Protein AF-0000000068406250 (afdb_homodimer)

Nearest PDB structures (foldseek):
  8u58-assembly1_C  TM=7.359E-01  e=5.502E-07  Homo sapiens
  8u5q-assembly1_C  TM=7.624E-01  e=1.757E-06  Homo sapiens
  8u5v-assembly1_A  TM=7.784E-01  e=2.253E-06  Homo sapiens
  8u5c-assembly1_F  TM=7.206E-01  e=7.991E-07  Homo sapiens
  8u5x-assembly1_A  TM=7.249E-01  e=1.617E-06  Homo sapiens

pLDDT: mean 84.93, std 17.72, range [23.2, 98.62]

Secondary structure (DSSP, 8-state):
--HHHHHHHHHHHHHHHHHHHHHHHHHTSGGGTTTT-HHHHHHHHHHIIIIIHHHHHHHHHHHH--HHHHHHTTHHHHHHHHHHHHHHHHHHHHHHHH---HHHHHHHHHHHH-B-TTHHHHHHHHHHHTSTT-SSSSHHHHHHHHHHHHHHHHHHHHHHIIIIIHHHHHHHHHHHHHHHHHHHHHHHHHHHHHHHHHHHTS--S---S------------SSHHHHHHHHHHHHHHHHHHHHHT-HHHHHHHHHHHHHHSHHHHHHHSSTT-TTHHHHHHHHHHHTTHHHHHHHHHHHHHGGGGS-----HHHHHHHHHIIIIIHHHHHHHHHHHHHHTT-S-S-HHHHHHHHHGGGPPBPTHHHHHHHHHTSSHHHHHHHHHHHHHHHHHHHHHHHHHHHHHH-/--HHHHHHHHHHHHHHHHHHHHHHHHHTSGGGTTTT-HHHHHHHHHHIIIIIHHHHHHHHHHHH--HHHHHHTTHHHHHHHHHHHHHHHHHHHHHHHH---HHHHHHHHHHHH-B-TTHHHHHHHHHHHTSTT-SSSSHHHHHHHHHHHHHHHHHHHHHHIIIIIHHHHHHHHHHHHHHHHHHHHHHHHHHHHHHHHHHHSS--S----------------SSHHHHHHHHHHHHHHHHHHHHHT-HHHHHHHHHHHHHHSHHHHHHHSSTT-TTHHHHHHHHHHHTTHHHHHHHHHHHHHGGGGS-----HHHHHHHHHIIIIIHHHHHHHHHHHHHHTT-S-S-HHHHHHHHHGGGPPBPTHHHHHHHHHTSSHHHHHHHHHHHHHHHHHHHHHHHHHHHHHH-

Sequence (812 aa):
MDFWDELEVASAPIIQVLLISAVGAYMATEYCNNILSPDFRKSLNKIVFTAFTPSLIFSSFAKSVSLEDMISWWFMPVNIGLGFLIGGFLGWIIVKLLKPNMKVEGLIIASCSSGNMGNLPIVIIPAICNQKGAPFGTHDACRTRALSYSFFSLAIGGVYIWTFTYQLIRQSSMRYKAFEADEILKIANIGLDTNAQTQLLKGNDNVGDTENQILVDQGISNVSHSKSFMHRMMESSSQILEEVVSPPIIATFLGFIFGGVKWLRNLLIGQDAPLKVIQDSIQLLGEGTIPCITILLGGNLTQGMQSSSIQPLVLISIIIARLVLLPAIGFFVVKVAANLGFLPLDPLFQYVLVIQYALPPAMNISTMAQLFDVGTEEFSVILLWTYGAAAIALTLWSTFLLWTLSMDFWDELEVASAPIIQVLLISAVGAYMATEYCNNILSPDFRKSLNKIVFTAFTPSLIFSSFAKSVSLEDMISWWFMPVNIGLGFLIGGFLGWIIVKLLKPNMKVEGLIIASCSSGNMGNLPIVIIPAICNQKGAPFGTHDACRTRALSYSFFSLAIGGVYIWTFTYQLIRQSSMRYKAFEADEILKIANIGLDTNAQTQLLKGNDNVGDTENQILVDQGISNVSHSKSFMHRMMESSSQILEEVVSPPIIATFLGFIFGGVKWLRNLLIGQDAPLKVIQDSIQLLGEGTIPCITILLGGNLTQGMQSSSIQPLVLISIIIARLVLLPAIGFFVVKVAANLGFLPLDPLFQYVLVIQYALPPAMNISTMAQLFDVGTEEFSVILLWTYGAAAIALTLWSTFLLWTLS

Solvent-accessible surface area (backbone atoms only — not comparable to full-atom values): 40035 Å² total; per-residue (Å²): 126,57,68,68,59,31,38,52,39,30,35,39,28,50,51,27,50,49,53,45,13,48,52,19,29,49,31,36,29,74,89,48,70,30,61,43,28,72,68,50,46,52,45,49,49,48,46,35,48,64,47,13,39,16,25,32,38,21,43,42,23,34,70,69,34,40,51,69,53,57,61,47,47,58,50,54,62,53,51,52,50,49,41,34,50,54,17,30,50,53,19,46,50,51,42,70,72,66,58,63,62,61,64,47,46,33,54,46,22,38,43,26,19,36,40,30,42,48,66,52,42,56,50,36,50,30,40,34,32,70,33,82,80,46,89,56,67,54,47,70,64,27,26,52,49,32,43,38,55,23,47,51,41,22,39,51,42,45,42,46,43,50,47,54,44,42,50,45,41,50,52,32,42,51,51,37,52,50,50,52,51,51,53,51,49,49,51,51,50,49,55,52,47,51,56,51,49,60,54,57,69,69,59,71,81,86,76,71,86,83,80,76,67,76,72,71,74,72,73,74,67,71,60,65,56,51,63,46,46,52,51,46,49,48,51,47,46,50,49,31,50,53,57,53,63,24,49,45,37,50,20,43,53,51,8,44,51,29,19,39,33,66,72,56,22,46,39,34,46,56,93,80,20,86,39,26,50,56,43,50,33,34,36,46,40,13,44,23,25,60,28,48,53,38,26,47,53,16,28,58,41,59,64,19,74,52,92,53,88,62,55,66,66,58,53,53,49,46,41,44,44,20,49,46,49,35,23,56,53,30,43,52,53,51,50,52,37,48,76,71,61,57,50,62,93,48,66,60,57,55,52,52,60,30,49,61,29,32,36,38,50,29,68,65,53,55,55,51,19,54,72,68,68,42,46,46,60,44,44,30,34,50,49,36,54,34,48,59,50,29,55,55,39,41,26,51,51,44,17,52,48,49,53,69,71,91,128,58,68,67,60,31,38,53,39,29,36,40,29,49,50,26,50,50,53,45,13,48,52,19,29,49,29,36,30,74,88,49,70,32,62,45,28,73,69,50,48,52,44,50,49,50,47,35,46,63,47,14,38,16,25,33,38,22,42,42,23,34,70,69,33,41,52,67,53,57,60,49,48,58,48,52,61,52,51,52,50,50,42,34,50,54,18,30,49,52,18,47,49,47,41,70,72,65,59,62,62,63,67,47,46,34,54,46,22,37,43,26,19,36,39,29,40,48,67,52,42,56,50,36,50,29,41,34,32,71,33,83,81,46,88,55,68,54,46,68,62,27,26,51,49,33,43,38,54,23,46,52,40,24,39,51,42,44,42,47,43,50,48,53,43,42,51,44,42,50,53,33,42,51,52,37,52,52,50,52,51,51,52,51,51,50,52,53,48,49,54,50,48,51,55,50,49,60,55,58,69,68,65,74,79,85,76,73,87,81,75,82,64,76,72,71,73,71,71,73,64,72,60,66,56,50,62,47,46,52,51,46,48,47,51,47,47,51,50,31,50,53,55,53,64,24,50,44,37,50,20,44,53,52,8,44,52,30,19,40,34,66,72,54,23,47,38,34,48,56,93,79,19,85,38,25,50,56,42,51,33,34,36,44,40,12,44,24,24,58,29,49,52,39,25,46,51,17,29,58,42,58,65,19,74,53,93,52,88,63,55,67,66,58,53,54,49,45,41,44,43,21,48,47,51,37,23,55,52,32,44,52,52,51,51,52,37,48,75,71,62,57,52,63,93,49,66,60,58,56,52,53,60,28,49,60,30,32,34,38,50,30,68,65,53,55,55,50,18,53,74,67,67,44,47,46,61,44,45,29,35,51,48,35,53,33,50,58,51,28,55,55,39,42,26,52,52,42,18,50,50,49,53,73,70,97

InterPro domains:
  IPR004776 Membrane transport PIN-like [PF03547] (11-397)
  IPR045033 Protein PIN-LIKES 1/3/4/5/7 [PTHR31651] (1-404)

Structure (mmCIF, N/CA/C/O backbone):
data_AF-0000000068406250-model_v1
#
loop_
_entity.id
_entity.type
_entity.pdbx_description
1 polymer 'Protein PIN-LIKES 7-like'
#
loop_
_atom_site.group_PDB
_atom_site.id
_atom_site.type_symbol
_atom_site.label_atom_id
_atom_site.label_alt_id
_atom_site.label_comp_id
_atom_site.label_asym_id
_atom_site.label_entity_id
_atom_site.label_seq_id
_atom_site.pdbx_PDB_ins_code
_atom_site.Cartn_x
_atom_site.Cartn_y
_atom_site.Cartn_z
_atom_site.occupancy
_atom_site.B_iso_or_equiv
_atom_site.auth_seq_id
_atom_site.auth_comp_id
_atom_site.auth_asym_id
_atom_site.auth_atom_id
_atom_site.pdbx_PDB_model_num
ATOM 1 N N . MET A 1 1 ? -26.5 9.695 21.656 1 64.81 1 MET A N 1
ATOM 2 C CA . MET A 1 1 ? -25.484 8.711 22.016 1 64.81 1 MET A CA 1
ATOM 3 C C . MET A 1 1 ? -24.562 9.258 23.109 1 64.81 1 MET A C 1
ATOM 5 O O . MET A 1 1 ? -24.344 10.469 23.188 1 64.81 1 MET A O 1
ATOM 9 N N . ASP A 1 2 ? -24.172 8.484 24.078 1 81.25 2 ASP A N 1
ATOM 10 C CA . ASP A 1 2 ? -23.391 8.836 25.266 1 81.25 2 ASP A CA 1
ATOM 11 C C . ASP A 1 2 ? -21.969 9.203 24.875 1 81.25 2 ASP A C 1
ATOM 13 O O . ASP A 1 2 ? -21.469 8.797 23.828 1 81.25 2 ASP A O 1
ATOM 17 N N . PHE A 1 3 ? -21.422 10.164 25.578 1 86.19 3 PHE A N 1
ATOM 18 C CA . PHE A 1 3 ? -20.062 10.68 25.391 1 86.19 3 PHE A CA 1
ATOM 19 C C . PHE A 1 3 ? -19.062 9.539 25.312 1 86.19 3 PHE A C 1
ATOM 21 O O . PHE A 1 3 ? -18.125 9.57 24.5 1 86.19 3 PHE A O 1
ATOM 28 N N . TRP A 1 4 ? -19.266 8.523 26.062 1 85.81 4 TRP A N 1
ATOM 29 C CA . TRP A 1 4 ? -18.344 7.398 26.125 1 85.81 4 TRP A CA 1
ATOM 30 C C . TRP A 1 4 ? -18.391 6.578 24.844 1 85.81 4 TRP A C 1
ATOM 32 O O . TRP A 1 4 ? -17.375 6.031 24.406 1 85.81 4 TRP A O 1
ATOM 42 N N . ASP A 1 5 ? -19.531 6.496 24.312 1 86.62 5 ASP A N 1
ATOM 43 C CA . ASP A 1 5 ? -19.672 5.805 23.031 1 86.62 5 ASP A CA 1
ATOM 44 C C . ASP A 1 5 ? -18.938 6.547 21.922 1 86.62 5 ASP A C 1
ATOM 46 O O . ASP A 1 5 ? -18.297 5.926 21.078 1 86.62 5 ASP A O 1
ATOM 50 N N . GLU A 1 6 ? -19.016 7.859 22.047 1 90.06 6 GLU A N 1
ATOM 51 C CA . GLU A 1 6 ? -18.344 8.672 21.031 1 90.06 6 GLU A CA 1
ATOM 52 C C . GLU A 1 6 ? -16.828 8.617 21.203 1 90.06 6 GLU A C 1
ATOM 54 O O . GLU A 1 6 ? -16.078 8.703 20.234 1 90.06 6 GLU A O 1
ATOM 59 N N . LEU A 1 7 ? -16.422 8.5 22.438 1 90.75 7 LEU A N 1
ATOM 60 C CA . LEU A 1 7 ? -14.992 8.367 22.719 1 90.75 7 LEU A CA 1
ATOM 61 C C . LEU A 1 7 ? -14.438 7.098 22.094 1 90.75 7 LEU A C 1
ATOM 63 O O . LEU A 1 7 ? -13.328 7.102 21.547 1 90.75 7 LEU A O 1
ATOM 67 N N . GLU A 1 8 ? -15.164 6.066 22.188 1 87.38 8 GLU A N 1
ATOM 68 C CA . GLU A 1 8 ? -14.742 4.809 21.578 1 87.38 8 GLU A CA 1
ATOM 69 C C . GLU A 1 8 ? -14.648 4.93 20.062 1 87.38 8 GLU A C 1
ATOM 71 O O . GLU A 1 8 ? -13.672 4.469 19.453 1 87.38 8 GLU A O 1
ATOM 76 N N . VAL A 1 9 ? -15.57 5.551 19.5 1 87.25 9 VAL A N 1
ATOM 77 C CA . VAL A 1 9 ? -15.617 5.734 18.047 1 87.25 9 VAL A CA 1
ATOM 78 C C . VAL A 1 9 ? -14.445 6.609 17.609 1 87.25 9 VAL A C 1
ATOM 80 O O . VAL A 1 9 ? -13.789 6.32 16.594 1 87.25 9 VAL A O 1
ATOM 83 N N . ALA A 1 10 ? -14.195 7.586 18.438 1 91.56 10 ALA A N 1
ATOM 84 C CA . ALA A 1 10 ? -13.164 8.562 18.078 1 91.56 10 ALA A CA 1
ATOM 85 C C . ALA A 1 10 ? -11.766 7.992 18.312 1 91.56 10 ALA A C 1
ATOM 87 O O . ALA A 1 10 ? -10.812 8.359 17.625 1 91.56 10 ALA A O 1
ATOM 88 N N . SER A 1 11 ? -11.625 7.133 19.219 1 92.5 11 SER A N 1
ATOM 89 C CA . SER A 1 11 ? -10.312 6.625 19.609 1 92.5 11 SER A CA 1
ATOM 90 C C . SER A 1 11 ? -9.812 5.566 18.641 1 92.5 11 SER A C 1
ATOM 92 O O . SER A 1 11 ? -8.609 5.449 18.406 1 92.5 11 SER A O 1
ATOM 94 N N . ALA A 1 12 ? -10.656 4.84 18.047 1 91.5 12 ALA A N 1
ATOM 95 C CA . ALA A 1 12 ? -10.289 3.676 17.25 1 91.5 12 ALA A CA 1
ATOM 96 C C . ALA A 1 12 ? -9.398 4.078 16.078 1 91.5 12 ALA A C 1
ATOM 98 O O . ALA A 1 12 ? -8.32 3.506 15.875 1 91.5 12 ALA A O 1
ATOM 99 N N . PRO A 1 13 ? -9.781 5.094 15.336 1 91.56 13 PRO A N 1
ATOM 100 C CA . PRO A 1 13 ? -8.93 5.492 14.211 1 91.56 13 PRO A CA 1
ATOM 101 C C . PRO A 1 13 ? -7.551 5.973 14.648 1 91.56 13 PRO A C 1
ATOM 103 O O . PRO A 1 13 ? -6.551 5.699 13.984 1 91.56 13 PRO A O 1
ATOM 106 N N . ILE A 1 14 ? -7.555 6.633 15.734 1 93.56 14 ILE A N 1
ATOM 107 C CA . ILE A 1 14 ? -6.297 7.18 16.234 1 93.56 14 ILE A CA 1
ATOM 108 C C . ILE A 1 14 ? -5.398 6.047 16.719 1 93.56 14 ILE A C 1
ATOM 110 O O . ILE A 1 14 ? -4.199 6.035 16.453 1 93.56 14 ILE A O 1
ATOM 114 N N . ILE A 1 15 ? -5.953 5.133 17.406 1 93.12 15 ILE A N 1
ATOM 115 C CA . ILE A 1 15 ? -5.203 3.977 17.875 1 93.12 15 ILE A CA 1
ATOM 116 C C . ILE A 1 15 ? -4.672 3.186 16.688 1 93.12 15 ILE A C 1
ATOM 118 O O . ILE A 1 15 ? -3.541 2.695 16.703 1 93.12 15 ILE A O 1
ATOM 122 N N . GLN A 1 16 ? -5.465 3.098 15.695 1 93.38 16 GLN A N 1
ATOM 123 C CA . GLN A 1 16 ? -5.055 2.408 14.477 1 93.38 16 GLN A CA 1
ATOM 124 C C . GLN A 1 16 ? -3.811 3.051 13.875 1 93.38 16 GLN A C 1
ATOM 126 O O . GLN A 1 16 ? -2.855 2.357 13.523 1 93.38 16 GLN A O 1
ATOM 131 N N . VAL A 1 17 ? -3.852 4.324 13.781 1 92.5 17 VAL A N 1
ATOM 132 C CA . VAL A 1 17 ? -2.727 5.066 13.219 1 92.5 17 VAL A CA 1
ATOM 133 C C . VAL A 1 17 ? -1.499 4.895 14.117 1 92.5 17 VAL A C 1
ATOM 135 O O . VAL A 1 17 ? -0.385 4.711 13.617 1 92.5 17 VAL A O 1
ATOM 138 N N . LEU A 1 18 ? -1.713 4.91 15.398 1 93.38 18 LEU A N 1
ATOM 139 C CA . LEU A 1 18 ? -0.616 4.773 16.344 1 93.38 18 LEU A CA 1
ATOM 140 C C . LEU A 1 18 ? 0.019 3.391 16.25 1 93.38 18 LEU A C 1
ATOM 142 O O . LEU A 1 18 ? 1.245 3.262 16.281 1 93.38 18 LEU A O 1
ATOM 146 N N . LEU A 1 19 ? -0.75 2.393 16.125 1 94.56 19 LEU A N 1
ATOM 147 C CA . LEU A 1 19 ? -0.245 1.026 16.047 1 94.56 19 LEU A CA 1
ATOM 148 C C . LEU A 1 19 ? 0.587 0.816 14.789 1 94.56 19 LEU A C 1
ATOM 150 O O . LEU A 1 19 ? 1.696 0.282 14.852 1 94.56 19 LEU A O 1
ATOM 154 N N . ILE A 1 20 ? 0.081 1.229 13.688 1 95.31 20 ILE A N 1
ATOM 155 C CA . ILE A 1 20 ? 0.797 1.039 12.43 1 95.31 20 ILE A CA 1
ATOM 156 C C . ILE A 1 20 ? 2.051 1.91 12.414 1 95.31 20 ILE A C 1
ATOM 158 O O . ILE A 1 20 ? 3.107 1.479 11.945 1 95.31 20 ILE A O 1
ATOM 162 N N . SER A 1 21 ? 1.887 3.135 12.922 1 94 21 SER A N 1
ATOM 163 C CA . SER A 1 21 ? 3.053 4.008 13.008 1 94 21 SER A CA 1
ATOM 164 C C . SER A 1 21 ? 4.121 3.414 13.922 1 94 21 SER A C 1
ATOM 166 O O . SER A 1 21 ? 5.316 3.6 13.688 1 94 21 SER A O 1
ATOM 168 N N . ALA A 1 22 ? 3.711 2.758 14.969 1 94.62 22 ALA A N 1
ATOM 169 C CA . ALA A 1 22 ? 4.652 2.086 15.859 1 94.62 22 ALA A CA 1
ATOM 170 C C . ALA A 1 22 ? 5.426 0.996 15.117 1 94.62 22 ALA A C 1
ATOM 172 O O . ALA A 1 22 ? 6.621 0.811 15.344 1 94.62 22 ALA A O 1
ATOM 173 N N . VAL A 1 23 ? 4.738 0.278 14.289 1 95.12 23 VAL A N 1
ATOM 174 C CA . VAL A 1 23 ? 5.395 -0.731 13.469 1 95.12 23 VAL A CA 1
ATOM 175 C C . VAL A 1 23 ? 6.426 -0.065 12.562 1 95.12 23 VAL A C 1
ATOM 177 O O . VAL A 1 23 ? 7.551 -0.549 12.43 1 95.12 23 VAL A O 1
ATOM 180 N N . GLY A 1 24 ? 6.016 1.038 11.93 1 94.88 24 GLY A N 1
ATOM 181 C CA . GLY A 1 24 ? 6.949 1.792 11.109 1 94.88 24 GLY A CA 1
ATOM 182 C C . GLY A 1 24 ? 8.156 2.285 11.883 1 94.88 24 GLY A C 1
ATOM 183 O O . GLY A 1 24 ? 9.289 2.189 11.398 1 94.88 24 GLY A O 1
ATOM 184 N N . ALA A 1 25 ? 7.91 2.791 13.062 1 93.62 25 ALA A N 1
ATOM 185 C CA . ALA A 1 25 ? 9 3.26 13.914 1 93.62 25 ALA A CA 1
ATOM 186 C C . ALA A 1 25 ? 9.945 2.115 14.281 1 93.62 25 ALA A C 1
ATOM 188 O O . ALA A 1 25 ? 11.164 2.275 14.25 1 93.62 25 ALA A O 1
ATOM 189 N N . TYR A 1 26 ? 9.383 1.002 14.578 1 94.62 26 TYR A N 1
ATOM 190 C CA . TYR A 1 26 ? 10.164 -0.177 14.93 1 94.62 26 TYR A CA 1
ATOM 191 C C . TYR A 1 26 ? 11.039 -0.613 13.758 1 94.62 26 TYR A C 1
ATOM 193 O O . TYR A 1 26 ? 12.219 -0.928 13.945 1 94.62 26 TYR A O 1
ATOM 201 N N . MET A 1 27 ? 10.531 -0.524 12.625 1 94.31 27 MET A N 1
ATOM 202 C CA . MET A 1 27 ? 11.25 -0.958 11.43 1 94.31 27 MET A CA 1
ATOM 203 C C . MET A 1 27 ? 12.344 0.038 11.062 1 94.31 27 MET A C 1
ATOM 205 O O . MET A 1 27 ? 13.234 -0.279 10.273 1 94.31 27 MET A O 1
ATOM 209 N N . ALA A 1 28 ? 12.25 1.213 11.586 1 92.75 28 ALA A N 1
ATOM 210 C CA . ALA A 1 28 ? 13.25 2.242 11.305 1 92.75 28 ALA A CA 1
ATOM 211 C C . ALA A 1 28 ? 14.398 2.176 12.305 1 92.75 28 ALA A C 1
ATOM 213 O O . ALA A 1 28 ? 15.375 2.918 12.18 1 92.75 28 ALA A O 1
ATOM 214 N N . THR A 1 29 ? 14.359 1.31 13.242 1 90.31 29 THR A N 1
ATOM 215 C CA . THR A 1 29 ? 15.398 1.181 14.25 1 90.31 29 THR A CA 1
ATOM 216 C C . THR A 1 29 ? 16.422 0.12 13.852 1 90.31 29 THR A C 1
ATOM 218 O O . THR A 1 29 ? 16.203 -0.627 12.891 1 90.31 29 THR A O 1
ATOM 221 N N . GLU A 1 30 ? 17.453 0.068 14.609 1 87.06 30 GLU A N 1
ATOM 222 C CA . GLU A 1 30 ? 18.516 -0.891 14.367 1 87.06 30 GLU A CA 1
ATOM 223 C C . GLU A 1 30 ? 18.078 -2.312 14.695 1 87.06 30 GLU A C 1
ATOM 225 O O . GLU A 1 30 ? 18.641 -3.281 14.18 1 87.06 30 GLU A O 1
ATOM 230 N N . TYR A 1 31 ? 17.109 -2.422 15.477 1 85.5 31 TYR A N 1
ATOM 231 C CA . TYR A 1 31 ? 16.625 -3.736 15.883 1 85.5 31 TYR A CA 1
ATOM 232 C C . TYR A 1 31 ? 16.047 -4.496 14.703 1 85.5 31 TYR A C 1
ATOM 234 O O . TYR A 1 31 ? 16.031 -5.73 14.695 1 85.5 31 TYR A O 1
ATOM 242 N N . CYS A 1 32 ? 15.531 -3.828 13.672 1 87.38 32 CYS A N 1
ATOM 243 C CA . CYS A 1 32 ? 15 -4.461 12.477 1 87.38 32 CYS A CA 1
ATOM 244 C C . CYS A 1 32 ? 15.906 -4.219 11.273 1 87.38 32 CYS A C 1
ATOM 246 O O . CYS A 1 32 ? 15.43 -4.098 10.148 1 87.38 32 CYS A O 1
ATOM 248 N N . ASN A 1 33 ? 17.109 -4.02 11.562 1 85.62 33 ASN A N 1
ATOM 249 C CA . ASN A 1 33 ? 18.141 -3.826 10.539 1 85.62 33 ASN A CA 1
ATOM 250 C C . ASN A 1 33 ? 17.844 -2.598 9.688 1 85.62 33 ASN A C 1
ATOM 252 O O . ASN A 1 33 ? 18.109 -2.596 8.484 1 85.62 33 ASN A O 1
ATOM 256 N N . ASN A 1 34 ? 17.094 -1.691 10.156 1 88.5 34 ASN A N 1
ATOM 257 C CA . ASN A 1 34 ? 16.812 -0.425 9.484 1 88.5 34 ASN A CA 1
ATOM 258 C C . ASN A 1 34 ? 16.188 -0.644 8.109 1 88.5 34 ASN A C 1
ATOM 260 O O . ASN A 1 34 ? 16.641 -0.068 7.121 1 88.5 34 ASN A O 1
ATOM 264 N N . ILE A 1 35 ? 15.266 -1.498 8.148 1 89.69 35 ILE A N 1
ATOM 265 C CA . ILE A 1 35 ? 14.555 -1.78 6.906 1 89.69 35 ILE A CA 1
ATOM 266 C C . ILE A 1 35 ? 13.953 -0.492 6.352 1 89.69 35 ILE A C 1
ATOM 268 O O . ILE A 1 35 ? 13.875 -0.305 5.137 1 89.69 35 ILE A O 1
ATOM 272 N N . LEU A 1 36 ? 13.492 0.379 7.27 1 93.12 36 LEU A N 1
ATOM 273 C CA . LEU A 1 36 ? 12.992 1.694 6.891 1 93.12 36 LEU A CA 1
ATOM 274 C C . LEU A 1 36 ? 14.062 2.764 7.082 1 93.12 36 LEU A C 1
ATOM 276 O O . LEU A 1 36 ? 13.859 3.723 7.828 1 93.12 36 LEU A O 1
ATOM 280 N N . SER A 1 37 ? 15.109 2.619 6.371 1 91.88 37 SER A N 1
ATOM 281 C CA . SER A 1 37 ? 16.203 3.588 6.422 1 91.88 37 SER A CA 1
ATOM 282 C C . SER A 1 37 ? 15.766 4.941 5.867 1 91.88 37 SER A C 1
ATOM 284 O O . SER A 1 37 ? 14.758 5.035 5.16 1 91.88 37 SER A O 1
ATOM 286 N N . PRO A 1 38 ? 16.516 5.98 6.18 1 88.38 38 PRO A N 1
ATOM 287 C CA . PRO A 1 38 ? 16.156 7.309 5.676 1 88.38 38 PRO A CA 1
ATOM 288 C C . PRO A 1 38 ? 16.125 7.371 4.148 1 88.38 38 PRO A C 1
ATOM 290 O O . PRO A 1 38 ? 15.227 7.996 3.572 1 88.38 38 PRO A O 1
ATOM 293 N N . ASP A 1 39 ? 17.031 6.695 3.537 1 88.69 39 ASP A N 1
ATOM 294 C CA . ASP A 1 39 ? 17.062 6.68 2.078 1 88.69 39 ASP A CA 1
ATOM 295 C C . ASP A 1 39 ? 15.852 5.934 1.507 1 88.69 39 ASP A C 1
ATOM 297 O O . ASP A 1 39 ? 15.266 6.359 0.51 1 88.69 39 ASP A O 1
ATOM 301 N N . PHE A 1 40 ? 15.555 4.879 2.115 1 92.5 40 PHE A N 1
ATOM 302 C CA . PHE A 1 40 ? 14.398 4.117 1.671 1 92.5 40 PHE A CA 1
ATOM 303 C C . PHE A 1 40 ? 13.117 4.918 1.872 1 92.5 40 PHE A C 1
ATOM 305 O O . PHE A 1 40 ? 12.242 4.93 1.004 1 92.5 40 PHE A O 1
ATOM 312 N N . ARG A 1 41 ? 12.977 5.57 3.043 1 92.38 41 ARG A N 1
ATOM 313 C CA . ARG A 1 41 ? 11.781 6.363 3.33 1 92.38 41 ARG A CA 1
ATOM 314 C C . ARG A 1 41 ? 11.602 7.473 2.301 1 92.38 41 ARG A C 1
ATOM 316 O O . ARG A 1 41 ? 10.484 7.758 1.877 1 92.38 41 ARG A O 1
ATOM 323 N N . LYS A 1 42 ? 12.68 8.016 1.899 1 89.06 42 LYS A N 1
ATOM 324 C CA . LYS A 1 42 ? 12.633 9.062 0.886 1 89.06 42 LYS A CA 1
ATOM 325 C C . LYS A 1 42 ? 12.117 8.523 -0.442 1 89.06 42 LYS A C 1
ATOM 327 O O . LYS A 1 42 ? 11.242 9.133 -1.067 1 89.06 42 LYS A O 1
ATOM 332 N N . SER A 1 43 ? 12.625 7.387 -0.815 1 90.81 43 SER A N 1
ATOM 333 C CA . SER A 1 43 ? 12.211 6.773 -2.072 1 90.81 43 SER A CA 1
ATOM 334 C C . SER A 1 43 ? 10.766 6.297 -2.008 1 90.81 43 SER A C 1
ATOM 336 O O . SER A 1 43 ? 10.016 6.445 -2.975 1 90.81 43 SER A O 1
ATOM 338 N N . LEU A 1 44 ? 10.445 5.715 -0.884 1 93.75 44 LEU A N 1
ATOM 339 C CA . LEU A 1 44 ? 9.07 5.27 -0.708 1 93.75 44 LEU A CA 1
ATOM 340 C C . LEU A 1 44 ? 8.102 6.445 -0.772 1 93.75 44 LEU A C 1
ATOM 342 O O . LEU A 1 44 ? 7.039 6.348 -1.384 1 93.75 44 LEU A O 1
ATOM 346 N N . ASN A 1 45 ? 8.445 7.52 -0.146 1 89.94 45 ASN A N 1
ATOM 347 C CA . ASN A 1 45 ? 7.629 8.727 -0.188 1 89.94 45 ASN A CA 1
ATOM 348 C C . ASN A 1 45 ? 7.445 9.234 -1.618 1 89.94 45 ASN A C 1
ATOM 350 O O . ASN A 1 45 ? 6.371 9.711 -1.977 1 89.94 45 ASN A O 1
ATOM 354 N N . LYS A 1 46 ? 8.445 9.109 -2.369 1 89.25 46 LYS A N 1
ATOM 355 C CA . LYS A 1 46 ? 8.375 9.539 -3.762 1 89.25 46 LYS A CA 1
ATOM 356 C C . LYS A 1 46 ? 7.371 8.703 -4.547 1 89.25 46 LYS A C 1
ATOM 358 O O . LYS A 1 46 ? 6.598 9.242 -5.344 1 89.25 46 LYS A O 1
ATOM 363 N N . ILE A 1 47 ? 7.371 7.445 -4.34 1 92.88 47 ILE A N 1
ATOM 364 C CA . ILE A 1 47 ? 6.449 6.562 -5.047 1 92.88 47 ILE A CA 1
ATOM 365 C C . ILE A 1 47 ? 5.02 6.844 -4.598 1 92.88 47 ILE A C 1
ATOM 367 O O . ILE A 1 47 ? 4.098 6.883 -5.418 1 92.88 47 ILE A O 1
ATOM 371 N N . VAL A 1 48 ? 4.855 7 -3.326 1 93 48 VAL A N 1
ATOM 372 C CA . VAL A 1 48 ? 3.535 7.285 -2.777 1 93 48 VAL A CA 1
ATOM 373 C C . VAL A 1 48 ? 3.006 8.594 -3.357 1 93 48 VAL A C 1
ATOM 375 O O . VAL A 1 48 ? 1.854 8.664 -3.793 1 93 48 VAL A O 1
ATOM 378 N N . PHE A 1 49 ? 3.83 9.531 -3.477 1 87.62 49 PHE A N 1
ATOM 379 C CA . PHE A 1 49 ? 3.471 10.875 -3.906 1 87.62 49 PHE A CA 1
ATOM 380 C C . PHE A 1 49 ? 3.225 10.914 -5.41 1 87.62 49 PHE A C 1
ATOM 382 O O . PHE A 1 49 ? 2.377 11.672 -5.887 1 87.62 49 PHE A O 1
ATOM 389 N N . THR A 1 50 ? 3.928 10.125 -6.164 1 90.5 50 THR A N 1
ATOM 390 C CA . THR A 1 50 ? 3.885 10.25 -7.617 1 90.5 50 THR A CA 1
ATOM 391 C C . THR A 1 50 ? 2.91 9.242 -8.219 1 90.5 50 THR A C 1
ATOM 393 O O . THR A 1 50 ? 2.361 9.469 -9.297 1 90.5 50 THR A O 1
ATOM 396 N N . ALA A 1 51 ? 2.684 8.172 -7.438 1 94.12 51 ALA A N 1
ATOM 397 C CA . ALA A 1 51 ? 1.908 7.113 -8.078 1 94.12 51 ALA A CA 1
ATOM 398 C C . ALA A 1 51 ? 0.711 6.715 -7.215 1 94.12 51 ALA A C 1
ATOM 400 O O . ALA A 1 51 ? -0.437 6.816 -7.656 1 94.12 51 ALA A O 1
ATOM 401 N N . PHE A 1 52 ? 0.889 6.348 -5.957 1 95.62 52 PHE A N 1
ATOM 402 C CA . PHE A 1 52 ? -0.175 5.785 -5.137 1 95.62 52 PHE A CA 1
ATOM 403 C C . PHE A 1 52 ? -1.229 6.84 -4.816 1 95.62 52 PHE A C 1
ATOM 405 O O . PHE A 1 52 ? -2.404 6.668 -5.141 1 95.62 52 PHE A O 1
ATOM 412 N N . THR A 1 53 ? -0.791 7.969 -4.316 1 92.44 53 THR A N 1
ATOM 413 C CA . THR A 1 53 ? -1.72 8.984 -3.832 1 92.44 53 THR A CA 1
ATOM 414 C C . THR A 1 53 ? -2.508 9.586 -4.988 1 92.44 53 THR A C 1
ATOM 416 O O . THR A 1 53 ? -3.738 9.672 -4.934 1 92.44 53 THR A O 1
ATOM 419 N N . PRO A 1 54 ? -1.839 9.992 -6.086 1 93.5 54 PRO A N 1
ATOM 420 C CA . PRO A 1 54 ? -2.621 10.523 -7.203 1 93.5 54 PRO A CA 1
ATOM 421 C C . PRO A 1 54 ? -3.646 9.523 -7.73 1 93.5 54 PRO A C 1
ATOM 423 O O . PRO A 1 54 ? -4.746 9.914 -8.125 1 93.5 54 PRO A O 1
ATOM 426 N N . SER A 1 55 ? -3.283 8.273 -7.738 1 95.44 55 SER A N 1
ATOM 427 C CA . SER A 1 55 ? -4.219 7.25 -8.195 1 95.44 55 SER A CA 1
ATOM 428 C C . SER A 1 55 ? -5.434 7.16 -7.277 1 95.44 55 SER A C 1
ATOM 430 O O . SER A 1 55 ? -6.566 7.07 -7.75 1 95.44 55 SER A O 1
ATOM 432 N N . LEU A 1 56 ? -5.199 7.215 -6.027 1 92.69 56 LEU A N 1
ATOM 433 C CA . LEU A 1 56 ? -6.289 7.133 -5.059 1 92.69 56 LEU A CA 1
ATOM 434 C C . LEU A 1 56 ? -7.188 8.359 -5.148 1 92.69 56 LEU A C 1
ATOM 436 O O . LEU A 1 56 ? -8.414 8.242 -5.086 1 92.69 56 LEU A O 1
ATOM 440 N N . ILE A 1 57 ? -6.582 9.508 -5.277 1 92.56 57 ILE A N 1
ATOM 441 C CA . ILE A 1 57 ? -7.32 10.758 -5.398 1 92.56 57 ILE A CA 1
ATOM 442 C C . ILE A 1 57 ? -8.211 10.711 -6.637 1 92.56 57 ILE A C 1
ATOM 444 O O . ILE A 1 57 ? -9.422 10.938 -6.547 1 92.56 57 ILE A O 1
ATOM 448 N N . PHE A 1 58 ? -7.617 10.383 -7.738 1 93.69 58 PHE A N 1
ATOM 449 C CA . PHE A 1 58 ? -8.352 10.344 -9 1 93.69 58 PHE A CA 1
ATOM 450 C C . PHE A 1 58 ? -9.523 9.367 -8.914 1 93.69 58 PHE A C 1
ATOM 452 O O . PHE A 1 58 ? -10.648 9.711 -9.289 1 93.69 58 PHE A O 1
ATOM 459 N N . SER A 1 59 ? -9.242 8.211 -8.445 1 92.19 59 SER A N 1
ATOM 460 C CA . SER A 1 59 ? -10.281 7.191 -8.383 1 92.19 59 SER A CA 1
ATOM 461 C C . SER A 1 59 ? -11.414 7.613 -7.457 1 92.19 59 SER A C 1
ATOM 463 O O . SER A 1 59 ? -12.586 7.363 -7.75 1 92.19 59 SER A O 1
ATOM 465 N N . SER A 1 60 ? -11.109 8.242 -6.355 1 88.69 60 SER A N 1
ATOM 466 C CA . SER A 1 60 ? -12.117 8.664 -5.387 1 88.69 60 SER A CA 1
ATOM 467 C C . SER A 1 60 ? -12.984 9.789 -5.949 1 88.69 60 SER A C 1
ATOM 469 O O . SER A 1 60 ? -14.203 9.766 -5.805 1 88.69 60 SER A O 1
ATOM 471 N N . PHE A 1 61 ? -12.406 10.719 -6.594 1 89.81 61 PHE A N 1
ATOM 472 C CA . PHE A 1 61 ? -13.133 11.867 -7.133 1 89.81 61 PHE A CA 1
ATOM 473 C C . PHE A 1 61 ? -13.977 11.461 -8.328 1 89.81 61 PHE A C 1
ATOM 475 O O . PHE A 1 61 ? -15.133 11.859 -8.445 1 89.81 61 PHE A O 1
ATOM 482 N N . ALA A 1 62 ? -13.367 10.672 -9.195 1 88.5 62 ALA A N 1
ATOM 483 C CA . ALA A 1 62 ? -14.086 10.25 -10.398 1 88.5 62 ALA A CA 1
ATOM 484 C C . ALA A 1 62 ? -15.336 9.445 -10.031 1 88.5 62 ALA A C 1
ATOM 486 O O . ALA A 1 62 ? -16.359 9.531 -10.719 1 88.5 62 ALA A O 1
ATOM 487 N N . LYS A 1 63 ? -15.281 8.781 -8.961 1 85.31 63 LYS A N 1
ATOM 488 C CA . LYS A 1 63 ? -16.359 7.887 -8.57 1 85.31 63 LYS A CA 1
ATOM 489 C C . LYS A 1 63 ? -17.438 8.641 -7.793 1 85.31 63 LYS A C 1
ATOM 491 O O . LYS A 1 63 ? -18.625 8.312 -7.891 1 85.31 63 LYS A O 1
ATOM 496 N N . SER A 1 64 ? -17.094 9.695 -7.023 1 83.5 64 SER A N 1
ATOM 497 C CA . SER A 1 64 ? -18.047 10.109 -6 1 83.5 64 SER A CA 1
ATOM 498 C C . SER A 1 64 ? -18.312 11.609 -6.07 1 83.5 64 SER A C 1
ATOM 500 O O . SER A 1 64 ? -19.219 12.117 -5.402 1 83.5 64 SER A O 1
ATOM 502 N N . VAL A 1 65 ? -17.578 12.281 -6.887 1 86.19 65 VAL A N 1
ATOM 503 C CA . VAL A 1 65 ? -17.688 13.734 -6.777 1 86.19 65 VAL A CA 1
ATOM 504 C C . VAL A 1 65 ? -18.281 14.305 -8.07 1 86.19 65 VAL A C 1
ATOM 506 O O . VAL A 1 65 ? -17.719 14.102 -9.148 1 86.19 65 VAL A O 1
ATOM 509 N N . SER A 1 66 ? -19.406 14.945 -7.902 1 85.06 66 SER A N 1
ATOM 510 C CA . SER A 1 66 ? -20.031 15.641 -9.016 1 85.06 66 SER A CA 1
ATOM 511 C C . SER A 1 66 ? -19.609 17.109 -9.062 1 85.06 66 SER A C 1
ATOM 513 O O . SER A 1 66 ? -18.969 17.609 -8.141 1 85.06 66 SER A O 1
ATOM 515 N N . LEU A 1 67 ? -19.984 17.734 -10.141 1 83.62 67 LEU A N 1
ATOM 516 C CA . LEU A 1 67 ? -19.688 19.156 -10.266 1 83.62 67 LEU A CA 1
ATOM 517 C C . LEU A 1 67 ? -20.422 19.953 -9.195 1 83.62 67 LEU A C 1
ATOM 519 O O . LEU A 1 67 ? -19.875 20.938 -8.664 1 83.62 67 LEU A O 1
ATOM 523 N N . GLU A 1 68 ? -21.578 19.562 -8.914 1 86.38 68 GLU A N 1
ATOM 524 C CA . GLU A 1 68 ? -22.359 20.234 -7.879 1 86.38 68 GLU A CA 1
ATOM 525 C C . GLU A 1 68 ? -21.703 20.094 -6.508 1 86.38 68 GLU A C 1
ATOM 527 O O . GLU A 1 68 ? -21.734 21.016 -5.695 1 86.38 68 GLU A O 1
ATOM 532 N N . ASP A 1 69 ? -21.125 18.969 -6.277 1 87.94 69 ASP A N 1
ATOM 533 C CA . ASP A 1 69 ? -20.406 18.734 -5.027 1 87.94 69 ASP A CA 1
ATOM 534 C C . ASP A 1 69 ? -19.203 19.672 -4.898 1 87.94 69 ASP A C 1
ATOM 536 O O . ASP A 1 69 ? -19 20.266 -3.842 1 87.94 69 ASP A O 1
ATOM 540 N N . MET A 1 70 ? -18.547 19.797 -5.957 1 85.06 70 MET A N 1
ATOM 541 C CA . MET A 1 70 ? -17.344 20.625 -5.949 1 85.06 70 MET A CA 1
ATOM 542 C C . MET A 1 70 ? -17.688 22.078 -5.629 1 85.06 70 MET A C 1
ATOM 544 O O . MET A 1 70 ? -16.984 22.734 -4.867 1 85.06 70 MET A O 1
ATOM 548 N N . ILE A 1 71 ? -18.734 22.516 -6.164 1 88.81 71 ILE A N 1
ATOM 549 C CA . ILE A 1 71 ? -19.156 23.891 -5.941 1 88.81 71 ILE A CA 1
ATOM 550 C C . ILE A 1 71 ? -19.625 24.047 -4.496 1 88.81 71 ILE A C 1
ATOM 552 O O . ILE A 1 71 ? -19.328 25.078 -3.865 1 88.81 71 ILE A O 1
ATOM 556 N N . SER A 1 72 ? -20.234 23.047 -4.02 1 91.69 72 SER A N 1
ATOM 557 C CA . SER A 1 72 ? -20.75 23.141 -2.66 1 91.69 72 SER A CA 1
ATOM 558 C C . SER A 1 72 ? -19.625 23.125 -1.636 1 91.69 72 SER A C 1
ATOM 560 O O . SER A 1 72 ? -19.812 23.531 -0.489 1 91.69 72 SER A O 1
ATOM 562 N N . TRP A 1 73 ? -18.422 22.719 -2.012 1 93.81 73 TRP A N 1
ATOM 563 C CA . TRP A 1 73 ? -17.281 22.625 -1.097 1 93.81 73 TRP A CA 1
ATOM 564 C C . TRP A 1 73 ? -16.453 23.906 -1.123 1 93.81 73 TRP A C 1
ATOM 566 O O . TRP A 1 73 ? -15.328 23.938 -0.605 1 93.81 73 TRP A O 1
ATOM 576 N N . TRP A 1 74 ? -16.953 25.031 -1.601 1 94.12 74 TRP A N 1
ATOM 577 C CA . TRP A 1 74 ? -16.188 26.25 -1.856 1 94.12 74 TRP A CA 1
ATOM 578 C C . TRP A 1 74 ? -15.609 26.812 -0.563 1 94.12 74 TRP A C 1
ATOM 580 O O . TRP A 1 74 ? -14.586 27.5 -0.583 1 94.12 74 TRP A O 1
ATOM 590 N N . PHE A 1 75 ? -16.219 26.547 0.506 1 96.81 75 PHE A N 1
ATOM 591 C CA . PHE A 1 75 ? -15.789 27.141 1.768 1 96.81 75 PHE A CA 1
ATOM 592 C C . PHE A 1 75 ? -14.523 26.469 2.273 1 96.81 75 PHE A C 1
ATOM 594 O O . PHE A 1 75 ? -13.812 27.016 3.115 1 96.81 75 PHE A O 1
ATOM 601 N N . MET A 1 76 ? -14.219 25.266 1.827 1 96 76 MET A N 1
ATOM 602 C CA . MET A 1 76 ? -13.078 24.531 2.352 1 96 76 MET A CA 1
ATOM 603 C C . MET A 1 76 ? -11.773 25.281 2.068 1 96 76 MET A C 1
ATOM 605 O O . MET A 1 76 ? -10.945 25.453 2.963 1 96 76 MET A O 1
ATOM 609 N N . PRO A 1 77 ? -11.531 25.781 0.832 1 95.5 77 PRO A N 1
ATOM 610 C CA . PRO A 1 77 ? -10.312 26.578 0.609 1 95.5 77 PRO A CA 1
ATOM 611 C C . PRO A 1 77 ? -10.234 27.797 1.515 1 95.5 77 PRO A C 1
ATOM 613 O O . PRO A 1 77 ? -9.148 28.156 1.985 1 95.5 77 PRO A O 1
ATOM 616 N N . VAL A 1 78 ? -11.32 28.391 1.751 1 97.19 78 VAL A N 1
ATOM 617 C CA . VAL A 1 78 ? -11.359 29.562 2.625 1 97.19 78 VAL A CA 1
ATOM 618 C C . VAL A 1 78 ? -11.055 29.141 4.062 1 97.19 78 VAL A C 1
ATOM 620 O O . VAL A 1 78 ? -10.305 29.812 4.766 1 97.19 78 VAL A O 1
ATOM 623 N N . ASN A 1 79 ? -11.68 28.062 4.422 1 97.81 79 ASN A N 1
ATOM 624 C CA . ASN A 1 79 ? -11.461 27.531 5.762 1 97.81 79 ASN A CA 1
ATOM 625 C C . ASN A 1 79 ? -9.984 27.219 6.008 1 97.81 79 ASN A C 1
ATOM 627 O O . ASN A 1 79 ? -9.445 27.547 7.07 1 97.81 79 ASN A O 1
ATOM 631 N N . ILE A 1 80 ? -9.359 26.625 5.059 1 97.56 80 ILE A N 1
ATOM 632 C CA . ILE A 1 80 ? -7.938 26.297 5.152 1 97.56 80 ILE A CA 1
ATOM 633 C C . ILE A 1 80 ? -7.113 27.578 5.234 1 97.56 80 ILE A C 1
ATOM 635 O O . ILE A 1 80 ? -6.199 27.688 6.055 1 97.56 80 ILE A O 1
ATOM 639 N N . GLY A 1 81 ? -7.441 28.531 4.402 1 97.56 81 GLY A N 1
ATOM 640 C CA . GLY A 1 81 ? -6.773 29.828 4.457 1 97.56 81 GLY A CA 1
ATOM 641 C C . GLY A 1 81 ? -6.875 30.5 5.816 1 97.56 81 GLY A C 1
ATOM 642 O O . GLY A 1 81 ? -5.891 31.031 6.328 1 97.56 81 GLY A O 1
ATOM 643 N N . LEU A 1 82 ? -8.055 30.469 6.336 1 97.94 82 LEU A N 1
ATOM 644 C CA . LEU A 1 82 ? -8.266 31.031 7.668 1 97.94 82 LEU A CA 1
ATOM 645 C C . LEU A 1 82 ? -7.43 30.281 8.703 1 97.94 82 LEU A C 1
ATOM 647 O O . LEU A 1 82 ? -6.906 30.891 9.641 1 97.94 82 LEU A O 1
ATOM 651 N N . GLY A 1 83 ? -7.34 28.953 8.539 1 97.75 83 GLY A N 1
ATOM 652 C CA . GLY A 1 83 ? -6.492 28.172 9.422 1 97.75 83 GLY A CA 1
ATOM 653 C C . GLY A 1 83 ? -5.035 28.609 9.391 1 97.75 83 GLY A C 1
ATOM 654 O O . GLY A 1 83 ? -4.395 28.719 10.43 1 97.75 83 GLY A O 1
ATOM 655 N N . PHE A 1 84 ? -4.543 28.812 8.203 1 97.94 84 PHE A N 1
ATOM 656 C CA . PHE A 1 84 ? -3.164 29.266 8.039 1 97.94 84 PHE A CA 1
ATOM 657 C C . PHE A 1 84 ? -2.967 30.641 8.648 1 97.94 84 PHE A C 1
ATOM 659 O O . PHE A 1 84 ? -1.946 30.906 9.289 1 97.94 84 PHE A O 1
ATOM 666 N N . LEU A 1 85 ? -3.938 31.516 8.461 1 97.81 85 LEU A N 1
ATOM 667 C CA . LEU A 1 85 ? -3.85 32.875 8.961 1 97.81 85 LEU A CA 1
ATOM 668 C C . LEU A 1 85 ? -3.889 32.906 10.484 1 97.81 85 LEU A C 1
ATOM 670 O O . LEU A 1 85 ? -3.045 33.531 11.117 1 97.81 85 LEU A O 1
ATOM 674 N N . ILE A 1 86 ? -4.887 32.281 11.047 1 98.5 86 ILE A N 1
ATOM 675 C CA . ILE A 1 86 ? -5.051 32.281 12.492 1 98.5 86 ILE A CA 1
ATOM 676 C C . ILE A 1 86 ? -3.873 31.547 13.141 1 98.5 86 ILE A C 1
ATOM 678 O O . ILE A 1 86 ? -3.305 32.031 14.125 1 98.5 86 ILE A O 1
ATOM 682 N N . GLY A 1 87 ? -3.537 30.391 12.602 1 98.25 87 GLY A N 1
ATOM 683 C CA . GLY A 1 87 ? -2.383 29.656 13.109 1 98.25 87 GLY A CA 1
ATOM 684 C C . GLY A 1 87 ? -1.091 30.453 13 1 98.25 87 GLY A C 1
ATOM 685 O O . GLY A 1 87 ? -0.26 30.406 13.914 1 98.25 87 GLY A O 1
ATOM 686 N N . GLY A 1 88 ? -0.929 31.109 11.844 1 98 88 GLY A N 1
ATOM 687 C CA . GLY A 1 88 ? 0.233 31.969 11.68 1 98 88 GLY A CA 1
ATOM 688 C C . GLY A 1 88 ? 0.307 33.094 12.711 1 98 88 GLY A C 1
ATOM 689 O O . GLY A 1 88 ? 1.384 33.375 13.227 1 98 88 GLY A O 1
ATOM 690 N N . PHE A 1 89 ? -0.813 33.594 12.945 1 98.25 89 PHE A N 1
ATOM 691 C CA . PHE A 1 89 ? -0.884 34.688 13.93 1 98.25 89 PHE A CA 1
ATOM 692 C C . PHE A 1 89 ? -0.533 34.156 15.32 1 98.25 89 PHE A C 1
ATOM 694 O O . PHE A 1 89 ? 0.194 34.812 16.078 1 98.25 89 PHE A O 1
ATOM 701 N N . LEU A 1 90 ? -1.043 33.031 15.703 1 98.44 90 LEU A N 1
ATOM 702 C CA . LEU A 1 90 ? -0.709 32.438 16.984 1 98.44 90 LEU A CA 1
ATOM 703 C C . LEU A 1 90 ? 0.786 32.156 17.078 1 98.44 90 LEU A C 1
ATOM 705 O O . LEU A 1 90 ? 1.4 32.375 18.125 1 98.44 90 LEU A O 1
ATOM 709 N N . GLY A 1 91 ? 1.314 31.609 16 1 98.19 91 GLY A N 1
ATOM 710 C CA . GLY A 1 91 ? 2.752 31.391 15.969 1 98.19 91 GLY A CA 1
ATOM 711 C C . GLY A 1 91 ? 3.557 32.656 16.141 1 98.19 91 GLY A C 1
ATOM 712 O O . GLY A 1 91 ? 4.562 32.688 16.844 1 98.19 91 GLY A O 1
ATOM 713 N N . TRP A 1 92 ? 3.09 33.719 15.5 1 97.62 92 TRP A N 1
ATOM 714 C CA . TRP A 1 92 ? 3.738 35 15.602 1 97.62 92 TRP A CA 1
ATOM 715 C C . TRP A 1 92 ? 3.717 35.531 17.031 1 97.62 92 TRP A C 1
ATOM 717 O O . TRP A 1 92 ? 4.703 36.094 17.516 1 97.62 92 TRP A O 1
ATOM 727 N N . ILE A 1 93 ? 2.672 35.344 17.703 1 98.19 93 ILE A N 1
ATOM 728 C CA . ILE A 1 93 ? 2.543 35.75 19.094 1 98.19 93 ILE A CA 1
ATOM 729 C C . ILE A 1 93 ? 3.564 35 19.953 1 98.19 93 ILE A C 1
ATOM 731 O O . ILE A 1 93 ? 4.207 35.594 20.828 1 98.19 93 ILE A O 1
ATOM 735 N N . ILE A 1 94 ? 3.693 33.719 19.719 1 97.81 94 ILE A N 1
ATOM 736 C CA . ILE A 1 94 ? 4.637 32.875 20.469 1 97.81 94 ILE A CA 1
ATOM 737 C C . ILE A 1 94 ? 6.059 33.406 20.25 1 97.81 94 ILE A C 1
ATOM 739 O O . ILE A 1 94 ? 6.828 33.531 21.203 1 97.81 94 ILE A O 1
ATOM 743 N N . VAL A 1 95 ? 6.383 33.719 19.016 1 97.06 95 VAL A N 1
ATOM 744 C CA . VAL A 1 95 ? 7.719 34.219 18.688 1 97.06 95 VAL A CA 1
ATOM 745 C C . VAL A 1 95 ? 7.957 35.562 19.375 1 97.06 95 VAL A C 1
ATOM 747 O O . VAL A 1 95 ? 9.047 35.812 19.891 1 97.06 95 VAL A O 1
ATOM 750 N N . LYS A 1 96 ? 6.973 36.438 19.422 1 97 96 LYS A N 1
ATOM 751 C CA . LYS A 1 96 ? 7.098 37.75 20.016 1 97 96 LYS A CA 1
ATOM 752 C C . LYS A 1 96 ? 7.203 37.688 21.531 1 97 96 LYS A C 1
ATOM 754 O O . LYS A 1 96 ? 7.918 38.469 22.156 1 97 96 LYS A O 1
ATOM 759 N N . LEU A 1 97 ? 6.516 36.781 22.078 1 96.81 97 LEU A N 1
ATOM 760 C CA . LEU A 1 97 ? 6.473 36.656 23.531 1 96.81 97 LEU A CA 1
ATOM 761 C C . LEU A 1 97 ? 7.707 35.938 24.062 1 96.81 97 LEU A C 1
ATOM 763 O O . LEU A 1 97 ? 8.289 36.375 25.062 1 96.81 97 LEU A O 1
ATOM 767 N N . LEU A 1 98 ? 8.109 34.875 23.406 1 95.94 98 LEU A N 1
ATOM 768 C CA . LEU A 1 98 ? 9.172 34.031 23.953 1 95.94 98 LEU A CA 1
ATOM 769 C C . LEU A 1 98 ? 10.523 34.406 23.359 1 95.94 98 LEU A C 1
ATOM 771 O O . LEU A 1 98 ? 11.57 34.031 23.906 1 95.94 98 LEU A O 1
ATOM 775 N N . LYS A 1 99 ? 10.562 35.094 22.281 1 94 99 LYS A N 1
ATOM 776 C CA . LYS A 1 99 ? 11.773 35.562 21.625 1 94 99 LYS A CA 1
ATOM 777 C C . LYS A 1 99 ? 12.797 34.438 21.5 1 94 99 LYS A C 1
ATOM 779 O O . LYS A 1 99 ? 13.922 34.562 21.969 1 94 99 LYS A O 1
ATOM 784 N N . PRO A 1 100 ? 12.406 33.406 20.781 1 93.38 100 PRO A N 1
ATOM 785 C CA . PRO A 1 100 ? 13.32 32.281 20.594 1 93.38 100 PRO A CA 1
ATOM 786 C C . PRO A 1 100 ? 14.484 32.625 19.672 1 93.38 100 PRO A C 1
ATOM 788 O O . PRO A 1 100 ? 14.547 33.719 19.109 1 93.38 100 PRO A O 1
ATOM 791 N N . ASN A 1 101 ? 15.453 31.609 19.641 1 91.19 101 ASN A N 1
ATOM 792 C CA . ASN A 1 101 ? 16.547 31.75 18.672 1 91.19 101 ASN A CA 1
ATOM 793 C C . ASN A 1 101 ? 16.016 31.938 17.25 1 91.19 101 ASN A C 1
ATOM 795 O O . ASN A 1 101 ? 15.023 31.312 16.859 1 91.19 101 ASN A O 1
ATOM 799 N N . MET A 1 102 ? 16.688 32.781 16.469 1 91.56 102 MET A N 1
ATOM 800 C CA . MET A 1 102 ? 16.281 33.094 15.102 1 91.56 102 MET A CA 1
ATOM 801 C C . MET A 1 102 ? 16.188 31.844 14.25 1 91.56 102 MET A C 1
ATOM 803 O O . MET A 1 102 ? 15.422 31.812 13.281 1 91.56 102 MET A O 1
ATOM 807 N N . LYS A 1 103 ? 16.906 30.859 14.688 1 92 103 LYS A N 1
ATOM 808 C CA . LYS A 1 103 ? 16.984 29.594 13.961 1 92 103 LYS A CA 1
ATOM 809 C C . LYS A 1 103 ? 15.617 28.906 13.914 1 92 103 LYS A C 1
ATOM 811 O O . LYS A 1 103 ? 15.289 28.25 12.922 1 92 103 LYS A O 1
ATOM 816 N N . VAL A 1 104 ? 14.797 29.125 14.93 1 94.81 104 VAL A N 1
ATOM 817 C CA . VAL A 1 104 ? 13.586 28.328 15.039 1 94.81 104 VAL A CA 1
ATOM 818 C C . VAL A 1 104 ? 12.359 29.219 14.891 1 94.81 104 VAL A C 1
ATOM 820 O O . VAL A 1 104 ? 11.219 28.734 14.945 1 94.81 104 VAL A O 1
ATOM 823 N N . GLU A 1 105 ? 12.508 30.531 14.664 1 95.25 105 GLU A N 1
ATOM 824 C CA . GLU A 1 105 ? 11.383 31.453 14.57 1 95.25 105 GLU A CA 1
ATOM 825 C C . GLU A 1 105 ? 10.43 31.047 13.445 1 95.25 105 GLU A C 1
ATOM 827 O O . GLU A 1 105 ? 9.219 30.922 13.664 1 95.25 105 GLU A O 1
ATOM 832 N N . GLY A 1 106 ? 11 30.844 12.258 1 95.75 106 GLY A N 1
ATOM 833 C CA . GLY A 1 106 ? 10.188 30.422 11.133 1 95.75 106 GLY A CA 1
ATOM 834 C C . GLY A 1 106 ? 9.516 29.078 11.344 1 95.75 106 GLY A C 1
ATOM 835 O O . GLY A 1 106 ? 8.375 28.875 10.914 1 95.75 106 GLY A O 1
ATOM 836 N N . LEU A 1 107 ? 10.172 28.219 12.031 1 96.31 107 LEU A N 1
ATOM 837 C CA . LEU A 1 107 ? 9.648 26.875 12.289 1 96.31 107 LEU A CA 1
ATOM 838 C C . LEU A 1 107 ? 8.453 26.938 13.234 1 96.31 107 LEU A C 1
ATOM 840 O O . LEU A 1 107 ? 7.496 26.172 13.078 1 96.31 107 LEU A O 1
ATOM 844 N N . ILE A 1 108 ? 8.547 27.828 14.172 1 97.44 108 ILE A N 1
ATOM 845 C CA . ILE A 1 108 ? 7.477 27.969 15.148 1 97.44 108 ILE A CA 1
ATOM 846 C C . ILE A 1 108 ? 6.207 28.453 14.453 1 97.44 108 ILE A C 1
ATOM 848 O O . ILE A 1 108 ? 5.133 27.859 14.617 1 97.44 108 ILE A O 1
ATOM 852 N N . ILE A 1 109 ? 6.312 29.453 13.656 1 98 109 ILE A N 1
ATOM 853 C CA . ILE A 1 109 ? 5.16 30 12.953 1 98 109 ILE A CA 1
ATOM 854 C C . ILE A 1 109 ? 4.609 28.984 11.969 1 98 109 ILE A C 1
ATOM 856 O O . ILE A 1 109 ? 3.395 28.797 11.859 1 98 109 ILE A O 1
ATOM 860 N N . ALA A 1 110 ? 5.496 28.312 11.312 1 97.69 110 ALA A N 1
ATOM 861 C CA . ALA A 1 110 ? 5.09 27.281 10.367 1 97.69 110 ALA A CA 1
ATOM 862 C C . ALA A 1 110 ? 4.371 26.141 11.078 1 97.69 110 ALA A C 1
ATOM 864 O O . ALA A 1 110 ? 3.379 25.609 10.57 1 97.69 110 ALA A O 1
ATOM 865 N N . SER A 1 111 ? 4.844 25.734 12.211 1 97.81 111 SER A N 1
ATOM 866 C CA . SER A 1 111 ? 4.258 24.641 12.969 1 97.81 111 SER A CA 1
ATOM 867 C C . SER A 1 111 ? 2.842 24.984 13.422 1 97.81 111 SER A C 1
ATOM 869 O O . SER A 1 111 ? 1.977 24.094 13.477 1 97.81 111 SER A O 1
ATOM 871 N N . CYS A 1 112 ? 2.625 26.203 13.695 1 98.12 112 CYS A N 1
ATOM 872 C CA . CYS A 1 112 ? 1.32 26.625 14.188 1 98.12 112 CYS A CA 1
ATOM 873 C C . CYS A 1 112 ? 0.357 26.875 13.031 1 98.12 112 CYS A C 1
ATOM 875 O O . CYS A 1 112 ? -0.855 26.719 13.188 1 98.12 112 CYS A O 1
ATOM 877 N N . SER A 1 113 ? 0.876 27.219 11.906 1 97.56 113 SER A N 1
ATOM 878 C CA . SER A 1 113 ? 0.018 27.641 10.805 1 97.56 113 SER A CA 1
ATOM 879 C C . SER A 1 113 ? -0.281 26.484 9.867 1 97.56 113 SER A C 1
ATOM 881 O O . SER A 1 113 ? -1.345 26.438 9.242 1 97.56 113 SER A O 1
ATOM 883 N N . SER A 1 114 ? 0.633 25.609 9.703 1 96.75 114 SER A N 1
ATOM 884 C CA . SER A 1 114 ? 0.541 24.578 8.664 1 96.75 114 SER A CA 1
ATOM 885 C C . SER A 1 114 ? 0.324 23.203 9.273 1 96.75 114 SER A C 1
ATOM 887 O O . SER A 1 114 ? 1.272 22.562 9.734 1 96.75 114 SER A O 1
ATOM 889 N N . GLY A 1 115 ? -0.861 22.734 9.148 1 96.19 115 GLY A N 1
ATOM 890 C CA . GLY A 1 115 ? -1.182 21.406 9.656 1 96.19 115 GLY A CA 1
ATOM 891 C C . GLY A 1 115 ? -0.969 20.312 8.641 1 96.19 115 GLY A C 1
ATOM 892 O O . GLY A 1 115 ? -0.853 20.578 7.441 1 96.19 115 GLY A O 1
ATOM 893 N N . ASN A 1 116 ? -0.829 19.109 9.117 1 94 116 ASN A N 1
ATOM 894 C CA . ASN A 1 116 ? -0.718 17.938 8.258 1 94 116 ASN A CA 1
ATOM 895 C C . ASN A 1 116 ? -2.051 17.594 7.598 1 94 116 ASN A C 1
ATOM 897 O O . ASN A 1 116 ? -2.689 16.594 7.949 1 94 116 ASN A O 1
ATOM 901 N N . MET A 1 117 ? -2.377 18.312 6.625 1 92.38 117 MET A N 1
ATOM 902 C CA . MET A 1 117 ? -3.66 18.188 5.941 1 92.38 117 MET A CA 1
ATOM 903 C C . MET A 1 117 ? -3.611 17.062 4.902 1 92.38 117 MET A C 1
ATOM 905 O O . MET A 1 117 ? -4.621 16.766 4.258 1 92.38 117 MET A O 1
ATOM 909 N N . GLY A 1 118 ? -2.568 16.484 4.711 1 84.06 118 GLY A N 1
ATOM 910 C CA . GLY A 1 118 ? -2.402 15.461 3.689 1 84.06 118 GLY A CA 1
ATOM 911 C C . GLY A 1 118 ? -2.502 14.047 4.234 1 84.06 118 GLY A C 1
ATOM 912 O O . GLY A 1 118 ? -3.52 13.375 4.051 1 84.06 118 GLY A O 1
ATOM 913 N N . ASN A 1 119 ? -1.687 13.625 5.133 1 85 119 ASN A N 1
ATOM 914 C CA . ASN A 1 119 ? -1.517 12.234 5.535 1 85 119 ASN A CA 1
ATOM 915 C C . ASN A 1 119 ? -2.535 11.828 6.598 1 85 119 ASN A C 1
ATOM 917 O O . ASN A 1 119 ? -3.193 10.797 6.473 1 85 119 ASN A O 1
ATOM 921 N N . LEU A 1 120 ? -2.721 12.641 7.527 1 91.44 120 LEU A N 1
ATOM 922 C CA . LEU A 1 120 ? -3.463 12.203 8.703 1 91.44 120 LEU A CA 1
ATOM 923 C C . LEU A 1 120 ? -4.957 12.148 8.414 1 91.44 120 LEU A C 1
ATOM 925 O O . LEU A 1 120 ? -5.617 11.148 8.711 1 91.44 120 LEU A O 1
ATOM 929 N N . PRO A 1 121 ? -5.512 13.156 7.801 1 94.56 121 PRO A N 1
ATOM 930 C CA . PRO A 1 121 ? -6.945 13.078 7.512 1 94.56 121 PRO A CA 1
ATOM 931 C C . PRO A 1 121 ? -7.301 11.906 6.605 1 94.56 121 PRO A C 1
ATOM 933 O O . PRO A 1 121 ? -8.359 11.289 6.77 1 94.56 121 PRO A O 1
ATOM 936 N N . ILE A 1 122 ? -6.457 11.594 5.707 1 92.06 122 ILE A N 1
ATOM 937 C CA . ILE A 1 122 ? -6.715 10.523 4.75 1 92.06 122 ILE A CA 1
ATOM 938 C C . ILE A 1 122 ? -6.789 9.18 5.484 1 92.06 122 ILE A C 1
ATOM 940 O O . ILE A 1 122 ? -7.441 8.25 5.012 1 92.06 122 ILE A O 1
ATOM 944 N N . VAL A 1 123 ? -6.18 9.148 6.605 1 91.12 123 VAL A N 1
ATOM 945 C CA . VAL A 1 123 ? -6.156 7.902 7.359 1 91.12 123 VAL A CA 1
ATOM 946 C C . VAL A 1 123 ? -7.258 7.922 8.414 1 91.12 123 VAL A C 1
ATOM 948 O O . VAL A 1 123 ? -8.039 6.973 8.523 1 91.12 123 VAL A O 1
ATOM 951 N N . ILE A 1 124 ? -7.457 8.984 9.117 1 93.69 124 ILE A N 1
ATOM 952 C CA . ILE A 1 124 ? -8.273 8.992 10.32 1 93.69 124 ILE A CA 1
ATOM 953 C C . ILE A 1 124 ? -9.742 9.195 9.953 1 93.69 124 ILE A C 1
ATOM 955 O O . ILE A 1 124 ? -10.633 8.586 10.547 1 93.69 124 ILE A O 1
ATOM 959 N N . ILE A 1 125 ? -10.039 10 9 1 95.06 125 ILE A N 1
ATOM 960 C CA . ILE A 1 125 ? -11.422 10.375 8.742 1 95.06 125 ILE A CA 1
ATOM 961 C C . ILE A 1 125 ? -12.18 9.188 8.148 1 95.06 125 ILE A C 1
ATOM 963 O O . ILE A 1 125 ? -13.266 8.836 8.625 1 95.06 125 ILE A O 1
ATOM 967 N N . PRO A 1 126 ? -11.633 8.531 7.09 1 92.75 126 PRO A N 1
ATOM 968 C CA . PRO A 1 126 ? -12.352 7.348 6.605 1 92.75 126 PRO A CA 1
ATOM 969 C C . PRO A 1 126 ? -12.461 6.25 7.664 1 92.75 126 PRO A C 1
ATOM 971 O O . PRO A 1 126 ? -13.43 5.488 7.672 1 92.75 126 PRO A O 1
ATOM 974 N N . ALA A 1 127 ? -11.539 6.18 8.57 1 90.44 127 ALA A N 1
ATOM 975 C CA . ALA A 1 127 ? -11.539 5.152 9.609 1 90.44 127 ALA A CA 1
ATOM 976 C C . ALA A 1 127 ? -12.695 5.359 10.586 1 90.44 127 ALA A C 1
ATOM 978 O O . ALA A 1 127 ? -13.219 4.398 11.156 1 90.44 127 ALA A O 1
ATOM 979 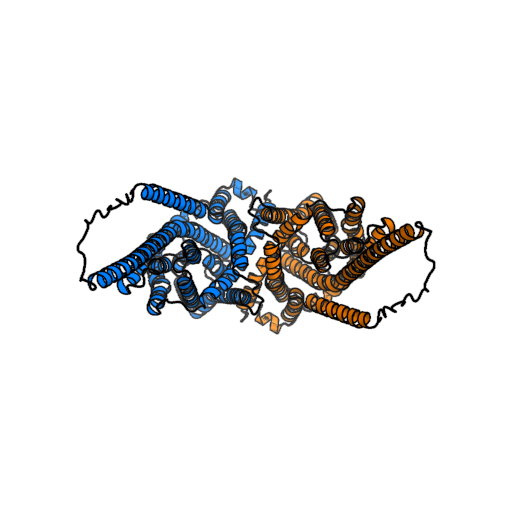N N . ILE A 1 128 ? -13.109 6.559 10.758 1 91.88 128 ILE A N 1
ATOM 980 C CA . ILE A 1 128 ? -14.242 6.852 11.625 1 91.88 128 ILE A CA 1
ATOM 981 C C . ILE A 1 128 ? -15.516 6.242 11.047 1 91.88 128 ILE A C 1
ATOM 983 O O . ILE A 1 128 ? -16.391 5.797 11.789 1 91.88 128 ILE A O 1
ATOM 987 N N . CYS A 1 129 ? -15.586 6.184 9.742 1 91.31 129 CYS A N 1
ATOM 988 C CA . CYS A 1 129 ? -16.766 5.688 9.039 1 91.31 129 CYS A CA 1
ATOM 989 C C . CYS A 1 129 ? -16.922 4.184 9.234 1 91.31 129 CYS A C 1
ATOM 991 O O . CYS A 1 129 ? -18 3.631 9.023 1 91.31 129 CYS A O 1
ATOM 993 N N . ASN A 1 130 ? -15.852 3.562 9.602 1 86.25 130 ASN A N 1
ATOM 994 C CA . ASN A 1 130 ? -15.891 2.115 9.789 1 86.25 130 ASN A CA 1
ATOM 995 C C . ASN A 1 130 ? -16.406 1.74 11.172 1 86.25 130 ASN A C 1
ATOM 997 O O . ASN A 1 130 ? -16.656 0.565 11.445 1 86.25 130 ASN A O 1
ATOM 1001 N N . GLN A 1 131 ? -16.5 2.674 12.055 1 85.94 131 GLN A N 1
ATOM 1002 C CA . GLN A 1 131 ? -16.922 2.393 13.422 1 85.94 131 GLN A CA 1
ATOM 1003 C C . GLN A 1 131 ? -18.438 2.334 13.547 1 85.94 131 GLN A C 1
ATOM 1005 O O . GLN A 1 131 ? -19.141 3.098 12.883 1 85.94 131 GLN A O 1
ATOM 1010 N N . LYS A 1 132 ? -18.75 1.384 14.492 1 82.31 132 LYS A N 1
ATOM 1011 C CA . LYS A 1 132 ? -20.172 1.274 14.781 1 82.31 132 LYS A CA 1
ATOM 1012 C C . LYS A 1 132 ? -20.688 2.52 15.492 1 82.31 132 LYS A C 1
ATOM 1014 O O . LYS A 1 132 ? -20.031 3.027 16.406 1 82.31 132 LYS A O 1
ATOM 1019 N N . GLY A 1 133 ? -21.656 3.225 14.953 1 79.62 133 GLY A N 1
ATOM 1020 C CA . GLY A 1 133 ? -22.25 4.355 15.648 1 79.62 133 GLY A CA 1
ATOM 1021 C C . GLY A 1 133 ? -21.938 5.688 14.984 1 79.62 133 GLY A C 1
ATOM 1022 O O . GLY A 1 133 ? -22.406 6.734 15.445 1 79.62 133 GLY A O 1
ATOM 1023 N N . ALA A 1 134 ? -21.031 5.609 14.039 1 81.69 134 ALA A N 1
ATOM 1024 C CA . ALA A 1 134 ? -20.734 6.859 13.344 1 81.69 134 ALA A CA 1
ATOM 1025 C C . ALA A 1 134 ? -22 7.465 12.734 1 81.69 134 ALA A C 1
ATOM 1027 O O . ALA A 1 134 ? -22.766 6.77 12.062 1 81.69 134 ALA A O 1
ATOM 1028 N N . PRO A 1 135 ? -22.219 8.711 13.039 1 85.62 135 PRO A N 1
ATOM 1029 C CA . PRO A 1 135 ? -23.469 9.344 12.602 1 85.62 135 PRO A CA 1
ATOM 1030 C C . PRO A 1 135 ? -23.391 9.891 11.18 1 85.62 135 PRO A C 1
ATOM 1032 O O . PRO A 1 135 ? -23.875 10.984 10.906 1 85.62 135 PRO A O 1
ATOM 1035 N N . PHE A 1 136 ? -22.75 9.18 10.242 1 90.88 136 PHE A N 1
ATOM 1036 C CA . PHE A 1 136 ? -22.516 9.75 8.922 1 90.88 136 PHE A CA 1
ATOM 1037 C C . PHE A 1 136 ? -23.109 8.867 7.832 1 90.88 136 PHE A C 1
ATOM 1039 O O . PHE A 1 136 ? -22.672 8.922 6.68 1 90.88 136 PHE A O 1
ATOM 1046 N N . GLY A 1 137 ? -23.984 7.945 8.188 1 86.69 137 GLY A N 1
ATOM 1047 C CA . GLY A 1 137 ? -24.641 7.109 7.191 1 86.69 137 GLY A CA 1
ATOM 1048 C C . GLY A 1 137 ? -24.016 5.738 7.055 1 86.69 137 GLY A C 1
ATOM 1049 O O . GLY A 1 137 ? -23.391 5.234 7.996 1 86.69 137 GLY A O 1
ATOM 1050 N N . THR A 1 138 ? -24.234 5.18 5.863 1 87.19 138 THR A N 1
ATOM 1051 C CA . THR A 1 138 ? -23.719 3.836 5.645 1 87.19 138 THR A CA 1
ATOM 1052 C C . THR A 1 138 ? -22.203 3.857 5.504 1 87.19 138 THR A C 1
ATOM 1054 O O . THR A 1 138 ? -21.641 4.836 5.016 1 87.19 138 THR A O 1
ATOM 1057 N N . HIS A 1 139 ? -21.578 2.789 5.859 1 86.5 139 HIS A N 1
ATOM 1058 C CA . HIS A 1 139 ? -20.125 2.689 5.91 1 86.5 139 HIS A CA 1
ATOM 1059 C C . HIS A 1 139 ? -19.5 3.023 4.562 1 86.5 139 HIS A C 1
ATOM 1061 O O . HIS A 1 139 ? -18.594 3.854 4.484 1 86.5 139 HIS A O 1
ATOM 1067 N N . ASP A 1 140 ? -20.031 2.469 3.514 1 83.56 140 ASP A N 1
ATOM 1068 C CA . ASP A 1 140 ? -19.422 2.637 2.201 1 83.56 140 ASP A CA 1
ATOM 1069 C C . ASP A 1 140 ? -19.578 4.066 1.695 1 83.56 140 ASP A C 1
ATOM 1071 O O . ASP A 1 140 ? -18.641 4.66 1.175 1 83.56 140 ASP A O 1
ATOM 1075 N N . ALA A 1 141 ? -20.781 4.582 1.891 1 86.31 141 ALA A N 1
ATOM 1076 C CA . ALA A 1 141 ? -21.047 5.945 1.446 1 86.31 141 ALA A CA 1
ATOM 1077 C C . ALA A 1 141 ? -20.234 6.953 2.256 1 86.31 141 ALA A C 1
ATOM 1079 O O . ALA A 1 141 ? -19.672 7.895 1.699 1 86.31 141 ALA A O 1
ATOM 1080 N N . CYS A 1 142 ? -20.156 6.75 3.539 1 92 142 CYS A N 1
ATOM 1081 C CA . CYS A 1 142 ? -19.391 7.605 4.434 1 92 142 CYS A CA 1
ATOM 1082 C C . CYS A 1 142 ? -17.906 7.578 4.074 1 92 142 CYS A C 1
ATOM 1084 O O . CYS A 1 142 ? -17.266 8.625 3.975 1 92 142 CYS A O 1
ATOM 1086 N N . ARG A 1 143 ? -17.406 6.41 3.816 1 91.06 143 ARG A N 1
ATOM 1087 C CA . ARG A 1 143 ? -15.992 6.25 3.523 1 91.06 143 ARG A CA 1
ATOM 1088 C C . ARG A 1 143 ? -15.609 6.973 2.234 1 91.06 143 ARG A C 1
ATOM 1090 O O . ARG A 1 143 ? -14.586 7.66 2.178 1 91.06 143 ARG A O 1
ATOM 1097 N N . THR A 1 144 ? -16.422 6.855 1.261 1 87.38 144 THR A N 1
ATOM 1098 C CA . THR A 1 144 ? -16.156 7.477 -0.031 1 87.38 144 THR A CA 1
ATOM 1099 C C . THR A 1 144 ? -16.172 9 0.091 1 87.38 144 THR A C 1
ATOM 1101 O O . THR A 1 144 ? -15.281 9.672 -0.445 1 87.38 144 THR A O 1
ATOM 1104 N N . ARG A 1 145 ? -17.109 9.531 0.803 1 91.56 145 ARG A N 1
ATOM 1105 C CA . ARG A 1 145 ? -17.172 10.977 1.018 1 91.56 145 ARG A CA 1
ATOM 1106 C C . ARG A 1 145 ? -16 11.453 1.858 1 91.56 145 ARG A C 1
ATOM 1108 O O . ARG A 1 145 ? -15.414 12.5 1.575 1 91.56 145 ARG A O 1
ATOM 1115 N N . ALA A 1 146 ? -15.695 10.672 2.869 1 94.81 146 ALA A N 1
ATOM 1116 C CA . ALA A 1 146 ? -14.578 11 3.754 1 94.81 146 ALA A CA 1
ATOM 1117 C C . ALA A 1 146 ? -13.273 11.109 2.975 1 94.81 146 ALA A C 1
ATOM 1119 O O . ALA A 1 146 ? -12.492 12.039 3.189 1 94.81 146 ALA A O 1
ATOM 1120 N N . LEU A 1 147 ? -13.094 10.195 2.092 1 92.44 147 LEU A N 1
ATOM 1121 C CA . LEU A 1 147 ? -11.891 10.219 1.262 1 92.44 147 LEU A CA 1
ATOM 1122 C C . LEU A 1 147 ? -11.883 11.438 0.346 1 92.44 147 LEU A C 1
ATOM 1124 O O . LEU A 1 147 ? -10.875 12.125 0.236 1 92.44 147 LEU A O 1
ATOM 1128 N N . SER A 1 148 ? -12.961 11.719 -0.242 1 91.44 148 SER A N 1
ATOM 1129 C CA . SER A 1 148 ? -13.047 12.844 -1.161 1 91.44 148 SER A CA 1
ATOM 1130 C C . SER A 1 148 ? -12.781 14.164 -0.444 1 91.44 148 SER A C 1
ATOM 1132 O O . SER A 1 148 ? -12.008 14.992 -0.93 1 91.44 148 SER A O 1
ATOM 1134 N N . TYR A 1 149 ? -13.383 14.344 0.715 1 94.56 149 TYR A N 1
ATOM 1135 C CA . TYR A 1 149 ? -13.156 15.555 1.495 1 94.56 149 TYR A CA 1
ATOM 1136 C C . TYR A 1 149 ? -11.695 15.672 1.91 1 94.56 149 TYR A C 1
ATOM 1138 O O . TYR A 1 149 ? -11.102 16.75 1.847 1 94.56 149 TYR A O 1
ATOM 1146 N N . SER A 1 150 ? -11.109 14.547 2.34 1 94.56 150 SER A N 1
ATOM 1147 C CA . SER A 1 150 ? -9.727 14.531 2.803 1 94.56 150 SER A CA 1
ATOM 1148 C C . SER A 1 150 ? -8.766 14.836 1.662 1 94.56 150 SER A C 1
ATOM 1150 O O . SER A 1 150 ? -7.781 15.555 1.85 1 94.56 150 SER A O 1
ATOM 1152 N N . PHE A 1 151 ? -9.055 14.297 0.502 1 92.62 151 PHE A N 1
ATOM 1153 C CA . PHE A 1 151 ? -8.18 14.523 -0.641 1 92.62 151 PHE A CA 1
ATOM 1154 C C . PHE A 1 151 ? -8.297 15.969 -1.129 1 92.62 151 PHE A C 1
ATOM 1156 O O . PHE A 1 151 ? -7.312 16.547 -1.592 1 92.62 151 PHE A O 1
ATOM 1163 N N . PHE A 1 152 ? -9.484 16.484 -1.093 1 92.62 152 PHE A N 1
ATOM 1164 C CA . PHE A 1 152 ? -9.641 17.891 -1.434 1 92.62 152 PHE A CA 1
ATOM 1165 C C . PHE A 1 152 ? -8.859 18.766 -0.468 1 92.62 152 PHE A C 1
ATOM 1167 O O . PHE A 1 152 ? -8.211 19.734 -0.884 1 92.62 152 PHE A O 1
ATOM 1174 N N . SER A 1 153 ? -8.938 18.438 0.78 1 94.12 153 SER A N 1
ATOM 1175 C CA . SER A 1 153 ? -8.156 19.125 1.803 1 94.12 153 SER A CA 1
ATOM 1176 C C . SER A 1 153 ? -6.66 19.031 1.512 1 94.12 153 SER A C 1
ATOM 1178 O O . SER A 1 153 ? -5.926 20 1.682 1 94.12 153 SER A O 1
ATOM 1180 N N . LEU A 1 154 ? -6.242 17.859 1.158 1 92.25 154 LEU A N 1
ATOM 1181 C CA . LEU A 1 154 ? -4.844 17.625 0.826 1 92.25 154 LEU A CA 1
ATOM 1182 C C . LEU A 1 154 ? -4.398 18.516 -0.328 1 92.25 154 LEU A C 1
ATOM 1184 O O . LEU A 1 154 ? -3.33 19.125 -0.272 1 92.25 154 LEU A O 1
ATOM 1188 N N . ALA A 1 155 ? -5.203 18.625 -1.344 1 89.44 155 ALA A N 1
ATOM 1189 C CA . ALA A 1 155 ? -4.863 19.391 -2.539 1 89.44 155 ALA A CA 1
ATOM 1190 C C . ALA A 1 155 ? -4.746 20.891 -2.223 1 89.44 155 ALA A C 1
ATOM 1192 O O . ALA A 1 155 ? -3.738 21.516 -2.551 1 89.44 155 ALA A O 1
ATOM 1193 N N . ILE A 1 156 ? -5.738 21.406 -1.567 1 91.75 156 ILE A N 1
ATOM 1194 C CA . ILE A 1 156 ? -5.75 22.828 -1.248 1 91.75 156 ILE A CA 1
ATOM 1195 C C . ILE A 1 156 ? -4.684 23.125 -0.197 1 91.75 156 ILE A C 1
ATOM 1197 O O . ILE A 1 156 ? -3.99 24.141 -0.284 1 91.75 156 ILE A O 1
ATOM 1201 N N . GLY A 1 157 ? -4.633 22.25 0.793 1 93.12 157 GLY A N 1
ATOM 1202 C CA . GLY A 1 157 ? -3.594 22.406 1.799 1 93.12 157 GLY A CA 1
ATOM 1203 C C . GLY A 1 157 ? -2.195 22.438 1.214 1 93.12 157 GLY A C 1
ATOM 1204 O O . GLY A 1 157 ? -1.344 23.203 1.662 1 93.12 157 GLY A O 1
ATOM 1205 N N . GLY A 1 158 ? -1.985 21.594 0.233 1 89.06 158 GLY A N 1
ATOM 1206 C CA . GLY A 1 158 ? -0.696 21.578 -0.44 1 89.06 158 GLY A CA 1
ATOM 1207 C C . GLY A 1 158 ? -0.339 22.906 -1.079 1 89.06 158 GLY A C 1
ATOM 1208 O O . GLY A 1 158 ? 0.811 23.344 -1.013 1 89.06 158 GLY A O 1
ATOM 1209 N N . VAL A 1 159 ? -1.276 23.547 -1.634 1 88.75 159 VAL A N 1
ATOM 1210 C CA . VAL A 1 159 ? -1.056 24.844 -2.258 1 88.75 159 VAL A CA 1
ATOM 1211 C C . VAL A 1 159 ? -0.628 25.859 -1.2 1 88.75 159 VAL A C 1
ATOM 1213 O O . VAL A 1 159 ? 0.346 26.594 -1.39 1 88.75 159 VAL A O 1
ATOM 1216 N N . TYR A 1 160 ? -1.276 25.844 -0.125 1 93.19 160 TYR A N 1
ATOM 1217 C CA . TYR A 1 160 ? -0.957 26.781 0.946 1 93.19 160 TYR A CA 1
ATOM 1218 C C . TYR A 1 160 ? 0.408 26.484 1.551 1 93.19 160 TYR A C 1
ATOM 1220 O O . TYR A 1 160 ? 1.174 27.391 1.868 1 93.19 160 TYR A O 1
ATOM 1228 N N . ILE A 1 161 ? 0.695 25.25 1.671 1 92.94 161 ILE A N 1
ATOM 1229 C CA . ILE A 1 161 ? 1.952 24.844 2.295 1 92.94 161 ILE A CA 1
ATOM 1230 C C . ILE A 1 161 ? 3.123 25.25 1.399 1 92.94 161 ILE A C 1
ATOM 1232 O O . ILE A 1 161 ? 4.082 25.875 1.861 1 92.94 161 ILE A O 1
ATOM 1236 N N . TRP A 1 162 ? 3.029 25.094 0.145 1 87.81 162 TRP A N 1
ATOM 1237 C CA . TRP A 1 162 ? 4.172 25.297 -0.741 1 87.81 162 TRP A CA 1
ATOM 1238 C C . TRP A 1 162 ? 4.219 26.734 -1.239 1 87.81 162 TRP A C 1
ATOM 1240 O O . TRP A 1 162 ? 5.145 27.125 -1.96 1 87.81 162 TRP A O 1
ATOM 1250 N N . THR A 1 163 ? 3.279 27.5 -0.89 1 88.81 163 THR A N 1
ATOM 1251 C CA . THR A 1 163 ? 3.342 28.922 -1.16 1 88.81 163 THR A CA 1
ATOM 1252 C C . THR A 1 163 ? 3.617 29.703 0.122 1 88.81 163 THR A C 1
ATOM 1254 O O . THR A 1 163 ? 4.75 30.125 0.365 1 88.81 163 THR A O 1
ATOM 1257 N N . PHE A 1 164 ? 2.734 29.531 0.999 1 91.38 164 PHE A N 1
ATOM 1258 C CA . PHE A 1 164 ? 2.84 30.312 2.227 1 91.38 164 PHE A CA 1
ATOM 1259 C C . PHE A 1 164 ? 3.947 29.766 3.119 1 91.38 164 PHE A C 1
ATOM 1261 O O . PHE A 1 164 ? 4.855 30.5 3.512 1 91.38 164 PHE A O 1
ATOM 1268 N N . THR A 1 165 ? 3.908 28.531 3.465 1 94.12 165 THR A N 1
ATOM 1269 C CA . THR A 1 165 ? 4.852 27.953 4.41 1 94.12 165 THR A CA 1
ATOM 1270 C C . THR A 1 165 ? 6.258 27.922 3.818 1 94.12 165 THR A C 1
ATOM 1272 O O . THR A 1 165 ? 7.234 28.188 4.52 1 94.12 165 THR A O 1
ATOM 1275 N N . TYR A 1 166 ? 6.305 27.609 2.602 1 90.75 166 TYR A N 1
ATOM 1276 C CA . TYR A 1 166 ? 7.594 27.594 1.921 1 90.75 166 TYR A CA 1
ATOM 1277 C C . TYR A 1 166 ? 8.266 28.953 1.995 1 90.75 166 TYR A C 1
ATOM 1279 O O . TYR A 1 166 ? 9.445 29.047 2.348 1 90.75 166 TYR A O 1
ATOM 1287 N N . GLN A 1 167 ? 7.535 29.969 1.672 1 90.44 167 GLN A N 1
ATOM 1288 C CA . GLN A 1 167 ? 8.078 31.328 1.691 1 90.44 167 GLN A CA 1
ATOM 1289 C C . GLN A 1 167 ? 8.484 31.734 3.105 1 90.44 167 GLN A C 1
ATOM 1291 O O . GLN A 1 167 ? 9.5 32.406 3.295 1 90.44 167 GLN A O 1
ATOM 1296 N N . LEU A 1 168 ? 7.723 31.344 3.955 1 93.88 168 LEU A N 1
ATOM 1297 C CA . LEU A 1 168 ? 8 31.656 5.352 1 93.88 168 LEU A CA 1
ATOM 1298 C C . LEU A 1 168 ? 9.312 31.031 5.801 1 93.88 168 LEU A C 1
ATOM 1300 O O . LEU A 1 168 ? 10.156 31.703 6.398 1 93.88 168 LEU A O 1
ATOM 1304 N N . ILE A 1 169 ? 9.492 29.766 5.551 1 93.69 169 ILE A N 1
ATOM 1305 C CA . ILE A 1 169 ? 10.688 29.031 5.977 1 93.69 169 ILE A CA 1
ATOM 1306 C C . ILE A 1 169 ? 11.898 29.531 5.199 1 93.69 169 ILE A C 1
ATOM 1308 O O . ILE A 1 169 ? 12.992 29.688 5.762 1 93.69 169 ILE A O 1
ATOM 1312 N N . ARG A 1 170 ? 11.711 29.766 3.996 1 90.81 170 ARG A N 1
ATOM 1313 C CA . ARG A 1 170 ? 12.789 30.297 3.17 1 90.81 170 ARG A CA 1
ATOM 1314 C C . ARG A 1 170 ? 13.289 31.625 3.713 1 90.81 170 ARG A C 1
ATOM 1316 O O . ARG A 1 170 ? 14.492 31.812 3.924 1 90.81 170 ARG A O 1
ATOM 1323 N N . GLN A 1 171 ? 12.383 32.5 3.908 1 92.44 171 GLN A N 1
ATOM 1324 C CA . GLN A 1 171 ? 12.727 33.844 4.383 1 92.44 171 GLN A CA 1
ATOM 1325 C C . GLN A 1 171 ? 13.406 33.781 5.75 1 92.44 171 GLN A C 1
ATOM 1327 O O . GLN A 1 171 ? 14.406 34.469 5.984 1 92.44 171 GLN A O 1
ATOM 1332 N N . SER A 1 172 ? 12.859 33.031 6.594 1 94.12 172 SER A N 1
ATOM 1333 C CA . SER A 1 172 ? 13.422 32.875 7.934 1 94.12 172 SER A CA 1
ATOM 1334 C C . SER A 1 172 ? 14.812 32.25 7.887 1 94.12 172 SER A C 1
ATOM 1336 O O . SER A 1 172 ? 15.695 32.656 8.656 1 94.12 172 SER A O 1
ATOM 1338 N N . SER A 1 173 ? 14.961 31.297 7.062 1 92 173 SER A N 1
ATOM 1339 C CA . SER A 1 173 ? 16.25 30.625 6.934 1 92 173 SER A CA 1
ATOM 1340 C C . SER A 1 173 ? 17.312 31.578 6.375 1 92 173 SER A C 1
ATOM 1342 O O . SER A 1 173 ? 18.453 31.578 6.832 1 92 173 SER A O 1
ATOM 1344 N N . MET A 1 174 ? 16.969 32.344 5.434 1 90.25 174 MET A N 1
ATOM 1345 C CA . MET A 1 174 ? 17.891 33.281 4.836 1 90.25 174 MET A CA 1
ATOM 1346 C C . MET A 1 174 ? 18.281 34.375 5.844 1 90.25 174 MET A C 1
ATOM 1348 O O . MET A 1 174 ? 19.438 34.812 5.871 1 90.25 174 MET A O 1
ATOM 1352 N N . ARG A 1 175 ? 17.328 34.812 6.535 1 92.06 175 ARG A N 1
ATOM 1353 C CA . ARG A 1 175 ? 17.609 35.781 7.578 1 92.06 175 ARG A CA 1
ATOM 1354 C C . ARG A 1 175 ? 18.594 35.219 8.602 1 92.06 175 ARG A C 1
ATOM 1356 O O . ARG A 1 175 ? 19.5 35.938 9.055 1 92.06 175 ARG A O 1
ATOM 1363 N N . TYR A 1 176 ? 18.406 34.031 8.977 1 92.62 176 TYR A N 1
ATOM 1364 C CA . TYR A 1 176 ? 19.281 33.375 9.938 1 92.62 176 TYR A CA 1
ATOM 1365 C C . TYR A 1 176 ? 20.703 33.219 9.375 1 92.62 176 TYR A C 1
ATOM 1367 O O . TYR A 1 176 ? 21.688 33.5 10.07 1 92.62 176 TYR A O 1
ATOM 1375 N N . LYS A 1 177 ? 20.812 32.781 8.195 1 90.5 177 LYS A N 1
ATOM 1376 C CA . LYS A 1 177 ? 22.109 32.625 7.566 1 90.5 177 LYS A CA 1
ATOM 1377 C C . LYS A 1 177 ? 22.828 33.969 7.422 1 90.5 177 LYS A C 1
ATOM 1379 O O . LYS A 1 177 ? 24.047 34.031 7.586 1 90.5 177 LYS A O 1
ATOM 1384 N N . ALA A 1 178 ? 22.078 34.938 7.074 1 88.69 178 ALA A N 1
ATOM 1385 C CA . ALA A 1 178 ? 22.641 36.281 6.988 1 88.69 178 ALA A CA 1
ATOM 1386 C C . ALA A 1 178 ? 23.156 36.75 8.352 1 88.69 178 ALA A C 1
ATOM 1388 O O . ALA A 1 178 ? 24.219 37.375 8.445 1 88.69 178 ALA A O 1
ATOM 1389 N N . PHE A 1 179 ? 22.391 36.531 9.281 1 88.94 179 PHE A N 1
ATOM 1390 C CA . PHE A 1 179 ? 22.781 36.875 10.641 1 88.94 179 PHE A CA 1
ATOM 1391 C C . PHE A 1 179 ? 24.031 36.125 11.062 1 88.94 179 PHE A C 1
ATOM 1393 O O . PHE A 1 179 ? 24.922 36.719 11.68 1 88.94 179 PHE A O 1
ATOM 1400 N N . GLU A 1 180 ? 24.094 34.906 10.766 1 87.81 180 GLU A N 1
ATOM 1401 C CA . GLU A 1 180 ? 25.266 34.062 11.094 1 87.81 180 GLU A CA 1
ATOM 1402 C C . GLU A 1 180 ? 26.516 34.562 10.359 1 87.81 180 GLU A C 1
ATOM 1404 O O . GLU A 1 180 ? 27.609 34.562 10.914 1 87.81 180 GLU A O 1
ATOM 1409 N N . ALA A 1 181 ? 26.312 34.938 9.188 1 86.06 181 ALA A N 1
ATOM 1410 C CA . ALA A 1 181 ? 27.422 35.469 8.391 1 86.06 181 ALA A CA 1
ATOM 1411 C C . ALA A 1 181 ? 27.938 36.781 8.961 1 86.06 181 ALA A C 1
ATOM 1413 O O . ALA A 1 181 ? 29.156 37.031 8.992 1 86.06 181 ALA A O 1
ATOM 1414 N N . ASP A 1 182 ? 27.078 37.562 9.367 1 86.5 182 ASP A N 1
ATOM 1415 C CA . ASP A 1 182 ? 27.438 38.875 9.961 1 86.5 182 ASP A CA 1
ATOM 1416 C C . ASP A 1 182 ? 28.172 38.688 11.281 1 86.5 182 ASP A C 1
ATOM 1418 O O . ASP A 1 182 ? 29.109 39.438 11.594 1 86.5 182 ASP A O 1
ATOM 1422 N N . GLU A 1 183 ? 27.766 37.781 11.992 1 84.69 183 GLU A N 1
ATOM 1423 C CA . GLU A 1 183 ? 28.406 37.5 13.273 1 84.69 183 GLU A CA 1
ATOM 1424 C C . GLU A 1 183 ? 29.812 36.969 13.078 1 84.69 183 GLU A C 1
ATOM 1426 O O . GLU A 1 183 ? 30.719 37.281 13.852 1 84.69 183 GLU A O 1
ATOM 1431 N N . ILE A 1 184 ? 30 36.188 12.094 1 80.06 184 ILE A N 1
ATOM 1432 C CA . ILE A 1 184 ? 31.312 35.656 11.773 1 80.06 184 ILE A CA 1
ATOM 1433 C C . ILE A 1 184 ? 32.219 36.781 11.312 1 80.06 184 ILE A C 1
ATOM 1435 O O . ILE A 1 184 ? 33.406 36.812 11.695 1 80.06 184 ILE A O 1
ATOM 1439 N N . LEU A 1 185 ? 31.719 37.625 10.547 1 74.88 185 LEU A N 1
ATOM 1440 C CA . LEU A 1 185 ? 32.5 38.75 10.055 1 74.88 185 LEU A CA 1
ATOM 1441 C C . LEU A 1 185 ? 32.844 39.719 11.195 1 74.88 185 LEU A C 1
ATOM 1443 O O . LEU A 1 185 ? 33.969 40.25 11.227 1 74.88 185 LEU A O 1
ATOM 1447 N N . LYS A 1 186 ? 32.062 39.875 12.102 1 78.69 186 LYS A N 1
ATOM 1448 C CA . LYS A 1 186 ? 32.344 40.719 13.258 1 78.69 186 LYS A CA 1
ATOM 1449 C C . LYS A 1 186 ? 33.438 40.125 14.141 1 78.69 186 LYS A C 1
ATOM 1451 O O . LYS A 1 186 ? 34.312 40.875 14.625 1 78.69 186 LYS A O 1
ATOM 1456 N N . ILE A 1 187 ? 33.344 38.906 14.273 1 72.44 187 ILE A N 1
ATOM 1457 C CA . ILE A 1 187 ? 34.344 38.25 15.094 1 72.44 187 ILE A CA 1
ATOM 1458 C C . ILE A 1 187 ? 35.719 38.312 14.391 1 72.44 187 ILE A C 1
ATOM 1460 O O . ILE A 1 187 ? 36.75 38.531 15.031 1 72.44 187 ILE A O 1
ATOM 1464 N N . ALA A 1 188 ? 35.594 38.156 13.117 1 69.12 188 ALA A N 1
ATOM 1465 C CA . ALA A 1 188 ? 36.844 38.25 12.344 1 69.12 188 ALA A CA 1
ATOM 1466 C C . ALA A 1 188 ? 37.438 39.625 12.414 1 69.12 188 ALA A C 1
ATOM 1468 O O . ALA A 1 188 ? 38.656 39.781 12.508 1 69.12 188 ALA A O 1
ATOM 1469 N N . ASN A 1 189 ? 36.656 40.594 12.422 1 71.56 189 ASN A N 1
ATOM 1470 C CA . ASN A 1 189 ? 37.125 42 12.469 1 71.56 189 ASN A CA 1
ATOM 1471 C C . ASN A 1 189 ? 37.625 42.375 13.852 1 71.56 189 ASN A C 1
ATOM 1473 O O . ASN A 1 189 ? 38.562 43.156 13.977 1 71.56 189 ASN A O 1
ATOM 1477 N N . ILE A 1 190 ? 37.094 41.812 14.773 1 68.06 190 ILE A N 1
ATOM 1478 C CA . ILE A 1 190 ? 37.594 42.062 16.125 1 68.06 190 ILE A CA 1
ATOM 1479 C C . ILE A 1 190 ? 38.969 41.406 16.297 1 68.06 190 ILE A C 1
ATOM 1481 O O . ILE A 1 190 ? 39.844 41.969 16.906 1 68.06 190 ILE A O 1
ATOM 1485 N N . GLY A 1 191 ? 39.094 40.219 15.742 1 58.94 191 GLY A N 1
ATOM 1486 C CA . GLY A 1 191 ? 40.406 39.562 15.789 1 58.94 191 GLY A CA 1
ATOM 1487 C C . GLY A 1 191 ? 41.469 40.375 15.078 1 58.94 191 GLY A C 1
ATOM 1488 O O . GLY A 1 191 ? 42.625 40.406 15.523 1 58.94 191 GLY A O 1
ATOM 1489 N N . LEU A 1 192 ? 41.094 41.031 14.031 1 61.34 192 LEU A N 1
ATOM 1490 C CA . LEU A 1 192 ? 42.062 41.844 13.297 1 61.34 192 LEU A CA 1
ATOM 1491 C C . LEU A 1 192 ? 42.344 43.125 14.055 1 61.34 192 LEU A C 1
ATOM 1493 O O . LEU A 1 192 ? 43.5 43.625 14.047 1 61.34 192 LEU A O 1
ATOM 1497 N N . ASP A 1 193 ? 41.375 43.625 14.695 1 56.5 193 ASP A N 1
ATOM 1498 C CA . ASP A 1 193 ? 41.625 44.844 15.461 1 56.5 193 ASP A CA 1
ATOM 1499 C C . ASP A 1 193 ? 42.5 44.562 16.688 1 56.5 193 ASP A C 1
ATOM 1501 O O . ASP A 1 193 ? 43.312 45.375 17.078 1 56.5 193 ASP A O 1
ATOM 1505 N N . THR A 1 194 ? 42.312 43.375 17.281 1 57.91 194 THR A N 1
ATOM 1506 C CA . THR A 1 194 ? 43.125 43.031 18.438 1 57.91 194 THR A CA 1
ATOM 1507 C C . THR A 1 194 ? 44.562 42.812 18.016 1 57.91 194 THR A C 1
ATOM 1509 O O . THR A 1 194 ? 45.5 43.156 18.766 1 57.91 194 THR A O 1
ATOM 1512 N N . ASN A 1 195 ? 44.688 42.281 16.922 1 53.44 195 ASN A N 1
ATOM 1513 C CA . ASN A 1 195 ? 46.062 42.125 16.453 1 53.44 195 ASN A CA 1
ATOM 1514 C C . ASN A 1 195 ? 46.656 43.469 16.062 1 53.44 195 ASN A C 1
ATOM 1516 O O . ASN A 1 195 ? 47.875 43.688 16.203 1 53.44 195 ASN A O 1
ATOM 1520 N N . ALA A 1 196 ? 45.781 44.406 15.664 1 53.09 196 ALA A N 1
ATOM 1521 C CA . ALA A 1 196 ? 46.25 45.75 15.328 1 53.09 196 ALA A CA 1
ATOM 1522 C C . ALA A 1 196 ? 46.562 46.562 16.594 1 53.09 196 ALA A C 1
ATOM 1524 O O . ALA A 1 196 ? 47.531 47.312 16.625 1 53.09 196 ALA A O 1
ATOM 1525 N N . GLN A 1 197 ? 45.906 46.25 17.641 1 48.78 197 GLN A N 1
ATOM 1526 C CA . GLN A 1 197 ? 46.156 46.938 18.891 1 48.78 197 GLN A CA 1
ATOM 1527 C C . GLN A 1 197 ? 47.406 46.375 19.578 1 48.78 197 GLN A C 1
ATOM 1529 O O . GLN A 1 197 ? 48.188 47.125 20.188 1 48.78 197 GLN A O 1
ATOM 1534 N N . THR A 1 198 ? 47.625 45.094 19.5 1 50.12 198 THR A N 1
ATOM 1535 C CA . THR A 1 198 ? 48.812 44.531 20.125 1 50.12 198 THR A CA 1
ATOM 1536 C C . THR A 1 198 ? 50.062 45.031 19.422 1 50.12 198 THR A C 1
ATOM 1538 O O . THR A 1 198 ? 51.125 45.156 20.062 1 50.12 198 THR A O 1
ATOM 1541 N N . GLN A 1 199 ? 49.875 45.281 18.141 1 43.66 199 GLN A N 1
ATOM 1542 C CA . GLN A 1 199 ? 51.062 45.781 17.438 1 43.66 199 GLN A CA 1
ATOM 1543 C C . GLN A 1 199 ? 51.312 47.25 17.797 1 43.66 199 GLN A C 1
ATOM 1545 O O . GLN A 1 199 ? 52.406 47.75 17.609 1 43.66 199 GLN A O 1
ATOM 1550 N N . LEU A 1 200 ? 50.188 47.969 18.188 1 41.53 200 LEU A N 1
ATOM 1551 C CA . LEU A 1 200 ? 50.406 49.406 18.469 1 41.53 200 LEU A CA 1
ATOM 1552 C C . LEU A 1 200 ? 51.125 49.594 19.797 1 41.53 200 LEU A C 1
ATOM 1554 O O . LEU A 1 200 ? 51.562 50.719 20.125 1 41.53 200 LEU A O 1
ATOM 1558 N N . LEU A 1 201 ? 51 48.562 20.781 1 39.22 201 LEU A N 1
ATOM 1559 C CA . LEU A 1 201 ? 51.719 48.875 22.016 1 39.22 201 LEU A CA 1
ATOM 1560 C C . LEU A 1 201 ? 53.219 48.938 21.781 1 39.22 201 LEU A C 1
ATOM 1562 O O . LEU A 1 201 ? 54 49.156 22.719 1 39.22 201 LEU A O 1
ATOM 1566 N N . LYS A 1 202 ? 53.719 48 20.828 1 41.16 202 LYS A N 1
ATOM 1567 C CA . LYS A 1 202 ? 55.188 48.062 20.672 1 41.16 202 LYS A CA 1
ATOM 1568 C C . LYS A 1 202 ? 55.594 49.344 19.938 1 41.16 202 LYS A C 1
ATOM 1570 O O . LYS A 1 202 ? 55.438 49.438 18.734 1 41.16 202 LYS A O 1
ATOM 1575 N N . GLY A 1 203 ? 55.344 50.469 20.562 1 32.81 203 GLY A N 1
ATOM 1576 C CA . GLY A 1 203 ? 55.375 51.844 20.141 1 32.81 203 GLY A CA 1
ATOM 1577 C C . GLY A 1 203 ? 56.75 52.281 19.594 1 32.81 203 GLY A C 1
ATOM 1578 O O . GLY A 1 203 ? 56.969 53.469 19.297 1 32.81 203 GLY A O 1
ATOM 1579 N N . ASN A 1 204 ? 57.938 51.625 20.109 1 31.97 204 ASN A N 1
ATOM 1580 C CA . ASN A 1 204 ? 58.969 52.656 20.031 1 31.97 204 ASN A CA 1
ATOM 1581 C C . ASN A 1 204 ? 59.219 53.125 18.594 1 31.97 204 ASN A C 1
ATOM 1583 O O . ASN A 1 204 ? 59.375 54.312 18.344 1 31.97 204 ASN A O 1
ATOM 1587 N N . ASP A 1 205 ? 60.094 52.219 17.875 1 30.03 205 ASP A N 1
ATOM 1588 C CA . ASP A 1 205 ? 61.125 52.875 17.062 1 30.03 205 ASP A CA 1
ATOM 1589 C C . ASP A 1 205 ? 60.5 53.688 15.922 1 30.03 205 ASP A C 1
ATOM 1591 O O . ASP A 1 205 ? 59.469 54.344 16.109 1 30.03 205 ASP A O 1
ATOM 1595 N N . ASN A 1 206 ? 61.219 53.375 14.555 1 28.91 206 ASN A N 1
ATOM 1596 C CA . ASN A 1 206 ? 61.469 54.219 13.383 1 28.91 206 ASN A CA 1
ATOM 1597 C C . ASN A 1 206 ? 60.156 54.5 12.617 1 28.91 206 ASN A C 1
ATOM 1599 O O . ASN A 1 206 ? 59.469 53.594 12.211 1 28.91 206 ASN A O 1
ATOM 1603 N N . VAL A 1 207 ? 59.688 55.719 12.727 1 30.52 207 VAL A N 1
ATOM 1604 C CA . VAL A 1 207 ? 58.469 56.375 12.258 1 30.52 207 VAL A CA 1
ATOM 1605 C C . VAL A 1 207 ? 58.406 56.312 10.734 1 30.52 207 VAL A C 1
ATOM 1607 O O . VAL A 1 207 ? 57.688 57.094 10.109 1 30.52 207 VAL A O 1
ATOM 1610 N N . GLY A 1 208 ? 59.438 55.438 10.062 1 24.16 208 GLY A N 1
ATOM 1611 C CA . GLY A 1 208 ? 59.406 56 8.719 1 24.16 208 GLY A CA 1
ATOM 1612 C C . GLY A 1 208 ? 58 56.062 8.133 1 24.16 208 GLY A C 1
ATOM 1613 O O . GLY A 1 208 ? 57.031 55.906 8.844 1 24.16 208 GLY A O 1
ATOM 1614 N N . ASP A 1 209 ? 58 55.531 6.844 1 25.83 209 ASP A N 1
ATOM 1615 C CA . ASP A 1 209 ? 57.312 55.906 5.605 1 25.83 209 ASP A CA 1
ATOM 1616 C C . ASP A 1 209 ? 55.812 55.594 5.676 1 25.83 209 ASP A C 1
ATOM 1618 O O . ASP A 1 209 ? 55.406 54.719 6.445 1 25.83 209 ASP A O 1
ATOM 1622 N N . THR A 1 210 ? 55.062 56.562 4.984 1 24.36 210 THR A N 1
ATOM 1623 C CA . THR A 1 210 ? 53.719 56.969 4.648 1 24.36 210 THR A CA 1
ATOM 1624 C C . THR A 1 210 ? 52.844 55.781 4.246 1 24.36 210 THR A C 1
ATOM 1626 O O . THR A 1 210 ? 53.344 54.812 3.639 1 24.36 210 THR A O 1
ATOM 1629 N N . GLU A 1 211 ? 51.625 55.781 4.75 1 23.2 211 GLU A N 1
ATOM 1630 C CA . GLU A 1 211 ? 50.344 55.094 4.855 1 23.2 211 GLU A CA 1
ATOM 1631 C C . GLU A 1 211 ? 49.75 54.812 3.479 1 23.2 211 GLU A C 1
ATOM 1633 O O . GLU A 1 211 ? 48.844 55.531 3.02 1 23.2 211 GLU A O 1
ATOM 1638 N N . ASN A 1 212 ? 50.562 54.719 2.352 1 25.45 212 ASN A N 1
ATOM 1639 C CA . ASN A 1 212 ? 49.688 54.594 1.185 1 25.45 212 ASN A CA 1
ATOM 1640 C C . ASN A 1 212 ? 48.781 53.344 1.288 1 25.45 212 ASN A C 1
ATOM 1642 O O . ASN A 1 212 ? 49.219 52.25 0.963 1 25.45 212 ASN A O 1
ATOM 1646 N N . GLN A 1 213 ? 48.188 53.219 2.414 1 24.02 213 GLN A N 1
ATOM 1647 C CA . GLN A 1 213 ? 47.281 52.062 2.424 1 24.02 213 GLN A CA 1
ATOM 1648 C C . GLN A 1 213 ? 46.312 52.125 1.237 1 24.02 213 GLN A C 1
ATOM 1650 O O . GLN A 1 213 ? 45.562 53.094 1.09 1 24.02 213 GLN A O 1
ATOM 1655 N N . ILE A 1 214 ? 46.75 51.625 0.065 1 27.98 214 ILE A N 1
ATOM 1656 C CA . ILE A 1 214 ? 45.844 51.281 -1.021 1 27.98 214 ILE A CA 1
ATOM 1657 C C . ILE A 1 214 ? 44.531 50.75 -0.449 1 27.98 214 ILE A C 1
ATOM 1659 O O . ILE A 1 214 ? 44.531 49.688 0.194 1 27.98 214 ILE A O 1
ATOM 1663 N N . LEU A 1 215 ? 43.75 51.688 0.113 1 25.77 215 LEU A N 1
ATOM 1664 C CA . LEU A 1 215 ? 42.312 51.375 0.26 1 25.77 215 LEU A CA 1
ATOM 1665 C C . LEU A 1 215 ? 41.781 50.656 -0.979 1 25.77 215 LEU A C 1
ATOM 1667 O O . LEU A 1 215 ? 41.688 51.25 -2.053 1 25.77 215 LEU A O 1
ATOM 1671 N N . VAL A 1 216 ? 42.312 49.5 -1.329 1 27.12 216 VAL A N 1
ATOM 1672 C CA . VAL A 1 216 ? 41.625 48.719 -2.346 1 27.12 216 VAL A CA 1
ATOM 1673 C C . VAL A 1 216 ? 40.125 48.844 -2.152 1 27.12 216 VAL A C 1
ATOM 1675 O O . VAL A 1 216 ? 39.594 48.5 -1.088 1 27.12 216 VAL A O 1
ATOM 1678 N N . ASP A 1 217 ? 39.5 49.844 -2.754 1 28.23 217 ASP A N 1
ATOM 1679 C CA . ASP A 1 217 ? 38.094 49.938 -3.115 1 28.23 217 ASP A CA 1
ATOM 1680 C C . ASP A 1 217 ? 37.531 48.562 -3.479 1 28.23 217 ASP A C 1
ATOM 1682 O O . ASP A 1 217 ? 37.906 47.969 -4.5 1 28.23 217 ASP A O 1
ATOM 1686 N N . GLN A 1 218 ? 37.625 47.594 -2.6 1 29.39 218 GLN A N 1
ATOM 1687 C CA . GLN A 1 218 ? 36.75 46.469 -2.875 1 29.39 218 GLN A CA 1
ATOM 1688 C C . GLN A 1 218 ? 35.375 46.938 -3.383 1 29.39 218 GLN A C 1
ATOM 1690 O O . GLN A 1 218 ? 34.625 47.531 -2.643 1 29.39 218 GLN A O 1
ATOM 1695 N N . GLY A 1 219 ? 35.281 47.531 -4.523 1 29.31 219 GLY A N 1
ATOM 1696 C CA . GLY A 1 219 ? 34.062 47.594 -5.281 1 29.31 219 GLY A CA 1
ATOM 1697 C C . GLY A 1 219 ? 33.125 46.406 -5.016 1 29.31 219 GLY A C 1
ATOM 1698 O O . GLY A 1 219 ? 33.375 45.312 -5.523 1 29.31 219 GLY A O 1
ATOM 1699 N N . ILE A 1 220 ? 32.625 46.219 -3.84 1 31.38 220 ILE A N 1
ATOM 1700 C CA . ILE A 1 220 ? 31.406 45.469 -3.65 1 31.38 220 ILE A CA 1
ATOM 1701 C C . ILE A 1 220 ? 30.391 45.875 -4.715 1 31.38 220 ILE A C 1
ATOM 1703 O O . ILE A 1 220 ? 29.859 46.969 -4.691 1 31.38 220 ILE A O 1
ATOM 1707 N N . SER A 1 221 ? 30.688 45.781 -5.957 1 31.45 221 SER A N 1
ATOM 1708 C CA . SER A 1 221 ? 29.656 45.844 -6.988 1 31.45 221 SER A CA 1
ATOM 1709 C C . SER A 1 221 ? 28.359 45.219 -6.496 1 31.45 221 SER A C 1
ATOM 1711 O O . SER A 1 221 ? 28.344 44.062 -6.035 1 31.45 221 SER A O 1
ATOM 1713 N N . ASN A 1 222 ? 27.438 45.938 -6.047 1 35.59 222 ASN A N 1
ATOM 1714 C CA . ASN A 1 222 ? 26.016 45.812 -5.785 1 35.59 222 ASN A CA 1
ATOM 1715 C C . ASN A 1 222 ? 25.312 45.031 -6.879 1 35.59 222 ASN A C 1
ATOM 1717 O O . ASN A 1 222 ? 24.078 44.969 -6.93 1 35.59 222 ASN A O 1
ATOM 1721 N N . VAL A 1 223 ? 25.891 45 -8.055 1 36.25 223 VAL A N 1
ATOM 1722 C CA . VAL A 1 223 ? 25.125 44.438 -9.148 1 36.25 223 VAL A CA 1
ATOM 1723 C C . VAL A 1 223 ? 24.734 42.969 -8.82 1 36.25 223 VAL A C 1
ATOM 1725 O O . VAL A 1 223 ? 23.688 42.5 -9.242 1 36.25 223 VAL A O 1
ATOM 1728 N N . SER A 1 224 ? 25.719 42.25 -8.453 1 37.91 224 SER A N 1
ATOM 1729 C CA . SER A 1 224 ? 25.484 40.812 -8.617 1 37.91 224 SER A CA 1
ATOM 1730 C C . SER A 1 224 ? 24.469 40.312 -7.602 1 37.91 224 SER A C 1
ATOM 1732 O O . SER A 1 224 ? 24.172 39.125 -7.566 1 37.91 224 SER A O 1
ATOM 1734 N N . HIS A 1 225 ? 24.141 41.219 -6.688 1 37.84 225 HIS A N 1
ATOM 1735 C CA . HIS A 1 225 ? 23.188 40.656 -5.738 1 37.84 225 HIS A CA 1
ATOM 1736 C C . HIS A 1 225 ? 21.781 40.594 -6.34 1 37.84 225 HIS A C 1
ATOM 1738 O O . HIS A 1 225 ? 20.906 39.906 -5.793 1 37.84 225 HIS A O 1
ATOM 1744 N N . SER A 1 226 ? 21.578 41.531 -7.262 1 38.44 226 SER A N 1
ATOM 1745 C CA . SER A 1 226 ? 20.234 41.5 -7.82 1 38.44 226 SER A CA 1
ATOM 1746 C C . SER A 1 226 ? 20.016 40.25 -8.672 1 38.44 226 SER A C 1
ATOM 1748 O O . SER A 1 226 ? 18.922 39.688 -8.648 1 38.44 226 SER A O 1
ATOM 1750 N N . LYS A 1 227 ? 20.938 39.938 -9.586 1 50.28 227 LYS A N 1
ATOM 1751 C CA . LYS A 1 227 ? 20.781 38.719 -10.383 1 50.28 227 LYS A CA 1
ATOM 1752 C C . LYS A 1 227 ? 20.594 37.5 -9.484 1 50.28 227 LYS A C 1
ATOM 1754 O O . LYS A 1 227 ? 19.891 36.531 -9.867 1 50.28 227 LYS A O 1
ATOM 1759 N N . SER A 1 228 ? 21.094 37.719 -8.359 1 48.88 228 SER A N 1
ATOM 1760 C CA . SER A 1 228 ? 21.062 36.625 -7.402 1 48.88 228 SER A CA 1
ATOM 1761 C C . SER A 1 228 ? 19.688 36.5 -6.773 1 48.88 228 SER A C 1
ATOM 1763 O O . SER A 1 228 ? 19.172 35.375 -6.613 1 48.88 228 SER A O 1
ATOM 1765 N N . PHE A 1 229 ? 19.141 37.812 -6.531 1 45.34 229 PHE A N 1
ATOM 1766 C CA . PHE A 1 229 ? 17.812 37.719 -5.918 1 45.34 229 PHE A CA 1
ATOM 1767 C C . PHE A 1 229 ? 16.797 37.219 -6.914 1 45.34 229 PHE A C 1
ATOM 1769 O O . PHE A 1 229 ? 15.953 36.375 -6.566 1 45.34 229 PHE A O 1
ATOM 1776 N N . MET A 1 230 ? 16.844 37.812 -8.062 1 47.66 230 MET A N 1
ATOM 1777 C CA . MET A 1 230 ? 15.898 37.375 -9.086 1 47.66 230 MET A CA 1
ATOM 1778 C C . MET A 1 230 ? 16.078 35.906 -9.414 1 47.66 230 MET A C 1
ATOM 1780 O O . MET A 1 230 ? 15.102 35.188 -9.633 1 47.66 230 MET A O 1
ATOM 1784 N N . HIS A 1 231 ? 17.281 35.5 -9.57 1 51.62 231 HIS A N 1
ATOM 1785 C CA . HIS A 1 231 ? 17.547 34.094 -9.859 1 51.62 231 HIS A CA 1
ATOM 1786 C C . HIS A 1 231 ? 17.078 33.188 -8.711 1 51.62 231 HIS A C 1
ATOM 1788 O O . HIS A 1 231 ? 16.547 32.094 -8.945 1 51.62 231 HIS A O 1
ATOM 1794 N N . ARG A 1 232 ? 17.125 33.719 -7.539 1 52.56 232 ARG A N 1
ATOM 1795 C CA . ARG A 1 232 ? 16.672 33 -6.371 1 52.56 232 ARG A CA 1
ATOM 1796 C C . ARG A 1 232 ? 15.148 33 -6.281 1 52.56 232 ARG A C 1
ATOM 1798 O O . ARG A 1 232 ? 14.531 31.984 -5.941 1 52.56 232 ARG A O 1
ATOM 1805 N N . MET A 1 233 ? 14.672 34.188 -6.637 1 52.47 233 MET A N 1
ATOM 1806 C CA . MET A 1 233 ? 13.211 34.25 -6.688 1 52.47 233 MET A CA 1
ATOM 1807 C C . MET A 1 233 ? 12.656 33.344 -7.781 1 52.47 233 MET A C 1
ATOM 1809 O O . MET A 1 233 ? 11.633 32.719 -7.59 1 52.47 233 MET A O 1
ATOM 1813 N N . MET A 1 234 ? 13.344 33.438 -8.914 1 54.28 234 MET A N 1
ATOM 1814 C CA . MET A 1 234 ? 12.922 32.594 -10.023 1 54.28 234 MET A CA 1
ATOM 1815 C C . MET A 1 234 ? 13.07 31.109 -9.68 1 54.28 234 MET A C 1
ATOM 1817 O O . MET A 1 234 ? 12.203 30.297 -10.016 1 54.28 234 MET A O 1
ATOM 1821 N N . GLU A 1 235 ? 14.133 30.797 -9.102 1 58.03 235 GLU A N 1
ATOM 1822 C CA . GLU A 1 235 ? 14.328 29.406 -8.68 1 58.03 235 GLU A CA 1
ATOM 1823 C C . GLU A 1 235 ? 13.305 29 -7.633 1 58.03 235 GLU A C 1
ATOM 1825 O O . GLU A 1 235 ? 12.789 27.875 -7.668 1 58.03 235 GLU A O 1
ATOM 1830 N N . SER A 1 236 ? 13.07 30 -6.824 1 62.06 236 SER A N 1
ATOM 1831 C CA . SER A 1 236 ? 12.047 29.75 -5.816 1 62.06 236 SER A CA 1
ATOM 1832 C C . SER A 1 236 ? 10.672 29.594 -6.457 1 62.06 236 SER A C 1
ATOM 1834 O O . SER A 1 236 ? 9.891 28.734 -6.059 1 62.06 236 SER A O 1
ATOM 1836 N N . SER A 1 237 ? 10.477 30.438 -7.477 1 66.06 237 SER A N 1
ATOM 1837 C CA . SER A 1 237 ? 9.195 30.375 -8.172 1 66.06 237 SER A CA 1
ATOM 1838 C C . SER A 1 237 ? 9.055 29.062 -8.938 1 66.06 237 SER A C 1
ATOM 1840 O O . SER A 1 237 ? 7.973 28.453 -8.961 1 66.06 237 SER A O 1
ATOM 1842 N N . SER A 1 238 ? 10.102 28.609 -9.461 1 67.38 238 SER A N 1
ATOM 1843 C CA . SER A 1 238 ? 10.062 27.359 -10.195 1 67.38 238 SER A CA 1
ATOM 1844 C C . SER A 1 238 ? 9.805 26.172 -9.266 1 67.38 238 SER A C 1
ATOM 1846 O O . SER A 1 238 ? 9.047 25.266 -9.609 1 67.38 238 SER A O 1
ATOM 1848 N N . GLN A 1 239 ? 10.305 26.281 -8.125 1 66.88 239 GLN A N 1
ATOM 1849 C CA . GLN A 1 239 ? 10.086 25.219 -7.145 1 66.88 239 GLN A CA 1
ATOM 1850 C C . GLN A 1 239 ? 8.641 25.234 -6.645 1 66.88 239 GLN A C 1
ATOM 1852 O O . GLN A 1 239 ? 8.031 24.172 -6.48 1 66.88 239 GLN A O 1
ATOM 1857 N N . ILE A 1 240 ? 8.219 26.469 -6.449 1 69.69 240 ILE A N 1
ATOM 1858 C CA . ILE A 1 240 ? 6.84 26.625 -6 1 69.69 240 ILE A CA 1
ATOM 1859 C C . ILE A 1 240 ? 5.891 26.078 -7.066 1 69.69 240 ILE A C 1
ATOM 1861 O O . ILE A 1 240 ? 4.973 25.312 -6.758 1 69.69 240 ILE A O 1
ATOM 1865 N N . LEU A 1 241 ? 6.164 26.375 -8.258 1 70.5 241 LEU A N 1
ATOM 1866 C CA . LEU A 1 241 ? 5.301 25.906 -9.344 1 70.5 241 LEU A CA 1
ATOM 1867 C C . LEU A 1 241 ? 5.344 24.391 -9.461 1 70.5 241 LEU A C 1
ATOM 1869 O O . LEU A 1 241 ? 4.312 23.75 -9.664 1 70.5 241 LEU A O 1
ATOM 1873 N N . GLU A 1 242 ? 6.469 23.859 -9.305 1 70.69 242 GLU A N 1
ATOM 1874 C CA . GLU A 1 242 ? 6.629 22.406 -9.406 1 70.69 242 GLU A CA 1
ATOM 1875 C C . GLU A 1 242 ? 5.887 21.688 -8.281 1 70.69 242 GLU A C 1
ATOM 1877 O O . GLU A 1 242 ? 5.312 20.625 -8.492 1 70.69 242 GLU A O 1
ATOM 1882 N N . GLU A 1 243 ? 5.875 22.359 -7.219 1 69.75 243 GLU A N 1
ATOM 1883 C CA . GLU A 1 243 ? 5.246 21.703 -6.07 1 69.75 243 GLU A CA 1
ATOM 1884 C C . GLU A 1 243 ? 3.742 21.953 -6.047 1 69.75 243 GLU A C 1
ATOM 1886 O O . GLU A 1 243 ? 2.977 21.125 -5.555 1 69.75 243 GLU A O 1
ATOM 1891 N N . VAL A 1 244 ? 3.359 23.125 -6.562 1 72.94 244 VAL A N 1
ATOM 1892 C CA . VAL A 1 244 ? 1.936 23.438 -6.648 1 72.94 244 VAL A CA 1
ATOM 1893 C C . VAL A 1 244 ? 1.288 22.578 -7.734 1 72.94 244 VAL A C 1
ATOM 1895 O O . VAL A 1 244 ? 0.126 22.188 -7.617 1 72.94 244 VAL A O 1
ATOM 1898 N N . VAL A 1 245 ? 2.084 22.266 -8.75 1 78.88 245 VAL A N 1
ATOM 1899 C CA . VAL A 1 245 ? 1.588 21.391 -9.797 1 78.88 245 VAL A CA 1
ATOM 1900 C C . VAL A 1 245 ? 2.037 19.953 -9.523 1 78.88 245 VAL A C 1
ATOM 1902 O O . VAL A 1 245 ? 2.521 19.266 -10.422 1 78.88 245 VAL A O 1
ATOM 1905 N N . SER A 1 246 ? 1.812 19.547 -8.328 1 84.25 246 SER A N 1
ATOM 1906 C CA . SER A 1 246 ? 2.217 18.219 -7.887 1 84.25 246 SER A CA 1
ATOM 1907 C C . SER A 1 246 ? 1.253 17.156 -8.391 1 84.25 246 SER A C 1
ATOM 1909 O O . SER A 1 246 ? 0.101 17.453 -8.719 1 84.25 246 SER A O 1
ATOM 1911 N N . PRO A 1 247 ? 1.718 15.93 -8.492 1 86.62 247 PRO A N 1
ATOM 1912 C CA . PRO A 1 247 ? 0.886 14.836 -9.008 1 86.62 247 PRO A CA 1
ATOM 1913 C C . PRO A 1 247 ? -0.437 14.695 -8.258 1 86.62 247 PRO A C 1
ATOM 1915 O O . PRO A 1 247 ? -1.492 14.555 -8.875 1 86.62 247 PRO A O 1
ATOM 1918 N N . PRO A 1 248 ? -0.437 14.836 -6.938 1 85.38 248 PRO A N 1
ATOM 1919 C CA . PRO A 1 248 ? -1.723 14.742 -6.242 1 85.38 248 PRO A CA 1
ATOM 1920 C C . PRO A 1 248 ? -2.686 15.859 -6.625 1 85.38 248 PRO A C 1
ATOM 1922 O O . PRO A 1 248 ? -3.889 15.633 -6.754 1 85.38 248 PRO A O 1
ATOM 1925 N N . ILE A 1 249 ? -2.197 17.062 -6.824 1 86.75 249 ILE A N 1
ATOM 1926 C CA . ILE A 1 249 ? -3.037 18.188 -7.191 1 86.75 249 ILE A CA 1
ATOM 1927 C C . ILE A 1 249 ? -3.566 18 -8.609 1 86.75 249 ILE A C 1
ATOM 1929 O O . ILE A 1 249 ? -4.758 18.203 -8.867 1 86.75 249 ILE A O 1
ATOM 1933 N N . ILE A 1 250 ? -2.713 17.562 -9.469 1 90.06 250 ILE A N 1
ATOM 1934 C CA . ILE A 1 250 ? -3.129 17.266 -10.836 1 90.06 250 ILE A CA 1
ATOM 1935 C C . ILE A 1 250 ? -4.211 16.188 -10.836 1 90.06 250 ILE A C 1
ATOM 1937 O O . ILE A 1 250 ? -5.215 16.312 -11.539 1 90.06 250 ILE A O 1
ATOM 1941 N N . ALA A 1 251 ? -4.008 15.188 -10.039 1 92.38 251 ALA A N 1
ATOM 1942 C CA . ALA A 1 251 ? -4.973 14.094 -9.938 1 92.38 251 ALA A CA 1
ATOM 1943 C C . ALA A 1 251 ? -6.316 14.594 -9.422 1 92.38 251 ALA A C 1
ATOM 1945 O O . ALA A 1 251 ? -7.371 14.102 -9.828 1 92.38 251 ALA A O 1
ATOM 1946 N N . THR A 1 252 ? -6.227 15.539 -8.508 1 87.25 252 THR A N 1
ATOM 1947 C CA . THR A 1 252 ? -7.453 16.125 -7.977 1 87.25 252 THR A CA 1
ATOM 1948 C C . THR A 1 252 ? -8.234 16.828 -9.086 1 87.25 252 THR A C 1
ATOM 1950 O O . THR A 1 252 ? -9.438 16.625 -9.234 1 87.25 252 THR A O 1
ATOM 1953 N N . PHE A 1 253 ? -7.555 17.562 -9.875 1 87.81 253 PHE A N 1
ATOM 1954 C CA . PHE A 1 253 ? -8.211 18.297 -10.953 1 87.81 253 PHE A CA 1
ATOM 1955 C C . PHE A 1 253 ? -8.734 17.344 -12.016 1 87.81 253 PHE A C 1
ATOM 1957 O O . PHE A 1 253 ? -9.852 17.5 -12.508 1 87.81 253 PHE A O 1
ATOM 1964 N N . LEU A 1 254 ? -7.941 16.375 -12.383 1 91.06 254 LEU A N 1
ATOM 1965 C CA . LEU A 1 254 ? -8.391 15.375 -13.344 1 91.06 254 LEU A CA 1
ATOM 1966 C C . LEU A 1 254 ? -9.57 14.586 -12.797 1 91.06 254 LEU A C 1
ATOM 1968 O O . LEU A 1 254 ? -10.508 14.266 -13.531 1 91.06 254 LEU A O 1
ATOM 1972 N N . GLY A 1 255 ? -9.469 14.242 -11.531 1 90.81 255 GLY A N 1
ATOM 1973 C CA . GLY A 1 255 ? -10.586 13.57 -10.891 1 90.81 255 GLY A CA 1
ATOM 1974 C C . GLY A 1 255 ? -11.867 14.375 -10.945 1 90.81 255 GLY A C 1
ATOM 1975 O O . GLY A 1 255 ? -12.945 13.828 -11.203 1 90.81 255 GLY A O 1
ATOM 1976 N N . PHE A 1 256 ? -11.734 15.68 -10.734 1 87.69 256 PHE A N 1
ATOM 1977 C CA . PHE A 1 256 ? -12.891 16.562 -10.812 1 87.69 256 PHE A CA 1
ATOM 1978 C C . PHE A 1 256 ? -13.469 16.578 -12.219 1 87.69 256 PHE A C 1
ATOM 1980 O O . PHE A 1 256 ? -14.688 16.578 -12.391 1 87.69 256 PHE A O 1
ATOM 1987 N N . ILE A 1 257 ? -12.633 16.625 -13.18 1 91.38 257 ILE A N 1
ATOM 1988 C CA . ILE A 1 257 ? -13.078 16.672 -14.562 1 91.38 257 ILE A CA 1
ATOM 1989 C C . ILE A 1 257 ? -13.82 15.383 -14.922 1 91.38 257 ILE A C 1
ATOM 1991 O O . ILE A 1 257 ? -14.93 15.422 -15.445 1 91.38 257 ILE A O 1
ATOM 1995 N N . PHE A 1 258 ? -13.297 14.266 -14.57 1 90.94 258 PHE A N 1
ATOM 1996 C CA . PHE A 1 258 ? -13.914 12.984 -14.898 1 90.94 258 PHE A CA 1
ATOM 1997 C C . PHE A 1 258 ? -15.156 12.742 -14.047 1 90.94 258 PHE A C 1
ATOM 1999 O O . PHE A 1 258 ? -16.109 12.117 -14.5 1 90.94 258 PHE A O 1
ATOM 2006 N N . GLY A 1 259 ? -15.109 13.203 -12.836 1 86.31 259 GLY A N 1
ATOM 2007 C CA . GLY A 1 259 ? -16.266 13.07 -11.969 1 86.31 259 GLY A CA 1
ATOM 2008 C C . GLY A 1 259 ? -17.391 14.031 -12.312 1 86.31 259 GLY A C 1
ATOM 2009 O O . GLY A 1 259 ? -18.562 13.711 -12.141 1 86.31 259 GLY A O 1
ATOM 2010 N N . GLY A 1 260 ? -17.078 15.195 -12.773 1 87.25 260 GLY A N 1
ATOM 2011 C CA . GLY A 1 260 ? -18.047 16.25 -13.023 1 87.25 260 GLY A CA 1
ATOM 2012 C C . GLY A 1 260 ? -18.703 16.141 -14.391 1 87.25 260 GLY A C 1
ATOM 2013 O O . GLY A 1 260 ? -19.812 16.641 -14.594 1 87.25 260 GLY A O 1
ATOM 2014 N N . VAL A 1 261 ? -18 15.547 -15.328 1 89.56 261 VAL A N 1
ATOM 2015 C CA . VAL A 1 261 ? -18.531 15.422 -16.688 1 89.56 261 VAL A CA 1
ATOM 2016 C C . VAL A 1 261 ? -19.172 14.047 -16.875 1 89.56 261 VAL A C 1
ATOM 2018 O O . VAL A 1 261 ? -18.484 13.023 -16.781 1 89.56 261 VAL A O 1
ATOM 2021 N N . LYS A 1 262 ? -20.391 14.047 -17.188 1 87.62 262 LYS A N 1
ATOM 2022 C CA . LYS A 1 262 ? -21.203 12.836 -17.219 1 87.62 262 LYS A CA 1
ATOM 2023 C C . LYS A 1 262 ? -20.625 11.82 -18.203 1 87.62 262 LYS A C 1
ATOM 2025 O O . LYS A 1 262 ? -20.5 10.633 -17.891 1 87.62 262 LYS A O 1
ATOM 2030 N N . TRP A 1 263 ? -20.344 12.266 -19.359 1 89 263 TRP A N 1
ATOM 2031 C CA . TRP A 1 263 ? -19.906 11.32 -20.391 1 89 263 TRP A CA 1
ATOM 2032 C C . TRP A 1 263 ? -18.547 10.727 -20.031 1 89 263 TRP A C 1
ATOM 2034 O O . TRP A 1 263 ? -18.281 9.555 -20.297 1 89 263 TRP A O 1
ATOM 2044 N N . LEU A 1 264 ? -17.688 11.469 -19.453 1 90.25 264 LEU A N 1
ATOM 2045 C CA . LEU A 1 264 ? -16.391 10.977 -19.016 1 90.25 264 LEU A CA 1
ATOM 2046 C C . LEU A 1 264 ? -16.531 9.992 -17.859 1 90.25 264 LEU A C 1
ATOM 2048 O O . LEU A 1 264 ? -15.844 8.969 -17.812 1 90.25 264 LEU A O 1
ATOM 2052 N N . ARG A 1 265 ? -17.344 10.344 -17.031 1 89.62 265 ARG A N 1
ATOM 2053 C CA . ARG A 1 265 ? -17.609 9.492 -15.883 1 89.62 265 ARG A CA 1
ATOM 2054 C C . ARG A 1 265 ? -18.125 8.125 -16.312 1 89.62 265 ARG A C 1
ATOM 2056 O O . ARG A 1 265 ? -17.719 7.098 -15.781 1 89.62 265 ARG A O 1
ATOM 2063 N N . ASN A 1 266 ? -18.984 8.117 -17.297 1 90 266 ASN A N 1
ATOM 2064 C CA . ASN A 1 266 ? -19.594 6.879 -17.766 1 90 266 ASN A CA 1
ATOM 2065 C C . ASN A 1 266 ? -18.594 6 -18.516 1 90 266 ASN A C 1
ATOM 2067 O O . ASN A 1 266 ? -18.812 4.801 -18.688 1 90 266 ASN A O 1
ATOM 2071 N N . LEU A 1 267 ? -17.578 6.621 -18.922 1 90.06 267 LEU A N 1
ATOM 2072 C CA . LEU A 1 267 ? -16.531 5.859 -19.594 1 90.06 267 LEU A CA 1
ATOM 2073 C C . LEU A 1 267 ? -15.75 5.016 -18.594 1 90.06 267 LEU A C 1
ATOM 2075 O O . LEU A 1 267 ? -15.242 3.947 -18.938 1 90.06 267 LEU A O 1
ATOM 2079 N N . LEU A 1 268 ? -15.664 5.449 -17.344 1 89.75 268 LEU A N 1
ATOM 2080 C CA . LEU A 1 268 ? -14.766 4.836 -16.375 1 89.75 268 LEU A CA 1
ATOM 2081 C C . LEU A 1 268 ? -15.555 4.145 -15.273 1 89.75 268 LEU A C 1
ATOM 2083 O O . LEU A 1 268 ? -15.141 3.096 -14.773 1 89.75 268 LEU A O 1
ATOM 2087 N N . ILE A 1 269 ? -16.656 4.734 -14.953 1 85.75 269 ILE A N 1
ATOM 2088 C CA . ILE A 1 269 ? -17.359 4.297 -13.758 1 85.75 269 ILE A CA 1
ATOM 2089 C C . ILE A 1 269 ? -18.625 3.539 -14.164 1 85.75 269 ILE A C 1
ATOM 2091 O O . ILE A 1 269 ? -19.359 3.973 -15.055 1 85.75 269 ILE A O 1
ATOM 2095 N N . GLY A 1 270 ? -18.859 2.422 -13.469 1 82.12 270 GLY A N 1
ATOM 2096 C CA . GLY A 1 270 ? -20.016 1.588 -13.75 1 82.12 270 GLY A CA 1
ATOM 2097 C C . GLY A 1 270 ? -19.656 0.155 -14.086 1 82.12 270 GLY A C 1
ATOM 2098 O O . GLY A 1 270 ? -18.547 -0.117 -14.539 1 82.12 270 GLY A O 1
ATOM 2099 N N . GLN A 1 271 ? -20.562 -0.717 -13.875 1 77.25 271 GLN A N 1
ATOM 2100 C CA . GLN A 1 271 ? -20.312 -2.133 -14.125 1 77.25 271 GLN A CA 1
ATOM 2101 C C . GLN A 1 271 ? -20.172 -2.412 -15.617 1 77.25 271 GLN A C 1
ATOM 2103 O O . GLN A 1 271 ? -19.469 -3.338 -16.016 1 77.25 271 GLN A O 1
ATOM 2108 N N . ASP A 1 272 ? -20.75 -1.526 -16.391 1 80.88 272 ASP A N 1
ATOM 2109 C CA . ASP A 1 272 ? -20.719 -1.745 -17.828 1 80.88 272 ASP A CA 1
ATOM 2110 C C . ASP A 1 272 ? -19.828 -0.727 -18.531 1 80.88 272 ASP A C 1
ATOM 2112 O O . ASP A 1 272 ? -19.875 -0.577 -19.75 1 80.88 272 ASP A O 1
ATOM 2116 N N . ALA A 1 273 ? -19.094 0.002 -17.781 1 88.62 273 ALA A N 1
ATOM 2117 C CA . ALA A 1 273 ? -18.219 1.014 -18.375 1 88.62 273 ALA A CA 1
ATOM 2118 C C . ALA A 1 273 ? -17.125 0.37 -19.219 1 88.62 273 ALA A C 1
ATOM 2120 O O . ALA A 1 273 ? -16.484 -0.591 -18.781 1 88.62 273 ALA A O 1
ATOM 2121 N N . PRO A 1 274 ? -16.906 0.866 -20.391 1 85.94 274 PRO A N 1
ATOM 2122 C CA . PRO A 1 274 ? -15.938 0.262 -21.312 1 85.94 274 PRO A CA 1
ATOM 2123 C C . PRO A 1 274 ? -14.508 0.312 -20.766 1 85.94 274 PRO A C 1
ATOM 2125 O O . PRO A 1 274 ? -13.695 -0.556 -21.094 1 85.94 274 PRO A O 1
ATOM 2128 N N . LEU A 1 275 ? -14.188 1.331 -19.984 1 91.44 275 LEU A N 1
ATOM 2129 C CA . LEU A 1 275 ? -12.828 1.478 -19.469 1 91.44 275 LEU A CA 1
ATOM 2130 C C . LEU A 1 275 ? -12.789 1.219 -17.969 1 91.44 275 LEU A C 1
ATOM 2132 O O . LEU A 1 275 ? -11.977 1.804 -17.25 1 91.44 275 LEU A O 1
ATOM 2136 N N . LYS A 1 276 ? -13.641 0.373 -17.5 1 90.62 276 LYS A N 1
ATOM 2137 C CA . LYS A 1 276 ? -13.727 0.034 -16.094 1 90.62 276 LYS A CA 1
ATOM 2138 C C . LYS A 1 276 ? -12.406 -0.541 -15.578 1 90.62 276 LYS A C 1
ATOM 2140 O O . LYS A 1 276 ? -12 -0.271 -14.445 1 90.62 276 LYS A O 1
ATOM 2145 N N . VAL A 1 277 ? -11.766 -1.248 -16.469 1 90.38 277 VAL A N 1
ATOM 2146 C CA . VAL A 1 277 ? -10.531 -1.919 -16.078 1 90.38 277 VAL A CA 1
ATOM 2147 C C . VAL A 1 277 ? -9.469 -0.881 -15.719 1 90.38 277 VAL A C 1
ATOM 2149 O O . VAL A 1 277 ? -8.648 -1.104 -14.82 1 90.38 277 VAL A O 1
ATOM 2152 N N . ILE A 1 278 ? -9.492 0.217 -16.375 1 93 278 ILE A N 1
ATOM 2153 C CA . ILE A 1 278 ? -8.539 1.29 -16.094 1 93 278 ILE A CA 1
ATOM 2154 C C . ILE A 1 278 ? -8.828 1.891 -14.727 1 93 278 ILE A C 1
ATOM 2156 O O . ILE A 1 278 ? -7.91 2.096 -13.93 1 93 278 ILE A O 1
ATOM 2160 N N . GLN A 1 279 ? -10.07 2.121 -14.5 1 91.75 279 GLN A N 1
ATOM 2161 C CA . GLN A 1 279 ? -10.477 2.65 -13.203 1 91.75 279 GLN A CA 1
ATOM 2162 C C . GLN A 1 279 ? -10.102 1.688 -12.078 1 91.75 279 GLN A C 1
ATOM 2164 O O . GLN A 1 279 ? -9.602 2.109 -11.039 1 91.75 279 GLN A O 1
ATOM 2169 N N . ASP A 1 280 ? -10.32 0.465 -12.312 1 91.38 280 ASP A N 1
ATOM 2170 C CA . ASP A 1 280 ? -10 -0.548 -11.312 1 91.38 280 ASP A CA 1
ATOM 2171 C C . ASP A 1 280 ? -8.492 -0.62 -11.07 1 91.38 280 ASP A C 1
ATOM 2173 O O . ASP A 1 280 ? -8.055 -0.834 -9.938 1 91.38 280 ASP A O 1
ATOM 2177 N N . SER A 1 281 ? -7.793 -0.489 -12.094 1 94.5 281 SER A N 1
ATOM 2178 C CA . SER A 1 281 ? -6.34 -0.508 -11.977 1 94.5 281 SER A CA 1
ATOM 2179 C C . SER A 1 281 ? -5.832 0.685 -11.172 1 94.5 281 SER A C 1
ATOM 2181 O O . SER A 1 281 ? -4.965 0.535 -10.312 1 94.5 281 SER A O 1
ATOM 2183 N N . ILE A 1 282 ? -6.387 1.802 -11.469 1 95.06 282 ILE A N 1
ATOM 2184 C CA . ILE A 1 282 ? -6.008 3.029 -10.781 1 95.06 282 ILE A CA 1
ATOM 2185 C C . ILE A 1 282 ? -6.375 2.924 -9.297 1 95.06 282 ILE A C 1
ATOM 2187 O O . ILE A 1 282 ? -5.594 3.311 -8.43 1 95.06 282 ILE A O 1
ATOM 2191 N N . GLN A 1 283 ? -7.484 2.383 -9.055 1 92.19 283 GLN A N 1
ATOM 2192 C CA . GLN A 1 283 ? -7.934 2.193 -7.68 1 92.19 283 GLN A CA 1
ATOM 2193 C C . GLN A 1 283 ? -7.02 1.23 -6.93 1 92.19 283 GLN A C 1
ATOM 2195 O O . GLN A 1 283 ? -6.641 1.488 -5.785 1 92.19 283 GLN A O 1
ATOM 2200 N N . LEU A 1 284 ? -6.738 0.177 -7.559 1 93.06 284 LEU A N 1
ATOM 2201 C CA . LEU A 1 284 ? -5.863 -0.814 -6.941 1 93.06 284 LEU A CA 1
ATOM 2202 C C . LEU A 1 284 ? -4.5 -0.209 -6.621 1 93.06 284 LEU A C 1
ATOM 2204 O O . LEU A 1 284 ? -3.953 -0.443 -5.539 1 93.06 284 LEU A O 1
ATOM 2208 N N . LEU A 1 285 ? -3.977 0.475 -7.535 1 95.19 285 LEU A N 1
ATOM 2209 C CA . LEU A 1 285 ? -2.705 1.158 -7.324 1 95.19 285 LEU A CA 1
ATOM 2210 C C . LEU A 1 285 ? -2.795 2.133 -6.156 1 95.19 285 LEU A C 1
ATOM 2212 O O . LEU A 1 285 ? -1.875 2.219 -5.34 1 95.19 285 LEU A O 1
ATOM 2216 N N . GLY A 1 286 ? -3.869 2.834 -6.027 1 95.25 286 GLY A N 1
ATOM 2217 C CA . GLY A 1 286 ? -4.086 3.822 -4.98 1 95.25 286 GLY A CA 1
ATOM 2218 C C . GLY A 1 286 ? -4.172 3.213 -3.594 1 95.25 286 GLY A C 1
ATOM 2219 O O . GLY A 1 286 ? -3.93 3.895 -2.596 1 95.25 286 GLY A O 1
ATOM 2220 N N . GLU A 1 287 ? -4.473 1.962 -3.484 1 93.62 287 GLU A N 1
ATOM 2221 C CA . GLU A 1 287 ? -4.633 1.279 -2.203 1 93.62 287 GLU A CA 1
ATOM 2222 C C . GLU A 1 287 ? -3.312 1.214 -1.442 1 93.62 287 GLU A C 1
ATOM 2224 O O . GLU A 1 287 ? -3.299 0.968 -0.234 1 93.62 287 GLU A O 1
ATOM 2229 N N . GLY A 1 288 ? -2.309 1.472 -2.094 1 95.38 288 GLY A N 1
ATOM 2230 C CA . GLY A 1 288 ? -1.008 1.478 -1.442 1 95.38 288 GLY A CA 1
ATOM 2231 C C . GLY A 1 288 ? -0.75 2.736 -0.636 1 95.38 288 GLY A C 1
ATOM 2232 O O . GLY A 1 288 ? 0.175 2.779 0.178 1 95.38 288 GLY A O 1
ATOM 2233 N N . THR A 1 289 ? -1.563 3.691 -0.772 1 94.12 289 THR A N 1
ATOM 2234 C CA . THR A 1 289 ? -1.318 5.016 -0.207 1 94.12 289 THR A CA 1
ATOM 2235 C C . THR A 1 289 ? -1.34 4.965 1.318 1 94.12 289 THR A C 1
ATOM 2237 O O . THR A 1 289 ? -0.345 5.285 1.97 1 94.12 289 THR A O 1
ATOM 2240 N N . ILE A 1 290 ? -2.381 4.5 1.911 1 92.69 290 ILE A N 1
ATOM 2241 C CA . ILE A 1 290 ? -2.646 4.652 3.338 1 92.69 290 ILE A CA 1
ATOM 2242 C C . ILE A 1 290 ? -1.664 3.805 4.141 1 92.69 290 ILE A C 1
ATOM 2244 O O . ILE A 1 290 ? -1.009 4.305 5.059 1 92.69 290 ILE A O 1
ATOM 2248 N N . PRO A 1 291 ? -1.467 2.523 3.729 1 95.19 291 PRO A N 1
ATOM 2249 C CA . PRO A 1 291 ? -0.502 1.736 4.5 1 95.19 291 PRO A CA 1
ATOM 2250 C C . PRO A 1 291 ? 0.915 2.301 4.422 1 95.19 291 PRO A C 1
ATOM 2252 O O . PRO A 1 291 ? 1.627 2.332 5.43 1 95.19 291 PRO A O 1
ATOM 2255 N N . CYS A 1 292 ? 1.295 2.746 3.312 1 94.81 292 CYS A N 1
ATOM 2256 C CA . CYS A 1 292 ? 2.65 3.26 3.137 1 94.81 292 CYS A CA 1
ATOM 2257 C C . CYS A 1 292 ? 2.838 4.57 3.893 1 94.81 292 CYS A C 1
ATOM 2259 O O . CYS A 1 292 ? 3.85 4.762 4.57 1 94.81 292 CYS A O 1
ATOM 2261 N N . ILE A 1 293 ? 1.858 5.477 3.824 1 92.25 293 ILE A N 1
ATOM 2262 C CA . ILE A 1 293 ? 1.981 6.773 4.484 1 92.25 293 ILE A CA 1
ATOM 2263 C C . ILE A 1 293 ? 2.02 6.578 6 1 92.25 293 ILE A C 1
ATOM 2265 O O . ILE A 1 293 ? 2.754 7.277 6.703 1 92.25 293 ILE A O 1
ATOM 2269 N N . THR A 1 294 ? 1.279 5.629 6.477 1 93.06 294 THR A N 1
ATOM 2270 C CA . THR A 1 294 ? 1.179 5.434 7.918 1 93.06 294 THR A CA 1
ATOM 2271 C C . THR A 1 294 ? 2.471 4.84 8.477 1 93.06 294 THR A C 1
ATOM 2273 O O . THR A 1 294 ? 2.932 5.242 9.547 1 93.06 294 THR A O 1
ATOM 2276 N N . ILE A 1 295 ? 3.047 3.932 7.77 1 94.31 295 ILE A N 1
ATOM 2277 C CA . ILE A 1 295 ? 4.32 3.379 8.219 1 94.31 295 ILE A CA 1
ATOM 2278 C C . ILE A 1 295 ? 5.41 4.441 8.109 1 94.31 295 ILE A C 1
ATOM 2280 O O . ILE A 1 295 ? 6.301 4.52 8.961 1 94.31 295 ILE A O 1
ATOM 2284 N N . LEU A 1 296 ? 5.395 5.227 7.055 1 92.69 296 LEU A N 1
ATOM 2285 C CA . LEU A 1 296 ? 6.359 6.301 6.855 1 92.69 296 LEU A CA 1
ATOM 2286 C C . LEU A 1 296 ? 6.289 7.312 7.996 1 92.69 296 LEU A C 1
ATOM 2288 O O . LEU A 1 296 ? 7.32 7.816 8.445 1 92.69 296 LEU A O 1
ATOM 2292 N N . LEU A 1 297 ? 5.055 7.602 8.375 1 90.5 297 LEU A N 1
ATOM 2293 C CA . LEU A 1 297 ? 4.867 8.516 9.492 1 90.5 297 LEU A CA 1
ATOM 2294 C C . LEU A 1 297 ? 5.633 8.039 10.719 1 90.5 297 LEU A C 1
ATOM 2296 O O . LEU A 1 297 ? 6.375 8.812 11.328 1 90.5 297 LEU A O 1
ATOM 2300 N N . GLY A 1 298 ? 5.5 6.777 11.047 1 91.75 298 GLY A N 1
ATOM 2301 C CA . GLY A 1 298 ? 6.215 6.207 12.18 1 91.75 298 GLY A CA 1
ATOM 2302 C C . GLY A 1 298 ? 7.723 6.262 12.016 1 91.75 298 GLY A C 1
ATOM 2303 O O . GLY A 1 298 ? 8.438 6.641 12.945 1 91.75 298 GLY A O 1
ATOM 2304 N N . GLY A 1 299 ? 8.195 5.895 10.883 1 91.38 299 GLY A N 1
ATOM 2305 C CA . GLY A 1 299 ? 9.625 5.93 10.617 1 91.38 299 GLY A CA 1
ATOM 2306 C C . GLY A 1 299 ? 10.211 7.324 10.719 1 91.38 299 GLY A C 1
ATOM 2307 O O . GLY A 1 299 ? 11.312 7.508 11.234 1 91.38 299 GLY A O 1
ATOM 2308 N N . ASN A 1 300 ? 9.508 8.297 10.219 1 87.06 300 ASN A N 1
ATOM 2309 C CA . ASN A 1 300 ? 9.977 9.68 10.219 1 87.06 300 ASN A CA 1
ATOM 2310 C C . ASN A 1 300 ? 10.07 10.234 11.633 1 87.06 300 ASN A C 1
ATOM 2312 O O . ASN A 1 300 ? 10.945 11.055 11.922 1 87.06 300 ASN A O 1
ATOM 2316 N N . LEU A 1 301 ? 9.219 9.836 12.477 1 88.62 301 LEU A N 1
ATOM 2317 C CA . LEU A 1 301 ? 9.156 10.383 13.828 1 88.62 301 LEU A CA 1
ATOM 2318 C C . LEU A 1 301 ? 10.344 9.914 14.664 1 88.62 301 LEU A C 1
ATOM 2320 O O . LEU A 1 301 ? 10.688 10.539 15.672 1 88.62 301 LEU A O 1
ATOM 2324 N N . THR A 1 302 ? 10.977 8.836 14.266 1 87.31 302 THR A N 1
ATOM 2325 C CA . THR A 1 302 ? 12.109 8.32 15.023 1 87.31 302 THR A CA 1
ATOM 2326 C C . THR A 1 302 ? 13.312 9.258 14.906 1 87.31 302 THR A C 1
ATOM 2328 O O . THR A 1 302 ? 14.242 9.18 15.711 1 87.31 302 THR A O 1
ATOM 2331 N N . GLN A 1 303 ? 13.281 10.117 13.953 1 80.81 303 GLN A N 1
ATOM 2332 C CA . GLN A 1 303 ? 14.375 11.07 13.773 1 80.81 303 GLN A CA 1
ATOM 2333 C C . GLN A 1 303 ? 14.398 12.109 14.891 1 80.81 303 GLN A C 1
ATOM 2335 O O . GLN A 1 303 ? 15.43 12.734 15.141 1 80.81 303 GLN A O 1
ATOM 2340 N N . GLY A 1 304 ? 13.305 12.383 15.562 1 76.19 304 GLY A N 1
ATOM 2341 C CA . GLY A 1 304 ? 13.188 13.391 16.594 1 76.19 304 GLY A CA 1
ATOM 2342 C C . GLY A 1 304 ? 13.672 12.922 17.953 1 76.19 304 GLY A C 1
ATOM 2343 O O . GLY A 1 304 ? 13.695 13.695 18.906 1 76.19 304 GLY A O 1
ATOM 2344 N N . MET A 1 305 ? 14.078 11.711 18.062 1 71.62 305 MET A N 1
ATOM 2345 C CA . MET A 1 305 ? 14.508 11.164 19.344 1 71.62 305 MET A CA 1
ATOM 2346 C C . MET A 1 305 ? 15.898 11.656 19.703 1 71.62 305 MET A C 1
ATOM 2348 O O . MET A 1 305 ? 16.344 11.516 20.844 1 71.62 305 MET A O 1
ATOM 2352 N N . GLN A 1 306 ? 16.438 12.375 18.828 1 66.56 306 GLN A N 1
ATOM 2353 C CA . GLN A 1 306 ? 17.766 12.891 19.125 1 66.56 306 GLN A CA 1
ATOM 2354 C C . GLN A 1 306 ? 17.688 14.219 19.875 1 66.56 306 GLN A C 1
ATOM 2356 O O . GLN A 1 306 ? 16.688 14.93 19.781 1 66.56 306 GLN A O 1
ATOM 2361 N N . SER A 1 307 ? 18.594 14.43 20.859 1 62.38 307 SER A N 1
ATOM 2362 C CA . SER A 1 307 ? 18.656 15.578 21.75 1 62.38 307 SER A CA 1
ATOM 2363 C C . SER A 1 307 ? 18.703 16.891 20.969 1 62.38 307 SER A C 1
ATOM 2365 O O . SER A 1 307 ? 19.391 16.984 19.953 1 62.38 307 SER A O 1
ATOM 2367 N N . SER A 1 308 ? 17.562 17.625 21 1 63.78 308 SER A N 1
ATOM 2368 C CA . SER A 1 308 ? 17.672 18.906 20.312 1 63.78 308 SER A CA 1
ATOM 2369 C C . SER A 1 308 ? 17.547 20.078 21.281 1 63.78 308 SER A C 1
ATOM 2371 O O . SER A 1 308 ? 17.094 19.906 22.422 1 63.78 308 SER A O 1
ATOM 2373 N N . SER A 1 309 ? 17.953 21.156 20.797 1 69.94 309 SER A N 1
ATOM 2374 C CA . SER A 1 309 ? 18.188 22.438 21.422 1 69.94 309 SER A CA 1
ATOM 2375 C C . SER A 1 309 ? 16.891 23.234 21.562 1 69.94 309 SER A C 1
ATOM 2377 O O . SER A 1 309 ? 16.891 24.391 21.984 1 69.94 309 SER A O 1
ATOM 2379 N N . ILE A 1 310 ? 15.719 22.609 21.422 1 84.44 310 ILE A N 1
ATOM 2380 C CA . ILE A 1 310 ? 14.523 23.438 21.484 1 84.44 310 ILE A CA 1
ATOM 2381 C C . ILE A 1 310 ? 14.07 23.562 22.938 1 84.44 310 ILE A C 1
ATOM 2383 O O . ILE A 1 310 ? 14.047 22.578 23.688 1 84.44 310 ILE A O 1
ATOM 2387 N N . GLN A 1 311 ? 13.781 24.766 23.344 1 89.19 311 GLN A N 1
ATOM 2388 C CA . GLN A 1 311 ? 13.305 25.047 24.703 1 89.19 311 GLN A CA 1
ATOM 2389 C C . GLN A 1 311 ? 11.945 24.406 24.938 1 89.19 311 GLN A C 1
ATOM 2391 O O . GLN A 1 311 ? 11.039 24.5 24.094 1 89.19 311 GLN A O 1
ATOM 2396 N N . PRO A 1 312 ? 11.789 23.766 26.094 1 92 312 PRO A N 1
ATOM 2397 C CA . PRO A 1 312 ? 10.531 23.094 26.391 1 92 312 PRO A CA 1
ATOM 2398 C C . PRO A 1 312 ? 9.328 24.031 26.375 1 92 312 PRO A C 1
ATOM 2400 O O . PRO A 1 312 ? 8.234 23.625 25.969 1 92 312 PRO A O 1
ATOM 2403 N N . LEU A 1 313 ? 9.57 25.234 26.719 1 95 313 LEU A N 1
ATOM 2404 C CA . LEU A 1 313 ? 8.469 26.203 26.766 1 95 313 LEU A CA 1
ATOM 2405 C C . LEU A 1 313 ? 7.961 26.484 25.344 1 95 313 LEU A C 1
ATOM 2407 O O . LEU A 1 313 ? 6.762 26.703 25.156 1 95 313 LEU A O 1
ATOM 2411 N N . VAL A 1 314 ? 8.844 26.562 24.438 1 95.06 314 VAL A N 1
ATOM 2412 C CA . VAL A 1 314 ? 8.469 26.781 23.031 1 95.06 314 VAL A CA 1
ATOM 2413 C C . VAL A 1 314 ? 7.633 25.594 22.547 1 95.06 314 VAL A C 1
ATOM 2415 O O . VAL A 1 314 ? 6.605 25.781 21.891 1 95.06 314 VAL A O 1
ATOM 2418 N N . LEU A 1 315 ? 8.062 24.438 22.906 1 94.94 315 LEU A N 1
ATOM 2419 C CA . LEU A 1 315 ? 7.375 23.219 22.5 1 94.94 315 LEU A CA 1
ATOM 2420 C C . LEU A 1 315 ? 5.961 23.172 23.062 1 94.94 315 LEU A C 1
ATOM 2422 O O . LEU A 1 315 ? 5.004 22.891 22.344 1 94.94 315 LEU A O 1
ATOM 2426 N N . ILE A 1 316 ? 5.84 23.438 24.297 1 97.06 316 ILE A N 1
ATOM 2427 C CA . ILE A 1 316 ? 4.547 23.422 24.984 1 97.06 316 ILE A CA 1
ATOM 2428 C C . ILE A 1 316 ? 3.629 24.484 24.375 1 97.06 316 ILE A C 1
ATOM 2430 O O . ILE A 1 316 ? 2.432 24.25 24.188 1 97.06 316 ILE A O 1
ATOM 2434 N N . SER A 1 317 ? 4.168 25.641 24.047 1 97.94 317 SER A N 1
ATOM 2435 C CA . SER A 1 317 ? 3.387 26.719 23.469 1 97.94 317 SER A CA 1
ATOM 2436 C C . SER A 1 317 ? 2.871 26.344 22.078 1 97.94 317 SER A C 1
ATOM 2438 O O . SER A 1 317 ? 1.739 26.672 21.719 1 97.94 317 SER A O 1
ATOM 2440 N N . ILE A 1 318 ? 3.725 25.672 21.328 1 97.81 318 ILE A N 1
ATOM 2441 C CA . ILE A 1 318 ? 3.311 25.219 20 1 97.81 318 ILE A CA 1
ATOM 2442 C C . ILE A 1 318 ? 2.152 24.234 20.141 1 97.81 318 ILE A C 1
ATOM 2444 O O . ILE A 1 318 ? 1.155 24.328 19.422 1 97.81 318 ILE A O 1
ATOM 2448 N N . ILE A 1 319 ? 2.264 23.328 21.062 1 98.31 319 ILE A N 1
ATOM 2449 C CA . ILE A 1 319 ? 1.264 22.281 21.281 1 98.31 319 ILE A CA 1
ATOM 2450 C C . ILE A 1 319 ? -0.063 22.922 21.688 1 98.31 319 ILE A C 1
ATOM 2452 O O . ILE A 1 319 ? -1.117 22.578 21.141 1 98.31 319 ILE A O 1
ATOM 2456 N N . ILE A 1 320 ? -0.024 23.859 22.562 1 98.25 320 ILE A N 1
ATOM 2457 C CA . ILE A 1 320 ? -1.231 24.516 23.031 1 98.25 320 ILE A CA 1
ATOM 2458 C C . ILE A 1 320 ? -1.854 25.328 21.891 1 98.25 320 ILE A C 1
ATOM 2460 O O . ILE A 1 320 ? -3.066 25.266 21.672 1 98.25 320 ILE A O 1
ATOM 2464 N N . ALA A 1 321 ? -1.055 26.062 21.172 1 98.38 321 ALA A N 1
ATOM 2465 C CA . ALA A 1 321 ? -1.546 26.906 20.078 1 98.38 321 ALA A CA 1
ATOM 2466 C C . ALA A 1 321 ? -2.148 26.047 18.953 1 98.38 321 ALA A C 1
ATOM 2468 O O . ALA A 1 321 ? -3.236 26.359 18.453 1 98.38 321 ALA A O 1
ATOM 2469 N N . ARG A 1 322 ? -1.499 24.984 18.641 1 97.75 322 ARG A N 1
ATOM 2470 C CA . ARG A 1 322 ? -1.832 24.188 17.469 1 97.75 322 ARG A CA 1
ATOM 2471 C C . ARG A 1 322 ? -2.934 23.188 17.781 1 97.75 322 ARG A C 1
ATOM 2473 O O . ARG A 1 322 ? -3.783 22.906 16.922 1 97.75 322 ARG A O 1
ATOM 2480 N N . LEU A 1 323 ? -2.939 22.625 18.984 1 98.25 323 LEU A N 1
ATOM 2481 C CA . LEU A 1 323 ? -3.801 21.469 19.234 1 98.25 323 LEU A CA 1
ATOM 2482 C C . LEU A 1 323 ? -4.953 21.844 20.156 1 98.25 323 LEU A C 1
ATOM 2484 O O . LEU A 1 323 ? -5.898 21.062 20.328 1 98.25 323 LEU A O 1
ATOM 2488 N N . VAL A 1 324 ? -4.949 23.062 20.719 1 98.19 324 VAL A N 1
ATOM 2489 C CA . VAL A 1 324 ? -6.02 23.453 21.625 1 98.19 324 VAL A CA 1
ATOM 2490 C C . VAL A 1 324 ? -6.672 24.734 21.141 1 98.19 324 VAL A C 1
ATOM 2492 O O . VAL A 1 324 ? -7.859 24.75 20.797 1 98.19 324 VAL A O 1
ATOM 2495 N N . LEU A 1 325 ? -5.895 25.797 20.984 1 98.56 325 LEU A N 1
ATOM 2496 C CA . LEU A 1 325 ? -6.438 27.109 20.672 1 98.56 325 LEU A CA 1
ATOM 2497 C C . LEU A 1 325 ? -6.949 27.156 19.234 1 98.56 325 LEU A C 1
ATOM 2499 O O . LEU A 1 325 ? -8.062 27.625 18.984 1 98.56 325 LEU A O 1
ATOM 2503 N N . LEU A 1 326 ? -6.117 26.703 18.344 1 98.5 326 LEU A N 1
ATOM 2504 C CA . LEU A 1 326 ? -6.473 26.781 16.922 1 98.5 326 LEU A CA 1
ATOM 2505 C C . LEU A 1 326 ? -7.742 25.984 16.641 1 98.5 326 LEU A C 1
ATOM 2507 O O . LEU A 1 326 ? -8.672 26.5 16.016 1 98.5 326 LEU A O 1
ATOM 2511 N N . PRO A 1 327 ? -7.875 24.734 17.078 1 98.25 327 PRO A N 1
ATOM 2512 C CA . PRO A 1 327 ? -9.125 24 16.812 1 98.25 327 PRO A CA 1
ATOM 2513 C C . PRO A 1 327 ? -10.32 24.609 17.547 1 98.25 327 PRO A C 1
ATOM 2515 O O . PRO A 1 327 ? -11.445 24.547 17.047 1 98.25 327 PRO A O 1
ATOM 2518 N N . ALA A 1 328 ? -10.117 25.188 18.703 1 98.19 328 ALA A N 1
ATOM 2519 C CA . ALA A 1 328 ? -11.211 25.875 19.391 1 98.19 328 ALA A CA 1
ATOM 2520 C C . ALA A 1 328 ? -11.727 27.047 18.547 1 98.19 328 ALA A C 1
ATOM 2522 O O . ALA A 1 328 ? -12.945 27.203 18.391 1 98.19 328 ALA A O 1
ATOM 2523 N N . ILE A 1 329 ? -10.82 27.812 18.047 1 98.38 329 ILE A N 1
ATOM 2524 C CA . ILE A 1 329 ? -11.195 28.938 17.172 1 98.38 329 ILE A CA 1
ATOM 2525 C C . ILE A 1 329 ? -11.82 28.391 15.891 1 98.38 329 ILE A C 1
ATOM 2527 O O . ILE A 1 329 ? -12.82 28.938 15.406 1 98.38 329 ILE A O 1
ATOM 2531 N N . GLY A 1 330 ? -11.219 27.328 15.359 1 97.81 330 GLY A N 1
ATOM 2532 C CA . GLY A 1 330 ? -11.742 26.703 14.156 1 97.81 330 GLY A CA 1
ATOM 2533 C C . GLY A 1 330 ? -13.172 26.219 14.312 1 97.81 330 GLY A C 1
ATOM 2534 O O . GLY A 1 330 ? -13.977 26.312 13.383 1 97.81 330 GLY A O 1
ATOM 2535 N N . PHE A 1 331 ? -13.469 25.672 15.453 1 97.69 331 PHE A N 1
ATOM 2536 C CA . PHE A 1 331 ? -14.828 25.219 15.734 1 97.69 331 PHE A CA 1
ATOM 2537 C C . PHE A 1 331 ? -15.828 26.359 15.586 1 97.69 331 PHE A C 1
ATOM 2539 O O . PHE A 1 331 ? -16.891 26.188 14.984 1 97.69 331 PHE A O 1
ATOM 2546 N N . PHE A 1 332 ? -15.484 27.5 16.078 1 97.44 332 PHE A N 1
ATOM 2547 C CA . PHE A 1 332 ? -16.375 28.641 16.016 1 97.44 332 PHE A CA 1
ATOM 2548 C C . PHE A 1 332 ? -16.453 29.188 14.586 1 97.44 332 PHE A C 1
ATOM 2550 O O . PHE A 1 332 ? -17.516 29.641 14.148 1 97.44 332 PHE A O 1
ATOM 2557 N N . VAL A 1 333 ? -15.328 29.156 13.875 1 97.56 333 VAL A N 1
ATOM 2558 C CA . VAL A 1 333 ? -15.32 29.578 12.477 1 97.56 333 VAL A CA 1
ATOM 2559 C C . VAL A 1 333 ? -16.297 28.734 11.672 1 97.56 333 VAL A C 1
ATOM 2561 O O . VAL A 1 333 ? -17.109 29.25 10.898 1 97.56 333 VAL A O 1
ATOM 2564 N N . VAL A 1 334 ? -16.234 27.438 11.875 1 97.25 334 VAL A N 1
ATOM 2565 C CA . VAL A 1 334 ? -17.062 26.516 11.125 1 97.25 334 VAL A CA 1
ATOM 2566 C C . VAL A 1 334 ? -18.531 26.656 11.555 1 97.25 334 VAL A C 1
ATOM 2568 O O . VAL A 1 334 ? -19.438 26.594 10.727 1 97.25 334 VAL A O 1
ATOM 2571 N N . LYS A 1 335 ? -18.781 26.875 12.852 1 95.94 335 LYS A N 1
ATOM 2572 C CA . LYS A 1 335 ? -20.125 27.062 13.359 1 95.94 335 LYS A CA 1
ATOM 2573 C C . LYS A 1 335 ? -20.766 28.312 12.773 1 95.94 335 LYS A C 1
ATOM 2575 O O . LYS A 1 335 ? -21.938 28.312 12.391 1 95.94 335 LYS A O 1
ATOM 2580 N N . VAL A 1 336 ? -20.016 29.375 12.703 1 96.69 336 VAL A N 1
ATOM 2581 C CA . VAL A 1 336 ? -20.5 30.625 12.125 1 96.69 336 VAL A CA 1
ATOM 2582 C C . VAL A 1 336 ? -20.781 30.422 10.633 1 96.69 336 VAL A C 1
ATOM 2584 O O . VAL A 1 336 ? -21.812 30.891 10.125 1 96.69 336 VAL A O 1
ATOM 2587 N N . ALA A 1 337 ? -19.906 29.734 9.961 1 96.81 337 ALA A N 1
ATOM 2588 C CA . ALA A 1 337 ? -20.094 29.453 8.539 1 96.81 337 ALA A CA 1
ATOM 2589 C C . ALA A 1 337 ? -21.359 28.609 8.312 1 96.81 337 ALA A C 1
ATOM 2591 O O . ALA A 1 337 ? -22.094 28.828 7.348 1 96.81 337 ALA A O 1
ATOM 2592 N N . ALA A 1 338 ? -21.547 27.656 9.156 1 94.81 338 ALA A N 1
ATOM 2593 C CA . ALA A 1 338 ? -22.75 26.812 9.078 1 94.81 338 ALA A CA 1
ATOM 2594 C C . ALA A 1 338 ? -24 27.656 9.281 1 94.81 338 ALA A C 1
ATOM 2596 O O . ALA A 1 338 ? -25 27.484 8.562 1 94.81 338 ALA A O 1
ATOM 2597 N N . ASN A 1 339 ? -24.031 28.531 10.273 1 94.69 339 ASN A N 1
ATOM 2598 C CA . ASN A 1 339 ? -25.188 29.375 10.578 1 94.69 339 ASN A CA 1
ATOM 2599 C C . ASN A 1 339 ? -25.469 30.359 9.438 1 94.69 339 ASN A C 1
ATOM 2601 O O . ASN A 1 339 ? -26.625 30.75 9.234 1 94.69 339 ASN A O 1
ATOM 2605 N N . LEU A 1 340 ? -24.453 30.719 8.688 1 95.81 340 LEU A N 1
ATOM 2606 C CA . LEU A 1 340 ? -24.609 31.641 7.566 1 95.81 340 LEU A CA 1
ATOM 2607 C C . LEU A 1 340 ? -25.016 30.891 6.301 1 95.81 340 LEU A C 1
ATOM 2609 O O . LEU A 1 340 ? -25.25 31.5 5.258 1 95.81 340 LEU A O 1
ATOM 2613 N N . GLY A 1 341 ? -25.016 29.562 6.34 1 93.12 341 GLY A N 1
ATOM 2614 C CA . GLY A 1 341 ? -25.469 28.75 5.219 1 93.12 341 GLY A CA 1
ATOM 2615 C C . GLY A 1 341 ? -24.375 28.516 4.188 1 93.12 341 GLY A C 1
ATOM 2616 O O . GLY A 1 341 ? -24.672 28.25 3.021 1 93.12 341 GLY A O 1
ATOM 2617 N N . PHE A 1 342 ? -23.141 28.609 4.578 1 93.69 342 PHE A N 1
ATOM 2618 C CA . PHE A 1 342 ? -22.031 28.484 3.643 1 93.69 342 PHE A CA 1
ATOM 2619 C C . PHE A 1 342 ? -21.656 27.016 3.453 1 93.69 342 PHE A C 1
ATOM 2621 O O . PHE A 1 342 ? -20.875 26.688 2.555 1 93.69 342 PHE A O 1
ATOM 2628 N N . LEU A 1 343 ? -22.219 26.125 4.266 1 93.88 343 LEU A N 1
ATOM 2629 C CA . LEU A 1 343 ? -21.781 24.734 4.258 1 93.88 343 LEU A CA 1
ATOM 2630 C C . LEU A 1 343 ? -22.891 23.828 3.703 1 93.88 343 LEU A C 1
ATOM 2632 O O . LEU A 1 343 ? -24.078 24.125 3.869 1 93.88 343 LEU A O 1
ATOM 2636 N N . PRO A 1 344 ? -22.453 22.797 3.078 1 91.12 344 PRO A N 1
ATOM 2637 C CA . PRO A 1 344 ? -23.453 21.797 2.703 1 91.12 344 PRO A CA 1
ATOM 2638 C C . PRO A 1 344 ? -24.094 21.125 3.912 1 91.12 344 PRO A C 1
ATOM 2640 O O . PRO A 1 344 ? -23.578 21.25 5.031 1 91.12 344 PRO A O 1
ATOM 2643 N N . LEU A 1 345 ? -25.172 20.328 3.68 1 85.38 345 LEU A N 1
ATOM 2644 C CA . LEU A 1 345 ? -25.969 19.719 4.742 1 85.38 345 LEU A CA 1
ATOM 2645 C C . LEU A 1 345 ? -25.312 18.438 5.246 1 85.38 345 LEU A C 1
ATOM 2647 O O . LEU A 1 345 ? -25.75 17.859 6.23 1 85.38 345 LEU A O 1
ATOM 2651 N N . ASP A 1 346 ? -24.188 18.172 4.863 1 91.31 346 ASP A N 1
ATOM 2652 C CA . ASP A 1 346 ? -23.5 16.938 5.266 1 91.31 346 ASP A CA 1
ATOM 2653 C C . ASP A 1 346 ? -22.703 17.156 6.551 1 91.31 346 ASP A C 1
ATOM 2655 O O . ASP A 1 346 ? -21.703 17.875 6.555 1 91.31 346 ASP A O 1
ATOM 2659 N N . PRO A 1 347 ? -23.109 16.516 7.652 1 93.94 347 PRO A N 1
ATOM 2660 C CA . PRO A 1 347 ? -22.391 16.672 8.922 1 93.94 347 PRO A CA 1
ATOM 2661 C C . PRO A 1 347 ? -20.938 16.234 8.844 1 93.94 347 PRO A C 1
ATOM 2663 O O . PRO A 1 347 ? -20.078 16.75 9.578 1 93.94 347 PRO A O 1
ATOM 2666 N N . LEU A 1 348 ? -20.656 15.297 7.988 1 95.25 348 LEU A N 1
ATOM 2667 C CA . LEU A 1 348 ? -19.281 14.836 7.82 1 95.25 348 LEU A CA 1
ATOM 2668 C C . LEU A 1 348 ? -18.391 15.961 7.305 1 95.25 348 LEU A C 1
ATOM 2670 O O . LEU A 1 348 ? -17.234 16.062 7.684 1 95.25 348 LEU A O 1
ATOM 2674 N N . PHE A 1 349 ? -18.938 16.766 6.438 1 96.38 349 PHE A N 1
ATOM 2675 C CA . PHE A 1 349 ? -18.172 17.891 5.898 1 96.38 349 PHE A CA 1
ATOM 2676 C C . PHE A 1 349 ? -17.797 18.875 7.008 1 96.38 349 PHE A C 1
ATOM 2678 O O . PHE A 1 349 ? -16.656 19.328 7.066 1 96.38 349 PHE A O 1
ATOM 2685 N N . GLN A 1 350 ? -18.688 19.156 7.863 1 95.44 350 GLN A N 1
ATOM 2686 C CA . GLN A 1 350 ? -18.422 20.016 9.008 1 95.44 350 GLN A CA 1
ATOM 2687 C C . GLN A 1 350 ? -17.359 19.422 9.914 1 95.44 350 GLN A C 1
ATOM 2689 O O . GLN A 1 350 ? -16.469 20.125 10.406 1 95.44 350 GLN A O 1
ATOM 2694 N N . TYR A 1 351 ? -17.5 18.141 10.141 1 96.38 351 TYR A N 1
ATOM 2695 C CA . TYR A 1 351 ? -16.516 17.422 10.938 1 96.38 351 TYR A CA 1
ATOM 2696 C C . TYR A 1 351 ? -15.125 17.578 10.352 1 96.38 351 TYR A C 1
ATOM 2698 O O . TYR A 1 351 ? -14.172 17.891 11.078 1 96.38 351 TYR A O 1
ATOM 2706 N N . VAL A 1 352 ? -14.977 17.391 9.055 1 96.88 352 VAL A N 1
ATOM 2707 C CA . VAL A 1 352 ? -13.688 17.469 8.367 1 96.88 352 VAL A CA 1
ATOM 2708 C C . VAL A 1 352 ? -13.117 18.875 8.477 1 96.88 352 VAL A C 1
ATOM 2710 O O . VAL A 1 352 ? -11.922 19.047 8.711 1 96.88 352 VAL A O 1
ATOM 2713 N N . LEU A 1 353 ? -13.969 19.906 8.359 1 97.5 353 LEU A N 1
ATOM 2714 C CA . LEU A 1 353 ? -13.539 21.297 8.414 1 97.5 353 LEU A CA 1
ATOM 2715 C C . LEU A 1 353 ? -12.922 21.609 9.773 1 97.5 353 LEU A C 1
ATOM 2717 O O . LEU A 1 353 ? -11.883 22.281 9.852 1 97.5 353 LEU A O 1
ATOM 2721 N N . VAL A 1 354 ? -13.516 21.141 10.797 1 97.38 354 VAL A N 1
ATOM 2722 C CA . VAL A 1 354 ? -13 21.453 12.133 1 97.38 354 VAL A CA 1
ATOM 2723 C C . VAL A 1 354 ? -11.734 20.641 12.391 1 97.38 354 VAL A C 1
ATOM 2725 O O . VAL A 1 354 ? -10.773 21.156 12.977 1 97.38 354 VAL A O 1
ATOM 2728 N N . ILE A 1 355 ? -11.727 19.406 11.969 1 97.19 355 ILE A N 1
ATOM 2729 C CA . ILE A 1 355 ? -10.578 18.547 12.195 1 97.19 355 ILE A CA 1
ATOM 2730 C C . ILE A 1 355 ? -9.344 19.141 11.531 1 97.19 355 ILE A C 1
ATOM 2732 O O . ILE A 1 355 ? -8.227 19 12.023 1 97.19 355 ILE A O 1
ATOM 2736 N N . GLN A 1 356 ? -9.508 19.875 10.461 1 97.25 356 GLN A N 1
ATOM 2737 C CA . GLN A 1 356 ? -8.406 20.531 9.758 1 97.25 356 GLN A CA 1
ATOM 2738 C C . GLN A 1 356 ? -7.625 21.453 10.688 1 97.25 356 GLN A C 1
ATOM 2740 O O . GLN A 1 356 ? -6.422 21.641 10.5 1 97.25 356 GLN A O 1
ATOM 2745 N N . TYR A 1 357 ? -8.281 21.953 11.68 1 97.94 357 TYR A N 1
ATOM 2746 C CA . TYR A 1 357 ? -7.668 22.891 12.625 1 97.94 357 TYR A CA 1
ATOM 2747 C C . TYR A 1 357 ? -6.957 22.125 13.742 1 97.94 357 TYR A C 1
ATOM 2749 O O . TYR A 1 357 ? -6.164 22.703 14.484 1 97.94 357 TYR A O 1
ATOM 2757 N N . ALA A 1 358 ? -7.18 20.844 13.859 1 97.62 358 ALA A N 1
ATOM 2758 C CA . ALA A 1 358 ? -6.691 20.094 15.008 1 97.62 358 ALA A CA 1
ATOM 2759 C C . ALA A 1 358 ? -5.523 19.203 14.625 1 97.62 358 ALA A C 1
ATOM 2761 O O . ALA A 1 358 ? -5.062 18.391 15.43 1 97.62 358 ALA A O 1
ATOM 2762 N N . LEU A 1 359 ? -5.016 19.328 13.445 1 97.69 359 LEU A N 1
ATOM 2763 C CA . LEU A 1 359 ? -3.957 18.469 12.93 1 97.69 359 LEU A CA 1
ATOM 2764 C C . LEU A 1 359 ? -2.59 18.938 13.414 1 97.69 359 LEU A C 1
ATOM 2766 O O . LEU A 1 359 ? -2.365 20.141 13.57 1 97.69 359 LEU A O 1
ATOM 2770 N N . PRO A 1 360 ? -1.628 18.031 13.688 1 97 360 PRO A N 1
ATOM 2771 C CA . PRO A 1 360 ? -0.253 18.438 13.992 1 97 360 PRO A CA 1
ATOM 2772 C C . PRO A 1 360 ? 0.463 19.047 12.789 1 97 360 PRO A C 1
ATOM 2774 O O . PRO A 1 360 ? -0.078 19.047 11.68 1 97 360 PRO A O 1
ATOM 2777 N N . PRO A 1 361 ? 1.651 19.625 13 1 96.94 361 PRO A N 1
ATOM 2778 C CA . PRO A 1 361 ? 2.346 20.312 11.914 1 96.94 361 PRO A CA 1
ATOM 2779 C C . PRO A 1 361 ? 2.621 19.391 10.719 1 96.94 361 PRO A C 1
ATOM 2781 O O . PRO A 1 361 ? 2.867 18.188 10.898 1 96.94 361 PRO A O 1
ATOM 2784 N N . ALA A 1 362 ? 2.641 19.969 9.57 1 94.25 362 ALA A N 1
ATOM 2785 C CA . ALA A 1 362 ? 2.871 19.25 8.32 1 94.25 362 ALA A CA 1
ATOM 2786 C C . ALA A 1 362 ? 4.293 18.703 8.258 1 94.25 362 ALA A C 1
ATOM 2788 O O . ALA A 1 362 ? 5.246 19.375 8.648 1 94.25 362 ALA A O 1
ATOM 2789 N N . MET A 1 363 ? 4.383 17.547 7.75 1 88 363 MET A N 1
ATOM 2790 C CA . MET A 1 363 ? 5.688 16.906 7.602 1 88 363 MET A CA 1
ATOM 2791 C C . MET A 1 363 ? 6.523 17.609 6.539 1 88 363 MET A C 1
ATOM 2793 O O . MET A 1 363 ? 7.754 17.578 6.582 1 88 363 MET A O 1
ATOM 2797 N N . ASN A 1 364 ? 5.918 18.297 5.645 1 87.75 364 ASN A N 1
ATOM 2798 C CA . ASN A 1 364 ? 6.602 19.016 4.578 1 87.75 364 ASN A CA 1
ATOM 2799 C C . ASN A 1 364 ? 7.562 20.062 5.141 1 87.75 364 ASN A C 1
ATOM 2801 O O . ASN A 1 364 ? 8.539 20.438 4.488 1 87.75 364 ASN A O 1
ATOM 2805 N N . ILE A 1 365 ? 7.277 20.5 6.281 1 93.19 365 ILE A N 1
ATOM 2806 C CA . ILE A 1 365 ? 8.133 21.5 6.922 1 93.19 365 ILE A CA 1
ATOM 2807 C C . ILE A 1 365 ? 9.516 20.906 7.168 1 93.19 365 ILE A C 1
ATOM 2809 O O . ILE A 1 365 ? 10.531 21.594 7.047 1 93.19 365 ILE A O 1
ATOM 2813 N N . SER A 1 366 ? 9.531 19.625 7.535 1 89.5 366 SER A N 1
ATOM 2814 C CA . SER A 1 366 ? 10.805 18.938 7.715 1 89.5 366 SER A CA 1
ATOM 2815 C C . SER A 1 366 ? 11.625 18.922 6.426 1 89.5 366 SER A C 1
ATOM 2817 O O . SER A 1 366 ? 12.836 19.141 6.453 1 89.5 366 SER A O 1
ATOM 2819 N N . THR A 1 367 ? 10.977 18.734 5.41 1 82.81 367 THR A N 1
ATOM 2820 C CA . THR A 1 367 ? 11.625 18.75 4.102 1 82.81 367 THR A CA 1
ATOM 2821 C C . THR A 1 367 ? 12.18 20.141 3.795 1 82.81 367 THR A C 1
ATOM 2823 O O . THR A 1 367 ? 13.297 20.266 3.279 1 82.81 367 THR A O 1
ATOM 2826 N N . MET A 1 368 ? 11.477 21.125 4.113 1 88.88 368 MET A N 1
ATOM 2827 C CA . MET A 1 368 ? 11.906 22.5 3.869 1 88.88 368 MET A CA 1
ATOM 2828 C C . MET A 1 368 ? 13.086 22.859 4.766 1 88.88 368 MET A C 1
ATOM 2830 O O . MET A 1 368 ? 14.031 23.516 4.316 1 88.88 368 MET A O 1
ATOM 2834 N N . ALA A 1 369 ? 13.023 22.406 5.961 1 90 369 ALA A N 1
ATOM 2835 C CA . ALA A 1 369 ? 14.133 22.641 6.883 1 90 369 ALA A CA 1
ATOM 2836 C C . ALA A 1 369 ? 15.422 22 6.375 1 90 369 ALA A C 1
ATOM 2838 O O . ALA A 1 369 ? 16.5 22.578 6.48 1 90 369 ALA A O 1
ATOM 2839 N N . GLN A 1 370 ? 15.297 20.875 5.836 1 83.38 370 GLN A N 1
ATOM 2840 C CA . GLN A 1 370 ? 16.453 20.188 5.27 1 83.38 370 GLN A CA 1
ATOM 2841 C C . GLN A 1 370 ? 16.953 20.875 4.004 1 83.38 370 GLN A C 1
ATOM 2843 O O . GLN A 1 370 ? 18.156 20.969 3.779 1 83.38 370 GLN A O 1
ATOM 2848 N N . LEU A 1 371 ? 16.047 21.312 3.244 1 80.88 371 LEU A N 1
ATOM 2849 C CA . LEU A 1 371 ? 16.375 21.984 1.992 1 80.88 371 LEU A CA 1
ATOM 2850 C C . LEU A 1 371 ? 17.188 23.25 2.252 1 80.88 371 LEU A C 1
ATOM 2852 O O . LEU A 1 371 ? 18.156 23.516 1.534 1 80.88 371 LEU A O 1
ATOM 2856 N N . PHE A 1 372 ? 16.828 23.953 3.25 1 88.06 372 PHE A N 1
ATOM 2857 C CA . PHE A 1 372 ? 17.516 25.203 3.543 1 88.06 372 PHE A CA 1
ATOM 2858 C C . PHE A 1 372 ? 18.578 25 4.609 1 88.06 372 PHE A C 1
ATOM 2860 O O . PHE A 1 372 ? 19.312 25.938 4.945 1 88.06 372 PHE A O 1
ATOM 2867 N N . ASP A 1 373 ? 18.578 23.766 5.117 1 88.69 373 ASP A N 1
ATOM 2868 C CA . ASP A 1 373 ? 19.609 23.328 6.066 1 88.69 373 ASP A CA 1
ATOM 2869 C C . ASP A 1 373 ? 19.594 24.203 7.316 1 88.69 373 ASP A C 1
ATOM 2871 O O . ASP A 1 373 ? 20.656 24.672 7.758 1 88.69 373 ASP A O 1
ATOM 2875 N N . VAL A 1 374 ? 18.469 24.594 7.723 1 89.75 374 VAL A N 1
ATOM 2876 C CA . VAL A 1 374 ? 18.312 25.375 8.945 1 89.75 374 VAL A CA 1
ATOM 2877 C C . VAL A 1 374 ? 17.234 24.75 9.828 1 89.75 374 VAL A C 1
ATOM 2879 O O . VAL A 1 374 ? 16.109 24.531 9.391 1 89.75 374 VAL A O 1
ATOM 2882 N N . GLY A 1 375 ? 17.578 24.344 11.047 1 90.69 375 GLY A N 1
ATOM 2883 C CA . GLY A 1 375 ? 16.625 23.938 12.055 1 90.69 375 GLY A CA 1
ATOM 2884 C C . GLY A 1 375 ? 16.078 22.531 11.844 1 90.69 375 GLY A C 1
ATOM 2885 O O . GLY A 1 375 ? 14.969 22.219 12.258 1 90.69 375 GLY A O 1
ATOM 2886 N N . THR A 1 376 ? 16.812 21.672 11.18 1 88.12 376 THR A N 1
ATOM 2887 C CA . THR A 1 376 ? 16.359 20.312 10.859 1 88.12 376 THR A CA 1
ATOM 2888 C C . THR A 1 376 ? 16.188 19.5 12.133 1 88.12 376 THR A C 1
ATOM 2890 O O . THR A 1 376 ? 15.188 18.812 12.305 1 88.12 376 THR A O 1
ATOM 2893 N N . GLU A 1 377 ? 17.094 19.578 12.984 1 88.19 377 GLU A N 1
ATOM 2894 C CA . GLU A 1 377 ? 17.047 18.812 14.234 1 88.19 377 GLU A CA 1
ATOM 2895 C C . GLU A 1 377 ? 15.945 19.328 15.148 1 88.19 377 GLU A C 1
ATOM 2897 O O . GLU A 1 377 ? 15.211 18.547 15.75 1 88.19 377 GLU A O 1
ATOM 2902 N N . GLU A 1 378 ? 15.859 20.641 15.195 1 91.5 378 GLU A N 1
ATOM 2903 C CA . GLU A 1 378 ? 14.844 21.266 16.047 1 91.5 378 GLU A CA 1
ATOM 2904 C C . GLU A 1 378 ? 13.438 20.875 15.594 1 91.5 378 GLU A C 1
ATOM 2906 O O . GLU A 1 378 ? 12.578 20.578 16.422 1 91.5 378 GLU A O 1
ATOM 2911 N N . PHE A 1 379 ? 13.266 20.844 14.328 1 92.88 379 PHE A N 1
ATOM 2912 C CA . PHE A 1 379 ? 11.922 20.547 13.844 1 92.88 379 PHE A CA 1
ATOM 2913 C C . PHE A 1 379 ? 11.578 19.078 14.062 1 92.88 379 PHE A C 1
ATOM 2915 O O . PHE A 1 379 ? 10.414 18.75 14.297 1 92.88 379 PHE A O 1
ATOM 2922 N N . SER A 1 380 ? 12.562 18.219 13.992 1 89.31 380 SER A N 1
ATOM 2923 C CA . SER A 1 380 ? 12.297 16.812 14.242 1 89.31 380 SER A CA 1
ATOM 2924 C C . SER A 1 380 ? 11.766 16.594 15.664 1 89.31 380 SER A C 1
ATOM 2926 O O . SER A 1 380 ? 10.906 15.742 15.883 1 89.31 380 SER A O 1
ATOM 2928 N N . VAL A 1 381 ? 12.219 17.359 16.516 1 91.44 381 VAL A N 1
ATOM 2929 C CA . VAL A 1 381 ? 11.766 17.297 17.906 1 91.44 381 VAL A CA 1
ATOM 2930 C C . VAL A 1 381 ? 10.352 17.859 18.016 1 91.44 381 VAL A C 1
ATOM 2932 O O . VAL A 1 381 ? 9.5 17.297 18.719 1 91.44 381 VAL A O 1
ATOM 2935 N N . ILE A 1 382 ? 10.133 18.953 17.344 1 93.75 382 ILE A N 1
ATOM 2936 C CA . ILE A 1 382 ? 8.805 19.547 17.328 1 93.75 382 ILE A CA 1
ATOM 2937 C C . ILE A 1 382 ? 7.793 18.531 16.797 1 93.75 382 ILE A C 1
ATOM 2939 O O . ILE A 1 382 ? 6.719 18.359 17.375 1 93.75 382 ILE A O 1
ATOM 2943 N N . LEU A 1 383 ? 8.188 17.859 15.766 1 92.19 383 LEU A N 1
ATOM 2944 C CA . LEU A 1 383 ? 7.309 16.875 15.141 1 92.19 383 LEU A CA 1
ATOM 2945 C C . LEU A 1 383 ? 6.98 15.742 16.109 1 92.19 383 LEU A C 1
ATOM 2947 O O . LEU A 1 383 ? 5.816 15.375 16.266 1 92.19 383 LEU A O 1
ATOM 2951 N N . LEU A 1 384 ? 7.965 15.25 16.734 1 91.31 384 LEU A N 1
ATOM 2952 C CA . LEU A 1 384 ? 7.781 14.117 17.625 1 91.31 384 LEU A CA 1
ATOM 2953 C C . LEU A 1 384 ? 6.801 14.461 18.75 1 91.31 384 LEU A C 1
ATOM 2955 O O . LEU A 1 384 ? 5.844 13.719 18.984 1 91.31 384 LEU A O 1
ATOM 2959 N N . TRP A 1 385 ? 6.957 15.555 19.344 1 92.88 385 TRP A N 1
ATOM 2960 C CA . TRP A 1 385 ? 6.156 15.914 20.5 1 92.88 385 TRP A CA 1
ATOM 2961 C C . TRP A 1 385 ? 4.754 16.359 20.094 1 92.88 385 TRP A C 1
ATOM 2963 O O . TRP A 1 385 ? 3.777 16.078 20.781 1 92.88 385 TRP A O 1
ATOM 2973 N N . THR A 1 386 ? 4.676 17.062 19.031 1 95.62 386 THR A N 1
ATOM 2974 C CA . THR A 1 386 ? 3.363 17.484 18.562 1 95.62 386 THR A CA 1
ATOM 2975 C C . THR A 1 386 ? 2.531 16.297 18.094 1 95.62 386 THR A C 1
ATOM 2977 O O . THR A 1 386 ? 1.325 16.25 18.344 1 95.62 386 THR A O 1
ATOM 2980 N N . TYR A 1 387 ? 3.131 15.352 17.438 1 93.62 387 TYR A N 1
ATOM 2981 C CA . TYR A 1 387 ? 2.406 14.164 17 1 93.62 387 TYR A CA 1
ATOM 2982 C C . TYR A 1 387 ? 2.012 13.289 18.188 1 93.62 387 TYR A C 1
ATOM 2984 O O . TYR A 1 387 ? 0.929 12.703 18.188 1 93.62 387 TYR A O 1
ATOM 2992 N N . GLY A 1 388 ? 2.898 13.211 19.141 1 93.44 388 GLY A N 1
ATOM 2993 C CA . GLY A 1 388 ? 2.525 12.531 20.375 1 93.44 388 GLY A CA 1
ATOM 2994 C C . GLY A 1 388 ? 1.318 13.148 21.062 1 93.44 388 GLY A C 1
ATOM 2995 O O . GLY A 1 388 ? 0.384 12.438 21.438 1 93.44 388 GLY A O 1
ATOM 2996 N N . ALA A 1 389 ? 1.305 14.438 21.125 1 96.12 389 ALA A N 1
ATOM 2997 C CA . ALA A 1 389 ? 0.208 15.172 21.75 1 96.12 389 ALA A CA 1
ATOM 2998 C C . ALA A 1 389 ? -1.051 15.125 20.891 1 96.12 389 ALA A C 1
ATOM 3000 O O . ALA A 1 389 ? -2.168 15.172 21.406 1 96.12 389 ALA A O 1
ATOM 3001 N N . ALA A 1 390 ? -0.838 15.047 19.625 1 95.94 390 ALA A N 1
ATOM 3002 C CA . ALA A 1 390 ? -1.956 15.062 18.688 1 95.94 390 ALA A CA 1
ATOM 3003 C C . ALA A 1 390 ? -2.828 13.82 18.859 1 95.94 390 ALA A C 1
ATOM 3005 O O . ALA A 1 390 ? -4.039 13.867 18.609 1 95.94 390 ALA A O 1
ATOM 3006 N N . ALA A 1 391 ? -2.238 12.711 19.281 1 94.56 391 ALA A N 1
ATOM 3007 C CA . ALA A 1 391 ? -3.016 11.5 19.516 1 94.56 391 ALA A CA 1
ATOM 3008 C C . ALA A 1 391 ? -4.133 11.75 20.531 1 94.56 391 ALA A C 1
ATOM 3010 O O . ALA A 1 391 ? -5.281 11.359 20.312 1 94.56 391 ALA A O 1
ATOM 3011 N N . ILE A 1 392 ? -3.826 12.453 21.5 1 95.88 392 ILE A N 1
ATOM 3012 C CA . ILE A 1 392 ? -4.789 12.75 22.562 1 95.88 392 ILE A CA 1
ATOM 3013 C C . ILE A 1 392 ? -5.734 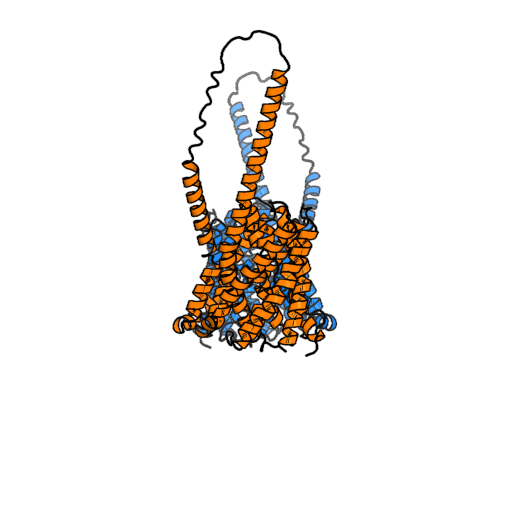13.852 22.109 1 95.88 392 ILE A C 1
ATOM 3015 O O . ILE A 1 392 ? -6.957 13.734 22.234 1 95.88 392 ILE A O 1
ATOM 3019 N N . ALA A 1 393 ? -5.188 14.875 21.547 1 97 393 ALA A N 1
ATOM 3020 C CA . ALA A 1 393 ? -5.977 16.031 21.141 1 97 393 ALA A CA 1
ATOM 3021 C C . ALA A 1 393 ? -6.992 15.664 20.062 1 97 393 ALA A C 1
ATOM 3023 O O . ALA A 1 393 ? -8.156 16.062 20.141 1 97 393 ALA A O 1
ATOM 3024 N N . LEU A 1 394 ? -6.535 14.922 19.109 1 96.56 394 LEU A N 1
ATOM 3025 C CA . LEU A 1 394 ? -7.422 14.523 18.016 1 96.56 394 LEU A CA 1
ATOM 3026 C C . LEU A 1 394 ? -8.547 13.633 18.531 1 96.56 394 LEU A C 1
ATOM 3028 O O . LEU A 1 394 ? -9.68 13.711 18.047 1 96.56 394 LEU A O 1
ATOM 3032 N N . THR A 1 395 ? -8.203 12.758 19.469 1 96.38 395 THR A N 1
ATOM 3033 C CA . THR A 1 395 ? -9.227 11.906 20.062 1 96.38 395 THR A CA 1
ATOM 3034 C C . THR A 1 395 ? -10.273 12.75 20.781 1 96.38 395 THR A C 1
ATOM 3036 O O . THR A 1 395 ? -11.477 12.531 20.609 1 96.38 395 THR A O 1
ATOM 3039 N N . LEU A 1 396 ? -9.828 13.688 21.516 1 96.44 396 LEU A N 1
ATOM 3040 C CA . LEU A 1 396 ? -10.727 14.523 22.312 1 96.44 396 LEU A CA 1
ATOM 3041 C C . LEU A 1 396 ? -11.562 15.422 21.406 1 96.44 396 LEU A C 1
ATOM 3043 O O . LEU A 1 396 ? -12.773 15.555 21.609 1 96.44 396 LEU A O 1
ATOM 3047 N N . TRP A 1 397 ? -10.969 16.047 20.438 1 96.56 397 TRP A N 1
ATOM 3048 C CA . TRP A 1 397 ? -11.703 16.906 19.516 1 96.56 397 TRP A CA 1
ATOM 3049 C C . TRP A 1 397 ? -12.695 16.094 18.703 1 96.56 397 TRP A C 1
ATOM 3051 O O . TRP A 1 397 ? -13.82 16.547 18.453 1 96.56 397 TRP A O 1
ATOM 3061 N N . SER A 1 398 ? -12.25 14.938 18.219 1 95.75 398 SER A N 1
ATOM 3062 C CA . SER A 1 398 ? -13.156 14.07 17.453 1 95.75 398 SER A CA 1
ATOM 3063 C C . SER A 1 398 ? -14.352 13.648 18.312 1 95.75 398 SER A C 1
ATOM 3065 O O . SER A 1 398 ? -15.484 13.633 17.828 1 95.75 398 SER A O 1
ATOM 3067 N N . THR A 1 399 ? -14.109 13.289 19.562 1 95.19 399 THR A N 1
ATOM 3068 C CA . THR A 1 399 ? -15.188 12.914 20.484 1 95.19 399 THR A CA 1
ATOM 3069 C C . THR A 1 399 ? -16.156 14.07 20.672 1 95.19 399 THR A C 1
ATOM 3071 O O . THR A 1 399 ? -17.375 13.883 20.594 1 95.19 399 THR A O 1
ATOM 3074 N N . PHE A 1 400 ? -15.625 15.203 20.891 1 95.31 400 PHE A N 1
ATOM 3075 C CA . PHE A 1 400 ? -16.438 16.391 21.109 1 95.31 400 PHE A CA 1
ATOM 3076 C C . PHE A 1 400 ? -17.281 16.703 19.891 1 95.31 400 PHE A C 1
ATOM 3078 O O . PHE A 1 400 ? -18.484 16.984 20.016 1 95.31 400 PHE A O 1
ATOM 3085 N N . LEU A 1 401 ? -16.688 16.609 18.75 1 94.56 401 LEU A N 1
ATOM 3086 C CA . LEU A 1 401 ? -17.391 16.938 17.5 1 94.56 401 LEU A CA 1
ATOM 3087 C C . LEU A 1 401 ? -18.484 15.906 17.219 1 94.56 401 LEU A C 1
ATOM 3089 O O . LEU A 1 401 ? -19.578 16.266 16.797 1 94.56 401 LEU A O 1
ATOM 3093 N N . LEU A 1 402 ? -18.125 14.664 17.422 1 92.88 402 LEU A N 1
ATOM 3094 C CA . LEU A 1 402 ? -19.125 13.625 17.219 1 92.88 402 LEU A CA 1
ATOM 3095 C C . LEU A 1 402 ? -20.281 13.797 18.203 1 92.88 402 LEU A C 1
ATOM 3097 O O . LEU A 1 402 ? -21.438 13.578 17.844 1 92.88 402 LEU A O 1
ATOM 3101 N N . TRP A 1 403 ? -19.969 14.234 19.391 1 91.31 403 TRP A N 1
ATOM 3102 C CA . TRP A 1 403 ? -20.984 14.461 20.406 1 91.31 403 TRP A CA 1
ATOM 3103 C C . TRP A 1 403 ? -21.875 15.633 20.031 1 91.31 403 TRP A C 1
ATOM 3105 O O . TRP A 1 403 ? -23.094 15.594 20.281 1 91.31 403 TRP A O 1
ATOM 3115 N N . THR A 1 404 ? -21.375 16.625 19.422 1 89.25 404 THR A N 1
ATOM 3116 C CA . THR A 1 404 ? -22.141 17.812 19.047 1 89.25 404 THR A CA 1
ATOM 3117 C C . THR A 1 404 ? -22.953 17.547 17.797 1 89.25 404 THR A C 1
ATOM 3119 O O . THR A 1 404 ? -24.016 18.156 17.594 1 89.25 404 THR A O 1
ATOM 3122 N N . LEU A 1 405 ? -22.484 16.688 16.969 1 83.56 405 LEU A N 1
ATOM 3123 C CA . LEU A 1 405 ? -23.156 16.406 15.703 1 83.56 405 LEU A CA 1
ATOM 3124 C C . LEU A 1 405 ? -24.219 15.32 15.875 1 83.56 405 LEU A C 1
ATOM 3126 O O . LEU A 1 405 ? -25.094 15.164 15.023 1 83.56 405 LEU A O 1
ATOM 3130 N N . SER A 1 406 ? -24.062 14.484 16.891 1 77.88 406 SER A N 1
ATOM 3131 C CA . SER A 1 406 ? -25.062 13.461 17.172 1 77.88 406 SER A CA 1
ATOM 3132 C C . SER A 1 406 ? -26.312 14.07 17.812 1 77.88 406 SER A C 1
ATOM 3134 O O . SER A 1 406 ? -26.234 15.086 18.5 1 77.88 406 SER A O 1
ATOM 3136 N N . MET B 1 1 ? -23.547 -18.828 -19.969 1 64.88 1 MET B N 1
ATOM 3137 C CA . MET B 1 1 ? -22.953 -17.562 -20.391 1 64.88 1 MET B CA 1
ATOM 3138 C C . MET B 1 1 ? -22 -17.797 -21.562 1 64.88 1 MET B C 1
ATOM 3140 O O . MET B 1 1 ? -21.391 -18.859 -21.672 1 64.88 1 MET B O 1
ATOM 3144 N N . ASP B 1 2 ? -21.969 -16.953 -22.547 1 81.25 2 ASP B N 1
ATOM 3145 C CA . ASP B 1 2 ? -21.234 -17.031 -23.812 1 81.25 2 ASP B CA 1
ATOM 3146 C C . ASP B 1 2 ? -19.734 -16.891 -23.562 1 81.25 2 ASP B C 1
ATOM 3148 O O . ASP B 1 2 ? -19.312 -16.328 -22.547 1 81.25 2 ASP B O 1
ATOM 3152 N N . PHE B 1 3 ? -18.969 -17.641 -24.344 1 86.12 3 PHE B N 1
ATOM 3153 C CA . PHE B 1 3 ? -17.5 -17.688 -24.266 1 86.12 3 PHE B CA 1
ATOM 3154 C C . PHE B 1 3 ? -16.922 -16.266 -24.266 1 86.12 3 PHE B C 1
ATOM 3156 O O . PHE B 1 3 ? -15.977 -15.984 -23.531 1 86.12 3 PHE B O 1
ATOM 3163 N N . TRP B 1 4 ? -17.531 -15.375 -24.984 1 85.56 4 TRP B N 1
ATOM 3164 C CA . TRP B 1 4 ? -17.031 -14.008 -25.109 1 85.56 4 TRP B CA 1
ATOM 3165 C C . TRP B 1 4 ? -17.234 -13.234 -23.812 1 85.56 4 TRP B C 1
ATOM 3167 O O . TRP B 1 4 ? -16.422 -12.375 -23.453 1 85.56 4 TRP B O 1
ATOM 3177 N N . ASP B 1 5 ? -18.281 -13.523 -23.156 1 86.62 5 ASP B N 1
ATOM 3178 C CA . ASP B 1 5 ? -18.531 -12.906 -21.859 1 86.62 5 ASP B CA 1
ATOM 3179 C C . ASP B 1 5 ? -17.5 -13.352 -20.844 1 86.62 5 ASP B C 1
ATOM 3181 O O . ASP B 1 5 ? -17.016 -12.539 -20.031 1 86.62 5 ASP B O 1
ATOM 3185 N N . GLU B 1 6 ? -17.156 -14.617 -20.969 1 90 6 GLU B N 1
ATOM 3186 C CA . GLU B 1 6 ? -16.156 -15.148 -20.047 1 90 6 GLU B CA 1
ATOM 3187 C C . GLU B 1 6 ? -14.773 -14.602 -20.359 1 90 6 GLU B C 1
ATOM 3189 O O . GLU B 1 6 ? -13.961 -14.422 -19.438 1 90 6 GLU B O 1
ATOM 3194 N N . LEU B 1 7 ? -14.539 -14.367 -21.625 1 90.69 7 LEU B N 1
ATOM 3195 C CA . LEU B 1 7 ? -13.258 -13.773 -22.016 1 90.69 7 LEU B CA 1
ATOM 3196 C C . LEU B 1 7 ? -13.094 -12.383 -21.422 1 90.69 7 LEU B C 1
ATOM 3198 O O . LEU B 1 7 ? -12.008 -12.016 -20.984 1 90.69 7 LEU B O 1
ATOM 3202 N N . GLU B 1 8 ? -14.133 -11.656 -21.422 1 87.44 8 GLU B N 1
ATOM 3203 C CA . GLU B 1 8 ? -14.094 -10.32 -20.844 1 87.44 8 GLU B CA 1
ATOM 3204 C C . GLU B 1 8 ? -13.828 -10.383 -19.344 1 87.44 8 GLU B C 1
ATOM 3206 O O . GLU B 1 8 ? -13.016 -9.617 -18.812 1 87.44 8 GLU B O 1
ATOM 3211 N N . VAL B 1 9 ? -14.445 -11.258 -18.719 1 87.31 9 VAL B N 1
ATOM 3212 C CA . VAL B 1 9 ? -14.297 -11.43 -17.266 1 87.31 9 VAL B CA 1
ATOM 3213 C C . VAL B 1 9 ? -12.875 -11.867 -16.938 1 87.31 9 VAL B C 1
ATOM 3215 O O . VAL B 1 9 ? -12.266 -11.367 -16 1 87.31 9 VAL B O 1
ATOM 3218 N N . ALA B 1 10 ? -12.391 -12.719 -17.812 1 91.69 10 ALA B N 1
ATOM 3219 C CA . ALA B 1 10 ? -11.07 -13.297 -17.562 1 91.69 10 ALA B CA 1
ATOM 3220 C C . ALA B 1 10 ? -9.961 -12.305 -17.922 1 91.69 10 ALA B C 1
ATOM 3222 O O . ALA B 1 10 ? -8.891 -12.328 -17.312 1 91.69 10 ALA B O 1
ATOM 3223 N N . SER B 1 11 ? -10.188 -11.453 -18.812 1 92.56 11 SER B N 1
ATOM 3224 C CA . SER B 1 11 ? -9.156 -10.555 -19.312 1 92.56 11 SER B CA 1
ATOM 3225 C C . SER B 1 11 ? -8.945 -9.375 -18.359 1 92.56 11 SER B C 1
ATOM 3227 O O . SER B 1 11 ? -7.832 -8.859 -18.234 1 92.56 11 SER B O 1
ATOM 3229 N N . ALA B 1 12 ? -9.93 -8.953 -17.703 1 91.62 12 ALA B N 1
ATOM 3230 C CA . ALA B 1 12 ? -9.891 -7.719 -16.922 1 91.62 12 ALA B CA 1
ATOM 3231 C C . ALA B 1 12 ? -8.82 -7.789 -15.828 1 91.62 12 ALA B C 1
ATOM 3233 O O . ALA B 1 12 ? -7.98 -6.891 -15.719 1 91.62 12 ALA B O 1
ATOM 3234 N N . PRO B 1 13 ? -8.781 -8.867 -15.07 1 91.62 13 PRO B N 1
ATOM 3235 C CA . PRO B 1 13 ? -7.754 -8.945 -14.031 1 91.62 13 PRO B CA 1
ATOM 3236 C C . PRO B 1 13 ? -6.336 -8.953 -14.602 1 91.62 13 PRO B C 1
ATOM 3238 O O . PRO B 1 13 ? -5.43 -8.352 -14.016 1 91.62 13 PRO B O 1
ATOM 3241 N N . ILE B 1 14 ? -6.223 -9.586 -15.688 1 93.62 14 ILE B N 1
ATOM 3242 C CA . ILE B 1 14 ? -4.902 -9.695 -16.312 1 93.62 14 ILE B CA 1
ATOM 3243 C C . ILE B 1 14 ? -4.477 -8.336 -16.859 1 93.62 14 ILE B C 1
ATOM 3245 O O . ILE B 1 14 ? -3.33 -7.926 -16.688 1 93.62 14 ILE B O 1
ATOM 3249 N N . ILE B 1 15 ? -5.359 -7.664 -17.469 1 93.12 15 ILE B N 1
ATOM 3250 C CA . ILE B 1 15 ? -5.078 -6.332 -17.984 1 93.12 15 ILE B CA 1
ATOM 3251 C C . ILE B 1 15 ? -4.73 -5.395 -16.828 1 93.12 15 ILE B C 1
ATOM 3253 O O . ILE B 1 15 ? -3.83 -4.559 -16.953 1 93.12 15 ILE B O 1
ATOM 3257 N N . GLN B 1 16 ? -5.422 -5.562 -15.773 1 93.44 16 GLN B N 1
ATOM 3258 C CA . GLN B 1 16 ? -5.152 -4.758 -14.586 1 93.44 16 GLN B CA 1
ATOM 3259 C C . GLN B 1 16 ? -3.717 -4.949 -14.109 1 93.44 16 GLN B C 1
ATOM 3261 O O . GLN B 1 16 ? -3.018 -3.977 -13.82 1 93.44 16 GLN B O 1
ATOM 3266 N N . VAL B 1 17 ? -3.328 -6.164 -14.031 1 92.5 17 VAL B N 1
ATOM 3267 C CA . VAL B 1 17 ? -1.978 -6.484 -13.586 1 92.5 17 VAL B CA 1
ATOM 3268 C C . VAL B 1 17 ? -0.959 -5.93 -14.578 1 92.5 17 VAL B C 1
ATOM 3270 O O . VAL B 1 17 ? 0.071 -5.383 -14.18 1 92.5 17 VAL B O 1
ATOM 3273 N N . LEU B 1 18 ? -1.271 -6.031 -15.844 1 93.38 18 LEU B N 1
ATOM 3274 C CA . LEU B 1 18 ? -0.37 -5.551 -16.875 1 93.38 18 LEU B CA 1
ATOM 3275 C C . LEU B 1 18 ? -0.221 -4.035 -16.812 1 93.38 18 LEU B C 1
ATOM 3277 O O . LEU B 1 18 ? 0.887 -3.508 -16.953 1 93.38 18 LEU B O 1
ATOM 3281 N N . LEU B 1 19 ? -1.257 -3.344 -16.594 1 94.56 19 LEU B N 1
ATOM 3282 C CA . LEU B 1 19 ? -1.229 -1.887 -16.547 1 94.56 19 LEU B CA 1
ATOM 3283 C C . LEU B 1 19 ? -0.405 -1.396 -15.367 1 94.56 19 LEU B C 1
ATOM 3285 O O . LEU B 1 19 ? 0.456 -0.527 -15.516 1 94.56 19 LEU B O 1
ATOM 3289 N N . ILE B 1 20 ? -0.652 -1.946 -14.234 1 95.25 20 ILE B N 1
ATOM 3290 C CA . ILE B 1 20 ? 0.068 -1.514 -13.039 1 95.25 20 ILE B CA 1
ATOM 3291 C C . ILE B 1 20 ? 1.535 -1.923 -13.148 1 95.25 20 ILE B C 1
ATOM 3293 O O . ILE B 1 20 ? 2.428 -1.16 -12.766 1 95.25 20 ILE B O 1
ATOM 3297 N N . SER B 1 21 ? 1.743 -3.137 -13.664 1 93.94 21 SER B N 1
ATOM 3298 C CA . SER B 1 21 ? 3.119 -3.578 -13.867 1 93.94 21 SER B CA 1
ATOM 3299 C C . SER B 1 21 ? 3.846 -2.678 -14.859 1 93.94 21 SER B C 1
ATOM 3301 O O . SER B 1 21 ? 5.051 -2.451 -14.734 1 93.94 21 SER B O 1
ATOM 3303 N N . ALA B 1 22 ? 3.152 -2.209 -15.844 1 94.62 22 ALA B N 1
ATOM 3304 C CA . ALA B 1 22 ? 3.738 -1.276 -16.812 1 94.62 22 ALA B CA 1
ATOM 3305 C C . ALA B 1 22 ? 4.168 0.018 -16.125 1 94.62 22 ALA B C 1
ATOM 3307 O O . ALA B 1 22 ? 5.211 0.584 -16.453 1 94.62 22 ALA B O 1
ATOM 3308 N N . VAL B 1 23 ? 3.359 0.476 -15.234 1 95.12 23 VAL B N 1
ATOM 3309 C CA . VAL B 1 23 ? 3.717 1.656 -14.453 1 95.12 23 VAL B CA 1
ATOM 3310 C C . VAL B 1 23 ? 4.984 1.381 -13.648 1 95.12 23 VAL B C 1
ATOM 3312 O O . VAL B 1 23 ? 5.898 2.211 -13.617 1 95.12 23 VAL B O 1
ATOM 3315 N N . GLY B 1 24 ? 5.027 0.225 -13.008 1 94.88 24 GLY B N 1
ATOM 3316 C CA . GLY B 1 24 ? 6.227 -0.167 -12.281 1 94.88 24 GLY B CA 1
ATOM 3317 C C . GLY B 1 24 ? 7.457 -0.244 -13.164 1 94.88 24 GLY B C 1
ATOM 3318 O O . GLY B 1 24 ? 8.531 0.232 -12.781 1 94.88 24 GLY B O 1
ATOM 3319 N N . ALA B 1 25 ? 7.285 -0.818 -14.328 1 93.62 25 ALA B N 1
ATOM 3320 C CA . ALA B 1 25 ? 8.391 -0.915 -15.281 1 93.62 25 ALA B CA 1
ATOM 3321 C C . ALA B 1 25 ? 8.867 0.47 -15.703 1 93.62 25 ALA B C 1
ATOM 3323 O O . ALA B 1 25 ? 10.07 0.721 -15.789 1 93.62 25 ALA B O 1
ATOM 3324 N N . TYR B 1 26 ? 7.934 1.32 -15.938 1 94.62 26 TYR B N 1
ATOM 3325 C CA . TYR B 1 26 ? 8.25 2.688 -16.344 1 94.62 26 TYR B CA 1
ATOM 3326 C C . TYR B 1 26 ? 9.039 3.404 -15.242 1 94.62 26 TYR B C 1
ATOM 3328 O O . TYR B 1 26 ? 10.023 4.09 -15.531 1 94.62 26 TYR B O 1
ATOM 3336 N N . MET B 1 27 ? 8.695 3.176 -14.07 1 94.38 27 MET B N 1
ATOM 3337 C CA . MET B 1 27 ? 9.328 3.84 -12.938 1 94.38 27 MET B CA 1
ATOM 3338 C C . MET B 1 27 ? 10.719 3.266 -12.68 1 94.38 27 MET B C 1
ATOM 3340 O O . MET B 1 27 ? 11.523 3.867 -11.969 1 94.38 27 MET B O 1
ATOM 3344 N N . ALA B 1 28 ? 10.969 2.121 -13.211 1 92.75 28 ALA B N 1
ATOM 3345 C CA . ALA B 1 28 ? 12.273 1.483 -13.039 1 92.75 28 ALA B CA 1
ATOM 3346 C C . ALA B 1 28 ? 13.242 1.909 -14.133 1 92.75 28 ALA B C 1
ATOM 3348 O O . ALA B 1 28 ? 14.422 1.537 -14.109 1 92.75 28 ALA B O 1
ATOM 3349 N N . THR B 1 29 ? 12.828 2.693 -15.047 1 90.31 29 THR B N 1
ATOM 3350 C CA . THR B 1 29 ? 13.672 3.143 -16.141 1 90.31 29 THR B CA 1
ATOM 3351 C C . THR B 1 29 ? 14.328 4.484 -15.812 1 90.31 29 THR B C 1
ATOM 3353 O O . THR B 1 29 ? 13.961 5.129 -14.828 1 90.31 29 THR B O 1
ATOM 3356 N N . GLU B 1 30 ? 15.219 4.859 -16.656 1 87.12 30 GLU B N 1
ATOM 3357 C CA . GLU B 1 30 ? 15.93 6.121 -16.5 1 87.12 30 GLU B CA 1
ATOM 3358 C C . GLU B 1 30 ? 15.023 7.316 -16.766 1 87.12 30 GLU B C 1
ATOM 3360 O O . GLU B 1 30 ? 15.273 8.422 -16.281 1 87.12 30 GLU B O 1
ATOM 3365 N N . TYR B 1 31 ? 14.008 7.094 -17.453 1 85.5 31 TYR B N 1
ATOM 3366 C CA . TYR B 1 31 ? 13.086 8.172 -17.797 1 85.5 31 TYR B CA 1
ATOM 3367 C C . TYR B 1 31 ? 12.398 8.719 -16.562 1 85.5 31 TYR B C 1
ATOM 3369 O O . TYR B 1 31 ? 11.984 9.875 -16.531 1 85.5 31 TYR B O 1
ATOM 3377 N N . CYS B 1 32 ? 12.211 7.934 -15.508 1 87.31 32 CYS B N 1
ATOM 3378 C CA . CYS B 1 32 ? 11.602 8.375 -14.258 1 87.31 32 CYS B CA 1
ATOM 3379 C C . CYS B 1 32 ? 12.641 8.469 -13.141 1 87.31 32 CYS B C 1
ATOM 3381 O O . CYS B 1 32 ? 12.328 8.219 -11.977 1 87.31 32 CYS B O 1
ATOM 3383 N N . ASN B 1 33 ? 13.82 8.672 -13.547 1 85.56 33 ASN B N 1
ATOM 3384 C CA . ASN B 1 33 ? 14.93 8.844 -12.617 1 85.56 33 ASN B CA 1
ATOM 3385 C C . ASN B 1 33 ? 15.141 7.598 -11.758 1 85.56 33 ASN B C 1
ATOM 3387 O O . ASN B 1 33 ? 15.5 7.703 -10.586 1 85.56 33 ASN B O 1
ATOM 3391 N N . ASN B 1 34 ? 14.695 6.492 -12.18 1 88.56 34 ASN B N 1
ATOM 3392 C CA . ASN B 1 34 ? 14.906 5.215 -11.508 1 88.56 34 ASN B CA 1
ATOM 3393 C C . ASN B 1 34 ? 14.367 5.234 -10.086 1 88.56 34 ASN B C 1
ATOM 3395 O O . ASN B 1 34 ? 15.07 4.852 -9.148 1 88.56 34 ASN B O 1
ATOM 3399 N N . ILE B 1 35 ? 13.211 5.723 -10.023 1 89.88 35 ILE B N 1
ATOM 3400 C CA . ILE B 1 35 ? 12.562 5.773 -8.719 1 89.88 35 ILE B CA 1
ATOM 3401 C C . ILE B 1 35 ? 12.469 4.367 -8.133 1 89.88 35 ILE B C 1
ATOM 3403 O O . ILE B 1 35 ? 12.57 4.184 -6.918 1 89.88 35 ILE B O 1
ATOM 3407 N N . LEU B 1 36 ? 12.25 3.375 -9.016 1 93.19 36 LEU B N 1
ATOM 3408 C CA . LEU B 1 36 ? 12.242 1.973 -8.609 1 93.19 36 LEU B CA 1
ATOM 3409 C C . LEU B 1 36 ? 13.586 1.313 -8.914 1 93.19 36 LEU B C 1
ATOM 3411 O O . LEU B 1 36 ? 13.648 0.332 -9.656 1 93.19 36 LEU B O 1
ATOM 3415 N N . SER B 1 37 ? 14.586 1.813 -8.297 1 91.94 37 SER B N 1
ATOM 3416 C CA . SER B 1 37 ? 15.93 1.259 -8.453 1 91.94 37 SER B CA 1
ATOM 3417 C C . SER B 1 37 ? 16.016 -0.154 -7.887 1 91.94 37 SER B C 1
ATOM 3419 O O . SER B 1 37 ? 15.156 -0.567 -7.105 1 91.94 37 SER B O 1
ATOM 3421 N N . PRO B 1 38 ? 17.047 -0.89 -8.273 1 88.38 38 PRO B N 1
ATOM 3422 C CA . PRO B 1 38 ? 17.172 -2.256 -7.762 1 88.38 38 PRO B CA 1
ATOM 3423 C C . PRO B 1 38 ? 17.297 -2.309 -6.242 1 88.38 38 PRO B C 1
ATOM 3425 O O . PRO B 1 38 ? 16.719 -3.184 -5.598 1 88.38 38 PRO B O 1
ATOM 3428 N N . ASP B 1 39 ? 17.984 -1.363 -5.695 1 88.56 39 ASP B N 1
ATOM 3429 C CA . ASP B 1 39 ? 18.141 -1.322 -4.246 1 88.56 39 ASP B CA 1
ATOM 3430 C C . ASP B 1 39 ? 16.812 -1.005 -3.561 1 88.56 39 ASP B C 1
ATOM 3432 O O . ASP B 1 39 ? 16.484 -1.586 -2.521 1 88.56 39 ASP B O 1
ATOM 3436 N N . PHE B 1 40 ? 16.125 -0.112 -4.129 1 92.5 40 PHE B N 1
ATOM 3437 C CA . PHE B 1 40 ? 14.828 0.23 -3.57 1 92.5 40 PHE B CA 1
ATOM 3438 C C . PHE B 1 40 ? 13.867 -0.949 -3.676 1 92.5 40 PHE B C 1
ATOM 3440 O O . PHE B 1 40 ? 13.125 -1.237 -2.736 1 92.5 40 PHE B O 1
ATOM 3447 N N . ARG B 1 41 ? 13.852 -1.625 -4.832 1 92.38 41 ARG B N 1
ATOM 3448 C CA . ARG B 1 41 ? 12.961 -2.77 -5.023 1 92.38 41 ARG B CA 1
ATOM 3449 C C . ARG B 1 41 ? 13.25 -3.863 -4 1 92.38 41 ARG B C 1
ATOM 3451 O O . ARG B 1 41 ? 12.328 -4.492 -3.482 1 92.38 41 ARG B O 1
ATOM 3458 N N . LYS B 1 42 ? 14.477 -4.02 -3.707 1 89.12 42 LYS B N 1
ATOM 3459 C CA . LYS B 1 42 ? 14.867 -5.012 -2.709 1 89.12 42 LYS B CA 1
ATOM 3460 C C . LYS B 1 42 ? 14.312 -4.652 -1.333 1 89.12 42 LYS B C 1
ATOM 3462 O O . LYS B 1 42 ? 13.75 -5.5 -0.643 1 89.12 42 LYS B O 1
ATOM 3467 N N . SER B 1 43 ? 14.453 -3.408 -0.985 1 90.81 43 SER B N 1
ATOM 3468 C CA . SER B 1 43 ? 13.977 -2.945 0.313 1 90.81 43 SER B CA 1
ATOM 3469 C C . SER B 1 43 ? 12.453 -2.975 0.382 1 90.81 43 SER B C 1
ATOM 3471 O O . SER B 1 43 ? 11.875 -3.344 1.408 1 90.81 43 SER B O 1
ATOM 3473 N N . LEU B 1 44 ? 11.867 -2.551 -0.704 1 93.81 44 LEU B N 1
ATOM 3474 C CA . LEU B 1 44 ? 10.406 -2.584 -0.754 1 93.81 44 LEU B CA 1
ATOM 3475 C C . LEU B 1 44 ? 9.891 -4.012 -0.621 1 93.81 44 LEU B C 1
ATOM 3477 O O . LEU B 1 44 ? 8.914 -4.262 0.083 1 93.81 44 LEU B O 1
ATOM 3481 N N . ASN B 1 45 ? 10.523 -4.922 -1.286 1 89.88 45 ASN B N 1
ATOM 3482 C CA . ASN B 1 45 ? 10.156 -6.332 -1.188 1 89.88 45 ASN B CA 1
ATOM 3483 C C . ASN B 1 45 ? 10.273 -6.844 0.246 1 89.88 45 ASN B C 1
ATOM 3485 O O . ASN B 1 45 ? 9.453 -7.645 0.692 1 89.88 45 ASN B O 1
ATOM 3489 N N . LYS B 1 46 ? 11.234 -6.391 0.901 1 89.38 46 LYS B N 1
ATOM 3490 C CA . LYS B 1 46 ? 11.438 -6.801 2.289 1 89.38 46 LYS B CA 1
ATOM 3491 C C . LYS B 1 46 ? 10.281 -6.332 3.172 1 89.38 46 LYS B C 1
ATOM 3493 O O . LYS B 1 46 ? 9.805 -7.082 4.023 1 89.38 46 LYS B O 1
ATOM 3498 N N . ILE B 1 47 ? 9.852 -5.145 2.982 1 92.88 47 ILE B N 1
ATOM 3499 C CA . ILE B 1 47 ? 8.758 -4.605 3.781 1 92.88 47 ILE B CA 1
ATOM 3500 C C . ILE B 1 47 ? 7.461 -5.348 3.455 1 92.88 47 ILE B C 1
ATOM 3502 O O . ILE B 1 47 ? 6.68 -5.672 4.352 1 92.88 47 ILE B O 1
ATOM 3506 N N . VAL B 1 48 ? 7.246 -5.555 2.211 1 93.06 48 VAL B N 1
ATOM 3507 C CA . VAL B 1 48 ? 6.047 -6.266 1.774 1 93.06 48 VAL B CA 1
ATOM 3508 C C . VAL B 1 48 ? 6.031 -7.668 2.379 1 93.06 48 VAL B C 1
ATOM 3510 O O . VAL B 1 48 ? 5.012 -8.109 2.914 1 93.06 48 VAL B O 1
ATOM 3513 N N . PHE B 1 49 ? 7.133 -8.289 2.408 1 87.62 49 PHE B N 1
ATOM 3514 C CA . PHE B 1 49 ? 7.273 -9.672 2.85 1 87.62 49 PHE B CA 1
ATOM 3515 C C . PHE B 1 49 ? 7.188 -9.766 4.367 1 87.62 49 PHE B C 1
ATOM 3517 O O . PHE B 1 49 ? 6.68 -10.75 4.906 1 87.62 49 PHE B O 1
ATOM 3524 N N . THR B 1 50 ? 7.648 -8.781 5.07 1 90.5 50 THR B N 1
ATOM 3525 C CA . THR B 1 50 ? 7.773 -8.891 6.52 1 90.5 50 THR B CA 1
ATOM 3526 C C . THR B 1 50 ? 6.578 -8.25 7.215 1 90.5 50 THR B C 1
ATOM 3528 O O . THR B 1 50 ? 6.234 -8.633 8.336 1 90.5 50 THR B O 1
ATOM 3531 N N . ALA B 1 51 ? 5.949 -7.324 6.473 1 94.06 51 ALA B N 1
ATOM 3532 C CA . ALA B 1 51 ? 4.926 -6.57 7.188 1 94.06 51 ALA B CA 1
ATOM 3533 C C . ALA B 1 51 ? 3.594 -6.602 6.445 1 94.06 51 ALA B C 1
ATOM 3535 O O . ALA B 1 51 ? 2.586 -7.07 6.98 1 94.06 51 ALA B O 1
ATOM 3536 N N . PHE B 1 52 ? 3.529 -6.219 5.18 1 95.62 52 PHE B N 1
ATOM 3537 C CA . PHE B 1 52 ? 2.27 -6.051 4.461 1 95.62 52 PHE B CA 1
ATOM 3538 C C . PHE B 1 52 ? 1.6 -7.398 4.219 1 95.62 52 PHE B C 1
ATOM 3540 O O . PHE B 1 52 ? 0.465 -7.617 4.648 1 95.62 52 PHE B O 1
ATOM 3547 N N . THR B 1 53 ? 2.334 -8.32 3.674 1 92.56 53 THR B N 1
ATOM 3548 C CA . THR B 1 53 ? 1.753 -9.594 3.26 1 92.56 53 THR B CA 1
ATOM 3549 C C . THR B 1 53 ? 1.313 -10.406 4.473 1 92.56 53 THR B C 1
ATOM 3551 O O . THR B 1 53 ? 0.18 -10.891 4.527 1 92.56 53 THR B O 1
ATOM 3554 N N . PRO B 1 54 ? 2.174 -10.539 5.5 1 93.56 54 PRO B N 1
ATOM 3555 C CA . PRO B 1 54 ? 1.713 -11.281 6.676 1 93.56 54 PRO B CA 1
ATOM 3556 C C . PRO B 1 54 ? 0.464 -10.664 7.309 1 93.56 54 PRO B C 1
ATOM 3558 O O . PRO B 1 54 ? -0.407 -11.391 7.793 1 93.56 54 PRO B O 1
ATOM 3561 N N . SER B 1 55 ? 0.397 -9.375 7.301 1 95.44 55 SER B N 1
ATOM 3562 C CA . SER B 1 55 ? -0.778 -8.711 7.855 1 95.44 55 SER B CA 1
ATOM 3563 C C . SER B 1 55 ? -2.029 -9.039 7.051 1 95.44 55 SER B C 1
ATOM 3565 O O . SER B 1 55 ? -3.086 -9.312 7.621 1 95.44 55 SER B O 1
ATOM 3567 N N . LEU B 1 56 ? -1.901 -9.031 5.777 1 92.69 56 LEU B N 1
ATOM 3568 C CA . LEU B 1 56 ? -3.035 -9.328 4.91 1 92.69 56 LEU B CA 1
ATOM 3569 C C . LEU B 1 56 ? -3.471 -10.781 5.062 1 92.69 56 LEU B C 1
ATOM 3571 O O . LEU B 1 56 ? -4.668 -11.07 5.109 1 92.69 56 LEU B O 1
ATOM 3575 N N . ILE B 1 57 ? -2.516 -11.664 5.117 1 92.62 57 ILE B N 1
ATOM 3576 C CA . ILE B 1 57 ? -2.789 -13.086 5.285 1 92.62 57 ILE B CA 1
ATOM 3577 C C . ILE B 1 57 ? -3.535 -13.312 6.598 1 92.62 57 ILE B C 1
ATOM 3579 O O . ILE B 1 57 ? -4.605 -13.922 6.613 1 92.62 57 ILE B O 1
ATOM 3583 N N . PHE B 1 58 ? -2.986 -12.797 7.652 1 93.81 58 PHE B N 1
ATOM 3584 C CA . PHE B 1 58 ? -3.578 -12.984 8.969 1 93.81 58 PHE B CA 1
ATOM 3585 C C . PHE B 1 58 ? -5.008 -12.453 9 1 93.81 58 PHE B C 1
ATOM 3587 O O . PHE B 1 58 ? -5.918 -13.133 9.477 1 93.81 58 PHE B O 1
ATOM 3594 N N . SER B 1 59 ? -5.16 -11.266 8.531 1 92.19 59 SER B N 1
ATOM 3595 C CA . SER B 1 59 ? -6.48 -10.648 8.578 1 92.19 59 SER B CA 1
ATOM 3596 C C . SER B 1 59 ? -7.492 -11.43 7.75 1 92.19 59 SER B C 1
ATOM 3598 O O . SER B 1 59 ? -8.648 -11.578 8.148 1 92.19 59 SER B O 1
ATOM 3600 N N . SER B 1 60 ? -7.094 -11.945 6.609 1 88.62 60 SER B N 1
ATOM 3601 C CA . SER B 1 60 ? -7.98 -12.695 5.727 1 88.62 60 SER B CA 1
ATOM 3602 C C . SER B 1 60 ? -8.375 -14.031 6.348 1 88.62 60 SER B C 1
ATOM 3604 O O . SER B 1 60 ? -9.547 -14.422 6.309 1 88.62 60 SER B O 1
ATOM 3606 N N . PHE B 1 61 ? -7.473 -14.703 6.926 1 89.81 61 PHE B N 1
ATOM 3607 C CA . PHE B 1 61 ? -7.727 -16.016 7.508 1 89.81 61 PHE B CA 1
ATOM 3608 C C . PHE B 1 61 ? -8.547 -15.898 8.781 1 89.81 61 PHE B C 1
ATOM 3610 O O . PHE B 1 61 ? -9.492 -16.656 9 1 89.81 61 PHE B O 1
ATOM 3617 N N . ALA B 1 62 ? -8.164 -14.945 9.609 1 88.44 62 ALA B N 1
ATOM 3618 C CA . ALA B 1 62 ? -8.875 -14.758 10.867 1 88.44 62 ALA B CA 1
ATOM 3619 C C . ALA B 1 62 ? -10.344 -14.43 10.625 1 88.44 62 ALA B C 1
ATOM 3621 O O . ALA B 1 62 ? -11.219 -14.836 11.391 1 88.44 62 ALA B O 1
ATOM 3622 N N . LYS B 1 63 ? -10.609 -13.789 9.562 1 85.31 63 LYS B N 1
ATOM 3623 C CA . LYS B 1 63 ? -11.961 -13.312 9.281 1 85.31 63 LYS B CA 1
ATOM 3624 C C . LYS B 1 63 ? -12.789 -14.391 8.594 1 85.31 63 LYS B C 1
ATOM 3626 O O . LYS B 1 63 ? -14 -14.477 8.797 1 85.31 63 LYS B O 1
ATOM 3631 N N . SER B 1 64 ? -12.164 -15.281 7.773 1 83.56 64 SER B N 1
ATOM 3632 C CA . SER B 1 64 ? -13.016 -16 6.832 1 83.56 64 SER B CA 1
ATOM 3633 C C . SER B 1 64 ? -12.766 -17.5 6.902 1 83.56 64 SER B C 1
ATOM 3635 O O . SER B 1 64 ? -13.5 -18.297 6.305 1 83.56 64 SER B O 1
ATOM 3637 N N . VAL B 1 65 ? -11.797 -17.891 7.645 1 86.12 65 VAL B N 1
ATOM 3638 C CA . VAL B 1 65 ? -11.438 -19.297 7.527 1 86.12 65 VAL B CA 1
ATOM 3639 C C . VAL B 1 65 ? -11.695 -20.016 8.852 1 86.12 65 VAL B C 1
ATOM 3641 O O . VAL B 1 65 ? -11.148 -19.625 9.891 1 86.12 65 VAL B O 1
ATOM 3644 N N . SER B 1 66 ? -12.531 -21 8.781 1 84.94 66 SER B N 1
ATOM 3645 C CA . SER B 1 66 ? -12.812 -21.859 9.938 1 84.94 66 SER B CA 1
ATOM 3646 C C . SER B 1 66 ? -11.922 -23.094 9.93 1 84.94 66 SER B C 1
ATOM 3648 O O . SER B 1 66 ? -11.234 -23.359 8.945 1 84.94 66 SER B O 1
ATOM 3650 N N . LEU B 1 67 ? -11.977 -23.781 11.016 1 83.56 67 LEU B N 1
ATOM 3651 C CA . LEU B 1 67 ? -11.227 -25.031 11.102 1 83.56 67 LEU B CA 1
ATOM 3652 C C . LEU B 1 67 ? -11.734 -26.047 10.078 1 83.56 67 LEU B C 1
ATOM 3654 O O . LEU B 1 67 ? -10.953 -26.797 9.492 1 83.56 67 LEU B O 1
ATOM 3658 N N . GLU B 1 68 ? -12.977 -26.062 9.906 1 86.31 68 GLU B N 1
ATOM 3659 C CA . GLU B 1 68 ? -13.578 -26.969 8.93 1 86.31 68 GLU B CA 1
ATOM 3660 C C . GLU B 1 68 ? -13.133 -26.641 7.512 1 86.31 68 GLU B C 1
ATOM 3662 O O . GLU B 1 68 ? -12.914 -27.531 6.691 1 86.31 68 GLU B O 1
ATOM 3667 N N . ASP B 1 69 ? -12.977 -25.391 7.242 1 87.81 69 ASP B N 1
ATOM 3668 C CA . ASP B 1 69 ? -12.492 -24.953 5.938 1 87.81 69 ASP B CA 1
ATOM 3669 C C . ASP B 1 69 ? -11.062 -25.438 5.691 1 87.81 69 ASP B C 1
ATOM 3671 O O . ASP B 1 69 ? -10.758 -25.953 4.613 1 87.81 69 ASP B O 1
ATOM 3675 N N . MET B 1 70 ? -10.312 -25.328 6.691 1 85.06 70 MET B N 1
ATOM 3676 C CA . MET B 1 70 ? -8.914 -25.719 6.57 1 85.06 70 MET B CA 1
ATOM 3677 C C . MET B 1 70 ? -8.781 -27.203 6.258 1 85.06 70 MET B C 1
ATOM 3679 O O . MET B 1 70 ? -7.965 -27.609 5.426 1 85.06 70 MET B O 1
ATOM 3683 N N . ILE B 1 71 ? -9.57 -27.9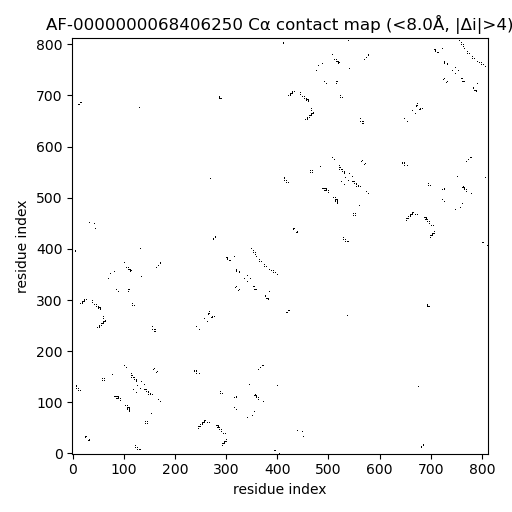38 6.871 1 88.75 71 ILE B N 1
ATOM 3684 C CA . ILE B 1 71 ? -9.547 -29.391 6.672 1 88.75 71 ILE B CA 1
ATOM 3685 C C . ILE B 1 71 ? -10.047 -29.719 5.266 1 88.75 71 ILE B C 1
ATOM 3687 O O . ILE B 1 71 ? -9.492 -30.594 4.598 1 88.75 71 ILE B O 1
ATOM 3691 N N . SER B 1 72 ? -11 -28.984 4.859 1 91.69 72 SER B N 1
ATOM 3692 C CA . SER B 1 72 ? -11.578 -29.25 3.547 1 91.69 72 SER B CA 1
ATOM 3693 C C . SER B 1 72 ? -10.602 -28.891 2.43 1 91.69 72 SER B C 1
ATOM 3695 O O . SER B 1 72 ? -10.75 -29.359 1.298 1 91.69 72 SER B O 1
ATOM 3697 N N . TRP B 1 73 ? -9.562 -28.094 2.705 1 93.88 73 TRP B N 1
ATOM 3698 C CA . TRP B 1 73 ? -8.617 -27.641 1.696 1 93.88 73 TRP B CA 1
ATOM 3699 C C . TRP B 1 73 ? -7.406 -28.578 1.629 1 93.88 73 TRP B C 1
ATOM 3701 O O . TRP B 1 73 ? -6.391 -28.25 1.018 1 93.88 73 TRP B O 1
ATOM 3711 N N . TRP B 1 74 ? -7.465 -29.812 2.131 1 94.12 74 TRP B N 1
ATOM 3712 C CA . TRP B 1 74 ? -6.324 -30.703 2.299 1 94.12 74 TRP B CA 1
ATOM 3713 C C . TRP B 1 74 ? -5.707 -31.062 0.949 1 94.12 74 TRP B C 1
ATOM 3715 O O . TRP B 1 74 ? -4.516 -31.359 0.864 1 94.12 74 TRP B O 1
ATOM 3725 N N . PHE B 1 75 ? -6.461 -31.031 -0.059 1 96.88 75 PHE B N 1
ATOM 3726 C CA . PHE B 1 75 ? -5.973 -31.469 -1.363 1 96.88 75 PHE B CA 1
ATOM 3727 C C . PHE B 1 75 ? -5.051 -30.406 -1.968 1 96.88 75 PHE B C 1
ATOM 3729 O O . PHE B 1 75 ? -4.273 -30.703 -2.879 1 96.88 75 PHE B O 1
ATOM 3736 N N . MET B 1 76 ? -5.129 -29.172 -1.532 1 96.06 76 MET B N 1
ATOM 3737 C CA . MET B 1 76 ? -4.34 -28.109 -2.143 1 96.06 76 MET B CA 1
ATOM 3738 C C . MET B 1 76 ? -2.848 -28.375 -1.983 1 96.06 76 MET B C 1
ATOM 3740 O O . MET B 1 76 ? -2.09 -28.281 -2.949 1 96.06 76 MET B O 1
ATOM 3744 N N . PRO B 1 77 ? -2.34 -28.766 -0.776 1 95.5 77 PRO B N 1
ATOM 3745 C CA . PRO B 1 77 ? -0.92 -29.109 -0.671 1 95.5 77 PRO B CA 1
ATOM 3746 C C . PRO B 1 77 ? -0.519 -30.25 -1.598 1 95.5 77 PRO B C 1
ATOM 3748 O O . PRO B 1 77 ? 0.576 -30.234 -2.166 1 95.5 77 PRO B O 1
ATOM 3751 N N . VAL B 1 78 ? -1.368 -31.156 -1.749 1 97.25 78 VAL B N 1
ATOM 3752 C CA . VAL B 1 78 ? -1.103 -32.281 -2.633 1 97.25 78 VAL B CA 1
ATOM 3753 C C . VAL B 1 78 ? -1.075 -31.812 -4.082 1 97.25 78 VAL B C 1
ATOM 3755 O O . VAL B 1 78 ? -0.203 -32.219 -4.859 1 97.25 78 VAL B O 1
ATOM 3758 N N . ASN B 1 79 ? -2.047 -31.016 -4.375 1 97.81 79 ASN B N 1
ATOM 3759 C CA . ASN B 1 79 ? -2.129 -30.453 -5.723 1 97.81 79 ASN B CA 1
ATOM 3760 C C . ASN B 1 79 ? -0.865 -29.688 -6.09 1 97.81 79 ASN B C 1
ATOM 3762 O O . ASN B 1 79 ? -0.346 -29.828 -7.199 1 97.81 79 ASN B O 1
ATOM 3766 N N . 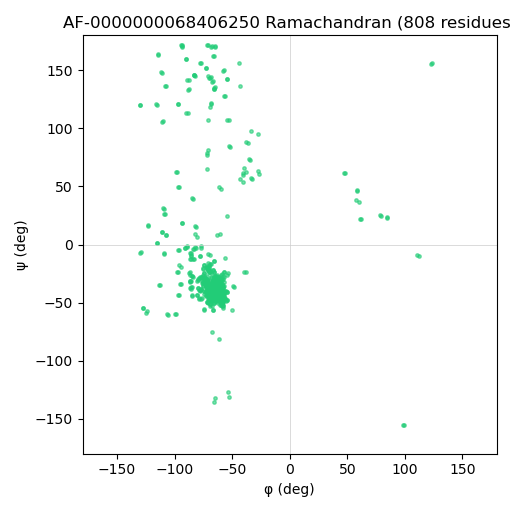ILE B 1 80 ? -0.403 -28.891 -5.191 1 97.56 80 ILE B N 1
ATOM 3767 C CA . ILE B 1 80 ? 0.811 -28.109 -5.406 1 97.56 80 ILE B CA 1
ATOM 3768 C C . ILE B 1 80 ? 2.004 -29.047 -5.578 1 97.56 80 ILE B C 1
ATOM 3770 O O . ILE B 1 80 ? 2.826 -28.859 -6.477 1 97.56 80 ILE B O 1
ATOM 3774 N N . GLY B 1 81 ? 2.092 -30.062 -4.734 1 97.56 81 GLY B N 1
ATOM 3775 C CA . GLY B 1 81 ? 3.143 -31.047 -4.867 1 97.56 81 GLY B CA 1
ATOM 3776 C C . GLY B 1 81 ? 3.146 -31.734 -6.219 1 97.56 81 GLY B C 1
ATOM 3777 O O . GLY B 1 81 ? 4.207 -31.922 -6.82 1 97.56 81 GLY B O 1
ATOM 3778 N N . LEU B 1 82 ? 1.986 -32.125 -6.637 1 98 82 LEU B N 1
ATOM 3779 C CA . LEU B 1 82 ? 1.862 -32.719 -7.953 1 98 82 LEU B CA 1
ATOM 3780 C C . LEU B 1 82 ? 2.311 -31.766 -9.047 1 98 82 LEU B C 1
ATOM 3782 O O . LEU B 1 82 ? 2.924 -32.188 -10.039 1 98 82 LEU B O 1
ATOM 3786 N N . GLY B 1 83 ? 1.969 -30.469 -8.867 1 97.75 83 GLY B N 1
ATOM 3787 C CA . GLY B 1 83 ? 2.434 -29.469 -9.812 1 97.75 83 GLY B CA 1
ATOM 3788 C C . GLY B 1 83 ? 3.945 -29.406 -9.914 1 97.75 83 GLY B C 1
ATOM 3789 O O . GLY B 1 83 ? 4.496 -29.312 -11.008 1 97.75 83 GLY B O 1
ATOM 3790 N N . PHE B 1 84 ? 4.582 -29.422 -8.773 1 97.94 84 PHE B N 1
ATOM 3791 C CA . PHE B 1 84 ? 6.039 -29.391 -8.742 1 97.94 84 PHE B CA 1
ATOM 3792 C C . PHE B 1 84 ? 6.629 -30.641 -9.383 1 97.94 84 PHE B C 1
ATOM 3794 O O . PHE B 1 84 ? 7.621 -30.562 -10.109 1 97.94 84 PHE B O 1
ATOM 3801 N N . LEU B 1 85 ? 6.008 -31.766 -9.133 1 97.81 85 LEU B N 1
ATOM 3802 C CA . LEU B 1 85 ? 6.5 -33.031 -9.656 1 97.81 85 LEU B CA 1
ATOM 3803 C C . LEU B 1 85 ? 6.336 -33.094 -11.172 1 97.81 85 LEU B C 1
ATOM 3805 O O . LEU B 1 85 ? 7.285 -33.438 -11.883 1 97.81 85 LEU B O 1
ATOM 3809 N N . ILE B 1 86 ? 5.152 -32.844 -11.633 1 98.5 86 ILE B N 1
ATOM 3810 C CA . ILE B 1 86 ? 4.867 -32.906 -13.062 1 98.5 86 ILE B CA 1
ATOM 3811 C C . ILE B 1 86 ? 5.676 -31.844 -13.797 1 98.5 86 ILE B C 1
ATOM 3813 O O . ILE B 1 86 ? 6.281 -32.125 -14.836 1 98.5 86 ILE B O 1
ATOM 3817 N N . GLY B 1 87 ? 5.652 -30.625 -13.266 1 98.25 87 GLY B N 1
ATOM 3818 C CA . GLY B 1 87 ? 6.457 -29.578 -13.859 1 98.25 87 GLY B CA 1
ATOM 3819 C C . GLY B 1 87 ? 7.941 -29.891 -13.883 1 98.25 87 GLY B C 1
ATOM 3820 O O . GLY B 1 87 ? 8.633 -29.594 -14.859 1 98.25 87 GLY B O 1
ATOM 3821 N N . GLY B 1 88 ? 8.422 -30.453 -12.758 1 98 88 GLY B N 1
ATOM 3822 C CA . GLY B 1 88 ? 9.812 -30.875 -12.711 1 98 88 GLY B CA 1
ATOM 3823 C C . GLY B 1 88 ? 10.156 -31.922 -13.766 1 98 88 GLY B C 1
ATOM 3824 O O . GLY B 1 88 ? 11.219 -31.859 -14.375 1 98 88 GLY B O 1
ATOM 3825 N N . PHE B 1 89 ? 9.242 -32.781 -13.914 1 98.25 89 PHE B N 1
ATOM 3826 C CA . PHE B 1 89 ? 9.438 -33.844 -14.906 1 98.25 89 PHE B CA 1
ATOM 3827 C C . PHE B 1 89 ? 9.477 -33.25 -16.312 1 98.25 89 PHE B C 1
ATOM 3829 O O . PHE B 1 89 ? 10.312 -33.625 -17.125 1 98.25 89 PHE B O 1
ATOM 3836 N N . LEU B 1 90 ? 8.594 -32.344 -16.625 1 98.44 90 LEU B N 1
ATOM 3837 C CA . LEU B 1 90 ? 8.594 -31.703 -17.922 1 98.44 90 LEU B CA 1
ATOM 3838 C C . LEU B 1 90 ? 9.898 -30.938 -18.141 1 98.44 90 LEU B C 1
ATOM 3840 O O . LEU B 1 90 ? 10.461 -30.969 -19.25 1 98.44 90 LEU B O 1
ATOM 3844 N N . GLY B 1 91 ? 10.312 -30.234 -17.109 1 98.19 91 GLY B N 1
ATOM 3845 C CA . GLY B 1 91 ? 11.594 -29.562 -17.188 1 98.19 91 GLY B CA 1
ATOM 3846 C C . GLY B 1 91 ? 12.758 -30.5 -17.453 1 98.19 91 GLY B C 1
ATOM 3847 O O . GLY B 1 91 ? 13.641 -30.203 -18.25 1 98.19 91 GLY B O 1
ATOM 3848 N N . TRP B 1 92 ? 12.719 -31.625 -16.797 1 97.62 92 TRP B N 1
ATOM 3849 C CA . TRP B 1 92 ? 13.75 -32.656 -16.969 1 97.62 92 TRP B CA 1
ATOM 3850 C C . TRP B 1 92 ? 13.766 -33.156 -18.406 1 97.62 92 TRP B C 1
ATOM 3852 O O . TRP B 1 92 ? 14.836 -33.375 -18.984 1 97.62 92 TRP B O 1
ATOM 3862 N N . ILE B 1 93 ? 12.672 -33.344 -18.969 1 98.19 93 ILE B N 1
ATOM 3863 C CA . ILE B 1 93 ? 12.555 -33.812 -20.359 1 98.19 93 ILE B CA 1
ATOM 3864 C C . ILE B 1 93 ? 13.195 -32.781 -21.281 1 98.19 93 ILE B C 1
ATOM 3866 O O . ILE B 1 93 ? 13.914 -33.125 -22.219 1 98.19 93 ILE B O 1
ATOM 3870 N N . ILE B 1 94 ? 12.898 -31.5 -21.031 1 97.81 94 ILE B N 1
ATOM 3871 C CA . ILE B 1 94 ? 13.445 -30.438 -21.859 1 97.81 94 ILE B CA 1
ATOM 3872 C C . ILE B 1 94 ? 14.977 -30.453 -21.781 1 97.81 94 ILE B C 1
ATOM 3874 O O . ILE B 1 94 ? 15.648 -30.344 -22.812 1 97.81 94 ILE B O 1
ATOM 3878 N N . VAL B 1 95 ? 15.508 -30.625 -20.594 1 97.06 95 VAL B N 1
ATOM 3879 C CA . VAL B 1 95 ? 16.953 -30.641 -20.406 1 97.06 95 VAL B CA 1
ATOM 3880 C C . VAL B 1 95 ? 17.562 -31.844 -21.109 1 97.06 95 VAL B C 1
ATOM 3882 O O . VAL B 1 95 ? 18.625 -31.75 -21.734 1 97.06 95 VAL B O 1
ATOM 3885 N N . LYS B 1 96 ? 16.906 -32.969 -21.094 1 97 96 LYS B N 1
ATOM 3886 C CA . LYS B 1 96 ? 17.406 -34.219 -21.703 1 97 96 LYS B CA 1
ATOM 3887 C C . LYS B 1 96 ? 17.344 -34.125 -23.234 1 97 96 LYS B C 1
ATOM 3889 O O . LYS B 1 96 ? 18.219 -34.656 -23.922 1 97 96 LYS B O 1
ATOM 3894 N N . LEU B 1 97 ? 16.344 -33.5 -23.703 1 96.81 97 LEU B N 1
ATOM 3895 C CA . LEU B 1 97 ? 16.141 -33.438 -25.141 1 96.81 97 LEU B CA 1
ATOM 3896 C C . LEU B 1 97 ? 17.016 -32.375 -25.766 1 96.81 97 LEU B C 1
ATOM 3898 O O . LEU B 1 97 ? 17.609 -32.594 -26.828 1 96.81 97 LEU B O 1
ATOM 3902 N N . LEU B 1 98 ? 17.109 -31.203 -25.141 1 96 98 LEU B N 1
ATOM 3903 C CA . LEU B 1 98 ? 17.781 -30.062 -25.75 1 96 98 LEU B CA 1
ATOM 3904 C C . LEU B 1 98 ? 19.234 -29.984 -25.297 1 96 98 LEU B C 1
ATOM 3906 O O . LEU B 1 98 ? 20.047 -29.312 -25.922 1 96 98 LEU B O 1
ATOM 3910 N N . LYS B 1 99 ? 19.594 -30.594 -24.234 1 94.06 99 LYS B N 1
ATOM 3911 C CA . LYS B 1 99 ? 20.953 -30.625 -23.688 1 94.06 99 LYS B CA 1
ATOM 3912 C C . LYS B 1 99 ? 21.547 -29.219 -23.641 1 94.06 99 LYS B C 1
ATOM 3914 O O . LYS B 1 99 ? 22.609 -28.969 -24.219 1 94.06 99 LYS B O 1
ATOM 3919 N N . PRO B 1 100 ? 20.891 -28.375 -22.875 1 93.44 100 PRO B N 1
ATOM 3920 C CA . PRO B 1 100 ? 21.406 -27 -22.766 1 93.44 100 PRO B CA 1
ATOM 3921 C C . PRO B 1 100 ? 22.688 -26.922 -21.938 1 93.44 100 PRO B C 1
ATOM 3923 O O . PRO B 1 100 ? 23.156 -27.938 -21.406 1 93.44 100 PRO B O 1
ATOM 3926 N N . ASN B 1 101 ? 23.281 -25.641 -21.984 1 91.19 101 ASN B N 1
ATOM 3927 C CA . ASN B 1 101 ? 24.422 -25.406 -21.125 1 91.19 101 ASN B CA 1
ATOM 3928 C C . ASN B 1 101 ? 24.125 -25.734 -19.656 1 91.19 101 ASN B C 1
ATOM 3930 O O . ASN B 1 101 ? 23.016 -25.469 -19.188 1 91.19 101 ASN B O 1
ATOM 3934 N N . MET B 1 102 ? 25.094 -26.297 -18.953 1 91.56 102 MET B N 1
ATOM 3935 C CA . MET B 1 102 ? 24.938 -26.719 -17.562 1 91.56 102 MET B CA 1
ATOM 3936 C C . MET B 1 102 ? 24.516 -25.547 -16.688 1 91.56 102 MET B C 1
ATOM 3938 O O . MET B 1 102 ? 23.875 -25.75 -15.648 1 91.56 102 MET B O 1
ATOM 3942 N N . LYS B 1 103 ? 24.828 -24.375 -17.172 1 91.94 103 LYS B N 1
ATOM 3943 C CA . LYS B 1 103 ? 24.547 -23.156 -16.422 1 91.94 103 LYS B CA 1
ATOM 3944 C C . LYS B 1 103 ? 23.047 -22.953 -16.25 1 91.94 103 LYS B C 1
ATOM 3946 O O . LYS B 1 103 ? 22.609 -22.422 -15.227 1 91.94 103 LYS B O 1
ATOM 3951 N N . VAL B 1 104 ? 22.266 -23.453 -17.203 1 94.75 104 VAL B N 1
ATOM 3952 C CA . VAL B 1 104 ? 20.844 -23.094 -17.188 1 94.75 104 VAL B CA 1
ATOM 3953 C C . VAL B 1 104 ? 20 -24.344 -16.938 1 94.75 104 VAL B C 1
ATOM 3955 O O . VAL B 1 104 ? 18.766 -24.266 -16.875 1 94.75 104 VAL B O 1
ATOM 3958 N N . GLU B 1 105 ? 20.578 -25.516 -16.75 1 95.25 105 GLU B N 1
ATOM 3959 C CA . GLU B 1 105 ? 19.844 -26.75 -16.562 1 95.25 105 GLU B CA 1
ATOM 3960 C C . GLU B 1 105 ? 18.906 -26.672 -15.359 1 95.25 105 GLU B C 1
ATOM 3962 O O . GLU B 1 105 ? 17.719 -26.953 -15.469 1 95.25 105 GLU B O 1
ATOM 3967 N N . GLY B 1 106 ? 19.5 -26.266 -14.227 1 95.75 106 GLY B N 1
ATOM 3968 C CA . GLY B 1 106 ? 18.688 -26.125 -13.023 1 95.75 106 GLY B CA 1
ATOM 3969 C C . GLY B 1 106 ? 17.609 -25.078 -13.156 1 95.75 106 GLY B C 1
ATOM 3970 O O . GLY B 1 106 ? 16.5 -25.266 -12.625 1 95.75 106 GLY B O 1
ATOM 3971 N N . LEU B 1 107 ? 17.875 -24.062 -13.891 1 96.31 107 LEU B N 1
ATOM 3972 C CA . LEU B 1 107 ? 16.922 -22.969 -14.078 1 96.31 107 LEU B CA 1
ATOM 3973 C C . LEU B 1 107 ? 15.734 -23.438 -14.922 1 96.31 107 LEU B C 1
ATOM 3975 O O . LEU B 1 107 ? 14.594 -23.031 -14.664 1 96.31 107 LEU B O 1
ATOM 3979 N N . ILE B 1 108 ? 16.016 -24.25 -15.859 1 97.44 108 ILE B N 1
ATOM 3980 C CA . ILE B 1 108 ? 14.977 -24.766 -16.75 1 97.44 108 ILE B CA 1
ATOM 3981 C C . ILE B 1 108 ? 14.008 -25.625 -15.945 1 97.44 108 ILE B C 1
ATOM 3983 O O . ILE B 1 108 ? 12.789 -25.422 -16.016 1 97.44 108 ILE B O 1
ATOM 3987 N N . ILE B 1 109 ? 14.5 -26.516 -15.172 1 98 109 ILE B N 1
ATOM 3988 C CA . ILE B 1 109 ? 13.664 -27.422 -14.383 1 98 109 ILE B CA 1
ATOM 3989 C C . ILE B 1 109 ? 12.898 -26.609 -13.336 1 98 109 ILE B C 1
ATOM 3991 O O . ILE B 1 109 ? 11.703 -26.844 -13.117 1 98 109 ILE B O 1
ATOM 3995 N N . ALA B 1 110 ? 13.57 -25.688 -12.758 1 97.69 110 ALA B N 1
ATOM 3996 C CA . ALA B 1 110 ? 12.93 -24.828 -11.758 1 97.69 110 ALA B CA 1
ATOM 3997 C C . ALA B 1 110 ? 11.82 -24 -12.383 1 97.69 110 ALA B C 1
ATOM 3999 O O . ALA B 1 110 ? 10.758 -23.828 -11.781 1 97.69 110 ALA B O 1
ATOM 4000 N N . SER B 1 111 ? 12.039 -23.484 -13.555 1 97.81 111 SER B N 1
ATOM 4001 C CA . SER B 1 111 ? 11.055 -22.656 -14.242 1 97.81 111 SER B CA 1
ATOM 4002 C C . SER B 1 111 ? 9.797 -23.438 -14.57 1 97.81 111 SER B C 1
ATOM 4004 O O . SER B 1 111 ? 8.688 -22.906 -14.531 1 97.81 111 SER B O 1
ATOM 4006 N N . CYS B 1 112 ? 9.969 -24.672 -14.836 1 98.12 112 CYS B N 1
ATOM 4007 C CA . CYS B 1 112 ? 8.836 -25.516 -15.211 1 98.12 112 CYS B CA 1
ATOM 4008 C C . CYS B 1 112 ? 8.117 -26.047 -13.977 1 98.12 112 CYS B C 1
ATOM 4010 O O . CYS B 1 112 ? 6.914 -26.312 -14.023 1 98.12 112 CYS B O 1
ATOM 4012 N N . SER B 1 113 ? 8.82 -26.188 -12.922 1 97.56 113 SER B N 1
ATOM 4013 C CA . SER B 1 113 ? 8.258 -26.844 -11.75 1 97.56 113 SER B CA 1
ATOM 4014 C C . SER B 1 113 ? 7.672 -25.828 -10.773 1 97.56 113 SER B C 1
ATOM 4016 O O . SER B 1 113 ? 6.715 -26.141 -10.055 1 97.56 113 SER B O 1
ATOM 4018 N N . SER B 1 114 ? 8.25 -24.703 -10.68 1 96.69 114 SER B N 1
ATOM 4019 C CA . SER B 1 114 ? 7.918 -23.75 -9.617 1 96.69 114 SER B CA 1
ATOM 4020 C C . SER B 1 114 ? 7.203 -22.531 -10.18 1 96.69 114 SER B C 1
ATOM 4022 O O . SER B 1 114 ? 7.844 -21.609 -10.703 1 96.69 114 SER B O 1
ATOM 4024 N N . GLY B 1 115 ? 5.949 -22.484 -9.945 1 96.12 115 GLY B N 1
ATOM 4025 C CA . GLY B 1 115 ? 5.164 -21.344 -10.406 1 96.12 115 GLY B CA 1
ATOM 4026 C C . GLY B 1 115 ? 5.09 -20.219 -9.391 1 96.12 115 GLY B C 1
ATOM 4027 O O . GLY B 1 115 ? 5.395 -20.422 -8.219 1 96.12 115 GLY B O 1
ATOM 4028 N N . ASN B 1 116 ? 4.781 -19.047 -9.875 1 93.88 116 ASN B N 1
ATOM 4029 C CA . ASN B 1 116 ? 4.57 -17.891 -9.008 1 93.88 116 ASN B CA 1
ATOM 4030 C C . ASN B 1 116 ? 3.266 -18.016 -8.227 1 93.88 116 ASN B C 1
ATOM 4032 O O . ASN B 1 116 ? 2.303 -17.297 -8.508 1 93.88 116 ASN B O 1
ATOM 4036 N N . MET B 1 117 ? 3.287 -18.766 -7.238 1 92.31 117 MET B N 1
ATOM 4037 C CA . MET B 1 117 ? 2.1 -19.062 -6.438 1 92.31 117 MET B CA 1
ATOM 4038 C C . MET B 1 117 ? 1.871 -17.969 -5.391 1 92.31 117 MET B C 1
ATOM 4040 O O . MET B 1 117 ? 0.881 -18.016 -4.66 1 92.31 117 MET B O 1
ATOM 4044 N N . GLY B 1 118 ? 2.67 -17.078 -5.285 1 84.19 118 GLY B N 1
ATOM 4045 C CA . GLY B 1 118 ? 2.576 -16.047 -4.266 1 84.19 118 GLY B CA 1
ATOM 4046 C C . GLY B 1 118 ? 1.975 -14.75 -4.781 1 84.19 118 GLY B C 1
ATOM 4047 O O . GLY B 1 118 ? 0.815 -14.445 -4.496 1 84.19 118 GLY B O 1
ATOM 4048 N N . ASN B 1 119 ? 2.533 -14.094 -5.742 1 84.88 119 ASN B N 1
ATOM 4049 C CA . ASN B 1 119 ? 2.199 -12.727 -6.141 1 84.88 119 ASN B CA 1
ATOM 4050 C C . ASN B 1 119 ? 1.02 -12.703 -7.109 1 84.88 119 ASN B C 1
ATOM 4052 O O . ASN B 1 119 ? 0.074 -11.93 -6.918 1 84.88 119 ASN B O 1
ATOM 4056 N N . LEU B 1 120 ? 1.025 -13.547 -8.016 1 91.5 120 LEU B N 1
ATOM 4057 C CA . LEU B 1 120 ? 0.084 -13.398 -9.117 1 91.5 120 LEU B CA 1
ATOM 4058 C C . LEU B 1 120 ? -1.316 -13.828 -8.703 1 91.5 120 LEU B C 1
ATOM 4060 O O . LEU B 1 120 ? -2.289 -13.109 -8.922 1 91.5 120 LEU B O 1
ATOM 4064 N N . PRO B 1 121 ? -1.452 -14.961 -8.055 1 94.62 121 PRO B N 1
ATOM 4065 C CA . PRO B 1 121 ? -2.801 -15.352 -7.645 1 94.62 121 PRO B CA 1
ATOM 4066 C C . PRO B 1 121 ? -3.445 -14.344 -6.695 1 94.62 121 PRO B C 1
ATOM 4068 O O . PRO B 1 121 ? -4.656 -14.117 -6.758 1 94.62 121 PRO B O 1
ATOM 4071 N N . ILE B 1 122 ? -2.672 -13.75 -5.867 1 92.06 122 ILE B N 1
ATOM 4072 C CA . ILE B 1 122 ? -3.182 -12.812 -4.879 1 92.06 122 ILE B CA 1
ATOM 4073 C C . ILE B 1 122 ? -3.758 -11.586 -5.582 1 92.06 122 ILE B C 1
ATOM 4075 O O . ILE B 1 122 ? -4.641 -10.914 -5.047 1 92.06 122 ILE B O 1
ATOM 4079 N N . VAL B 1 123 ? -3.287 -11.375 -6.754 1 91.06 123 VAL B N 1
ATOM 4080 C CA . VAL B 1 123 ? -3.744 -10.203 -7.492 1 91.06 123 VAL B CA 1
ATOM 4081 C C . VAL B 1 123 ? -4.871 -10.594 -8.445 1 91.06 123 VAL B C 1
ATOM 4083 O O . VAL B 1 123 ? -5.922 -9.953 -8.469 1 91.06 123 VAL B O 1
ATOM 4086 N N . ILE B 1 124 ? -4.77 -11.68 -9.133 1 93.69 124 ILE B N 1
ATOM 4087 C CA . ILE B 1 124 ? -5.645 -11.969 -10.266 1 93.69 124 ILE B CA 1
ATOM 4088 C C . ILE B 1 124 ? -6.926 -12.641 -9.766 1 93.69 124 ILE B C 1
ATOM 4090 O O . ILE B 1 124 ? -8.016 -12.367 -10.273 1 93.69 124 ILE B O 1
ATOM 4094 N N . ILE B 1 125 ? -6.859 -13.477 -8.805 1 95.06 125 ILE B N 1
ATOM 4095 C CA . ILE B 1 125 ? -8.016 -14.289 -8.43 1 95.06 125 ILE B CA 1
ATOM 4096 C C . ILE B 1 125 ? -9.062 -13.406 -7.758 1 95.06 125 ILE B C 1
ATOM 4098 O O . ILE B 1 125 ? -10.242 -13.438 -8.133 1 95.06 125 ILE B O 1
ATOM 4102 N N . PRO B 1 126 ? -8.672 -12.586 -6.75 1 92.69 126 PRO B N 1
ATOM 4103 C CA . PRO B 1 126 ? -9.695 -11.695 -6.188 1 92.69 126 PRO B CA 1
ATOM 4104 C C . PRO B 1 126 ? -10.25 -10.719 -7.219 1 92.69 126 PRO B C 1
ATOM 4106 O O . PRO B 1 126 ? -11.414 -10.312 -7.129 1 92.69 126 PRO B O 1
ATOM 4109 N N . ALA B 1 127 ? -9.477 -10.367 -8.195 1 90.38 127 ALA B N 1
ATOM 4110 C CA . ALA B 1 127 ? -9.914 -9.414 -9.219 1 90.38 127 ALA B CA 1
ATOM 4111 C C . ALA B 1 127 ? -11.016 -10.008 -10.094 1 90.38 127 ALA B C 1
ATOM 4113 O O . ALA B 1 127 ? -11.875 -9.281 -10.602 1 90.38 127 ALA B O 1
ATOM 4114 N N . ILE B 1 128 ? -11.023 -11.273 -10.234 1 91.94 128 ILE B N 1
ATOM 4115 C CA . ILE B 1 128 ? -12.07 -11.938 -11.008 1 91.94 128 ILE B CA 1
ATOM 4116 C C . ILE B 1 128 ? -13.414 -11.773 -10.305 1 91.94 128 ILE B C 1
ATOM 4118 O O . ILE B 1 128 ? -14.453 -11.656 -10.961 1 91.94 128 ILE B O 1
ATOM 4122 N N . CYS B 1 129 ? -13.391 -11.727 -9 1 91.25 129 CYS B N 1
ATOM 4123 C CA . CYS B 1 129 ? -14.602 -11.633 -8.195 1 91.25 129 CYS B CA 1
ATOM 4124 C C . CYS B 1 129 ? -15.258 -10.266 -8.352 1 91.25 129 CYS B C 1
ATOM 4126 O O . CYS B 1 129 ? -16.438 -10.102 -8.039 1 91.25 129 CYS B O 1
ATOM 4128 N N . ASN B 1 130 ? -14.492 -9.336 -8.797 1 86.19 130 ASN B N 1
ATOM 4129 C CA . ASN B 1 130 ? -15.016 -7.988 -8.953 1 86.19 130 ASN B CA 1
ATOM 4130 C C . ASN B 1 130 ? -15.758 -7.82 -10.273 1 86.19 130 ASN B C 1
ATOM 4132 O O . ASN B 1 130 ? -16.406 -6.801 -10.508 1 86.19 130 ASN B O 1
ATOM 4136 N N . GLN B 1 131 ? -15.617 -8.742 -11.156 1 85.81 131 GLN B N 1
ATOM 4137 C CA . GLN B 1 131 ? -16.219 -8.633 -12.484 1 85.81 131 GLN B CA 1
ATOM 4138 C C . GLN B 1 131 ? -17.672 -9.078 -12.469 1 85.81 131 GLN B C 1
ATOM 4140 O O . GLN B 1 131 ? -18.031 -10.023 -11.766 1 85.81 131 GLN B O 1
ATOM 4145 N N . LYS B 1 132 ? -18.359 -8.305 -13.375 1 82.44 132 LYS B N 1
ATOM 4146 C CA . LYS B 1 132 ? -19.766 -8.68 -13.539 1 82.44 132 LYS B CA 1
ATOM 4147 C C . LYS B 1 132 ? -19.891 -10.039 -14.219 1 82.44 132 LYS B C 1
ATOM 4149 O O . LYS B 1 132 ? -19.203 -10.312 -15.203 1 82.44 132 LYS B O 1
ATOM 4154 N N . GLY B 1 133 ? -20.531 -11.008 -13.609 1 79.69 133 GLY B N 1
ATOM 4155 C CA . GLY B 1 133 ? -20.781 -12.281 -14.258 1 79.69 133 GLY B CA 1
ATOM 4156 C C . GLY B 1 133 ? -19.984 -13.43 -13.656 1 79.69 133 GLY B C 1
ATOM 4157 O O . GLY B 1 133 ? -20.125 -14.578 -14.07 1 79.69 133 GLY B O 1
ATOM 4158 N N . ALA B 1 134 ? -19.078 -13.039 -12.789 1 81.75 134 ALA B N 1
ATOM 4159 C CA . ALA B 1 134 ? -18.328 -14.117 -12.148 1 81.75 134 ALA B CA 1
ATOM 4160 C C . ALA B 1 134 ? -19.25 -15.094 -11.438 1 81.75 134 ALA B C 1
ATOM 4162 O O . ALA B 1 134 ? -20.141 -14.68 -10.68 1 81.75 134 ALA B O 1
ATOM 4163 N N . PRO B 1 135 ? -19.078 -16.344 -11.742 1 85.69 135 PRO B N 1
ATOM 4164 C CA . PRO B 1 135 ? -20 -17.344 -11.203 1 85.69 135 PRO B CA 1
ATOM 4165 C C . PRO B 1 135 ? -19.625 -17.812 -9.797 1 85.69 135 PRO B C 1
ATOM 4167 O O . PRO B 1 135 ? -19.703 -19 -9.5 1 85.69 135 PRO B O 1
ATOM 4170 N N . PHE B 1 136 ? -19.172 -16.922 -8.914 1 90.75 136 PHE B N 1
ATOM 4171 C CA . PHE B 1 136 ? -18.641 -17.359 -7.629 1 90.75 136 PHE B CA 1
ATOM 4172 C C . PHE B 1 136 ? -19.391 -16.703 -6.477 1 90.75 136 PHE B C 1
ATOM 4174 O O . PHE B 1 136 ? -18.859 -16.594 -5.367 1 90.75 136 PHE B O 1
ATOM 4181 N N . GLY B 1 137 ? -20.562 -16.141 -6.723 1 86.56 137 GLY B N 1
ATOM 4182 C CA . GLY B 1 137 ? -21.375 -15.555 -5.66 1 86.56 137 GLY B CA 1
ATOM 4183 C C . GLY B 1 137 ? -21.219 -14.047 -5.559 1 86.56 137 GLY B C 1
ATOM 4184 O O . GLY B 1 137 ? -20.891 -13.383 -6.543 1 86.56 137 GLY B O 1
ATOM 4185 N N . THR B 1 138 ? -21.5 -13.57 -4.352 1 87.19 138 THR B N 1
ATOM 4186 C CA . THR B 1 138 ? -21.438 -12.125 -4.16 1 87.19 138 THR B CA 1
ATOM 4187 C C . THR B 1 138 ? -20 -11.641 -4.156 1 87.19 138 THR B C 1
ATOM 4189 O O . THR B 1 138 ? -19.094 -12.375 -3.736 1 87.19 138 THR B O 1
ATOM 4192 N N . HIS B 1 139 ? -19.781 -10.445 -4.543 1 86.44 139 HIS B N 1
ATOM 4193 C CA . HIS B 1 139 ? -18.453 -9.867 -4.723 1 86.44 139 HIS B CA 1
ATOM 4194 C C . HIS B 1 139 ? -17.641 -9.961 -3.439 1 86.44 139 HIS B C 1
ATOM 4196 O O . HIS B 1 139 ? -16.5 -10.445 -3.453 1 86.44 139 HIS B O 1
ATOM 4202 N N . ASP B 1 140 ? -18.25 -9.602 -2.334 1 83.5 140 ASP B N 1
ATOM 4203 C CA . ASP B 1 140 ? -17.5 -9.531 -1.085 1 83.5 140 ASP B CA 1
ATOM 4204 C C . ASP B 1 140 ? -17.125 -10.93 -0.588 1 83.5 140 ASP B C 1
ATOM 4206 O O . ASP B 1 140 ? -16 -11.172 -0.163 1 83.5 140 ASP B O 1
ATOM 4210 N N . ALA B 1 141 ? -18.109 -11.812 -0.689 1 86.31 141 ALA B N 1
ATOM 4211 C CA . ALA B 1 141 ? -17.859 -13.188 -0.244 1 86.31 141 ALA B CA 1
ATOM 4212 C C . ALA B 1 141 ? -16.828 -13.875 -1.139 1 86.31 141 ALA B C 1
ATOM 4214 O O . ALA B 1 141 ? -15.938 -14.57 -0.649 1 86.31 141 ALA B O 1
ATOM 4215 N N . CYS B 1 142 ? -16.938 -13.68 -2.414 1 91.94 142 CYS B N 1
ATOM 4216 C CA . CYS B 1 142 ? -16.016 -14.25 -3.387 1 91.94 142 CYS B CA 1
ATOM 4217 C C . CYS B 1 142 ? -14.602 -13.727 -3.164 1 91.94 142 CYS B C 1
ATOM 4219 O O . CYS B 1 142 ? -13.648 -14.508 -3.139 1 91.94 142 CYS B O 1
ATOM 4221 N N . ARG B 1 143 ? -14.5 -12.461 -2.939 1 91.06 143 ARG B N 1
ATOM 4222 C CA . ARG B 1 143 ? -13.188 -11.836 -2.771 1 91.06 143 ARG B CA 1
ATOM 4223 C C . ARG B 1 143 ? -12.484 -12.375 -1.534 1 91.06 143 ARG B C 1
ATOM 4225 O O . ARG B 1 143 ? -11.289 -12.68 -1.582 1 91.06 143 ARG B O 1
ATOM 4232 N N . THR B 1 144 ? -13.211 -12.516 -0.486 1 87.38 144 THR B N 1
ATOM 4233 C CA . THR B 1 144 ? -12.641 -12.992 0.767 1 87.38 144 THR B CA 1
ATOM 4234 C C . THR B 1 144 ? -12.156 -14.438 0.622 1 87.38 144 THR B C 1
ATOM 4236 O O . THR B 1 144 ? -11.055 -14.773 1.067 1 87.38 144 THR B O 1
ATOM 4239 N N . ARG B 1 145 ? -12.93 -15.258 -0.016 1 91.62 145 ARG B N 1
ATOM 4240 C CA . ARG B 1 145 ? -12.531 -16.641 -0.246 1 91.62 145 ARG B CA 1
ATOM 4241 C C . ARG B 1 145 ? -11.344 -16.719 -1.197 1 91.62 145 ARG B C 1
ATOM 4243 O O . ARG B 1 145 ? -10.422 -17.516 -0.984 1 91.62 145 ARG B O 1
ATOM 4250 N N . ALA B 1 146 ? -11.406 -15.898 -2.211 1 94.81 146 ALA B N 1
ATOM 4251 C CA . ALA B 1 146 ? -10.328 -15.859 -3.197 1 94.81 146 ALA B CA 1
ATOM 4252 C C . ALA B 1 146 ? -8.992 -15.523 -2.537 1 94.81 146 ALA B C 1
ATOM 4254 O O . ALA B 1 146 ? -7.969 -16.141 -2.836 1 94.81 146 ALA B O 1
ATOM 4255 N N . LEU B 1 147 ? -9.055 -14.578 -1.656 1 92.5 147 LEU B N 1
ATOM 4256 C CA . LEU B 1 147 ? -7.844 -14.188 -0.937 1 92.5 147 LEU B CA 1
ATOM 4257 C C . LEU B 1 147 ? -7.355 -15.32 -0.043 1 92.5 147 LEU B C 1
ATOM 4259 O O . LEU B 1 147 ? -6.164 -15.641 -0.033 1 92.5 147 LEU B O 1
ATOM 4263 N N . SER B 1 148 ? -8.219 -15.938 0.622 1 91.44 148 SER B N 1
ATOM 4264 C CA . SER B 1 148 ? -7.848 -17.016 1.529 1 91.44 148 SER B CA 1
ATOM 4265 C C . SER B 1 148 ? -7.223 -18.188 0.772 1 91.44 148 SER B C 1
ATOM 4267 O O . SER B 1 148 ? -6.184 -18.703 1.176 1 91.44 148 SER B O 1
ATOM 4269 N N . TYR B 1 149 ? -7.836 -18.578 -0.329 1 94.56 149 TYR B N 1
ATOM 4270 C CA . TYR B 1 149 ? -7.289 -19.656 -1.144 1 94.56 149 TYR B CA 1
ATOM 4271 C C . TYR B 1 149 ? -5.914 -19.281 -1.688 1 94.56 149 TYR B C 1
ATOM 4273 O O . TYR B 1 149 ? -5 -20.109 -1.694 1 94.56 149 TYR B O 1
ATOM 4281 N N . SER B 1 150 ? -5.773 -18.047 -2.152 1 94.62 150 SER B N 1
ATOM 4282 C CA . SER B 1 150 ? -4.52 -17.578 -2.732 1 94.62 150 SER B CA 1
ATOM 4283 C C . SER B 1 150 ? -3.41 -17.531 -1.686 1 94.62 150 SER B C 1
ATOM 4285 O O . SER B 1 150 ? -2.266 -17.891 -1.967 1 94.62 150 SER B O 1
ATOM 4287 N N . PHE B 1 151 ? -3.768 -17.094 -0.49 1 92.69 151 PHE B N 1
ATOM 4288 C CA . PHE B 1 151 ? -2.768 -17 0.568 1 92.69 151 PHE B CA 1
ATOM 4289 C C . PHE B 1 151 ? -2.361 -18.391 1.042 1 92.69 151 PHE B C 1
ATOM 4291 O O . PHE B 1 151 ? -1.205 -18.609 1.409 1 92.69 151 PHE B O 1
ATOM 4298 N N . PHE B 1 152 ? -3.305 -19.266 1.11 1 92.62 152 PHE B N 1
ATOM 4299 C CA . PHE B 1 152 ? -2.959 -20.641 1.443 1 92.62 152 PHE B CA 1
ATOM 4300 C C . PHE B 1 152 ? -2.018 -21.234 0.4 1 92.62 152 PHE B C 1
ATOM 4302 O O . PHE B 1 152 ? -1.052 -21.922 0.745 1 92.62 152 PHE B O 1
ATOM 4309 N N . SER B 1 153 ? -2.311 -20.969 -0.846 1 94.12 153 SER B N 1
ATOM 4310 C CA . SER B 1 153 ? -1.437 -21.375 -1.943 1 94.12 153 SER B CA 1
ATOM 4311 C C . SER B 1 153 ? -0.039 -20.781 -1.784 1 94.12 153 SER B C 1
ATOM 4313 O O . SER B 1 153 ? 0.958 -21.469 -2.029 1 94.12 153 SER B O 1
ATOM 4315 N N . LEU B 1 154 ? -0.002 -19.547 -1.448 1 92.31 154 LEU B N 1
ATOM 4316 C CA . LEU B 1 154 ? 1.266 -18.859 -1.237 1 92.31 154 LEU B CA 1
ATOM 4317 C C . LEU B 1 154 ? 2.078 -19.531 -0.14 1 92.31 154 LEU B C 1
ATOM 4319 O O . LEU B 1 154 ? 3.279 -19.75 -0.3 1 92.31 154 LEU B O 1
ATOM 4323 N N . ALA B 1 155 ? 1.448 -19.891 0.941 1 89.31 155 ALA B N 1
ATOM 4324 C CA . ALA B 1 155 ? 2.125 -20.484 2.092 1 89.31 155 ALA B CA 1
ATOM 4325 C C . ALA B 1 155 ? 2.699 -21.844 1.742 1 89.31 155 ALA B C 1
ATOM 4327 O O . ALA B 1 155 ? 3.883 -22.109 1.972 1 89.31 155 ALA B O 1
ATOM 4328 N N . ILE B 1 156 ? 1.87 -22.672 1.174 1 91.69 156 ILE B N 1
ATOM 4329 C CA . ILE B 1 156 ? 2.297 -24.016 0.835 1 91.69 156 ILE B CA 1
ATOM 4330 C C . ILE B 1 156 ? 3.309 -23.969 -0.309 1 91.69 156 ILE B C 1
ATOM 4332 O O . ILE B 1 156 ? 4.305 -24.703 -0.297 1 91.69 156 ILE B O 1
ATOM 4336 N N . GLY B 1 157 ? 2.99 -23.156 -1.293 1 93.12 157 GLY B N 1
ATOM 4337 C CA . GLY B 1 157 ? 3.93 -22.969 -2.389 1 93.12 157 GLY B CA 1
ATOM 4338 C C . GLY B 1 157 ? 5.305 -22.531 -1.929 1 93.12 157 GLY B C 1
ATOM 4339 O O . GLY B 1 157 ? 6.32 -22.984 -2.465 1 93.12 157 GLY B O 1
ATOM 4340 N N . GLY B 1 158 ? 5.309 -21.641 -0.952 1 89 158 GLY B N 1
ATOM 4341 C CA . GLY B 1 158 ? 6.574 -21.203 -0.394 1 89 158 GLY B CA 1
ATOM 4342 C C . GLY B 1 158 ? 7.402 -22.328 0.188 1 89 158 GLY B C 1
ATOM 4343 O O . GLY B 1 158 ? 8.625 -22.359 0.011 1 89 158 GLY B O 1
ATOM 4344 N N . VAL B 1 159 ? 6.781 -23.219 0.812 1 88.62 159 VAL B N 1
ATOM 4345 C CA . VAL B 1 159 ? 7.473 -24.375 1.394 1 88.62 159 VAL B CA 1
ATOM 4346 C C . VAL B 1 159 ? 8.117 -25.203 0.286 1 88.62 159 VAL B C 1
ATOM 4348 O O . VAL B 1 159 ? 9.289 -25.562 0.377 1 88.62 159 VAL B O 1
ATOM 4351 N N . TYR B 1 160 ? 7.406 -25.422 -0.731 1 93.12 160 TYR B N 1
ATOM 4352 C CA . TYR B 1 160 ? 7.922 -26.219 -1.84 1 93.12 160 TYR B CA 1
ATOM 4353 C C . TYR B 1 160 ? 9.047 -25.484 -2.561 1 93.12 160 TYR B C 1
ATOM 4355 O O . TYR B 1 160 ? 10.039 -26.094 -2.961 1 93.12 160 TYR B O 1
ATOM 4363 N N . ILE B 1 161 ? 8.906 -24.234 -2.686 1 92.88 161 ILE B N 1
ATOM 4364 C CA . ILE B 1 161 ? 9.898 -23.453 -3.41 1 92.88 161 ILE B CA 1
ATOM 4365 C C . ILE B 1 161 ? 11.211 -23.422 -2.629 1 92.88 161 ILE B C 1
ATOM 4367 O O . ILE B 1 161 ? 12.281 -23.703 -3.184 1 92.88 161 ILE B O 1
ATOM 4371 N N . TRP B 1 162 ? 11.18 -23.281 -1.363 1 87.88 162 TRP B N 1
ATOM 4372 C CA . TRP B 1 162 ? 12.406 -23.094 -0.586 1 87.88 162 TRP B CA 1
ATOM 4373 C C . TRP B 1 162 ? 12.969 -24.438 -0.119 1 87.88 162 TRP B C 1
ATOM 4375 O O . TRP B 1 162 ? 14.031 -24.484 0.505 1 87.88 162 TRP B O 1
ATOM 4385 N N . THR B 1 163 ? 12.297 -25.469 -0.394 1 88.56 163 THR B N 1
ATOM 4386 C CA . THR B 1 163 ? 12.844 -26.797 -0.15 1 88.56 163 THR B CA 1
ATOM 4387 C C . THR B 1 163 ? 13.25 -27.453 -1.462 1 88.56 163 THR B C 1
ATOM 4389 O O . THR B 1 163 ? 14.438 -27.516 -1.799 1 88.56 163 THR B O 1
ATOM 4392 N N . PHE B 1 164 ? 12.297 -27.594 -2.258 1 91.31 164 PHE B N 1
ATOM 4393 C CA . PHE B 1 164 ? 12.539 -28.312 -3.5 1 91.31 164 PHE B CA 1
ATOM 4394 C C . PHE B 1 164 ? 13.328 -27.453 -4.48 1 91.31 164 PHE B C 1
ATOM 4396 O O . PHE B 1 164 ? 14.391 -27.844 -4.957 1 91.31 164 PHE B O 1
ATOM 4403 N N . THR B 1 165 ? 12.859 -26.312 -4.809 1 94.06 165 THR B N 1
ATOM 4404 C CA . THR B 1 165 ? 13.469 -25.453 -5.82 1 94.06 165 THR B CA 1
ATOM 4405 C C . THR B 1 165 ? 14.828 -24.953 -5.359 1 94.06 165 THR B C 1
ATOM 4407 O O . THR B 1 165 ? 15.781 -24.906 -6.148 1 94.06 165 THR B O 1
ATOM 4410 N N . TYR B 1 166 ? 14.867 -24.625 -4.141 1 90.69 166 TYR B N 1
ATOM 4411 C CA . TYR B 1 166 ? 16.141 -24.172 -3.578 1 90.69 166 TYR B CA 1
ATOM 4412 C C . TYR B 1 166 ? 17.219 -25.234 -3.734 1 90.69 166 TYR B C 1
ATOM 4414 O O . TYR B 1 166 ? 18.328 -24.953 -4.188 1 90.69 166 TYR B O 1
ATOM 4422 N N . GLN B 1 167 ? 16.891 -26.438 -3.363 1 90.38 167 GLN B N 1
ATOM 4423 C CA . GLN B 1 167 ? 17.844 -27.531 -3.451 1 90.38 167 GLN B CA 1
ATOM 4424 C C . GLN B 1 167 ? 18.234 -27.812 -4.902 1 90.38 167 GLN B C 1
ATOM 4426 O O . GLN B 1 167 ? 19.391 -28.109 -5.191 1 90.38 167 GLN B O 1
ATOM 4431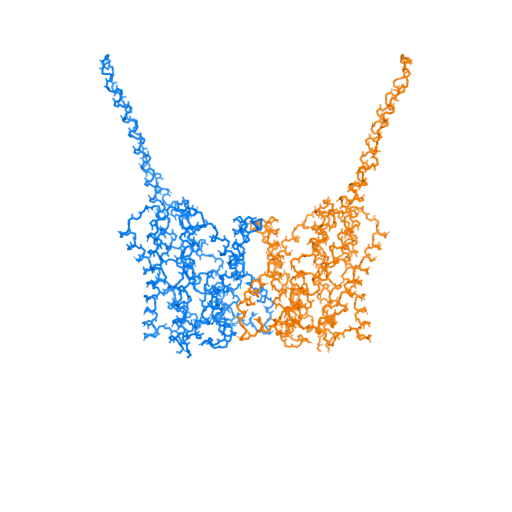 N N . LEU B 1 168 ? 17.312 -27.703 -5.668 1 93.94 168 LEU B N 1
ATOM 4432 C CA . LEU B 1 168 ? 17.562 -27.938 -7.09 1 93.94 168 LEU B CA 1
ATOM 4433 C C . LEU B 1 168 ? 18.547 -26.906 -7.648 1 93.94 168 LEU B C 1
ATOM 4435 O O . LEU B 1 168 ? 19.5 -27.281 -8.328 1 93.94 168 LEU B O 1
ATOM 4439 N N . ILE B 1 169 ? 18.328 -25.656 -7.395 1 93.69 169 ILE B N 1
ATOM 4440 C CA . ILE B 1 169 ? 19.172 -24.578 -7.914 1 93.69 169 ILE B CA 1
ATOM 4441 C C . ILE B 1 169 ? 20.547 -24.641 -7.254 1 93.69 169 ILE B C 1
ATOM 4443 O O . ILE B 1 169 ? 21.562 -24.422 -7.914 1 93.69 169 ILE B O 1
ATOM 4447 N N . ARG B 1 170 ? 20.547 -24.891 -6.043 1 90.81 170 ARG B N 1
ATOM 4448 C CA . ARG B 1 170 ? 21.812 -25.031 -5.324 1 90.81 170 ARG B CA 1
ATOM 4449 C C . ARG B 1 170 ? 22.656 -26.125 -5.93 1 90.81 170 ARG B C 1
ATOM 4451 O O . ARG B 1 170 ? 23.828 -25.906 -6.25 1 90.81 170 ARG B O 1
ATOM 4458 N N . GLN B 1 171 ? 22.078 -27.266 -6.055 1 92.5 171 GLN B N 1
ATOM 4459 C CA . GLN B 1 171 ? 22.797 -28.406 -6.578 1 92.5 171 GLN B CA 1
ATOM 4460 C C . GLN B 1 171 ? 23.297 -28.156 -8 1 92.5 171 GLN B C 1
ATOM 4462 O O . GLN B 1 171 ? 24.438 -28.469 -8.328 1 92.5 171 GLN B O 1
ATOM 4467 N N . SER B 1 172 ? 22.453 -27.641 -8.773 1 94.06 172 SER B N 1
ATOM 4468 C CA . SER B 1 172 ? 22.828 -27.344 -10.156 1 94.06 172 SER B CA 1
ATOM 4469 C C . SER B 1 172 ? 23.938 -26.297 -10.227 1 94.06 172 SER B C 1
ATOM 4471 O O . SER B 1 172 ? 24.828 -26.391 -11.078 1 94.06 172 SER B O 1
ATOM 4473 N N . SER B 1 173 ? 23.828 -25.328 -9.406 1 91.88 173 SER B N 1
ATOM 4474 C CA . SER B 1 173 ? 24.828 -24.266 -9.391 1 91.88 173 SER B CA 1
ATOM 4475 C C . SER B 1 173 ? 26.188 -24.812 -8.938 1 91.88 173 SER B C 1
ATOM 4477 O O . SER B 1 173 ? 27.219 -24.438 -9.5 1 91.88 173 SER B O 1
ATOM 4479 N N . MET B 1 174 ? 26.188 -25.609 -7.984 1 90 174 MET B N 1
ATOM 4480 C CA . MET B 1 174 ? 27.438 -26.219 -7.484 1 90 174 MET B CA 1
ATOM 4481 C C . MET B 1 174 ? 28.062 -27.109 -8.539 1 90 174 MET B C 1
ATOM 4483 O O . MET B 1 174 ? 29.297 -27.141 -8.672 1 90 174 MET B O 1
ATOM 4487 N N . ARG B 1 175 ? 27.234 -27.844 -9.148 1 92.12 175 ARG B N 1
ATOM 4488 C CA . ARG B 1 175 ? 27.734 -28.688 -10.227 1 92.12 175 ARG B CA 1
ATOM 4489 C C . ARG B 1 175 ? 28.391 -27.859 -11.328 1 92.12 175 ARG B C 1
ATOM 4491 O O . ARG B 1 175 ? 29.422 -28.234 -11.867 1 92.12 175 ARG B O 1
ATOM 4498 N N . TYR B 1 176 ? 27.781 -26.797 -11.664 1 92.56 176 TYR B N 1
ATOM 4499 C CA . TYR B 1 176 ? 28.312 -25.906 -12.695 1 92.56 176 TYR B CA 1
ATOM 4500 C C . TYR B 1 176 ? 29.641 -25.297 -12.25 1 92.56 176 TYR B C 1
ATOM 4502 O O . TYR B 1 176 ? 30.594 -25.234 -13.031 1 92.56 176 TYR B O 1
ATOM 4510 N N . LYS B 1 177 ? 29.703 -24.828 -11.086 1 90.44 177 LYS B N 1
ATOM 4511 C CA . LYS B 1 177 ? 30.938 -24.219 -10.57 1 90.44 177 LYS B CA 1
ATOM 4512 C C . LYS B 1 177 ? 32.062 -25.25 -10.516 1 90.44 177 LYS B C 1
ATOM 4514 O O . LYS B 1 177 ? 33.219 -24.922 -10.789 1 90.44 177 LYS B O 1
ATOM 4519 N N . ALA B 1 178 ? 31.719 -26.422 -10.109 1 88.62 178 ALA B N 1
ATOM 4520 C CA . ALA B 1 178 ? 32.688 -27.5 -10.094 1 88.62 178 ALA B CA 1
ATOM 4521 C C . ALA B 1 178 ? 33.219 -27.797 -11.5 1 88.62 178 ALA B C 1
ATOM 4523 O O . ALA B 1 178 ? 34.406 -28.047 -11.695 1 88.62 178 ALA B O 1
ATOM 4524 N N . PHE B 1 179 ? 32.312 -27.844 -12.352 1 88.75 179 PHE B N 1
ATOM 4525 C CA . PHE B 1 179 ? 32.688 -28.078 -13.75 1 88.75 179 PHE B CA 1
ATOM 4526 C C . PHE B 1 179 ? 33.594 -26.953 -14.266 1 88.75 179 PHE B C 1
ATOM 4528 O O . PHE B 1 179 ? 34.562 -27.219 -14.977 1 88.75 179 PHE B O 1
ATOM 4535 N N . GLU B 1 180 ? 33.25 -25.766 -13.969 1 87.62 180 GLU B N 1
ATOM 4536 C CA . GLU B 1 180 ? 34.062 -24.625 -14.391 1 87.62 180 GLU B CA 1
ATOM 4537 C C . GLU B 1 180 ? 35.469 -24.672 -13.773 1 87.62 180 GLU B C 1
ATOM 4539 O O . GLU B 1 180 ? 36.438 -24.312 -14.422 1 87.62 180 GLU B O 1
ATOM 4544 N N . ALA B 1 181 ? 35.5 -25.062 -12.586 1 85.94 181 ALA B N 1
ATOM 4545 C CA . ALA B 1 181 ? 36.781 -25.172 -11.891 1 85.94 181 ALA B CA 1
ATOM 4546 C C . ALA B 1 181 ? 37.656 -26.25 -12.523 1 85.94 181 ALA B C 1
ATOM 4548 O O . ALA B 1 181 ? 38.875 -26.078 -12.664 1 85.94 181 ALA B O 1
ATOM 4549 N N . ASP B 1 182 ? 37.094 -27.297 -12.867 1 86.56 182 ASP B N 1
ATOM 4550 C CA . ASP B 1 182 ? 37.781 -28.406 -13.5 1 86.56 182 ASP B CA 1
ATOM 4551 C C . ASP B 1 182 ? 38.312 -28 -14.883 1 86.56 182 ASP B C 1
ATOM 4553 O O . ASP B 1 182 ? 39.406 -28.406 -15.281 1 86.56 182 ASP B O 1
ATOM 4557 N N . GLU B 1 183 ? 37.562 -27.297 -15.531 1 84.38 183 GLU B N 1
ATOM 4558 C CA . GLU B 1 183 ? 37.969 -26.844 -16.859 1 84.38 183 GLU B CA 1
ATOM 4559 C C . GLU B 1 183 ? 39.125 -25.859 -16.781 1 84.38 183 GLU B C 1
ATOM 4561 O O . GLU B 1 183 ? 40.031 -25.875 -17.641 1 84.38 183 GLU B O 1
ATOM 4566 N N . ILE B 1 184 ? 39.094 -25.047 -15.797 1 79.88 184 ILE B N 1
ATOM 4567 C CA . ILE B 1 184 ? 40.188 -24.109 -15.594 1 79.88 184 ILE B CA 1
ATOM 4568 C C . ILE B 1 184 ? 41.469 -24.859 -15.234 1 79.88 184 ILE B C 1
ATOM 4570 O O . ILE B 1 184 ? 42.562 -24.531 -15.711 1 79.88 184 ILE B O 1
ATOM 4574 N N . LEU B 1 185 ? 41.344 -25.812 -14.43 1 74.56 185 LEU B N 1
ATOM 4575 C CA . LEU B 1 185 ? 42.5 -26.625 -14.023 1 74.56 185 LEU B CA 1
ATOM 4576 C C . LEU B 1 185 ? 43.062 -27.406 -15.203 1 74.56 185 LEU B C 1
ATOM 4578 O O . LEU B 1 185 ? 44.281 -27.562 -15.336 1 74.56 185 LEU B O 1
ATOM 4582 N N . LYS B 1 186 ? 42.281 -27.859 -16.047 1 78.81 186 LYS B N 1
ATOM 4583 C CA . LYS B 1 186 ? 42.719 -28.578 -17.234 1 78.81 186 LYS B CA 1
ATOM 4584 C C . LYS B 1 186 ? 43.469 -27.672 -18.188 1 78.81 186 LYS B C 1
ATOM 4586 O O . LYS B 1 186 ? 44.5 -28.078 -18.766 1 78.81 186 LYS B O 1
ATOM 4591 N N . ILE B 1 187 ? 43 -26.547 -18.297 1 72.12 187 ILE B N 1
ATOM 4592 C CA . ILE B 1 187 ? 43.656 -25.578 -19.172 1 72.12 187 ILE B CA 1
ATOM 4593 C C . ILE B 1 187 ? 45 -25.172 -18.594 1 72.12 187 ILE B C 1
ATOM 4595 O O . ILE B 1 187 ? 45.969 -25.062 -19.328 1 72.12 187 ILE B O 1
ATOM 4599 N N . ALA B 1 188 ? 44.906 -25.047 -17.312 1 68.56 188 ALA B N 1
ATOM 4600 C CA . ALA B 1 188 ? 46.188 -24.703 -16.656 1 68.56 188 ALA B CA 1
ATOM 4601 C C . ALA B 1 188 ? 47.219 -25.812 -16.797 1 68.56 188 ALA B C 1
ATOM 4603 O O . ALA B 1 188 ? 48.406 -25.547 -16.984 1 68.56 188 ALA B O 1
ATOM 4604 N N . ASN B 1 189 ? 46.812 -26.984 -16.781 1 71.56 189 ASN B N 1
ATOM 4605 C CA . ASN B 1 189 ? 47.719 -28.141 -16.891 1 71.56 189 ASN B CA 1
ATOM 4606 C C . ASN B 1 189 ? 48.188 -28.344 -18.328 1 71.56 189 ASN B C 1
ATOM 4608 O O . ASN B 1 189 ? 49.312 -28.766 -18.547 1 71.56 189 ASN B O 1
ATOM 4612 N N . ILE B 1 190 ? 47.438 -28.031 -19.203 1 68.5 190 ILE B N 1
ATOM 4613 C CA . ILE B 1 190 ? 47.844 -28.109 -20.594 1 68.5 190 ILE B CA 1
ATOM 4614 C C . ILE B 1 190 ? 48.906 -27.047 -20.875 1 68.5 190 ILE B C 1
ATOM 4616 O O . ILE B 1 190 ? 49.875 -27.297 -21.578 1 68.5 190 ILE B O 1
ATOM 4620 N N . GLY B 1 191 ? 48.688 -25.891 -20.312 1 59.19 191 GLY B N 1
ATOM 4621 C CA . GLY B 1 191 ? 49.719 -24.859 -20.453 1 59.19 191 GLY B CA 1
ATOM 4622 C C . GLY B 1 191 ? 51.062 -25.25 -19.859 1 59.19 191 GLY B C 1
ATOM 4623 O O . GLY B 1 191 ? 52.094 -24.906 -20.406 1 59.19 191 GLY B O 1
ATOM 4624 N N . LEU B 1 192 ? 51 -26 -18.844 1 61.69 192 LEU B N 1
ATOM 4625 C CA . LEU B 1 192 ? 52.219 -26.469 -18.203 1 61.69 192 LEU B CA 1
ATOM 4626 C C . LEU B 1 192 ? 52.875 -27.578 -19.031 1 61.69 192 LEU B C 1
ATOM 4628 O O . LEU B 1 192 ? 54.094 -27.641 -19.141 1 61.69 192 LEU B O 1
ATOM 4632 N N . ASP B 1 193 ? 52.031 -28.359 -19.609 1 57.72 193 ASP B N 1
ATOM 4633 C CA . ASP B 1 193 ? 52.594 -29.422 -20.438 1 57.72 193 ASP B CA 1
ATOM 4634 C C . ASP B 1 193 ? 53.188 -28.875 -21.719 1 57.72 193 ASP B C 1
ATOM 4636 O O . ASP B 1 193 ? 54.188 -29.375 -22.219 1 57.72 193 ASP B O 1
ATOM 4640 N N . THR B 1 194 ? 52.625 -27.844 -22.266 1 58.44 194 THR B N 1
ATOM 4641 C CA . THR B 1 194 ? 53.156 -27.25 -23.484 1 58.44 194 THR B CA 1
ATOM 4642 C C . THR B 1 194 ? 54.469 -26.547 -23.203 1 58.44 194 THR B C 1
ATOM 4644 O O . THR B 1 194 ? 55.375 -26.578 -24.031 1 58.44 194 THR B O 1
ATOM 4647 N N . ASN B 1 195 ? 54.531 -25.953 -22.062 1 54.28 195 ASN B N 1
ATOM 4648 C CA . ASN B 1 195 ? 55.812 -25.359 -21.703 1 54.28 195 ASN B CA 1
ATOM 4649 C C . ASN B 1 195 ? 56.875 -26.422 -21.422 1 54.28 195 ASN B C 1
ATOM 4651 O O . ASN B 1 195 ? 58.062 -26.188 -21.562 1 54.28 195 ASN B O 1
ATOM 4655 N N . ALA B 1 196 ? 56.25 -27.469 -20.891 1 53.75 196 ALA B N 1
ATOM 4656 C CA . ALA B 1 196 ? 57.156 -28.578 -20.625 1 53.75 196 ALA B CA 1
ATOM 4657 C C . ALA B 1 196 ? 57.594 -29.25 -21.922 1 53.75 196 ALA B C 1
ATOM 4659 O O . ALA B 1 196 ? 58.75 -29.672 -22.047 1 53.75 196 ALA B O 1
ATOM 4660 N N . GLN B 1 197 ? 56.844 -29.281 -22.969 1 48.56 197 GLN B N 1
ATOM 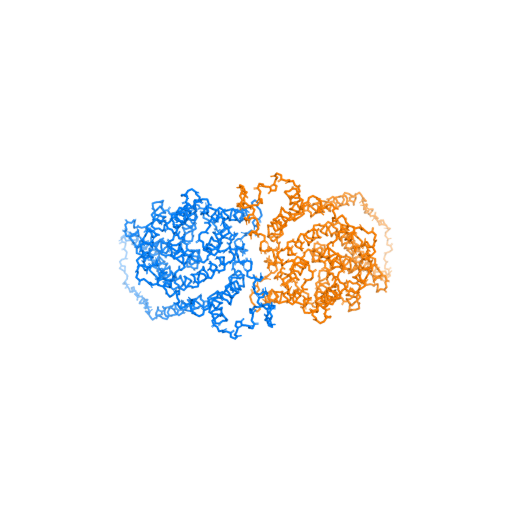4661 C CA . GLN B 1 197 ? 57.219 -29.891 -24.25 1 48.56 197 GLN B CA 1
ATOM 4662 C C . GLN B 1 197 ? 58.125 -28.969 -25.047 1 48.56 197 GLN B C 1
ATOM 4664 O O . GLN B 1 197 ? 59.031 -29.438 -25.75 1 48.56 197 GLN B O 1
ATOM 4669 N N . THR B 1 198 ? 57.938 -27.656 -25.031 1 50.62 198 THR B N 1
ATOM 4670 C CA . THR B 1 198 ? 58.812 -26.75 -25.75 1 50.62 198 THR B CA 1
ATOM 4671 C C . THR B 1 198 ? 60.219 -26.812 -25.172 1 50.62 198 THR B C 1
ATOM 4673 O O . THR B 1 198 ? 61.219 -26.609 -25.891 1 50.62 198 THR B O 1
ATOM 4676 N N . GLN B 1 199 ? 60.25 -27.094 -23.844 1 44.44 199 GLN B N 1
ATOM 4677 C CA . GLN B 1 199 ? 61.594 -27.203 -23.266 1 44.44 199 GLN B CA 1
ATOM 4678 C C . GLN B 1 199 ? 62.25 -28.516 -23.672 1 44.44 199 GLN B C 1
ATOM 4680 O O . GLN B 1 199 ? 63.469 -28.656 -23.562 1 44.44 199 GLN B O 1
ATOM 4685 N N . LEU B 1 200 ? 61.406 -29.547 -24 1 41.75 200 LEU B N 1
ATOM 4686 C CA . LEU B 1 200 ? 62.062 -30.828 -24.328 1 41.75 200 LEU B CA 1
ATOM 4687 C C . LEU B 1 200 ? 62.719 -30.75 -25.703 1 41.75 200 LEU B C 1
ATOM 4689 O O . LEU B 1 200 ? 63.469 -31.641 -26.062 1 41.75 200 LEU B O 1
ATOM 4693 N N . LEU B 1 201 ? 62.156 -29.891 -26.703 1 39.41 201 LEU B N 1
ATOM 4694 C CA . LEU B 1 201 ? 62.844 -29.953 -28 1 39.41 201 LEU B CA 1
ATOM 4695 C C . LEU B 1 201 ? 64.25 -29.375 -27.906 1 39.41 201 LEU B C 1
ATOM 4697 O O . LEU B 1 201 ? 64.938 -29.297 -28.922 1 39.41 201 LEU B O 1
ATOM 4701 N N . LYS B 1 202 ? 64.5 -28.328 -26.984 1 40.59 202 LYS B N 1
ATOM 4702 C CA . LYS B 1 202 ? 65.875 -27.891 -26.984 1 40.59 202 LYS B CA 1
ATOM 4703 C C . LYS B 1 202 ? 66.812 -28.953 -26.359 1 40.59 202 LYS B C 1
ATOM 4705 O O . LYS B 1 202 ? 66.75 -29.219 -25.156 1 40.59 202 LYS B O 1
ATOM 4710 N N . GLY B 1 203 ? 67.188 -29.969 -27.141 1 33.31 203 GLY B N 1
ATOM 4711 C CA . GLY B 1 203 ? 67.812 -31.281 -26.938 1 33.31 203 GLY B CA 1
ATOM 4712 C C . GLY B 1 203 ? 69.062 -31.234 -26.094 1 33.31 203 GLY B C 1
ATOM 4713 O O . GLY B 1 203 ? 69.5 -32.281 -25.625 1 33.31 203 GLY B O 1
ATOM 4714 N N . ASN B 1 204 ? 70.125 -30.359 -26.531 1 32.31 204 ASN B N 1
ATOM 4715 C CA . ASN B 1 204 ? 71.438 -30.984 -26.453 1 32.31 204 ASN B CA 1
ATOM 4716 C C . ASN B 1 204 ? 71.875 -31.234 -25.016 1 32.31 204 ASN B C 1
ATOM 4718 O O . ASN B 1 204 ? 72.562 -32.219 -24.719 1 32.31 204 ASN B O 1
ATOM 4722 N N . ASP B 1 205 ? 72.312 -30.062 -24.297 1 30.77 205 ASP B N 1
ATOM 4723 C CA . ASP B 1 205 ? 73.562 -30.281 -23.531 1 30.77 205 ASP B CA 1
ATOM 4724 C C . ASP B 1 205 ? 73.312 -31.297 -22.406 1 30.77 205 ASP B C 1
ATOM 4726 O O . ASP B 1 205 ? 72.25 -31.953 -22.359 1 30.77 205 ASP B O 1
ATOM 4730 N N . ASN B 1 206 ? 73.938 -30.844 -21.078 1 29.73 206 ASN B N 1
ATOM 4731 C CA . ASN B 1 206 ? 74.5 -31.656 -20 1 29.73 206 ASN B CA 1
ATOM 4732 C C . ASN B 1 206 ? 73.438 -32.438 -19.266 1 29.73 206 ASN B C 1
ATOM 4734 O O . ASN B 1 206 ? 72.375 -31.891 -18.938 1 29.73 206 ASN B O 1
ATOM 4738 N N . VAL B 1 207 ? 73.5 -33.75 -19.281 1 30.11 207 VAL B N 1
ATOM 4739 C CA . VAL B 1 207 ? 72.75 -34.906 -18.875 1 30.11 207 VAL B CA 1
ATOM 4740 C C . VAL B 1 207 ? 72.438 -34.844 -17.359 1 30.11 207 VAL B C 1
ATOM 4742 O O . VAL B 1 207 ? 71.938 -35.781 -16.781 1 30.11 207 VAL B O 1
ATOM 4745 N N . GLY B 1 208 ? 73.188 -33.781 -16.609 1 24.27 208 GLY B N 1
ATOM 4746 C CA . GLY B 1 208 ? 73.375 -34.438 -15.32 1 24.27 208 GLY B CA 1
ATOM 4747 C C . GLY B 1 208 ? 72.062 -34.938 -14.711 1 24.27 208 GLY B C 1
ATOM 4748 O O . GLY B 1 208 ? 71.688 -36.094 -14.891 1 24.27 208 GLY B O 1
ATOM 4749 N N . ASP B 1 209 ? 71.938 -34.438 -13.43 1 26.16 209 ASP B N 1
ATOM 4750 C CA . ASP B 1 209 ? 71.438 -35.031 -12.18 1 26.16 209 ASP B CA 1
ATOM 4751 C C . ASP B 1 209 ? 69.938 -35.25 -12.195 1 26.16 209 ASP B C 1
ATOM 4753 O O . ASP B 1 209 ? 69.188 -34.531 -12.914 1 26.16 209 ASP B O 1
ATOM 4757 N N . THR B 1 210 ? 69.562 -36.406 -11.555 1 23.98 210 THR B N 1
ATOM 4758 C CA . THR B 1 210 ? 68.438 -37.25 -11.242 1 23.98 210 THR B CA 1
ATOM 4759 C C . THR B 1 210 ? 67.25 -36.438 -10.789 1 23.98 210 THR B C 1
ATOM 4761 O O . THR B 1 210 ? 67.375 -35.312 -10.305 1 23.98 210 THR B O 1
ATOM 4764 N N . GLU B 1 211 ? 66.062 -37 -10.945 1 23.58 211 GLU B N 1
ATOM 4765 C CA . GLU B 1 211 ? 64.562 -36.969 -10.969 1 23.58 211 GLU B CA 1
ATOM 4766 C C . GLU B 1 211 ? 64 -36.625 -9.594 1 23.58 211 GLU B C 1
ATOM 4768 O O . GLU B 1 211 ? 62.844 -36.781 -9.344 1 23.58 211 GLU B O 1
ATOM 4773 N N . ASN B 1 212 ? 64.812 -36.219 -8.539 1 25.62 212 ASN B N 1
ATOM 4774 C CA . ASN B 1 212 ? 64 -36.312 -7.316 1 25.62 212 ASN B CA 1
ATOM 4775 C C . ASN B 1 212 ? 62.781 -35.406 -7.359 1 25.62 212 ASN B C 1
ATOM 4777 O O . ASN B 1 212 ? 62.906 -34.219 -7.082 1 25.62 212 ASN B O 1
ATOM 4781 N N . GLN B 1 213 ? 62.094 -35.5 -8.414 1 24.08 213 GLN B N 1
ATOM 4782 C CA . GLN B 1 213 ? 60.875 -34.688 -8.328 1 24.08 213 GLN B CA 1
ATOM 4783 C C . GLN B 1 213 ? 60.094 -35 -7.055 1 24.08 213 GLN B C 1
ATOM 4785 O O . GLN B 1 213 ? 59.688 -36.156 -6.832 1 24.08 213 GLN B O 1
ATOM 4790 N N . ILE B 1 214 ? 60.469 -34.375 -5.926 1 27.91 214 ILE B N 1
ATOM 4791 C CA . ILE B 1 214 ? 59.594 -34.312 -4.762 1 27.91 214 ILE B CA 1
ATOM 4792 C C . ILE B 1 214 ? 58.156 -34.188 -5.215 1 27.91 214 ILE B C 1
ATOM 4794 O O . ILE B 1 214 ? 57.781 -33.188 -5.852 1 27.91 214 ILE B O 1
ATOM 4798 N N . LEU B 1 215 ? 57.625 -35.344 -5.723 1 25.77 215 LEU B N 1
ATOM 4799 C CA . LEU B 1 215 ? 56.156 -35.438 -5.723 1 25.77 215 LEU B CA 1
ATOM 4800 C C . LEU B 1 215 ? 55.562 -34.875 -4.426 1 25.77 215 LEU B C 1
ATOM 4802 O O . LEU B 1 215 ? 55.781 -35.469 -3.355 1 25.77 215 LEU B O 1
ATOM 4806 N N . VAL B 1 216 ? 55.75 -33.625 -4.113 1 27.38 216 VAL B N 1
ATOM 4807 C CA . VAL B 1 216 ? 54.969 -33.062 -3.037 1 27.38 216 VAL B CA 1
ATOM 4808 C C . VAL B 1 216 ? 53.562 -33.656 -3.08 1 27.38 216 VAL B C 1
ATOM 4810 O O . VAL B 1 216 ? 52.844 -33.531 -4.086 1 27.38 216 VAL B O 1
ATOM 4813 N N . ASP B 1 217 ? 53.344 -34.812 -2.432 1 28.09 217 ASP B N 1
ATOM 4814 C CA . ASP B 1 217 ? 52.062 -35.312 -1.938 1 28.09 217 ASP B CA 1
ATOM 4815 C C . ASP B 1 217 ? 51.188 -34.156 -1.491 1 28.09 217 ASP B C 1
ATOM 4817 O O . ASP B 1 217 ? 51.469 -33.469 -0.504 1 28.09 217 ASP B O 1
ATOM 4821 N N . GLN B 1 218 ? 50.906 -33.219 -2.338 1 29.36 218 GLN B N 1
ATOM 4822 C CA . GLN B 1 218 ? 49.75 -32.406 -1.957 1 29.36 218 GLN B CA 1
ATOM 4823 C C . GLN B 1 218 ? 48.656 -33.25 -1.323 1 29.36 218 GLN B C 1
ATOM 4825 O O . GLN B 1 218 ? 48.031 -34.094 -1.996 1 29.36 218 GLN B O 1
ATOM 4830 N N . GLY B 1 219 ? 48.906 -33.875 -0.206 1 29.05 219 GLY B N 1
ATOM 4831 C CA . GLY B 1 219 ? 47.812 -34.281 0.671 1 29.05 219 GLY B CA 1
ATOM 4832 C C . GLY B 1 219 ? 46.594 -33.438 0.536 1 29.05 219 GLY B C 1
ATOM 4833 O O . GLY B 1 219 ? 46.531 -32.312 1.064 1 29.05 219 GLY B O 1
ATOM 4834 N N . ILE B 1 220 ? 45.969 -33.344 -0.581 1 31.22 220 ILE B N 1
ATOM 4835 C CA . ILE B 1 220 ? 44.562 -33 -0.591 1 31.22 220 ILE B CA 1
ATOM 4836 C C . ILE B 1 220 ? 43.844 -33.719 0.545 1 31.22 220 ILE B C 1
ATOM 4838 O O . ILE B 1 220 ? 43.688 -34.938 0.513 1 31.22 220 ILE B O 1
ATOM 4842 N N . SER B 1 221 ? 44.281 -33.594 1.757 1 31.3 221 SER B N 1
ATOM 4843 C CA . SER B 1 221 ? 43.406 -33.969 2.877 1 31.3 221 SER B CA 1
ATOM 4844 C C . SER B 1 221 ? 41.938 -33.812 2.525 1 31.3 221 SER B C 1
ATOM 4846 O O . SER B 1 221 ? 41.5 -32.75 2.096 1 31.3 221 SER B O 1
ATOM 4848 N N . ASN B 1 222 ? 41.312 -34.812 2.117 1 35.56 222 ASN B N 1
ATOM 4849 C CA . ASN B 1 222 ? 39.906 -35.156 2.008 1 35.56 222 ASN B CA 1
ATOM 4850 C C . ASN B 1 222 ? 39.094 -34.625 3.205 1 35.56 222 ASN B C 1
ATOM 4852 O O . ASN B 1 222 ? 37.938 -35 3.398 1 35.56 222 ASN B O 1
ATOM 4856 N N . VAL B 1 223 ? 39.781 -34.406 4.301 1 36.16 223 VAL B N 1
ATOM 4857 C CA . VAL B 1 223 ? 39 -34.125 5.492 1 36.16 223 VAL B CA 1
ATOM 4858 C C . VAL B 1 223 ? 38.125 -32.906 5.234 1 36.16 223 VAL B C 1
ATOM 4860 O O . VAL B 1 223 ? 37 -32.812 5.734 1 36.16 223 VAL B O 1
ATOM 4863 N N . SER B 1 224 ? 38.781 -31.875 4.844 1 37.62 224 SER B N 1
ATOM 4864 C CA . SER B 1 224 ? 38.094 -30.609 5.086 1 37.62 224 SER B CA 1
ATOM 4865 C C . SER B 1 224 ? 36.875 -30.469 4.176 1 37.62 224 SER B C 1
ATOM 4867 O O . SER B 1 224 ? 36.188 -29.438 4.203 1 37.62 224 SER B O 1
ATOM 4869 N N . HIS B 1 225 ? 36.812 -31.406 3.256 1 37.66 225 HIS B N 1
ATOM 4870 C CA . HIS B 1 225 ? 35.656 -31.188 2.414 1 37.66 225 HIS B CA 1
ATOM 4871 C C . HIS B 1 225 ? 34.375 -31.594 3.137 1 37.66 225 HIS B C 1
ATOM 4873 O O . HIS B 1 225 ? 33.281 -31.281 2.676 1 37.66 225 HIS B O 1
ATOM 4879 N N . SER B 1 226 ? 34.594 -32.562 4.051 1 38.28 226 SER B N 1
ATOM 4880 C CA . SER B 1 226 ? 33.375 -32.969 4.73 1 38.28 226 SER B CA 1
ATOM 4881 C C . SER B 1 226 ? 32.844 -31.859 5.625 1 38.28 226 SER B C 1
ATOM 4883 O O . SER B 1 226 ? 31.609 -31.656 5.715 1 38.28 226 SER B O 1
ATOM 4885 N N . LYS B 1 227 ? 33.688 -31.234 6.449 1 49.91 227 LYS B N 1
ATOM 4886 C CA . LYS B 1 227 ? 33.219 -30.125 7.281 1 49.91 227 LYS B CA 1
ATOM 4887 C C . LYS B 1 227 ? 32.562 -29.047 6.438 1 49.91 227 LYS B C 1
ATOM 4889 O O . LYS B 1 227 ? 31.625 -28.375 6.895 1 49.91 227 LYS B O 1
ATOM 4894 N N . SER B 1 228 ? 33.031 -29.094 5.266 1 48.38 228 SER B N 1
ATOM 4895 C CA . SER B 1 228 ? 32.531 -28.078 4.344 1 48.38 228 SER B CA 1
ATOM 4896 C C . SER B 1 228 ? 31.141 -28.406 3.84 1 48.38 228 SER B C 1
ATOM 4898 O O . SER B 1 228 ? 30.281 -27.516 3.746 1 48.38 228 SER B O 1
ATOM 4900 N N . PHE B 1 229 ? 31.062 -29.844 3.613 1 44.88 229 PHE B N 1
ATOM 4901 C CA . PHE B 1 229 ? 29.734 -30.188 3.123 1 44.88 229 PHE B CA 1
ATOM 4902 C C . PHE B 1 229 ? 28.688 -30.031 4.219 1 44.88 229 PHE B C 1
ATOM 4904 O O . PHE B 1 229 ? 27.594 -29.516 3.967 1 44.88 229 PHE B O 1
ATOM 4911 N N . MET B 1 230 ? 29.047 -30.562 5.352 1 47.47 230 MET B N 1
ATOM 4912 C CA . MET B 1 230 ? 28.109 -30.469 6.461 1 47.47 230 MET B CA 1
ATOM 4913 C C . MET B 1 230 ? 27.828 -29 6.801 1 47.47 230 MET B C 1
ATOM 4915 O O . MET B 1 230 ? 26.688 -28.641 7.121 1 47.47 230 MET B O 1
ATOM 4919 N N . HIS B 1 231 ? 28.844 -28.234 6.871 1 51.53 231 HIS B N 1
ATOM 4920 C CA . HIS B 1 231 ? 28.656 -26.812 7.152 1 51.53 231 HIS B CA 1
ATOM 4921 C C . HIS B 1 231 ? 27.828 -26.141 6.066 1 51.53 231 HIS B C 1
ATOM 4923 O O . HIS B 1 231 ? 27 -25.281 6.363 1 51.53 231 HIS B O 1
ATOM 4929 N N . ARG B 1 232 ? 27.953 -26.641 4.883 1 52.09 232 ARG B N 1
ATOM 4930 C CA . ARG B 1 232 ? 27.172 -26.109 3.77 1 52.09 232 ARG B CA 1
ATOM 4931 C C . ARG B 1 232 ? 25.75 -26.609 3.816 1 52.09 232 ARG B C 1
ATOM 4933 O O . ARG B 1 232 ? 24.797 -25.859 3.553 1 52.09 232 ARG B O 1
ATOM 4940 N N . MET B 1 233 ? 25.719 -27.906 4.191 1 52.38 233 MET B N 1
ATOM 4941 C CA . MET B 1 233 ? 24.375 -28.453 4.367 1 52.38 233 MET B CA 1
ATOM 4942 C C . MET B 1 233 ? 23.656 -27.766 5.52 1 52.38 233 MET B C 1
ATOM 4944 O O . MET B 1 233 ? 22.453 -27.484 5.434 1 52.38 233 MET B O 1
ATOM 4948 N N . MET B 1 234 ? 24.422 -27.594 6.594 1 53.97 234 MET B N 1
ATOM 4949 C CA . MET B 1 234 ? 23.844 -26.922 7.754 1 53.97 234 MET B CA 1
ATOM 4950 C C . MET B 1 234 ? 23.484 -25.484 7.414 1 53.97 234 MET B C 1
ATOM 4952 O O . MET B 1 234 ? 22.438 -24.984 7.848 1 53.97 234 MET B O 1
ATOM 4956 N N . GLU B 1 235 ? 24.312 -24.844 6.754 1 57.62 235 GLU B N 1
ATOM 4957 C CA . GLU B 1 235 ? 24.016 -23.484 6.332 1 57.62 235 GLU B CA 1
ATOM 4958 C C . GLU B 1 235 ? 22.812 -23.453 5.391 1 57.62 235 GLU B C 1
ATOM 4960 O O . GLU B 1 235 ? 21.953 -22.562 5.488 1 57.62 235 GLU B O 1
ATOM 4965 N N . SER B 1 236 ? 22.859 -24.5 4.59 1 61.81 236 SER B N 1
ATOM 4966 C CA . SER B 1 236 ? 21.719 -24.625 3.686 1 61.81 236 SER B CA 1
ATOM 4967 C C . SER B 1 236 ? 20.422 -24.906 4.453 1 61.81 236 SER B C 1
ATOM 4969 O O . SER B 1 236 ? 19.375 -24.359 4.141 1 61.81 236 SER B O 1
ATOM 4971 N N . SER B 1 237 ? 20.625 -25.75 5.484 1 65.75 237 SER B N 1
ATOM 4972 C CA . SER B 1 237 ? 19.453 -26.094 6.293 1 65.75 237 SER B CA 1
ATOM 4973 C C . SER B 1 237 ? 18.953 -24.875 7.082 1 65.75 237 SER B C 1
ATOM 4975 O O . SER B 1 237 ? 17.75 -24.672 7.215 1 65.75 237 SER B O 1
ATOM 4977 N N . SER B 1 238 ? 19.844 -24.109 7.508 1 66.62 238 SER B N 1
ATOM 4978 C CA . SER B 1 238 ? 19.453 -22.922 8.258 1 66.62 238 SER B CA 1
ATOM 4979 C C . SER B 1 238 ? 18.734 -21.906 7.371 1 66.62 238 SER B C 1
ATOM 4981 O O . SER B 1 238 ? 17.75 -21.297 7.793 1 66.62 238 SER B O 1
ATOM 4983 N N . GLN B 1 239 ? 19.141 -21.859 6.184 1 66.81 239 GLN B N 1
ATOM 4984 C CA . GLN B 1 239 ? 18.484 -20.969 5.242 1 66.81 239 GLN B CA 1
ATOM 4985 C C . GLN B 1 239 ? 17.094 -21.469 4.883 1 66.81 239 GLN B C 1
ATOM 4987 O O . GLN B 1 239 ? 16.156 -20.672 4.785 1 66.81 239 GLN B O 1
ATOM 4992 N N . ILE B 1 240 ? 17.078 -22.766 4.711 1 69.62 240 ILE B N 1
ATOM 4993 C CA . ILE B 1 240 ? 15.789 -23.375 4.395 1 69.62 240 ILE B CA 1
ATOM 4994 C C . ILE B 1 240 ? 14.82 -23.156 5.555 1 69.62 240 ILE B C 1
ATOM 4996 O O . ILE B 1 240 ? 13.68 -22.75 5.344 1 69.62 240 ILE B O 1
ATOM 5000 N N . LEU B 1 241 ? 15.289 -23.328 6.715 1 70.12 241 LEU B N 1
ATOM 5001 C CA . LEU B 1 241 ? 14.422 -23.156 7.879 1 70.12 241 LEU B CA 1
ATOM 5002 C C . LEU B 1 241 ? 13.977 -21.703 8.016 1 70.12 241 LEU B C 1
ATOM 5004 O O . LEU B 1 241 ? 12.812 -21.438 8.32 1 70.12 241 LEU B O 1
ATOM 5008 N N . GLU B 1 242 ? 14.844 -20.828 7.75 1 70.31 242 GLU B N 1
ATOM 5009 C CA . GLU B 1 242 ? 14.531 -19.406 7.859 1 70.31 242 GLU B CA 1
ATOM 5010 C C . GLU B 1 242 ? 13.492 -19 6.816 1 70.31 242 GLU B C 1
ATOM 5012 O O . GLU B 1 242 ? 12.617 -18.172 7.094 1 70.31 242 GLU B O 1
ATOM 5017 N N . GLU B 1 243 ? 13.602 -19.656 5.758 1 69.5 243 GLU B N 1
ATOM 5018 C CA . GLU B 1 243 ? 12.695 -19.281 4.684 1 69.5 243 GLU B CA 1
ATOM 5019 C C . GLU B 1 243 ? 11.359 -20.016 4.797 1 69.5 243 GLU B C 1
ATOM 5021 O O . GLU B 1 243 ? 10.32 -19.484 4.391 1 69.5 243 GLU B O 1
ATOM 5026 N N . VAL B 1 244 ? 11.445 -21.234 5.32 1 72.5 244 VAL B N 1
ATOM 5027 C CA . VAL B 1 244 ? 10.211 -21.984 5.531 1 72.5 244 VAL B CA 1
ATOM 5028 C C . VAL B 1 244 ? 9.422 -21.375 6.684 1 72.5 244 VAL B C 1
ATOM 5030 O O . VAL B 1 244 ? 8.188 -21.375 6.664 1 72.5 244 VAL B O 1
ATOM 5033 N N . VAL B 1 245 ? 10.156 -20.797 7.625 1 78.69 245 VAL B N 1
ATOM 5034 C CA . VAL B 1 245 ? 9.484 -20.109 8.719 1 78.69 245 VAL B CA 1
ATOM 5035 C C . VAL B 1 245 ? 9.406 -18.625 8.422 1 78.69 245 VAL B C 1
ATOM 5037 O O . VAL B 1 245 ? 9.727 -17.797 9.281 1 78.69 245 VAL B O 1
ATOM 5040 N N . SER B 1 246 ? 8.961 -18.328 7.254 1 84.06 246 SER B N 1
ATOM 5041 C CA . SER B 1 246 ? 8.859 -16.953 6.801 1 84.06 246 SER B CA 1
ATOM 5042 C C . SER B 1 246 ? 7.648 -16.25 7.406 1 84.06 246 SER B C 1
ATOM 5044 O O . SER B 1 246 ? 6.695 -16.906 7.836 1 84.06 246 SER B O 1
ATOM 5046 N N . PRO B 1 247 ? 7.688 -14.938 7.48 1 86.75 247 PRO B N 1
ATOM 5047 C CA . PRO B 1 247 ? 6.594 -14.18 8.086 1 86.75 247 PRO B CA 1
ATOM 5048 C C . PRO B 1 247 ? 5.238 -14.492 7.461 1 86.75 247 PRO B C 1
ATOM 5050 O O . PRO B 1 247 ? 4.254 -14.703 8.18 1 86.75 247 PRO B O 1
ATOM 5053 N N . PRO B 1 248 ? 5.168 -14.641 6.148 1 85.44 248 PRO B N 1
ATOM 5054 C CA . PRO B 1 248 ? 3.863 -14.984 5.574 1 85.44 248 PRO B CA 1
ATOM 5055 C C . PRO B 1 248 ? 3.363 -16.359 6.023 1 85.44 248 PRO B C 1
ATOM 5057 O O . PRO B 1 248 ? 2.166 -16.531 6.266 1 85.44 248 PRO B O 1
ATOM 5060 N N . ILE B 1 249 ? 4.23 -17.328 6.168 1 86.69 249 ILE B N 1
ATOM 5061 C CA . ILE B 1 249 ? 3.846 -18.672 6.594 1 86.69 249 ILE B CA 1
ATOM 5062 C C . ILE B 1 249 ? 3.41 -18.641 8.055 1 86.69 249 ILE B C 1
ATOM 5064 O O . ILE B 1 249 ? 2.385 -19.219 8.422 1 86.69 249 ILE B O 1
ATOM 5068 N N . ILE B 1 250 ? 4.145 -17.922 8.844 1 90.06 250 ILE B N 1
ATOM 5069 C CA . ILE B 1 250 ? 3.779 -17.766 10.25 1 90.06 250 ILE B CA 1
ATOM 5070 C C . ILE B 1 250 ? 2.406 -17.109 10.359 1 90.06 250 ILE B C 1
ATOM 5072 O O . ILE B 1 250 ? 1.566 -17.531 11.148 1 90.06 250 ILE B O 1
ATOM 5076 N N . ALA B 1 251 ? 2.197 -16.109 9.555 1 92.44 251 ALA B N 1
ATOM 5077 C CA . ALA B 1 251 ? 0.922 -15.391 9.562 1 92.44 251 ALA B CA 1
ATOM 5078 C C . ALA B 1 251 ? -0.224 -16.312 9.156 1 92.44 251 ALA B C 1
ATOM 5080 O O . ALA B 1 251 ? -1.34 -16.188 9.664 1 92.44 251 ALA B O 1
ATOM 5081 N N . THR B 1 252 ? 0.098 -17.188 8.219 1 87.25 252 THR B N 1
ATOM 5082 C CA . THR B 1 252 ? -0.91 -18.156 7.797 1 87.25 252 THR B CA 1
ATOM 5083 C C . THR B 1 252 ? -1.314 -19.062 8.953 1 87.25 252 THR B C 1
ATOM 5085 O O . THR B 1 252 ? -2.504 -19.25 9.211 1 87.25 252 THR B O 1
ATOM 5088 N N . PHE B 1 253 ? -0.368 -19.516 9.672 1 87.62 253 PHE B N 1
ATOM 5089 C CA . PHE B 1 253 ? -0.652 -20.406 10.789 1 87.62 253 PHE B CA 1
ATOM 5090 C C . PHE B 1 253 ? -1.36 -19.656 11.914 1 87.62 253 PHE B C 1
ATOM 5092 O O . PHE B 1 253 ? -2.318 -20.172 12.5 1 87.62 253 PHE B O 1
ATOM 5099 N N . LEU B 1 254 ? -0.898 -18.484 12.219 1 90.94 254 LEU B N 1
ATOM 5100 C CA . LEU B 1 254 ? -1.566 -17.672 13.234 1 90.94 254 LEU B CA 1
ATOM 5101 C C . LEU B 1 254 ? -2.986 -17.328 12.797 1 90.94 254 LEU B C 1
ATOM 5103 O O . LEU B 1 254 ? -3.906 -17.328 13.617 1 90.94 254 LEU B O 1
ATOM 5107 N N . GLY B 1 255 ? -3.113 -16.984 11.547 1 90.69 255 GLY B N 1
ATOM 5108 C CA . GLY B 1 255 ? -4.441 -16.734 11.016 1 90.69 255 GLY B CA 1
ATOM 5109 C C . GLY B 1 255 ? -5.383 -17.922 11.164 1 90.69 255 GLY B C 1
ATOM 5110 O O . GLY B 1 255 ? -6.551 -17.75 11.523 1 90.69 255 GLY B O 1
ATOM 5111 N N . PHE B 1 256 ? -4.844 -19.094 10.93 1 87.62 256 PHE B N 1
ATOM 5112 C CA . PHE B 1 256 ? -5.633 -20.312 11.086 1 87.62 256 PHE B CA 1
ATOM 5113 C C . PHE B 1 256 ? -6.047 -20.5 12.539 1 87.62 256 PHE B C 1
ATOM 5115 O O . PHE B 1 256 ? -7.184 -20.891 12.828 1 87.62 256 PHE B O 1
ATOM 5122 N N . ILE B 1 257 ? -5.168 -20.25 13.422 1 91.31 257 ILE B N 1
ATOM 5123 C CA . ILE B 1 257 ? -5.449 -20.422 14.836 1 91.31 257 ILE B CA 1
ATOM 5124 C C . ILE B 1 257 ? -6.535 -19.438 15.273 1 91.31 257 ILE B C 1
ATOM 5126 O O . ILE B 1 257 ? -7.52 -19.828 15.898 1 91.31 257 ILE B O 1
ATOM 5130 N N . PHE B 1 258 ? -6.449 -18.219 14.898 1 90.88 258 PHE B N 1
ATOM 5131 C CA . PHE B 1 258 ? -7.418 -17.203 15.297 1 90.88 258 PHE B CA 1
ATOM 5132 C C . PHE B 1 258 ? -8.742 -17.406 14.562 1 90.88 258 PHE B C 1
ATOM 5134 O O . PHE B 1 258 ? -9.805 -17.109 15.102 1 90.88 258 PHE B O 1
ATOM 5141 N N . GLY B 1 259 ? -8.648 -17.844 13.344 1 86.31 259 GLY B N 1
ATOM 5142 C CA . GLY B 1 259 ? -9.852 -18.109 12.578 1 86.31 259 GLY B CA 1
ATOM 5143 C C . GLY B 1 259 ? -10.555 -19.391 13.008 1 86.31 259 GLY B C 1
ATOM 5144 O O . GLY B 1 259 ? -11.781 -19.469 12.953 1 86.31 259 GLY B O 1
ATOM 5145 N N . GLY B 1 260 ? -9.852 -20.375 13.438 1 87.31 260 GLY B N 1
ATOM 5146 C CA . GLY B 1 260 ? -10.391 -21.688 13.758 1 87.31 260 GLY B CA 1
ATOM 5147 C C . GLY B 1 260 ? -10.914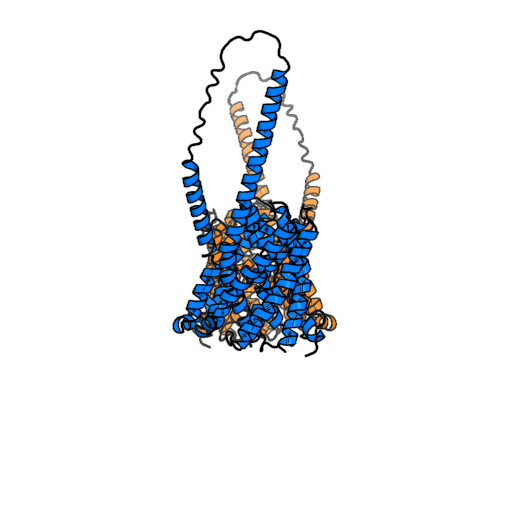 -21.797 15.18 1 87.31 260 GLY B C 1
ATOM 5148 O O . GLY B 1 260 ? -11.773 -22.625 15.469 1 87.31 260 GLY B O 1
ATOM 5149 N N . VAL B 1 261 ? -10.375 -20.984 16.062 1 89.5 261 VAL B N 1
ATOM 5150 C CA . VAL B 1 261 ? -10.789 -21.016 17.453 1 89.5 261 VAL B CA 1
ATOM 5151 C C . VAL B 1 261 ? -11.828 -19.922 17.719 1 89.5 261 VAL B C 1
ATOM 5153 O O . VAL B 1 261 ? -11.531 -18.734 17.594 1 89.5 261 VAL B O 1
ATOM 5156 N N . LYS B 1 262 ? -12.953 -20.328 18.141 1 87.62 262 LYS B N 1
ATOM 5157 C CA . LYS B 1 262 ? -14.109 -19.453 18.266 1 87.62 262 LYS B CA 1
ATOM 5158 C C . LYS B 1 262 ? -13.82 -18.281 19.203 1 87.62 262 LYS B C 1
ATOM 5160 O O . LYS B 1 262 ? -14.125 -17.141 18.906 1 87.62 262 LYS B O 1
ATOM 5165 N N . TRP B 1 263 ? -13.297 -18.594 20.328 1 88.94 263 TRP B N 1
ATOM 5166 C CA . TRP B 1 263 ? -13.109 -17.547 21.328 1 88.94 263 TRP B CA 1
ATOM 5167 C C . TRP B 1 263 ? -12.055 -16.547 20.859 1 88.94 263 TRP B C 1
ATOM 5169 O O . TRP B 1 263 ? -12.172 -15.344 21.125 1 88.94 263 TRP B O 1
ATOM 5179 N N . LEU B 1 264 ? -11.055 -16.969 20.188 1 90.25 264 LEU B N 1
ATOM 5180 C CA . LEU B 1 264 ? -10.039 -16.078 19.641 1 90.25 264 LEU B CA 1
ATOM 5181 C C . LEU B 1 264 ? -10.602 -15.211 18.531 1 90.25 264 LEU B C 1
ATOM 5183 O O . LEU B 1 264 ? -10.297 -14.016 18.438 1 90.25 264 LEU B O 1
ATOM 5187 N N . ARG B 1 265 ? -11.328 -15.828 17.781 1 89.56 265 ARG B N 1
ATOM 5188 C CA . ARG B 1 265 ? -11.953 -15.125 16.656 1 89.56 265 ARG B CA 1
ATOM 5189 C C . ARG B 1 265 ? -12.859 -14 17.156 1 89.56 265 ARG B C 1
ATOM 5191 O O . ARG B 1 265 ? -12.867 -12.906 16.594 1 89.56 265 ARG B O 1
ATOM 5198 N N . ASN B 1 266 ? -13.57 -14.258 18.219 1 89.94 266 ASN B N 1
ATOM 5199 C CA . ASN B 1 266 ? -14.516 -13.281 18.766 1 89.94 266 ASN B CA 1
ATOM 5200 C C . ASN B 1 266 ? -13.789 -12.109 19.422 1 89.94 266 ASN B C 1
ATOM 5202 O O . ASN B 1 266 ? -14.375 -11.047 19.625 1 89.94 266 ASN B O 1
ATOM 5206 N N . LEU B 1 267 ? -12.602 -12.367 19.719 1 90 267 LEU B N 1
ATOM 5207 C CA . LEU B 1 267 ? -11.805 -11.289 20.312 1 90 267 LEU B CA 1
ATOM 5208 C C . LEU B 1 267 ? -11.438 -10.258 19.25 1 90 267 LEU B C 1
ATOM 5210 O O . LEU B 1 267 ? -11.273 -9.07 19.562 1 90 267 LEU B O 1
ATOM 5214 N N . LEU B 1 268 ? -11.328 -10.656 18.016 1 89.69 268 LEU B N 1
ATOM 5215 C CA . LEU B 1 268 ? -10.773 -9.797 16.969 1 89.69 268 LEU B CA 1
ATOM 5216 C C . LEU B 1 268 ? -11.844 -9.422 15.953 1 89.69 268 LEU B C 1
ATOM 5218 O O . LEU B 1 268 ? -11.844 -8.305 15.43 1 89.69 268 LEU B O 1
ATOM 5222 N N . ILE B 1 269 ? -12.703 -10.344 15.727 1 85.56 269 ILE B N 1
ATOM 5223 C CA . ILE B 1 269 ? -13.625 -10.18 14.609 1 85.56 269 ILE B CA 1
ATOM 5224 C C . ILE B 1 269 ? -15.031 -9.875 15.133 1 85.56 269 ILE B C 1
ATOM 5226 O O . ILE B 1 269 ? -15.492 -10.516 16.078 1 85.56 269 ILE B O 1
ATOM 5230 N N . GLY B 1 270 ? -15.68 -8.906 14.484 1 82.06 270 GLY B N 1
ATOM 5231 C CA . GLY B 1 270 ? -17.016 -8.492 14.875 1 82.06 270 GLY B CA 1
ATOM 5232 C C . GLY B 1 270 ? -17.125 -7.016 15.195 1 82.06 270 GLY B C 1
ATOM 5233 O O . GLY B 1 270 ? -16.125 -6.379 15.531 1 82.06 270 GLY B O 1
ATOM 5234 N N . GLN B 1 271 ? -18.281 -6.512 15.086 1 77.25 271 GLN B N 1
ATOM 5235 C CA . GLN B 1 271 ? -18.484 -5.086 15.328 1 77.25 271 GLN B CA 1
ATOM 5236 C C . GLN B 1 271 ? -18.312 -4.746 16.797 1 77.25 271 GLN B C 1
ATOM 5238 O O . GLN B 1 271 ? -17.922 -3.627 17.141 1 77.25 271 GLN B O 1
ATOM 5243 N N . ASP B 1 272 ? -18.484 -5.75 17.625 1 80.94 272 ASP B N 1
ATOM 5244 C CA . ASP B 1 272 ? -18.391 -5.5 19.062 1 80.94 272 ASP B CA 1
ATOM 5245 C C . ASP B 1 272 ? -17.156 -6.16 19.656 1 80.94 272 ASP B C 1
ATOM 5247 O O . ASP B 1 272 ? -17.047 -6.293 20.875 1 80.94 272 ASP B O 1
ATOM 5251 N N . ALA B 1 273 ? -16.297 -6.625 18.828 1 88.62 273 ALA B N 1
ATOM 5252 C CA . ALA B 1 273 ? -15.102 -7.285 19.328 1 88.62 273 ALA B CA 1
ATOM 5253 C C . ALA B 1 273 ? -14.211 -6.309 20.078 1 88.62 273 ALA B C 1
ATOM 5255 O O . ALA B 1 273 ? -13.961 -5.195 19.609 1 88.62 273 ALA B O 1
ATOM 5256 N N . PRO B 1 274 ? -13.734 -6.68 21.219 1 85.88 274 PRO B N 1
ATOM 5257 C CA . PRO B 1 274 ? -12.938 -5.777 22.062 1 85.88 274 PRO B CA 1
ATOM 5258 C C . PRO B 1 274 ? -11.625 -5.367 21.391 1 85.88 274 PRO B C 1
ATOM 5260 O O . PRO B 1 274 ? -11.117 -4.273 21.656 1 85.88 274 PRO B O 1
ATOM 5263 N N . LEU B 1 275 ? -11.055 -6.238 20.578 1 91.44 275 LEU B N 1
ATOM 5264 C CA . LEU B 1 275 ? -9.781 -5.941 19.938 1 91.44 275 LEU B CA 1
ATOM 5265 C C . LEU B 1 275 ? -9.961 -5.703 18.438 1 91.44 275 LEU B C 1
ATOM 5267 O O . LEU B 1 275 ? -9.055 -5.992 17.656 1 91.44 275 LEU B O 1
ATOM 5271 N N . LYS B 1 276 ? -11.078 -5.195 18.062 1 90.81 276 LYS B N 1
ATOM 5272 C CA . LYS B 1 276 ? -11.398 -4.926 16.672 1 90.81 276 LYS B CA 1
ATOM 5273 C C . LYS B 1 276 ? -10.391 -3.957 16.047 1 90.81 276 LYS B C 1
ATOM 5275 O O . LYS B 1 276 ? -10.023 -4.098 14.883 1 90.81 276 LYS B O 1
ATOM 5280 N N . VAL B 1 277 ? -9.938 -3.064 16.875 1 90.44 277 VAL B N 1
ATOM 5281 C CA . VAL B 1 277 ? -9.031 -2.027 16.391 1 90.44 277 VAL B CA 1
ATOM 5282 C C . VAL B 1 277 ? -7.727 -2.662 15.93 1 90.44 277 VAL B C 1
ATOM 5284 O O . VAL B 1 277 ? -7.105 -2.193 14.969 1 90.44 277 VAL B O 1
ATOM 5287 N N . ILE B 1 278 ? -7.328 -3.697 16.578 1 93 278 ILE B N 1
ATOM 5288 C CA . ILE B 1 278 ? -6.105 -4.398 16.188 1 93 278 ILE B CA 1
ATOM 5289 C C . ILE B 1 278 ? -6.301 -5.082 14.836 1 93 278 ILE B C 1
ATOM 5291 O O . ILE B 1 278 ? -5.441 -4.98 13.961 1 93 278 ILE B O 1
ATOM 5295 N N . GLN B 1 279 ? -7.414 -5.715 14.727 1 91.75 279 GLN B N 1
ATOM 5296 C CA . GLN B 1 279 ? -7.734 -6.363 13.461 1 91.75 279 GLN B CA 1
ATOM 5297 C C . GLN B 1 279 ? -7.805 -5.348 12.328 1 91.75 279 GLN B C 1
ATOM 5299 O O . GLN B 1 279 ? -7.285 -5.59 11.234 1 91.75 279 GLN B O 1
ATOM 5304 N N . ASP B 1 280 ? -8.391 -4.266 12.594 1 91.38 280 ASP B N 1
ATOM 5305 C CA . ASP B 1 280 ? -8.516 -3.217 11.586 1 91.38 280 ASP B CA 1
ATOM 5306 C C . ASP B 1 280 ? -7.148 -2.652 11.211 1 91.38 280 ASP B C 1
ATOM 5308 O O . ASP B 1 280 ? -6.906 -2.318 10.047 1 91.38 280 ASP B O 1
ATOM 5312 N N . SER B 1 281 ? -6.348 -2.531 12.172 1 94.56 281 SER B N 1
ATOM 5313 C CA . SER B 1 281 ? -5 -2.033 11.93 1 94.56 281 SER B CA 1
ATOM 5314 C C . SER B 1 281 ? -4.199 -3.002 11.062 1 94.56 281 SER B C 1
ATOM 5316 O O . SER B 1 281 ? -3.508 -2.586 10.133 1 94.56 281 SER B O 1
ATOM 5318 N N . ILE B 1 282 ? -4.324 -4.234 11.391 1 95.12 282 ILE B N 1
ATOM 5319 C CA . ILE B 1 282 ? -3.623 -5.277 10.648 1 95.12 282 ILE B CA 1
ATOM 5320 C C . ILE B 1 282 ? -4.137 -5.32 9.211 1 95.12 282 ILE B C 1
ATOM 5322 O O . ILE B 1 282 ? -3.35 -5.441 8.266 1 95.12 282 ILE B O 1
ATOM 5326 N N . GLN B 1 283 ? -5.375 -5.176 9.062 1 92.12 283 GLN B N 1
ATOM 5327 C CA . GLN B 1 283 ? -5.984 -5.164 7.734 1 92.12 283 GLN B CA 1
ATOM 5328 C C . GLN B 1 283 ? -5.508 -3.963 6.926 1 92.12 283 GLN B C 1
ATOM 5330 O O . GLN B 1 283 ? -5.168 -4.098 5.746 1 92.12 283 GLN B O 1
ATOM 5335 N N . LEU B 1 284 ? -5.535 -2.867 7.547 1 93.06 284 LEU B N 1
ATOM 5336 C CA . LEU B 1 284 ? -5.09 -1.651 6.875 1 93.06 284 LEU B CA 1
ATOM 5337 C C . LEU B 1 284 ? -3.639 -1.776 6.426 1 93.06 284 LEU B C 1
ATOM 5339 O O . LEU B 1 284 ? -3.297 -1.393 5.305 1 93.06 284 LEU B O 1
ATOM 5343 N N . LEU B 1 285 ? -2.844 -2.246 7.273 1 95.25 285 LEU B N 1
ATOM 5344 C CA . LEU B 1 285 ? -1.442 -2.473 6.945 1 95.25 285 LEU B CA 1
ATOM 5345 C C . LEU B 1 285 ? -1.31 -3.441 5.773 1 95.25 285 LEU B C 1
ATOM 5347 O O . LEU B 1 285 ? -0.489 -3.23 4.879 1 95.25 285 LEU B O 1
ATOM 5351 N N . GLY B 1 286 ? -2.096 -4.457 5.727 1 95.31 286 GLY B N 1
ATOM 5352 C CA . GLY B 1 286 ? -2.062 -5.477 4.691 1 95.31 286 GLY B CA 1
ATOM 5353 C C . GLY B 1 286 ? -2.467 -4.953 3.324 1 95.31 286 GLY B C 1
ATOM 5354 O O . GLY B 1 286 ? -2.104 -5.535 2.299 1 95.31 286 GLY B O 1
ATOM 5355 N N . GLU B 1 287 ? -3.176 -3.879 3.258 1 93.69 287 GLU B N 1
ATOM 5356 C CA . GLU B 1 287 ? -3.666 -3.307 2.008 1 93.69 287 GLU B CA 1
ATOM 5357 C C . GLU B 1 287 ? -2.512 -2.82 1.135 1 93.69 287 GLU B C 1
ATOM 5359 O O . GLU B 1 287 ? -2.686 -2.596 -0.065 1 93.69 287 GLU B O 1
ATOM 5364 N N . GLY B 1 288 ? -1.425 -2.719 1.691 1 95.44 288 GLY B N 1
ATOM 5365 C CA . GLY B 1 288 ? -0.257 -2.309 0.93 1 95.44 288 GLY B CA 1
ATOM 5366 C C . GLY B 1 288 ? 0.329 -3.424 0.086 1 95.44 288 GLY B C 1
ATOM 5367 O O . GLY B 1 288 ? 1.144 -3.174 -0.804 1 95.44 288 GLY B O 1
ATOM 5368 N N . THR B 1 289 ? -0.114 -4.586 0.277 1 94.12 289 THR B N 1
ATOM 5369 C CA . THR B 1 289 ? 0.502 -5.762 -0.327 1 94.12 289 THR B CA 1
ATOM 5370 C C . THR B 1 289 ? 0.332 -5.742 -1.843 1 94.12 289 THR B C 1
ATOM 5372 O O . THR B 1 289 ? 1.317 -5.73 -2.584 1 94.12 289 THR B O 1
ATOM 5375 N N . ILE B 1 290 ? -0.849 -5.656 -2.338 1 92.75 290 ILE B N 1
ATOM 5376 C CA . ILE B 1 290 ? -1.171 -5.914 -3.738 1 92.75 290 ILE B CA 1
ATOM 5377 C C . ILE B 1 290 ? -0.596 -4.801 -4.609 1 92.75 290 ILE B C 1
ATOM 5379 O O . ILE B 1 290 ? 0.105 -5.07 -5.59 1 92.75 290 ILE B O 1
ATOM 5383 N N . PRO B 1 291 ? -0.8 -3.516 -4.203 1 95.19 291 PRO B N 1
ATOM 5384 C CA . PRO B 1 291 ? -0.219 -2.467 -5.047 1 95.19 291 PRO B CA 1
ATOM 5385 C C . PRO B 1 291 ? 1.306 -2.531 -5.102 1 95.19 291 PRO B C 1
ATOM 5387 O O . PRO B 1 291 ? 1.897 -2.338 -6.164 1 95.19 291 PRO B O 1
ATOM 5390 N N . CYS B 1 292 ? 1.907 -2.814 -4.031 1 94.81 292 CYS B N 1
ATOM 5391 C CA . CYS B 1 292 ? 3.365 -2.852 -3.984 1 94.81 292 CYS B CA 1
ATOM 5392 C C . CYS B 1 292 ? 3.906 -4.035 -4.773 1 94.81 292 CYS B C 1
ATOM 5394 O O . CYS B 1 292 ? 4.859 -3.893 -5.539 1 94.81 292 CYS B O 1
ATOM 5396 N N . ILE B 1 293 ? 3.291 -5.219 -4.629 1 92.25 293 ILE B N 1
ATOM 5397 C CA . ILE B 1 293 ? 3.779 -6.406 -5.316 1 92.25 293 ILE B CA 1
ATOM 5398 C C . ILE B 1 293 ? 3.615 -6.238 -6.824 1 92.25 293 ILE B C 1
ATOM 5400 O O . ILE B 1 293 ? 4.473 -6.668 -7.602 1 92.25 293 ILE B O 1
ATOM 5404 N N . THR B 1 294 ? 2.564 -5.594 -7.223 1 93.06 294 THR B N 1
ATOM 5405 C CA . THR B 1 294 ? 2.279 -5.465 -8.648 1 93.06 294 THR B CA 1
ATOM 5406 C C . THR B 1 294 ? 3.248 -4.488 -9.305 1 93.06 294 THR B C 1
ATOM 5408 O O . THR B 1 294 ? 3.721 -4.73 -10.422 1 93.06 294 THR B O 1
ATOM 5411 N N . ILE B 1 295 ? 3.553 -3.422 -8.641 1 94.31 295 ILE B N 1
ATOM 5412 C CA . ILE B 1 295 ? 4.531 -2.486 -9.188 1 94.31 295 ILE B CA 1
ATOM 5413 C C . ILE B 1 295 ? 5.914 -3.131 -9.195 1 94.31 295 ILE B C 1
ATOM 5415 O O . ILE B 1 295 ? 6.699 -2.928 -10.125 1 94.31 295 ILE B O 1
ATOM 5419 N N . LEU B 1 296 ? 6.25 -3.861 -8.156 1 92.69 296 LEU B N 1
ATOM 5420 C CA . LEU B 1 296 ? 7.531 -4.555 -8.062 1 92.69 296 LEU B CA 1
ATOM 5421 C C . LEU B 1 296 ? 7.695 -5.547 -9.203 1 92.69 296 LEU B C 1
ATOM 5423 O O . LEU B 1 296 ? 8.789 -5.688 -9.758 1 92.69 296 LEU B O 1
ATOM 5427 N N . LEU B 1 297 ? 6.602 -6.238 -9.477 1 90.5 297 LEU B N 1
ATOM 5428 C CA . LEU B 1 297 ? 6.629 -7.18 -10.586 1 90.5 297 LEU B CA 1
ATOM 5429 C C . LEU B 1 297 ? 7.082 -6.496 -11.867 1 90.5 297 LEU B C 1
ATOM 5431 O O . LEU B 1 297 ? 7.98 -6.988 -12.555 1 90.5 297 LEU B O 1
ATOM 5435 N N . GLY B 1 298 ? 6.512 -5.348 -12.164 1 91.69 298 GLY B N 1
ATOM 5436 C CA . GLY B 1 298 ? 6.898 -4.59 -13.344 1 91.69 298 GLY B CA 1
ATOM 5437 C C . GLY B 1 298 ? 8.344 -4.145 -13.32 1 91.69 298 GLY B C 1
ATOM 5438 O O . GLY B 1 298 ? 9.062 -4.281 -14.312 1 91.69 298 GLY B O 1
ATOM 5439 N N . GLY B 1 299 ? 8.766 -3.625 -12.227 1 91.44 299 GLY B N 1
ATOM 5440 C CA . GLY B 1 299 ? 10.148 -3.188 -12.094 1 91.44 299 GLY B CA 1
ATOM 5441 C C . GLY B 1 299 ? 11.148 -4.316 -12.258 1 91.44 299 GLY B C 1
ATOM 5442 O O . GLY B 1 299 ? 12.195 -4.133 -12.875 1 91.44 299 GLY B O 1
ATOM 5443 N N . ASN B 1 300 ? 10.844 -5.453 -11.711 1 87.12 300 ASN B N 1
ATOM 5444 C CA . ASN B 1 300 ? 11.742 -6.605 -11.773 1 87.12 300 ASN B CA 1
ATOM 5445 C C . ASN B 1 300 ? 11.891 -7.125 -13.203 1 87.12 300 ASN B C 1
ATOM 5447 O O . ASN B 1 300 ? 12.961 -7.605 -13.586 1 87.12 300 ASN B O 1
ATOM 5451 N N . LEU B 1 301 ? 10.883 -7.039 -13.969 1 88.62 301 LEU B N 1
ATOM 5452 C CA . LEU B 1 301 ? 10.891 -7.598 -15.312 1 88.62 301 LEU B CA 1
ATOM 5453 C C . LEU B 1 301 ? 11.773 -6.773 -16.234 1 88.62 301 LEU B C 1
ATOM 5455 O O . LEU B 1 301 ? 12.219 -7.262 -17.281 1 88.62 301 LEU B O 1
ATOM 5459 N N . THR B 1 302 ? 12.039 -5.527 -15.883 1 87.25 302 THR B N 1
ATOM 5460 C CA . THR B 1 302 ? 12.875 -4.676 -16.734 1 87.25 302 THR B CA 1
ATOM 5461 C C . THR B 1 302 ? 14.32 -5.164 -16.734 1 87.25 302 THR B C 1
ATOM 5463 O O . THR B 1 302 ? 15.102 -4.805 -17.625 1 87.25 302 THR B O 1
ATOM 5466 N N . GLN B 1 303 ? 14.656 -5.977 -15.797 1 80.75 303 GLN B N 1
ATOM 5467 C CA . GLN B 1 303 ? 16.016 -6.508 -15.727 1 80.75 303 GLN B CA 1
ATOM 5468 C C . GLN B 1 303 ? 16.281 -7.5 -16.859 1 80.75 303 GLN B C 1
ATOM 5470 O O . GLN B 1 303 ? 17.438 -7.758 -17.203 1 80.75 303 GLN B O 1
ATOM 5475 N N . GLY B 1 304 ? 15.273 -8.125 -17.422 1 76.25 304 GLY B N 1
ATOM 5476 C CA . GLY B 1 304 ? 15.406 -9.141 -18.453 1 76.25 304 GLY B CA 1
ATOM 5477 C C . GLY B 1 304 ? 15.594 -8.555 -19.844 1 76.25 304 GLY B C 1
ATOM 5478 O O . GLY B 1 304 ? 15.789 -9.289 -20.812 1 76.25 304 GLY B O 1
ATOM 5479 N N . MET B 1 305 ? 15.562 -7.281 -19.969 1 71.38 305 MET B N 1
ATOM 5480 C CA . MET B 1 305 ? 15.68 -6.645 -21.281 1 71.38 305 MET B CA 1
ATOM 5481 C C . MET B 1 305 ? 17.125 -6.652 -21.766 1 71.38 305 MET B C 1
ATOM 5483 O O . MET B 1 305 ? 17.391 -6.359 -22.938 1 71.38 305 MET B O 1
ATOM 5487 N N . GLN B 1 306 ? 17.938 -7.164 -20.969 1 66.56 306 GLN B N 1
ATOM 5488 C CA . GLN B 1 306 ? 19.328 -7.219 -21.391 1 66.56 306 GLN B CA 1
ATOM 5489 C C . GLN B 1 306 ? 19.625 -8.5 -22.156 1 66.56 306 GLN B C 1
ATOM 5491 O O . GLN B 1 306 ? 18.906 -9.5 -22.016 1 66.56 306 GLN B O 1
ATOM 5496 N N . SER B 1 307 ? 20.453 -8.391 -23.203 1 62.38 307 SER B N 1
ATOM 5497 C CA . SER B 1 307 ? 20.828 -9.469 -24.109 1 62.38 307 SER B CA 1
ATOM 5498 C C . SER B 1 307 ? 21.359 -10.68 -23.359 1 62.38 307 SER B C 1
ATOM 5500 O O . SER B 1 307 ? 22.125 -10.539 -22.391 1 62.38 307 SER B O 1
ATOM 5502 N N . SER B 1 308 ? 20.531 -11.758 -23.312 1 63.91 308 SER B N 1
ATOM 5503 C CA . SER B 1 308 ? 21.109 -12.922 -22.656 1 63.91 308 SER B CA 1
ATOM 5504 C C . SER B 1 308 ? 21.297 -14.078 -23.625 1 63.91 308 SER B C 1
ATOM 5506 O O . SER B 1 308 ? 20.719 -14.078 -24.719 1 63.91 308 SER B O 1
ATOM 5508 N N . SER B 1 309 ? 22.078 -14.953 -23.203 1 70.12 309 SER B N 1
ATOM 5509 C CA . SER B 1 309 ? 22.656 -16.109 -23.875 1 70.12 309 SER B CA 1
ATOM 5510 C C . SER B 1 309 ? 21.688 -17.281 -23.906 1 70.12 309 SER B C 1
ATOM 5512 O O . SER B 1 309 ? 22.031 -18.375 -24.359 1 70.12 309 SER B O 1
ATOM 5514 N N . ILE B 1 310 ? 20.391 -17.094 -23.641 1 84.31 310 ILE B N 1
ATOM 5515 C CA . ILE B 1 310 ? 19.547 -18.266 -23.625 1 84.31 310 ILE B CA 1
ATOM 5516 C C . ILE B 1 310 ? 19.031 -18.562 -25.031 1 84.31 310 ILE B C 1
ATOM 5518 O O . ILE B 1 310 ? 18.625 -17.641 -25.75 1 84.31 310 ILE B O 1
ATOM 5522 N N . GLN B 1 311 ? 19.109 -19.797 -25.422 1 89.19 311 GLN B N 1
ATOM 5523 C CA . GLN B 1 311 ? 18.641 -20.234 -26.734 1 89.19 311 GLN B CA 1
ATOM 5524 C C . GLN B 1 311 ? 17.125 -20.078 -26.844 1 89.19 311 GLN B C 1
ATOM 5526 O O . GLN B 1 311 ? 16.391 -20.453 -25.922 1 89.19 311 GLN B O 1
ATOM 5531 N N . PRO B 1 312 ? 16.672 -19.531 -27.969 1 92.06 312 PRO B N 1
ATOM 5532 C CA . PRO B 1 312 ? 15.234 -19.312 -28.156 1 92.06 312 PRO B CA 1
ATOM 5533 C C . PRO B 1 312 ? 14.422 -20.594 -28.031 1 92.06 312 PRO B C 1
ATOM 5535 O O . PRO B 1 312 ? 13.297 -20.578 -27.531 1 92.06 312 PRO B O 1
ATOM 5538 N N . LEU B 1 313 ? 15.016 -21.672 -28.422 1 94.94 313 LEU B N 1
ATOM 5539 C CA . LEU B 1 313 ? 14.297 -22.938 -28.359 1 94.94 313 LEU B CA 1
ATOM 5540 C C . LEU B 1 313 ? 14.031 -23.359 -26.922 1 94.94 313 LEU B C 1
ATOM 5542 O O . LEU B 1 313 ? 12.992 -23.953 -26.625 1 94.94 313 LEU B O 1
ATOM 5546 N N . VAL B 1 314 ? 14.984 -23.125 -26.078 1 95.06 314 VAL B N 1
ATOM 5547 C CA . VAL B 1 314 ? 14.82 -23.438 -24.672 1 95.06 314 VAL B CA 1
ATOM 5548 C C . VAL B 1 314 ? 13.695 -22.594 -24.078 1 95.06 314 VAL B C 1
ATOM 5550 O O . VAL B 1 314 ? 12.844 -23.094 -23.344 1 95.06 314 VAL B O 1
ATOM 5553 N N . LEU B 1 315 ? 13.68 -21.359 -24.469 1 94.88 315 LEU B N 1
ATOM 5554 C CA . LEU B 1 315 ? 12.672 -20.422 -23.984 1 94.88 315 LEU B CA 1
ATOM 5555 C C . LEU B 1 315 ? 11.281 -20.859 -24.422 1 94.88 315 LEU B C 1
ATOM 5557 O O . LEU B 1 315 ? 10.352 -20.891 -23.625 1 94.88 315 LEU B O 1
ATOM 5561 N N . ILE B 1 316 ? 11.141 -21.172 -25.656 1 97.06 316 ILE B N 1
ATOM 5562 C CA . ILE B 1 316 ? 9.859 -21.594 -26.203 1 97.06 316 ILE B CA 1
ATOM 5563 C C . ILE B 1 316 ? 9.398 -22.891 -25.547 1 97.06 316 ILE B C 1
ATOM 5565 O O . ILE B 1 316 ? 8.211 -23.047 -25.25 1 97.06 316 ILE B O 1
ATOM 5569 N N . SER B 1 317 ? 10.312 -23.781 -25.297 1 97.94 317 SER B N 1
ATOM 5570 C CA . SER B 1 317 ? 9.992 -25.047 -24.656 1 97.94 317 SER B CA 1
ATOM 5571 C C . SER B 1 317 ? 9.5 -24.844 -23.234 1 97.94 317 SER B C 1
ATOM 5573 O O . SER B 1 317 ? 8.578 -25.531 -22.781 1 97.94 317 SER B O 1
ATOM 5575 N N . ILE B 1 318 ? 10.148 -23.922 -22.531 1 97.81 318 ILE B N 1
ATOM 5576 C CA . ILE B 1 318 ? 9.727 -23.609 -21.172 1 97.81 318 ILE B CA 1
ATOM 5577 C C . ILE B 1 318 ? 8.305 -23.062 -21.188 1 97.81 318 ILE B C 1
ATOM 5579 O O . ILE B 1 318 ? 7.461 -23.469 -20.391 1 97.81 318 ILE B O 1
ATOM 5583 N N . ILE B 1 319 ? 8.031 -22.188 -22.109 1 98.25 319 ILE B N 1
ATOM 5584 C CA . ILE B 1 319 ? 6.727 -21.531 -22.219 1 98.25 319 ILE B CA 1
ATOM 5585 C C . ILE B 1 319 ? 5.652 -22.578 -22.516 1 98.25 319 ILE B C 1
ATOM 5587 O O . ILE B 1 319 ? 4.594 -22.594 -21.875 1 98.25 319 ILE B O 1
ATOM 5591 N N . ILE B 1 320 ? 5.922 -23.469 -23.391 1 98.25 320 ILE B N 1
ATOM 5592 C CA . ILE B 1 320 ? 4.965 -24.5 -23.766 1 98.25 320 ILE B CA 1
ATOM 5593 C C . ILE B 1 320 ? 4.746 -25.453 -22.594 1 98.25 320 ILE B C 1
ATOM 5595 O O . ILE B 1 320 ? 3.607 -25.797 -22.266 1 98.25 320 ILE B O 1
ATOM 5599 N N . ALA B 1 321 ? 5.801 -25.875 -21.953 1 98.38 321 ALA B N 1
ATOM 5600 C CA . ALA B 1 321 ? 5.711 -26.812 -20.844 1 98.38 321 ALA B CA 1
ATOM 5601 C C . ALA B 1 321 ? 4.965 -26.188 -19.656 1 98.38 321 ALA B C 1
ATOM 5603 O O . ALA B 1 321 ? 4.082 -26.828 -19.078 1 98.38 321 ALA B O 1
ATOM 5604 N N . ARG B 1 322 ? 5.254 -24.953 -19.375 1 97.75 322 ARG B N 1
ATOM 5605 C CA . ARG B 1 322 ? 4.785 -24.297 -18.172 1 97.75 322 ARG B CA 1
ATOM 5606 C C . ARG B 1 322 ? 3.389 -23.719 -18.359 1 97.75 322 ARG B C 1
ATOM 5608 O O . ARG B 1 322 ? 2.572 -23.719 -17.438 1 97.75 322 ARG B O 1
ATOM 5615 N N . LEU B 1 323 ? 3.09 -23.203 -19.562 1 98.25 323 LEU B N 1
ATOM 5616 C CA . LEU B 1 323 ? 1.879 -22.406 -19.719 1 98.25 323 LEU B CA 1
ATOM 5617 C C . LEU B 1 323 ? 0.837 -23.156 -20.531 1 98.25 323 LEU B C 1
ATOM 5619 O O . LEU B 1 323 ? -0.32 -22.734 -20.609 1 98.25 323 LEU B O 1
ATOM 5623 N N . VAL B 1 324 ? 1.194 -24.312 -21.109 1 98.19 324 VAL B N 1
ATOM 5624 C CA . VAL B 1 324 ? 0.236 -25.047 -21.938 1 98.19 324 VAL B CA 1
ATOM 5625 C C . VAL B 1 324 ? 0.094 -26.469 -21.406 1 98.19 324 VAL B C 1
ATOM 5627 O O . VAL B 1 324 ? -0.987 -26.875 -20.969 1 98.19 324 VAL B O 1
ATOM 5630 N N . LEU B 1 325 ? 1.186 -27.219 -21.344 1 98.62 325 LEU B N 1
ATOM 5631 C CA . LEU B 1 325 ? 1.136 -28.641 -21 1 98.62 325 LEU B CA 1
ATOM 5632 C C . LEU B 1 325 ? 0.794 -28.828 -19.531 1 98.62 325 LEU B C 1
ATOM 5634 O O . LEU B 1 325 ? -0.073 -29.625 -19.188 1 98.62 325 LEU B O 1
ATOM 5638 N N . LEU B 1 326 ? 1.514 -28.109 -18.703 1 98.5 326 LEU B N 1
ATOM 5639 C CA . LEU B 1 326 ? 1.329 -28.281 -17.266 1 98.5 326 LEU B CA 1
ATOM 5640 C C . LEU B 1 326 ? -0.102 -27.938 -16.859 1 98.5 326 LEU B C 1
ATOM 5642 O O . LEU B 1 326 ? -0.753 -28.734 -16.156 1 98.5 326 LEU B O 1
ATOM 5646 N N . PRO B 1 327 ? -0.684 -26.812 -17.266 1 98.25 327 PRO B N 1
ATOM 5647 C CA . PRO B 1 327 ? -2.072 -26.531 -16.875 1 98.25 327 PRO B CA 1
ATOM 5648 C C . PRO B 1 327 ? -3.062 -27.5 -17.5 1 98.25 327 PRO B C 1
ATOM 5650 O O . PRO B 1 327 ? -4.098 -27.812 -16.906 1 98.25 327 PRO B O 1
ATOM 5653 N N . ALA B 1 328 ? -2.779 -28 -18.703 1 98.19 328 ALA B N 1
ATOM 5654 C CA . ALA B 1 328 ? -3.639 -29.031 -19.281 1 98.19 328 ALA B CA 1
ATOM 5655 C C . ALA B 1 328 ? -3.674 -30.281 -18.422 1 98.19 328 ALA B C 1
ATOM 5657 O O . ALA B 1 328 ? -4.746 -30.828 -18.156 1 98.19 328 ALA B O 1
ATOM 5658 N N . ILE B 1 329 ? -2.512 -30.703 -18.016 1 98.38 329 ILE B N 1
ATOM 5659 C CA . ILE B 1 329 ? -2.424 -31.859 -17.125 1 98.38 329 ILE B CA 1
ATOM 5660 C C . ILE B 1 329 ? -3.074 -31.547 -15.789 1 98.38 329 ILE B C 1
ATOM 5662 O O . ILE B 1 329 ? -3.797 -32.375 -15.227 1 98.38 329 ILE B O 1
ATOM 5666 N N . GLY B 1 330 ? -2.816 -30.344 -15.297 1 97.81 330 GLY B N 1
ATOM 5667 C CA . GLY B 1 330 ? -3.41 -29.906 -14.039 1 97.81 330 GLY B CA 1
ATOM 5668 C C . GLY B 1 330 ? -4.926 -29.906 -14.062 1 97.81 330 GLY B C 1
ATOM 5669 O O . GLY B 1 330 ? -5.566 -30.266 -13.07 1 97.81 330 GLY B O 1
ATOM 5670 N N . PHE B 1 331 ? -5.488 -29.5 -15.18 1 97.69 331 PHE B N 1
ATOM 5671 C CA . PHE B 1 331 ? -6.938 -29.516 -15.336 1 97.69 331 PHE B CA 1
ATOM 5672 C C . PHE B 1 331 ? -7.484 -30.922 -15.125 1 97.69 331 PHE B C 1
ATOM 5674 O O . PHE B 1 331 ? -8.484 -31.109 -14.43 1 97.69 331 PHE B O 1
ATOM 5681 N N . PHE B 1 332 ? -6.84 -31.906 -15.648 1 97.44 332 PHE B N 1
ATOM 5682 C CA . PHE B 1 332 ? -7.285 -33.281 -15.516 1 97.44 332 PHE B CA 1
ATOM 5683 C C . PHE B 1 332 ? -7.062 -33.781 -14.094 1 97.44 332 PHE B C 1
ATOM 5685 O O . PHE B 1 332 ? -7.867 -34.562 -13.578 1 97.44 332 PHE B O 1
ATOM 5692 N N . VAL B 1 333 ? -5.949 -33.375 -13.484 1 97.5 333 VAL B N 1
ATOM 5693 C CA . VAL B 1 333 ? -5.68 -33.781 -12.102 1 97.5 333 VAL B CA 1
ATOM 5694 C C . VAL B 1 333 ? -6.805 -33.281 -11.203 1 97.5 333 VAL B C 1
ATOM 5696 O O . VAL B 1 333 ? -7.324 -34.031 -10.375 1 97.5 333 VAL B O 1
ATOM 5699 N N . VAL B 1 334 ? -7.18 -32.031 -11.391 1 97.25 334 VAL B N 1
ATOM 5700 C CA . VAL B 1 334 ? -8.203 -31.422 -10.547 1 97.25 334 VAL B CA 1
ATOM 5701 C C . VAL B 1 334 ? -9.562 -32.031 -10.859 1 97.25 334 VAL B C 1
ATOM 5703 O O . VAL B 1 334 ? -10.367 -32.281 -9.945 1 97.25 334 VAL B O 1
ATOM 5706 N N . LYS B 1 335 ? -9.852 -32.344 -12.133 1 95.94 335 LYS B N 1
ATOM 5707 C CA . LYS B 1 335 ? -11.109 -32.969 -12.516 1 95.94 335 LYS B CA 1
ATOM 5708 C C . LYS B 1 335 ? -11.25 -34.375 -11.891 1 95.94 335 LYS B C 1
ATOM 5710 O O . LYS B 1 335 ? -12.32 -34.75 -11.414 1 95.94 335 LYS B O 1
ATOM 5715 N N . VAL B 1 336 ? -10.188 -35.125 -11.914 1 96.69 336 VAL B N 1
ATOM 5716 C CA . VAL B 1 336 ? -10.188 -36.438 -11.312 1 96.69 336 VAL B CA 1
ATOM 5717 C C . VAL B 1 336 ? -10.391 -36.312 -9.805 1 96.69 336 VAL B C 1
ATOM 5719 O O . VAL B 1 336 ? -11.156 -37.094 -9.211 1 96.69 336 VAL B O 1
ATOM 5722 N N . ALA B 1 337 ? -9.711 -35.375 -9.188 1 96.81 337 ALA B N 1
ATOM 5723 C CA . ALA B 1 337 ? -9.867 -35.156 -7.754 1 96.81 337 ALA B CA 1
ATOM 5724 C C . ALA B 1 337 ? -11.305 -34.781 -7.41 1 96.81 337 ALA B C 1
ATOM 5726 O O . ALA B 1 337 ? -11.836 -35.219 -6.387 1 96.81 337 ALA B O 1
ATOM 5727 N N . ALA B 1 338 ? -11.875 -33.938 -8.219 1 94.81 338 ALA B N 1
ATOM 5728 C CA . ALA B 1 338 ? -13.266 -33.531 -8.023 1 94.81 338 ALA B CA 1
ATOM 5729 C C . ALA B 1 338 ? -14.203 -34.75 -8.133 1 94.81 338 ALA B C 1
ATOM 5731 O O . ALA B 1 338 ? -15.117 -34.906 -7.32 1 94.81 338 ALA B O 1
ATOM 5732 N N . ASN B 1 339 ? -14.031 -35.594 -9.133 1 94.69 339 ASN B N 1
ATOM 5733 C CA . ASN B 1 339 ? -14.852 -36.781 -9.344 1 94.69 339 ASN B CA 1
ATOM 5734 C C . ASN B 1 339 ? -14.711 -37.781 -8.203 1 94.69 339 ASN B C 1
ATOM 5736 O O . ASN B 1 339 ? -15.641 -38.531 -7.902 1 94.69 339 ASN B O 1
ATOM 5740 N N . LEU B 1 340 ? -13.57 -37.781 -7.551 1 95.81 340 LEU B N 1
ATOM 5741 C CA . LEU B 1 340 ? -13.312 -38.688 -6.438 1 95.81 340 LEU B CA 1
ATOM 5742 C C . LEU B 1 340 ? -13.82 -38.094 -5.129 1 95.81 340 LEU B C 1
ATOM 5744 O O . LEU B 1 340 ? -13.734 -38.719 -4.078 1 95.81 340 LEU B O 1
ATOM 5748 N N . GLY B 1 341 ? -14.266 -36.844 -5.129 1 93.06 341 GLY B N 1
ATOM 5749 C CA . GLY B 1 341 ? -14.852 -36.219 -3.961 1 93.06 341 GLY B CA 1
ATOM 5750 C C . GLY B 1 341 ? -13.82 -35.625 -3.025 1 93.06 341 GLY B C 1
ATOM 5751 O O . GLY B 1 341 ? -14.078 -35.438 -1.832 1 93.06 341 GLY B O 1
ATOM 5752 N N . PHE B 1 342 ? -12.648 -35.312 -3.529 1 93.75 342 PHE B N 1
ATOM 5753 C CA . PHE B 1 342 ? -11.562 -34.812 -2.693 1 93.75 342 PHE B CA 1
ATOM 5754 C C . PHE B 1 342 ? -11.672 -33.281 -2.516 1 93.75 342 PHE B C 1
ATOM 5756 O O . PHE B 1 342 ? -10.969 -32.719 -1.687 1 93.75 342 PHE B O 1
ATOM 5763 N N . LEU B 1 343 ? -12.562 -32.656 -3.273 1 94 343 LEU B N 1
ATOM 5764 C CA . LEU B 1 343 ? -12.617 -31.203 -3.281 1 94 343 LEU B CA 1
ATOM 5765 C C . LEU B 1 343 ? -13.898 -30.703 -2.615 1 94 343 LEU B C 1
ATOM 5767 O O . LEU B 1 343 ? -14.938 -31.359 -2.678 1 94 343 LEU B O 1
ATOM 5771 N N . PRO B 1 344 ? -13.773 -29.578 -2.006 1 91.31 344 PRO B N 1
ATOM 5772 C CA . PRO B 1 344 ? -15.016 -28.953 -1.526 1 91.31 344 PRO B CA 1
ATOM 5773 C C . PRO B 1 344 ? -15.945 -28.547 -2.662 1 91.31 344 PRO B C 1
ATOM 5775 O O . PRO B 1 344 ? -15.539 -28.516 -3.824 1 91.31 344 PRO B O 1
ATOM 5778 N N . LEU B 1 345 ? -17.203 -28.156 -2.318 1 85.56 345 LEU B N 1
ATOM 5779 C CA . LEU B 1 345 ? -18.234 -27.844 -3.295 1 85.56 345 LEU B CA 1
ATOM 5780 C C . LEU B 1 345 ? -18.078 -26.438 -3.846 1 85.56 345 LEU B C 1
ATOM 5782 O O . LEU B 1 345 ? -18.766 -26.062 -4.797 1 85.56 345 LEU B O 1
ATOM 5786 N N . ASP B 1 346 ? -17.109 -25.797 -3.549 1 91.38 346 ASP B N 1
ATOM 5787 C CA . ASP B 1 346 ? -16.906 -24.422 -3.994 1 91.38 346 ASP B CA 1
ATOM 5788 C C . ASP B 1 346 ? -16.188 -24.391 -5.348 1 91.38 346 ASP B C 1
ATOM 5790 O O . ASP B 1 346 ? -15.016 -24.734 -5.449 1 91.38 346 ASP B O 1
ATOM 5794 N N . PRO B 1 347 ? -16.875 -23.938 -6.41 1 93.88 347 PRO B N 1
ATOM 5795 C CA . PRO B 1 347 ? -16.25 -23.875 -7.738 1 93.88 347 PRO B CA 1
ATOM 5796 C C . PRO B 1 347 ? -15.023 -22.969 -7.777 1 93.88 347 PRO B C 1
ATOM 5798 O O . PRO B 1 347 ? -14.125 -23.188 -8.594 1 93.88 347 PRO B O 1
ATOM 5801 N N . LEU B 1 348 ? -15.008 -21.969 -6.945 1 95.25 348 LEU B N 1
ATOM 5802 C CA . LEU B 1 348 ? -13.852 -21.078 -6.891 1 95.25 348 LEU B CA 1
ATOM 5803 C C . LEU B 1 348 ? -12.602 -21.844 -6.473 1 95.25 348 LEU B C 1
ATOM 5805 O O . LEU B 1 348 ? -11.5 -21.562 -6.953 1 95.25 348 LEU B O 1
ATOM 5809 N N . PHE B 1 349 ? -12.75 -22.766 -5.57 1 96.38 349 PHE B N 1
ATOM 5810 C CA . PHE B 1 349 ? -11.625 -23.578 -5.117 1 96.38 349 PHE B CA 1
ATOM 5811 C C . PHE B 1 349 ? -11.047 -24.391 -6.27 1 96.38 349 PHE B C 1
ATOM 5813 O O . PHE B 1 349 ? -9.828 -24.453 -6.434 1 96.38 349 PHE B O 1
ATOM 5820 N N . GLN B 1 350 ? -11.867 -24.969 -7.051 1 95.5 350 GLN B N 1
ATOM 5821 C CA . GLN B 1 350 ? -11.43 -25.719 -8.227 1 95.5 350 GLN B CA 1
ATOM 5822 C C . GLN B 1 350 ? -10.703 -24.812 -9.219 1 95.5 350 GLN B C 1
ATOM 5824 O O . GLN B 1 350 ? -9.688 -25.203 -9.797 1 95.5 350 GLN B O 1
ATOM 5829 N N . TYR B 1 351 ? -11.289 -23.656 -9.414 1 96.38 351 TYR B N 1
ATOM 5830 C CA . TYR B 1 351 ? -10.672 -22.656 -10.281 1 96.38 351 TYR B CA 1
ATOM 5831 C C . TYR B 1 351 ? -9.25 -22.344 -9.828 1 96.38 351 TYR B C 1
ATOM 5833 O O . TYR B 1 351 ? -8.32 -22.328 -10.633 1 96.38 351 TYR B O 1
ATOM 5841 N N . VAL B 1 352 ? -9.07 -22.094 -8.531 1 96.88 352 VAL B N 1
ATOM 5842 C CA . VAL B 1 352 ? -7.773 -21.734 -7.965 1 96.88 352 VAL B CA 1
ATOM 5843 C C . VAL B 1 352 ? -6.785 -22.875 -8.148 1 96.88 352 VAL B C 1
ATOM 5845 O O . VAL B 1 352 ? -5.621 -22.656 -8.492 1 96.88 352 VAL B O 1
ATOM 5848 N N . LEU B 1 353 ? -7.23 -24.125 -7.973 1 97.5 353 LEU B N 1
ATOM 5849 C CA . LEU B 1 353 ? -6.363 -25.297 -8.086 1 97.5 353 LEU B CA 1
ATOM 5850 C C . LEU B 1 353 ? -5.801 -25.406 -9.5 1 97.5 353 LEU B C 1
ATOM 5852 O O . LEU B 1 353 ? -4.613 -25.688 -9.68 1 97.5 353 LEU B O 1
ATOM 5856 N N . VAL B 1 354 ? -6.602 -25.188 -10.453 1 97.38 354 VAL B N 1
ATOM 5857 C CA . VAL B 1 354 ? -6.141 -25.328 -11.836 1 97.38 354 VAL B CA 1
ATOM 5858 C C . VAL B 1 354 ? -5.234 -24.156 -12.195 1 97.38 354 VAL B C 1
ATOM 5860 O O . VAL B 1 354 ? -4.215 -24.328 -12.867 1 97.38 354 VAL B O 1
ATOM 5863 N N . ILE B 1 355 ? -5.609 -22.969 -11.758 1 97.19 355 ILE B N 1
ATOM 5864 C CA . ILE B 1 355 ? -4.828 -21.781 -12.07 1 97.19 355 ILE B CA 1
ATOM 5865 C C . ILE B 1 355 ? -3.412 -21.938 -11.523 1 97.19 355 ILE B C 1
ATOM 5867 O O . ILE B 1 355 ? -2.453 -21.438 -12.117 1 97.19 355 ILE B O 1
ATOM 5871 N N . GLN B 1 356 ? -3.232 -22.672 -10.461 1 97.25 356 GLN B N 1
ATOM 5872 C CA . GLN B 1 356 ? -1.922 -22.906 -9.8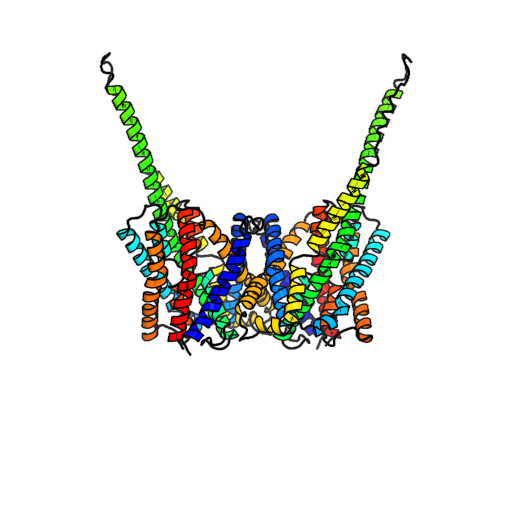59 1 97.25 356 GLN B CA 1
ATOM 5873 C C . GLN B 1 356 ? -0.963 -23.531 -10.875 1 97.25 356 GLN B C 1
ATOM 5875 O O . GLN B 1 356 ? 0.249 -23.312 -10.797 1 97.25 356 GLN B O 1
ATOM 5880 N N . TYR B 1 357 ? -1.502 -24.234 -11.812 1 97.88 357 TYR B N 1
ATOM 5881 C CA . TYR B 1 357 ? -0.703 -24.922 -12.82 1 97.88 357 TYR B CA 1
ATOM 5882 C C . TYR B 1 357 ? -0.381 -23.984 -13.984 1 97.88 357 TYR B C 1
ATOM 5884 O O . TYR B 1 357 ? 0.483 -24.297 -14.812 1 97.88 357 TYR B O 1
ATOM 5892 N N . ALA B 1 358 ? -1.018 -22.859 -14.062 1 97.56 358 ALA B N 1
ATOM 5893 C CA . ALA B 1 358 ? -0.91 -22 -15.242 1 97.56 358 ALA B CA 1
ATOM 5894 C C . ALA B 1 358 ? -0.075 -20.766 -14.945 1 97.56 358 ALA B C 1
ATOM 5896 O O . ALA B 1 358 ? 0.01 -19.844 -15.773 1 97.56 358 ALA B O 1
ATOM 5897 N N . LEU B 1 359 ? 0.551 -20.703 -13.82 1 97.69 359 LEU B N 1
ATOM 5898 C CA . LEU B 1 359 ? 1.308 -19.531 -13.391 1 97.69 359 LEU B CA 1
ATOM 5899 C C . LEU B 1 359 ? 2.709 -19.547 -13.992 1 97.69 359 LEU B C 1
ATOM 5901 O O . LEU B 1 359 ? 3.301 -20.609 -14.188 1 97.69 359 LEU B O 1
ATOM 5905 N N . PRO B 1 360 ? 3.293 -18.359 -14.328 1 97 360 PRO B N 1
ATOM 5906 C CA . PRO B 1 360 ? 4.691 -18.297 -14.758 1 97 360 PRO B CA 1
ATOM 5907 C C . PRO B 1 360 ? 5.668 -18.609 -13.633 1 97 360 PRO B C 1
ATOM 5909 O O . PRO B 1 360 ? 5.258 -18.781 -12.484 1 97 360 PRO B O 1
ATOM 5912 N N . PRO B 1 361 ? 6.949 -18.781 -13.961 1 96.94 361 PRO B N 1
ATOM 5913 C CA . PRO B 1 361 ? 7.922 -19.172 -12.945 1 96.94 361 PRO B CA 1
ATOM 5914 C C . PRO B 1 361 ? 7.984 -18.203 -11.773 1 96.94 361 PRO B C 1
ATOM 5916 O O . PRO B 1 361 ? 7.809 -17 -11.961 1 96.94 361 PRO B O 1
ATOM 5919 N N . ALA B 1 362 ? 8.305 -18.719 -10.641 1 94.31 362 ALA B N 1
ATOM 5920 C CA . ALA B 1 362 ? 8.391 -17.953 -9.406 1 94.31 362 ALA B CA 1
ATOM 5921 C C . ALA B 1 362 ? 9.555 -16.953 -9.453 1 94.31 362 ALA B C 1
ATOM 5923 O O . ALA B 1 362 ? 10.633 -17.281 -9.945 1 94.31 362 ALA B O 1
ATOM 5924 N N . MET B 1 363 ? 9.297 -15.82 -8.945 1 88 363 MET B N 1
ATOM 5925 C CA . MET B 1 363 ? 10.328 -14.789 -8.898 1 88 363 MET B CA 1
ATOM 5926 C C . MET B 1 363 ? 11.438 -15.172 -7.93 1 88 363 MET B C 1
ATOM 5928 O O . MET B 1 363 ? 12.578 -14.719 -8.078 1 88 363 MET B O 1
ATOM 5932 N N . ASN B 1 364 ? 11.172 -15.992 -6.984 1 87.62 364 ASN B N 1
ATOM 5933 C CA . ASN B 1 364 ? 12.148 -16.438 -6 1 87.62 364 ASN B CA 1
ATOM 5934 C C . ASN B 1 364 ? 13.344 -17.125 -6.66 1 87.62 364 ASN B C 1
ATOM 5936 O O . ASN B 1 364 ? 14.438 -17.141 -6.102 1 87.62 364 ASN B O 1
ATOM 5940 N N . ILE B 1 365 ? 13.117 -17.641 -7.777 1 93.12 365 ILE B N 1
ATOM 5941 C CA . ILE B 1 365 ? 14.195 -18.312 -8.508 1 93.12 365 ILE B CA 1
ATOM 5942 C C . ILE B 1 365 ? 15.273 -17.297 -8.867 1 93.12 365 ILE B C 1
ATOM 5944 O O . ILE B 1 365 ? 16.469 -17.625 -8.852 1 93.12 365 ILE B O 1
ATOM 5948 N N . SER B 1 366 ? 14.844 -16.078 -9.219 1 89.38 366 SER B N 1
ATOM 5949 C CA . SER B 1 366 ? 15.797 -15.016 -9.5 1 89.38 366 SER B CA 1
ATOM 5950 C C . SER B 1 366 ? 16.688 -14.727 -8.289 1 89.38 366 SER B C 1
ATOM 5952 O O . SER B 1 366 ? 17.891 -14.531 -8.43 1 89.38 366 SER B O 1
ATOM 5954 N N . THR B 1 367 ? 16.094 -14.75 -7.219 1 82.62 367 THR B N 1
ATOM 5955 C CA . THR B 1 367 ? 16.828 -14.531 -5.973 1 82.62 367 THR B CA 1
ATOM 5956 C C . THR B 1 367 ? 17.828 -15.656 -5.738 1 82.62 367 THR B C 1
ATOM 5958 O O . THR B 1 367 ? 18.969 -15.406 -5.328 1 82.62 367 THR B O 1
ATOM 5961 N N . MET B 1 368 ? 17.469 -16.828 -6.004 1 88.81 368 MET B N 1
ATOM 5962 C CA . MET B 1 368 ? 18.344 -17.969 -5.82 1 88.81 368 MET B CA 1
ATOM 5963 C C . MET B 1 368 ? 19.5 -17.953 -6.824 1 88.81 368 MET B C 1
ATOM 5965 O O . MET B 1 368 ? 20.641 -18.234 -6.469 1 88.81 368 MET B O 1
ATOM 5969 N N . ALA B 1 369 ? 19.172 -17.547 -8 1 89.94 369 ALA B N 1
ATOM 5970 C CA . ALA B 1 369 ? 20.219 -17.422 -9.023 1 89.94 369 ALA B CA 1
ATOM 5971 C C . ALA B 1 369 ? 21.266 -16.375 -8.617 1 89.94 369 ALA B C 1
ATOM 5973 O O . ALA B 1 369 ? 22.453 -16.578 -8.828 1 89.94 369 ALA B O 1
ATOM 5974 N N . GLN B 1 370 ? 20.828 -15.352 -8.055 1 83.19 370 GLN B N 1
ATOM 5975 C CA . GLN B 1 370 ? 21.734 -14.312 -7.586 1 83.19 370 GLN B CA 1
ATOM 5976 C C . GLN B 1 370 ? 22.531 -14.789 -6.383 1 83.19 370 GLN B C 1
ATOM 5978 O O . GLN B 1 370 ? 23.719 -14.484 -6.266 1 83.19 370 GLN B O 1
ATOM 5983 N N . LEU B 1 371 ? 21.906 -15.492 -5.551 1 80.69 371 LEU B N 1
ATOM 5984 C CA . LEU B 1 371 ? 22.547 -16 -4.348 1 80.69 371 LEU B CA 1
ATOM 5985 C C . LEU B 1 371 ? 23.703 -16.922 -4.699 1 80.69 371 LEU B C 1
ATOM 5987 O O . LEU B 1 371 ? 24.766 -16.859 -4.078 1 80.69 371 LEU B O 1
ATOM 5991 N N . PHE B 1 372 ? 23.5 -17.719 -5.668 1 88 372 PHE B N 1
ATOM 5992 C CA . PHE B 1 372 ? 24.531 -18.688 -6.043 1 88 372 PHE B CA 1
ATOM 5993 C C . PHE B 1 372 ? 25.375 -18.156 -7.195 1 88 372 PHE B C 1
ATOM 5995 O O . PHE B 1 372 ? 26.328 -18.812 -7.613 1 88 372 PHE B O 1
ATOM 6002 N N . ASP B 1 373 ? 24.938 -16.984 -7.684 1 88.5 373 ASP B N 1
ATOM 6003 C CA . ASP B 1 373 ? 25.656 -16.25 -8.711 1 88.5 373 ASP B CA 1
ATOM 6004 C C . ASP B 1 373 ? 25.844 -17.094 -9.969 1 88.5 373 ASP B C 1
ATOM 6006 O O . ASP B 1 373 ? 26.938 -17.188 -10.516 1 88.5 373 ASP B O 1
ATOM 6010 N N . VAL B 1 374 ? 24.859 -17.844 -10.281 1 89.62 374 VAL B N 1
ATOM 6011 C CA . VAL B 1 374 ? 24.875 -18.656 -11.492 1 89.62 374 VAL B CA 1
ATOM 6012 C C . VAL B 1 374 ? 23.578 -18.422 -12.273 1 89.62 374 VAL B C 1
ATOM 6014 O O . VAL B 1 374 ? 22.484 -18.594 -11.727 1 89.62 374 VAL B O 1
ATOM 6017 N N . GLY B 1 375 ? 23.656 -17.938 -13.5 1 90.56 375 GLY B N 1
ATOM 6018 C CA . GLY B 1 375 ? 22.531 -17.891 -14.414 1 90.56 375 GLY B CA 1
ATOM 6019 C C . GLY B 1 375 ? 21.578 -16.734 -14.133 1 90.56 375 GLY B C 1
ATOM 6020 O O . GLY B 1 375 ? 20.391 -16.812 -14.445 1 90.56 375 GLY B O 1
ATOM 6021 N N . THR B 1 376 ? 22.031 -15.688 -13.523 1 88 376 THR B N 1
ATOM 6022 C CA . THR B 1 376 ? 21.203 -14.547 -13.148 1 88 376 THR B CA 1
ATOM 6023 C C . THR B 1 376 ? 20.656 -13.844 -14.391 1 88 376 THR B C 1
ATOM 6025 O O . THR B 1 376 ? 19.469 -13.531 -14.461 1 88 376 THR B O 1
ATOM 6028 N N . GLU B 1 377 ? 21.453 -13.633 -15.32 1 88.06 377 GLU B N 1
ATOM 6029 C CA . GLU B 1 377 ? 21.047 -12.945 -16.547 1 88.06 377 GLU B CA 1
ATOM 6030 C C . GLU B 1 377 ? 20.094 -13.812 -17.359 1 88.06 377 GLU B C 1
ATOM 6032 O O . GLU B 1 377 ? 19.094 -13.328 -17.875 1 88.06 377 GLU B O 1
ATOM 6037 N N . GLU B 1 378 ? 20.453 -15.086 -17.422 1 91.44 378 GLU B N 1
ATOM 6038 C CA . GLU B 1 378 ? 19.625 -16.016 -18.188 1 91.44 378 GLU B CA 1
ATOM 6039 C C . GLU B 1 378 ? 18.219 -16.109 -17.609 1 91.44 378 GLU B C 1
ATOM 6041 O O . GLU B 1 378 ? 17.234 -16.125 -18.344 1 91.44 378 GLU B O 1
ATOM 6046 N N . PHE B 1 379 ? 18.156 -16.109 -16.328 1 92.81 379 PHE B N 1
ATOM 6047 C CA . PHE B 1 379 ? 16.844 -16.281 -15.727 1 92.81 379 PHE B CA 1
ATOM 6048 C C . PHE B 1 379 ? 16.016 -15.008 -15.891 1 92.81 379 PHE B C 1
ATOM 6050 O O . PHE B 1 379 ? 14.789 -15.078 -16.016 1 92.81 379 PHE B O 1
ATOM 6057 N N . SER B 1 380 ? 16.656 -13.867 -15.891 1 89.25 380 SER B N 1
ATOM 6058 C CA . SER B 1 380 ? 15.922 -12.625 -16.109 1 89.25 380 SER B CA 1
ATOM 6059 C C . SER B 1 380 ? 15.234 -12.617 -17.469 1 89.25 380 SER B C 1
ATOM 6061 O O . SER B 1 380 ? 14.125 -12.102 -17.594 1 89.25 380 SER B O 1
ATOM 6063 N N . VAL B 1 381 ? 15.82 -13.211 -18.375 1 91.31 381 VAL B N 1
ATOM 6064 C CA . VAL B 1 381 ? 15.25 -13.312 -19.703 1 91.31 381 VAL B CA 1
ATOM 6065 C C . VAL B 1 381 ? 14.102 -14.32 -19.703 1 91.31 381 VAL B C 1
ATOM 6067 O O . VAL B 1 381 ? 13.055 -14.078 -20.312 1 91.31 381 VAL B O 1
ATOM 6070 N N . ILE B 1 382 ? 14.32 -15.422 -19.031 1 93.75 382 ILE B N 1
ATOM 6071 C CA . ILE B 1 382 ? 13.266 -16.422 -18.906 1 93.75 382 ILE B CA 1
ATOM 6072 C C . ILE B 1 382 ? 12.031 -15.781 -18.266 1 93.75 382 ILE B C 1
ATOM 6074 O O . ILE B 1 382 ? 10.906 -15.977 -18.734 1 93.75 382 ILE B O 1
ATOM 6078 N N . LEU B 1 383 ? 12.266 -14.992 -17.266 1 92.12 383 LEU B N 1
ATOM 6079 C CA . LEU B 1 383 ? 11.172 -14.344 -16.562 1 92.12 383 LEU B CA 1
ATOM 6080 C C . LEU B 1 383 ? 10.406 -13.398 -17.469 1 92.12 383 LEU B C 1
ATOM 6082 O O . LEU B 1 383 ? 9.172 -13.43 -17.531 1 92.12 383 LEU B O 1
ATOM 6086 N N . LEU B 1 384 ? 11.109 -12.617 -18.172 1 91.19 384 LEU B N 1
ATOM 6087 C CA . LEU B 1 384 ? 10.484 -11.617 -19.031 1 91.19 384 LEU B CA 1
ATOM 6088 C C . LEU B 1 384 ? 9.578 -12.281 -20.062 1 91.19 384 LEU B C 1
ATOM 6090 O O . LEU B 1 384 ? 8.414 -11.898 -20.219 1 91.19 384 LEU B O 1
ATOM 6094 N N . TRP B 1 385 ? 10.031 -13.281 -20.688 1 92.81 385 TRP B N 1
ATOM 6095 C CA . TRP B 1 385 ? 9.297 -13.898 -21.781 1 92.81 385 TRP B CA 1
ATOM 6096 C C . TRP B 1 385 ? 8.156 -14.766 -21.25 1 92.81 385 TRP B C 1
ATOM 6098 O O . TRP B 1 385 ? 7.086 -14.836 -21.844 1 92.81 385 TRP B O 1
ATOM 6108 N N . THR B 1 386 ? 8.414 -15.445 -20.188 1 95.62 386 THR B N 1
ATOM 6109 C CA . THR B 1 386 ? 7.363 -16.281 -19.625 1 95.62 386 THR B CA 1
ATOM 6110 C C . THR B 1 386 ? 6.23 -15.422 -19.062 1 95.62 386 THR B C 1
ATOM 6112 O O . THR B 1 386 ? 5.055 -15.773 -19.203 1 95.62 386 THR B O 1
ATOM 6115 N N . TYR B 1 387 ? 6.539 -14.312 -18.438 1 93.62 387 TYR B N 1
ATOM 6116 C CA . TYR B 1 387 ? 5.508 -13.43 -17.922 1 93.62 387 TYR B CA 1
ATOM 6117 C C . TYR B 1 387 ? 4.742 -12.758 -19.062 1 93.62 387 TYR B C 1
ATOM 6119 O O . TYR B 1 387 ? 3.527 -12.555 -18.969 1 93.62 387 TYR B O 1
ATOM 6127 N N . GLY B 1 388 ? 5.457 -12.406 -20.094 1 93.38 388 GLY B N 1
ATOM 6128 C CA . GLY B 1 388 ? 4.773 -11.898 -21.266 1 93.38 388 GLY B CA 1
ATOM 6129 C C . GLY B 1 388 ? 3.783 -12.891 -21.859 1 93.38 388 GLY B C 1
ATOM 6130 O O . GLY B 1 388 ? 2.637 -12.539 -22.141 1 93.38 388 GLY B O 1
ATOM 6131 N N . ALA B 1 389 ? 4.195 -14.117 -21.953 1 96.12 389 ALA B N 1
ATOM 6132 C CA . ALA B 1 389 ? 3.352 -15.18 -22.5 1 96.12 389 ALA B CA 1
ATOM 6133 C C . ALA B 1 389 ? 2.229 -15.539 -21.531 1 96.12 389 ALA B C 1
ATOM 6135 O O . ALA B 1 389 ? 1.148 -15.961 -21.953 1 96.12 389 ALA B O 1
ATOM 6136 N N . ALA B 1 390 ? 2.518 -15.375 -20.281 1 95.94 390 ALA B N 1
ATOM 6137 C CA . ALA B 1 390 ? 1.553 -15.734 -19.234 1 95.94 390 ALA B CA 1
ATOM 6138 C C . ALA B 1 390 ? 0.308 -14.859 -19.312 1 95.94 390 ALA B C 1
ATOM 6140 O O . ALA B 1 390 ? -0.792 -15.297 -18.969 1 95.94 390 ALA B O 1
ATOM 6141 N N . ALA B 1 391 ? 0.454 -13.625 -19.781 1 94.62 391 ALA B N 1
ATOM 6142 C CA . ALA B 1 391 ? -0.698 -12.742 -19.922 1 94.62 391 ALA B CA 1
ATOM 6143 C C . ALA B 1 391 ? -1.752 -13.359 -20.828 1 94.62 391 ALA B C 1
ATOM 6145 O O . ALA B 1 391 ? -2.939 -13.375 -20.5 1 94.62 391 ALA B O 1
ATOM 6146 N N . ILE B 1 392 ? -1.315 -13.938 -21.844 1 95.88 392 ILE B N 1
ATOM 6147 C CA . ILE B 1 392 ? -2.217 -14.547 -22.812 1 95.88 392 ILE B CA 1
ATOM 6148 C C . ILE B 1 392 ? -2.703 -15.898 -22.297 1 95.88 392 ILE B C 1
ATOM 6150 O O . ILE B 1 392 ? -3.902 -16.188 -22.312 1 95.88 392 ILE B O 1
ATOM 6154 N N . ALA B 1 393 ? -1.795 -16.688 -21.812 1 96.94 393 ALA B N 1
ATOM 6155 C CA . ALA B 1 393 ? -2.119 -18.031 -21.359 1 96.94 393 ALA B CA 1
ATOM 6156 C C . ALA B 1 393 ? -3.102 -18 -20.188 1 96.94 393 ALA B C 1
ATOM 6158 O O . ALA B 1 393 ? -4.066 -18.766 -20.156 1 96.94 393 ALA B O 1
ATOM 6159 N N . LEU B 1 394 ? -2.838 -17.141 -19.25 1 96.56 394 LEU B N 1
ATOM 6160 C CA . LEU B 1 394 ? -3.707 -17.031 -18.094 1 96.56 394 LEU B CA 1
ATOM 6161 C C . LEU B 1 394 ? -5.105 -16.562 -18.484 1 96.56 394 LEU B C 1
ATOM 6163 O O . LEU B 1 394 ? -6.098 -17 -17.906 1 96.56 394 LEU B O 1
ATOM 6167 N N . THR B 1 395 ? -5.152 -15.641 -19.438 1 96.31 395 THR B N 1
ATOM 6168 C CA . THR B 1 395 ? -6.445 -15.18 -19.938 1 96.31 395 THR B CA 1
ATOM 6169 C C . THR B 1 395 ? -7.219 -16.328 -20.562 1 96.31 395 THR B C 1
ATOM 6171 O O . THR B 1 395 ? -8.406 -16.516 -20.297 1 96.31 395 THR B O 1
ATOM 6174 N N . LEU B 1 396 ? -6.551 -17.094 -21.359 1 96.5 396 LEU B N 1
ATOM 6175 C CA . LEU B 1 396 ? -7.191 -18.188 -22.078 1 96.5 396 LEU B CA 1
ATOM 6176 C C . LEU B 1 396 ? -7.602 -19.297 -21.109 1 96.5 396 LEU B C 1
ATOM 6178 O O . LEU B 1 396 ? -8.711 -19.828 -21.203 1 96.5 396 LEU B O 1
ATOM 6182 N N . TRP B 1 397 ? -6.75 -19.656 -20.219 1 96.56 397 TRP B N 1
ATOM 6183 C CA . TRP B 1 397 ? -7.078 -20.703 -19.25 1 96.56 397 TRP B CA 1
ATOM 6184 C C . TRP B 1 397 ? -8.211 -20.266 -18.328 1 96.56 397 TRP B C 1
ATOM 6186 O O . TRP B 1 397 ? -9.102 -21.047 -18 1 96.56 397 TRP B O 1
ATOM 6196 N N . SER B 1 398 ? -8.117 -19.016 -17.875 1 95.69 398 SER B N 1
ATOM 6197 C CA . SER B 1 398 ? -9.188 -18.484 -17.031 1 95.69 398 SER B CA 1
ATOM 6198 C C . SER B 1 398 ? -10.523 -18.484 -17.766 1 95.69 398 SER B C 1
ATOM 6200 O O . SER B 1 398 ? -11.555 -18.844 -17.188 1 95.69 398 SER B O 1
ATOM 6202 N N . THR B 1 399 ? -10.531 -18.078 -19.031 1 95.19 399 THR B N 1
ATOM 6203 C CA . THR B 1 399 ? -11.742 -18.094 -19.844 1 95.19 399 THR B CA 1
ATOM 6204 C C . THR B 1 399 ? -12.297 -19.516 -19.969 1 95.19 399 THR B C 1
ATOM 6206 O O . THR B 1 399 ? -13.5 -19.734 -19.781 1 95.19 399 THR B O 1
ATOM 6209 N N . PHE B 1 400 ? -11.438 -20.406 -20.25 1 95.25 400 PHE B N 1
ATOM 6210 C CA . PHE B 1 400 ? -11.82 -21.797 -20.406 1 95.25 400 PHE B CA 1
ATOM 6211 C C . PHE B 1 400 ? -12.414 -22.344 -19.125 1 95.25 400 PHE B C 1
ATOM 6213 O O . PHE B 1 400 ? -13.445 -23.016 -19.141 1 95.25 400 PHE B O 1
ATOM 6220 N N . LEU B 1 401 ? -11.789 -22.062 -18.031 1 94.56 401 LEU B N 1
ATOM 6221 C CA . LEU B 1 401 ? -12.234 -22.578 -16.75 1 94.56 401 LEU B CA 1
ATOM 6222 C C . LEU B 1 401 ? -13.578 -21.969 -16.344 1 94.56 401 LEU B C 1
ATOM 6224 O O . LEU B 1 401 ? -14.453 -22.656 -15.836 1 94.56 401 LEU B O 1
ATOM 6228 N N . LEU B 1 402 ? -13.664 -20.672 -16.562 1 92.88 402 LEU B N 1
ATOM 6229 C CA . LEU B 1 402 ? -14.938 -20.016 -16.266 1 92.88 402 LEU B CA 1
ATOM 6230 C C . LEU B 1 402 ? -16.047 -20.578 -17.141 1 92.88 402 LEU B C 1
ATOM 6232 O O . LEU B 1 402 ? -17.188 -20.734 -16.672 1 92.88 402 LEU B O 1
ATOM 6236 N N . TRP B 1 403 ? -15.703 -20.891 -18.344 1 91.25 403 TRP B N 1
ATOM 6237 C CA . TRP B 1 403 ? -16.672 -21.453 -19.281 1 91.25 403 TRP B CA 1
ATOM 6238 C C . TRP B 1 403 ? -17.109 -22.859 -18.844 1 91.25 403 TRP B C 1
ATOM 6240 O O . TRP B 1 403 ? -18.281 -23.219 -18.969 1 91.25 403 TRP B O 1
ATOM 6250 N N . THR B 1 404 ? -16.25 -23.625 -18.281 1 89.25 404 THR B N 1
ATOM 6251 C CA . THR B 1 404 ? -16.547 -24.984 -17.859 1 89.25 404 THR B CA 1
ATOM 6252 C C . THR B 1 404 ? -17.297 -24.984 -16.531 1 89.25 404 THR B C 1
ATOM 6254 O O . THR B 1 404 ? -18.078 -25.906 -16.25 1 89.25 404 THR B O 1
ATOM 6257 N N . LEU B 1 405 ? -17.047 -24.016 -15.734 1 83.62 405 LEU B N 1
ATOM 6258 C CA . LEU B 1 405 ? -17.672 -23.953 -14.414 1 83.62 405 LEU B CA 1
ATOM 6259 C C . LEU B 1 405 ? -19.031 -23.266 -14.477 1 83.62 405 LEU B C 1
ATOM 6261 O O . LEU B 1 405 ? -19.828 -23.391 -13.547 1 83.62 405 LEU B O 1
ATOM 6265 N N . SER B 1 406 ? -19.25 -22.438 -15.484 1 77.88 406 SER B N 1
ATOM 6266 C CA . SER B 1 406 ? -20.547 -21.812 -15.664 1 77.88 406 SER B CA 1
ATOM 6267 C C . SER B 1 406 ? -21.578 -22.812 -16.172 1 77.88 406 SER B C 1
ATOM 6269 O O . SER B 1 406 ? -22.672 -22.906 -15.633 1 77.88 406 SER B O 1
#

Foldseek 3Di:
DDLVLLLVLLQVLLVVLVVLLQVLLVCCDVVVPRVVDPVNLVVLVVCLFQAQLLLQLLLLLLAQPAPVNVVLLVCLLVLLVVLLVLQLVLLVVLCVVVVDDLLCSLVSSQQRRAFALAQSQQRRLLSSLVDDPQPFDHSVNSNSVSNNLSLVSNLSSQLCCLPVSLVSLVVSLVVNVVVVVVVVVVVVVVVVVVVVVVVCVVPDDDPDDDDPVPPVPPCPPPPVVVVVVVVVVVVSVVSSVDRNCTSSNVSNVSSHVSNHDDVSSQCADDPPRVNVVVSVVSNVSNVVNNSSSSSSLSSLLSLQPDDDDDDVVSLVSSLCSQAPVQLVVQLVVLVVCVVVVSHDPRLSSSLSSSLSSRGGRHPVSLVSCVVSVGCNNVSSNSSNSNSVSSSVSSSVSSSVSSVVSD/DDLVLLLVLLQVLLVVLVVLLQVLLVCCDVVVPRVVDPVNLVVLVVCLQQAQLLLQLLLLLLAQPAPVNVVLLVCLLVLLVVLLVLQLVLLVVLCVVVVDDLLCSLVSSQQRRAFALAQSQQRRLLSSLVDDPQPFDHSVNSNSVSNNLSLVSNLSSQLCCLPVSLVSLVVSLVVNVVVVVVVVVVVVVVVVVVVVVVVVVVDDDDPDDDDPPPPVPPCPVPPVVVVVVVVVVVVSVVSSVDRNPTSSNVSNVSSHVSNHDDVSSQCADDPPRVNVVVSVVSNVSNVVNNSSSSSSLSSLLSLQPDDDDDDVVSLVSSLCSQAPVQLVVQLVVLVVCVVVVSHDPRLSSSLSSSLSSRGGRHPVSLVSCVVSVGCNNVSSNSSNSNSVSSSVSSSVSSSVSSVVSD

Radius of gyration: 33.32 Å; Cα contacts (8 Å, |Δi|>4): 1142; chains: 2; bounding box: 100×96×55 Å

Organism: Cicer arietinum (NCBI:txid3827)